Protein AF-0000000084461422 (afdb_homodimer)

Radius of gyration: 30.05 Å; Cα contacts (8 Å, |Δi|>4): 2549; chains: 2; bounding box: 64×90×63 Å

Organism: NCBI:txid458

pLDDT: mean 96.36, std 4.24, range [60.84, 98.94]

InterPro domains:
  IPR015590 Aldehyde dehydrogenase domain [PF00171] (24-486)
  IPR016161 Aldehyde/histidinol dehydrogenase [SSF53720] (17-494)
  IPR016162 Aldehyde dehydrogenase, N-terminal [G3DSA:3.40.605.10] (31-482)
  IPR016163 Aldehyde dehydrogenase, C-terminal [G3DSA:3.40.309.10] (264-456)
  IPR029510 Aldehyde dehydrogenase, glutamic acid active site [PS00687] (260-267)
  IPR044638 Aldehyde dehydrogenase family 7 member A1-like [PTHR43521] (3-503)

Sequence (1012 aa):
MDLLNKLGIASINPGAFSGQGWRSEIQAGRLASYCPATGEKLAEVATCSLADYETVLERAEKAALAWRQVPAPKRGEIIRQMGEALREHKDWLGSLVSLEMGKSKQEGDGEVQEMIDIADFAVGQSRMLYGNTMHSERPNHRMYEQWHPYGIVGVISAFNFPVAVWSWNAFIAAICGNVTLWKPSAKTPLCAIAVQNICNKVLQVNHCPEIFSLVIPDSHEVTERLVDDARIPLISFTGSTAVGKQVAAKVAGRLGKTILELGGNNAIILDESADLNLAIPGIVFGAVGTAGQRCTTTRRLFVHQNLYKDVVKRLQHAYEQITIGDPLDSKNLMGPLIDEQAVNQFKSAISRIKQAGGQIVFGGEALNKTGYFVQPTLVTDIKNNWDIVQEETFAPILYVMPFSTLEEAIALQNGVPQGLSSAIFTQNLKNAERFLSTRGSDCGIANVNIGTSGAEIGGAFGGEKETGGGRESGSDSWKAYMRRQTNTINWGDDLPLAQGIRFNLSMDLLNKLGIASINPGAFSGQGWRSEIQAGRLASYCPATGEKLAEVATCSLADYETVLERAEKAALAWRQVPAPKRGEIIRQMGEALREHKDWLGSLVSLEMGKSKQEGDGEVQEMIDIADFAVGQSRMLYGNTMHSERPNHRMYEQWHPYGIVGVISAFNFPVAVWSWNAFIAAICGNVTLWKPSAKTPLCAIAVQNICNKVLQVNHCPEIFSLVIPDSHEVTERLVDDARIPLISFTGSTAVGKQVAAKVAGRLGKTILELGGNNAIILDESADLNLAIPGIVFGAVGTAGQRCTTTRRLFVHQNLYKDVVKRLQHAYEQITIGDPLDSKNLMGPLIDEQAVNQFKSAISRIKQAGGQIVFGGEALNKTGYFVQPTLVTDIKNNWDIVQEETFAPILYVMPFSTLEEAIALQNGVPQGLSSAIFTQNLKNAERFLSTRGSDCGIANVNIGTSGAEIGGAFGGEKETGGGRESGSDSWKAYMRRQTNTINWGDDLPLAQGIRFNLS

Foldseek 3Di:
DVLLVVLVHDQEAFQKDQQLPDTDDQDDAWQWFAFQQFRHTDHIYSADDLVRLVVNLVLLQVQLVVQLPDQLLVLLVLLLVLLVLLVVSLQSLLVLLCRQQWFASVVSSVLSVLLSQLSVVLNVCLVVQDWDWDDDPDPQKTKIKHWAFPAEEEEEEESLSQANSCSLPQSLLSSRRYAYEYEYDSSRVSSVVSSSSSSSVSCVVVVHRSRYMYGYHPDCPSVVCVLQPVSHQEYEHEEALVVLVVSVVNSVVSPGYYFFFYAALEEEEEDPAFDCVLVLVQLQCLQQGQQLQDSLRHAEYEYAPVCQVVSLVSNQVVLVCAAEHRSHPNSHNHTAHSHDVLLVLLLVLLVLCVVVPKDWPDFSAFDDDRGHRGRQTEIEPDDLPDPSSLDDRSGRHHYYHYDHDLLVVQCSRQVHQWAFFYEYGHPDPVSLDCQVDPSHGQWPYYYYSHHSDDDDQQDWGFTDGSSNPGTTRHDVSSSSRIDMDMDMDRPDDDDQDPPRDDDDDD/DVLCVVLVHDQEAFQKDQQLPDTDDQDDAWQWFAFQQFRHTDHIYSADDLVRLVVNLVLLQVQLVVQLPDQLLVLLVLLLVLLVLLVVSLQSLLVLLCRQQWFASVVSSVLSVLLSQLSVVLNVCLVVQDWDWDDDPDPQKTKIKHWAFPAEEEEEEESLSQANSCSLPQSLLSSRRYAYEYEYDSSRVSSVVSSSSSSSVSCVVVVHRSRYMYGYHPDCPSVVCVLQPVSHQEYEHEEALVVLVVSVVNSVVSPGYYFFFYAALEEEEEDPAFDCVLVLVQLQCLQQGQQLQDSLRHAEYEYAPVCQVVSLVSNQVVLVCAAEHRSHPNSHNHTAHSHDVLLVLLLVLLVLCVVVPKDWPDFSAFDPDRGHRGRQTEIEPDDLPDPSSLDDRSGRYHYYHYDHDLLVVQCSRQVHQWAFFYEYGHPDPVSLDCQVDPSHGQWPYYYYSHHSDDDDQQDWGFTDGSSNPGTTRHDVSSSSRIDMDMDMDRPDDDDQDPPRDDDDDD

Structure (mmCIF, N/CA/C/O backbone):
data_AF-0000000084461422-model_v1
#
loop_
_entity.id
_entity.type
_entity.pdbx_description
1 polymer 'aldehyde dehydrogenase (NAD(+))'
#
loop_
_atom_site.group_PDB
_atom_site.id
_atom_site.type_symbol
_atom_site.label_atom_id
_atom_site.label_alt_id
_atom_site.label_comp_id
_atom_site.label_asym_id
_atom_site.label_entity_id
_atom_site.label_seq_id
_atom_site.pdbx_PDB_ins_code
_atom_site.Cartn_x
_atom_site.Cartn_y
_atom_site.Cartn_z
_atom_site.occupancy
_atom_site.B_iso_or_equiv
_atom_site.auth_seq_id
_atom_site.auth_comp_id
_atom_site.auth_asym_id
_atom_site.auth_atom_id
_atom_site.pdbx_PDB_model_num
ATOM 1 N N . MET A 1 1 ? 19.328 -35.969 -17.297 1 60.84 1 MET A N 1
ATOM 2 C CA . MET A 1 1 ? 20.734 -35.656 -17.156 1 60.84 1 MET A CA 1
ATOM 3 C C . MET A 1 1 ? 21.156 -34.594 -18.156 1 60.84 1 MET A C 1
ATOM 5 O O . MET A 1 1 ? 21.781 -33.594 -17.797 1 60.84 1 MET A O 1
ATOM 9 N N . ASP A 1 2 ? 20.641 -34.719 -19.391 1 85.69 2 ASP A N 1
ATOM 10 C CA . ASP A 1 2 ? 21.016 -33.719 -20.406 1 85.69 2 ASP A CA 1
ATOM 11 C C . ASP A 1 2 ? 20.297 -32.375 -20.156 1 85.69 2 ASP A C 1
ATOM 13 O O . ASP A 1 2 ? 20.906 -31.328 -20.281 1 85.69 2 ASP A O 1
ATOM 17 N N . LEU A 1 3 ? 19.203 -32.469 -19.5 1 93.19 3 LEU A N 1
ATOM 18 C CA . LEU A 1 3 ? 18.391 -31.297 -19.234 1 93.19 3 LEU A CA 1
ATOM 19 C C . LEU A 1 3 ? 19.062 -30.391 -18.219 1 93.19 3 LEU A C 1
ATOM 21 O O . LEU A 1 3 ? 19.156 -29.172 -18.438 1 93.19 3 LEU A O 1
ATOM 25 N N . LEU A 1 4 ? 19.594 -30.875 -17.125 1 96.75 4 LEU A N 1
ATOM 26 C CA . LEU A 1 4 ? 20.234 -30.094 -16.078 1 96.75 4 LEU A CA 1
ATOM 27 C C . LEU A 1 4 ? 21.484 -29.406 -16.594 1 96.75 4 LEU A C 1
ATOM 29 O O . LEU A 1 4 ? 21.734 -28.234 -16.281 1 96.75 4 LEU A O 1
ATOM 33 N N . ASN A 1 5 ? 22.203 -30.141 -17.438 1 96.06 5 ASN A N 1
ATOM 34 C CA . ASN A 1 5 ? 23.422 -29.578 -18.016 1 96.06 5 ASN A CA 1
ATOM 35 C C . ASN A 1 5 ? 23.109 -28.391 -18.938 1 96.06 5 ASN A C 1
ATOM 37 O O . ASN A 1 5 ? 23.844 -27.406 -18.969 1 96.06 5 ASN A O 1
ATOM 41 N N . LYS A 1 6 ? 22.078 -28.531 -19.688 1 96.62 6 LYS A N 1
ATOM 42 C CA . LYS A 1 6 ? 21.672 -27.469 -20.609 1 96.62 6 LYS A CA 1
ATOM 43 C C . LYS A 1 6 ? 21.281 -26.203 -19.859 1 96.62 6 LYS A C 1
ATOM 45 O O . LYS A 1 6 ? 21.375 -25.109 -20.406 1 96.62 6 LYS A O 1
ATOM 50 N N . LEU A 1 7 ? 20.938 -26.359 -18.609 1 98.12 7 LEU A N 1
ATOM 51 C CA . LEU A 1 7 ? 20.5 -25.219 -17.797 1 98.12 7 LEU A CA 1
ATOM 52 C C . LEU A 1 7 ? 21.609 -24.781 -16.844 1 98.12 7 LEU A C 1
ATOM 54 O O . LEU A 1 7 ? 21.391 -23.953 -15.969 1 98.12 7 LEU A O 1
ATOM 58 N N . GLY A 1 8 ? 22.812 -25.391 -17 1 96.81 8 GLY A N 1
ATOM 59 C CA . GLY A 1 8 ? 23.969 -25.016 -16.203 1 96.81 8 GLY A CA 1
ATOM 60 C C . GLY A 1 8 ? 23.859 -25.484 -14.758 1 96.81 8 GLY A C 1
ATOM 61 O O . GLY A 1 8 ? 24.375 -24.828 -13.852 1 96.81 8 GLY A O 1
ATOM 62 N N . ILE A 1 9 ? 23.141 -26.547 -14.508 1 97.88 9 ILE A N 1
ATOM 63 C CA . ILE A 1 9 ? 22.969 -27.109 -13.164 1 97.88 9 ILE A CA 1
ATOM 64 C C . ILE A 1 9 ? 23.969 -28.25 -12.953 1 97.88 9 ILE A C 1
ATOM 66 O O . ILE A 1 9 ? 23.969 -29.219 -13.703 1 97.88 9 ILE A O 1
ATOM 70 N N . ALA A 1 10 ? 24.75 -28.125 -11.93 1 96.94 10 ALA A N 1
ATOM 71 C CA . ALA A 1 10 ? 25.719 -29.141 -11.555 1 96.94 10 ALA A CA 1
ATOM 72 C C . ALA A 1 10 ? 25.141 -30.094 -10.516 1 96.94 10 ALA A C 1
ATOM 74 O O . ALA A 1 10 ? 24 -29.938 -10.078 1 96.94 10 ALA A O 1
ATOM 75 N N . SER A 1 11 ? 25.922 -31.172 -10.234 1 96.75 11 SER A N 1
ATOM 76 C CA . SER A 1 11 ? 25.5 -32.094 -9.18 1 96.75 11 SER A CA 1
ATOM 77 C C . SER A 1 11 ? 25.375 -31.375 -7.84 1 96.75 11 SER A C 1
ATOM 79 O O . SER A 1 11 ? 24.469 -31.656 -7.062 1 96.75 11 SER A O 1
ATOM 81 N N . ILE A 1 12 ? 26.328 -30.453 -7.605 1 97.75 12 ILE A N 1
ATOM 82 C CA . ILE A 1 12 ? 26.281 -29.547 -6.457 1 97.75 12 ILE A CA 1
ATOM 83 C C . ILE A 1 12 ? 26.406 -28.109 -6.93 1 97.75 12 ILE A C 1
ATOM 85 O O . ILE A 1 12 ? 27.328 -27.766 -7.668 1 97.75 12 ILE A O 1
ATOM 89 N N . ASN A 1 13 ? 25.5 -27.234 -6.559 1 97.88 13 ASN A N 1
ATOM 90 C CA . ASN A 1 13 ? 25.438 -25.844 -7.016 1 97.88 13 ASN A CA 1
ATOM 91 C C . ASN A 1 13 ? 25.625 -24.875 -5.859 1 97.88 13 ASN A C 1
ATOM 93 O O . ASN A 1 13 ? 25.266 -25.188 -4.719 1 97.88 13 ASN A O 1
ATOM 97 N N . PRO A 1 14 ? 26.188 -23.672 -6.094 1 97.12 14 PRO A N 1
ATOM 98 C CA . PRO A 1 14 ? 26.281 -22.656 -5.039 1 97.12 14 PRO A CA 1
ATOM 99 C C . PRO A 1 14 ? 24.906 -22.203 -4.539 1 97.12 14 PRO A C 1
ATOM 101 O O . PRO A 1 14 ? 23.938 -22.203 -5.305 1 97.12 14 PRO A O 1
ATOM 104 N N . GLY A 1 15 ? 24.906 -21.734 -3.285 1 97.25 15 GLY A N 1
ATOM 105 C CA . GLY A 1 15 ? 23.641 -21.328 -2.668 1 97.25 15 GLY A CA 1
ATOM 106 C C . GLY A 1 15 ? 23.391 -19.828 -2.77 1 97.25 15 GLY A C 1
ATOM 107 O O . GLY A 1 15 ? 22.328 -19.344 -2.402 1 97.25 15 GLY A O 1
ATOM 108 N N . ALA A 1 16 ? 24.359 -19.047 -3.258 1 97.88 16 ALA A N 1
ATOM 109 C CA . ALA A 1 16 ? 24.156 -17.609 -3.42 1 97.88 16 ALA A CA 1
ATOM 110 C C . ALA A 1 16 ? 24.891 -17.094 -4.652 1 97.88 16 ALA A C 1
ATOM 112 O O . ALA A 1 16 ? 25.984 -17.578 -4.977 1 97.88 16 ALA A O 1
ATOM 113 N N . PHE A 1 17 ? 24.266 -16.172 -5.289 1 97.69 17 PHE A N 1
ATOM 114 C CA . PHE A 1 17 ? 24.812 -15.5 -6.461 1 97.69 17 PHE A CA 1
ATOM 115 C C . PHE A 1 17 ? 24.594 -13.992 -6.371 1 97.69 17 PHE A C 1
ATOM 117 O O . PHE A 1 17 ? 23.578 -13.539 -5.844 1 97.69 17 PHE A O 1
ATOM 124 N N . SER A 1 18 ? 25.516 -13.141 -6.805 1 96.44 18 SER A N 1
ATOM 125 C CA . SER A 1 18 ? 25.344 -11.734 -7.148 1 96.44 18 SER A CA 1
ATOM 126 C C . SER A 1 18 ? 25.625 -11.492 -8.633 1 96.44 18 SER A C 1
ATOM 128 O O . SER A 1 18 ? 26.766 -11.242 -9.016 1 96.44 18 SER A O 1
ATOM 130 N N . GLY A 1 19 ? 24.516 -11.516 -9.359 1 90.56 19 GLY A N 1
ATOM 131 C CA . GLY A 1 19 ? 24.688 -11.469 -10.805 1 90.56 19 GLY A CA 1
ATOM 132 C C . GLY A 1 19 ? 25.734 -12.453 -11.305 1 90.56 19 GLY A C 1
ATOM 133 O O . GLY A 1 19 ? 25.672 -13.641 -10.977 1 90.56 19 GLY A O 1
ATOM 134 N N . GLN A 1 20 ? 26.562 -11.961 -12.203 1 85.38 20 GLN A N 1
ATOM 135 C CA . GLN A 1 20 ? 27.656 -12.781 -12.711 1 85.38 20 GLN A CA 1
ATOM 136 C C . GLN A 1 20 ? 28.969 -12.453 -12.008 1 85.38 20 GLN A C 1
ATOM 138 O O . GLN A 1 20 ? 30 -13.078 -12.266 1 85.38 20 GLN A O 1
ATOM 143 N N . GLY A 1 21 ? 28.828 -11.617 -11.047 1 86.19 21 GLY A N 1
ATOM 144 C CA . GLY A 1 21 ? 30.047 -11.07 -10.461 1 86.19 21 GLY A CA 1
ATOM 145 C C . GLY A 1 21 ? 30.562 -11.898 -9.297 1 86.19 21 GLY A C 1
ATOM 146 O O . GLY A 1 21 ? 31.75 -11.812 -8.945 1 86.19 21 GLY A O 1
ATOM 147 N N . TRP A 1 22 ? 29.625 -12.672 -8.656 1 95.5 22 TRP A N 1
ATOM 148 C CA . TRP A 1 22 ? 30.031 -13.383 -7.449 1 95.5 22 TRP A CA 1
ATOM 149 C C . TRP A 1 22 ? 29.125 -14.578 -7.188 1 95.5 22 TRP A C 1
ATOM 151 O O . TRP A 1 22 ? 27.922 -14.531 -7.484 1 95.5 22 TRP A O 1
ATOM 161 N N . ARG A 1 23 ? 29.641 -15.68 -6.668 1 96.69 23 ARG A N 1
ATOM 162 C CA . ARG A 1 23 ? 28.891 -16.812 -6.152 1 96.69 23 ARG A CA 1
ATOM 163 C C . ARG A 1 23 ? 29.5 -17.328 -4.855 1 96.69 23 ARG A C 1
ATOM 165 O O . ARG A 1 23 ? 30.719 -17.25 -4.656 1 96.69 23 ARG A O 1
ATOM 172 N N . SER A 1 24 ? 28.656 -17.875 -4.039 1 96.88 24 SER A N 1
ATOM 173 C CA . SER A 1 24 ? 29.125 -18.422 -2.773 1 96.88 24 SER A CA 1
ATOM 174 C C . SER A 1 24 ? 29.953 -19.703 -2.998 1 96.88 24 SER A C 1
ATOM 176 O O . SER A 1 24 ? 29.781 -20.375 -4.012 1 96.88 24 SER A O 1
ATOM 178 N N . GLU A 1 25 ? 30.812 -20.031 -2.051 1 94.94 25 GLU A N 1
ATOM 179 C CA . GLU A 1 25 ? 31.578 -21.281 -2.092 1 94.94 25 GLU A CA 1
ATOM 180 C C . GLU A 1 25 ? 30.688 -22.484 -1.824 1 94.94 25 GLU A C 1
ATOM 182 O O . GLU A 1 25 ? 29.625 -22.359 -1.202 1 94.94 25 GLU A O 1
ATOM 187 N N . ILE A 1 26 ? 31.094 -23.578 -2.445 1 93.62 26 ILE A N 1
ATOM 188 C CA . ILE A 1 26 ? 30.406 -24.828 -2.174 1 93.62 26 ILE A CA 1
ATOM 189 C C . ILE A 1 26 ? 30.797 -25.344 -0.798 1 93.62 26 ILE A C 1
ATOM 191 O O . ILE A 1 26 ? 31.828 -26.016 -0.658 1 93.62 26 ILE A O 1
ATOM 195 N N . GLN A 1 27 ? 30.047 -25 0.207 1 83.12 27 GLN A N 1
ATOM 196 C CA . GLN A 1 27 ? 30.344 -25.391 1.584 1 83.12 27 GLN A CA 1
ATOM 197 C C . GLN A 1 27 ? 29.531 -26.609 2.004 1 83.12 27 GLN A C 1
ATOM 199 O O . GLN A 1 27 ? 29 -27.328 1.156 1 83.12 27 GLN A O 1
ATOM 204 N N . ALA A 1 28 ? 29.5 -26.828 3.316 1 81.69 28 ALA A N 1
ATOM 205 C CA . ALA A 1 28 ? 28.984 -28.078 3.869 1 81.69 28 ALA A CA 1
ATOM 206 C C . ALA A 1 28 ? 27.453 -28.141 3.773 1 81.69 28 ALA A C 1
ATOM 208 O O . ALA A 1 28 ? 26.891 -29.203 3.521 1 81.69 28 ALA A O 1
ATOM 209 N N . GLY A 1 29 ? 26.781 -26.953 3.969 1 89.81 29 GLY A N 1
ATOM 210 C CA . GLY A 1 29 ? 25.328 -27 3.891 1 89.81 29 GLY A CA 1
ATOM 211 C C . GLY A 1 29 ? 24.828 -27.562 2.574 1 89.81 29 GLY A C 1
ATOM 212 O O . GLY A 1 29 ? 25.359 -27.25 1.512 1 89.81 29 GLY A O 1
ATOM 213 N N . ARG A 1 30 ? 23.891 -28.609 2.676 1 94.94 30 ARG A N 1
ATOM 214 C CA . ARG A 1 30 ? 23.359 -29.234 1.474 1 94.94 30 ARG A CA 1
ATOM 215 C C . ARG A 1 30 ? 21.828 -29.281 1.501 1 94.94 30 ARG A C 1
ATOM 217 O O . ARG A 1 30 ? 21.234 -29.656 2.51 1 94.94 30 ARG A O 1
ATOM 224 N N . LEU A 1 31 ? 21.25 -28.828 0.468 1 96.75 31 LEU A N 1
ATOM 225 C CA . LEU A 1 31 ? 19.828 -28.969 0.179 1 96.75 31 LEU A CA 1
ATOM 226 C C . LEU A 1 31 ? 19.609 -29.812 -1.075 1 96.75 31 LEU A C 1
ATOM 228 O O . LEU A 1 31 ? 19.969 -29.391 -2.178 1 96.75 31 LEU A O 1
ATOM 232 N N . ALA A 1 32 ? 19.094 -30.984 -0.874 1 97.25 32 ALA A N 1
ATOM 233 C CA . ALA A 1 32 ? 18.828 -31.875 -2.008 1 97.25 32 ALA A CA 1
ATOM 234 C C . ALA A 1 32 ? 17.469 -31.578 -2.631 1 97.25 32 ALA A C 1
ATOM 236 O O . ALA A 1 32 ? 16.484 -31.328 -1.92 1 97.25 32 ALA A O 1
ATOM 237 N N . SER A 1 33 ? 17.438 -31.578 -3.924 1 97.38 33 SER A N 1
ATOM 238 C CA . SER A 1 33 ? 16.188 -31.469 -4.672 1 97.38 33 SER A CA 1
ATOM 239 C C . SER A 1 33 ? 15.773 -32.812 -5.258 1 97.38 33 SER A C 1
ATOM 241 O O . SER A 1 33 ? 16.594 -33.531 -5.82 1 97.38 33 SER A O 1
ATOM 243 N N . TYR A 1 34 ? 14.516 -33.156 -5.062 1 97.44 34 TYR A N 1
ATOM 244 C CA . TYR A 1 34 ? 14 -34.438 -5.516 1 97.44 34 TYR A CA 1
ATOM 245 C C . TYR A 1 34 ? 12.844 -34.25 -6.488 1 97.44 34 TYR A C 1
ATOM 247 O O . TYR A 1 34 ? 12.109 -33.25 -6.402 1 97.44 34 TYR A O 1
ATOM 255 N N . CYS A 1 35 ? 12.711 -35.156 -7.398 1 98.06 35 CYS A N 1
ATOM 256 C CA . CYS A 1 35 ? 11.539 -35.219 -8.273 1 98.06 35 CYS A CA 1
ATOM 257 C C . CYS A 1 35 ? 10.344 -35.812 -7.535 1 98.06 35 CYS A C 1
ATOM 259 O O . CYS A 1 35 ? 10.383 -36.969 -7.121 1 98.06 35 CYS A O 1
ATOM 261 N N . PRO A 1 36 ? 9.25 -35.094 -7.414 1 98.38 36 PRO A N 1
ATOM 262 C CA . PRO A 1 36 ? 8.109 -35.594 -6.645 1 98.38 36 PRO A CA 1
ATOM 263 C C . PRO A 1 36 ? 7.41 -36.781 -7.32 1 98.38 36 PRO A C 1
ATOM 265 O O . PRO A 1 36 ? 6.688 -37.531 -6.664 1 98.38 36 PRO A O 1
ATOM 268 N N . ALA A 1 37 ? 7.562 -36.938 -8.617 1 97.88 37 ALA A N 1
ATOM 269 C CA . ALA A 1 37 ? 6.898 -38 -9.367 1 97.88 37 ALA A CA 1
ATOM 270 C C . ALA A 1 37 ? 7.617 -39.344 -9.18 1 97.88 37 ALA A C 1
ATOM 272 O O . ALA A 1 37 ? 6.992 -40.406 -9.234 1 97.88 37 ALA A O 1
ATOM 273 N N . THR A 1 38 ? 8.977 -39.281 -8.883 1 97.19 38 THR A N 1
ATOM 274 C CA . THR A 1 38 ? 9.75 -40.531 -8.875 1 97.19 38 THR A CA 1
ATOM 275 C C . THR A 1 38 ? 10.5 -40.688 -7.559 1 97.19 38 THR A C 1
ATOM 277 O O . THR A 1 38 ? 10.977 -41.781 -7.25 1 97.19 38 THR A O 1
ATOM 280 N N . GLY A 1 39 ? 10.695 -39.625 -6.855 1 96.12 39 GLY A N 1
ATOM 281 C CA . GLY A 1 39 ? 11.492 -39.656 -5.637 1 96.12 39 GLY A CA 1
ATOM 282 C C . GLY A 1 39 ? 12.984 -39.625 -5.902 1 96.12 39 GLY A C 1
ATOM 283 O O . GLY A 1 39 ? 13.789 -39.656 -4.969 1 96.12 39 GLY A O 1
ATOM 284 N N . GLU A 1 40 ? 13.375 -39.438 -7.07 1 96.31 40 GLU A N 1
ATOM 285 C CA . GLU A 1 40 ? 14.789 -39.438 -7.438 1 96.31 40 GLU A CA 1
ATOM 286 C C . GLU A 1 40 ? 15.43 -38.094 -7.141 1 96.31 40 GLU A C 1
ATOM 288 O O . GLU A 1 40 ? 14.812 -37.031 -7.359 1 96.31 40 GLU A O 1
ATOM 293 N N . LYS A 1 41 ? 16.672 -38.156 -6.672 1 97.25 41 LYS A N 1
ATOM 294 C CA . LYS A 1 41 ? 17.438 -36.938 -6.453 1 97.25 41 LYS A CA 1
ATOM 295 C C . LYS A 1 41 ? 17.875 -36.312 -7.773 1 97.25 41 LYS A C 1
ATOM 297 O O . LYS A 1 41 ? 18.406 -37 -8.641 1 97.25 41 LYS A O 1
ATOM 302 N N . LEU A 1 42 ? 17.625 -35.062 -7.926 1 97.5 42 LEU A N 1
ATOM 303 C CA . LEU A 1 42 ? 18 -34.344 -9.148 1 97.5 42 LEU A CA 1
ATOM 304 C C . LEU A 1 42 ? 19.406 -33.75 -9.031 1 97.5 42 LEU A C 1
ATOM 306 O O . LEU A 1 42 ? 20.266 -34 -9.867 1 97.5 42 LEU A O 1
ATOM 310 N N . ALA A 1 43 ? 19.625 -32.938 -8.031 1 97.94 43 ALA A N 1
ATOM 311 C CA . ALA A 1 43 ? 20.875 -32.25 -7.715 1 97.94 43 ALA A CA 1
ATOM 312 C C . ALA A 1 43 ? 20.844 -31.672 -6.309 1 97.94 43 ALA A C 1
ATOM 314 O O . ALA A 1 43 ? 19.891 -31.891 -5.559 1 97.94 43 ALA A O 1
ATOM 315 N N . GLU A 1 44 ? 21.984 -31.047 -5.914 1 97.81 44 GLU A N 1
ATOM 316 C CA . GLU A 1 44 ? 22.062 -30.453 -4.586 1 97.81 44 GLU A CA 1
ATOM 317 C C . GLU A 1 44 ? 22.5 -28.984 -4.664 1 97.81 44 GLU A C 1
ATOM 319 O O . GLU A 1 44 ? 23.109 -28.562 -5.645 1 97.81 44 GLU A O 1
ATOM 324 N N . VAL A 1 45 ? 22.125 -28.219 -3.662 1 98.06 45 VAL A N 1
ATOM 325 C CA . VAL A 1 45 ? 22.562 -26.844 -3.484 1 98.06 45 VAL A CA 1
ATOM 326 C C . VAL A 1 45 ? 23.375 -26.719 -2.197 1 98.06 45 VAL A C 1
ATOM 328 O O . VAL A 1 45 ? 22.938 -27.156 -1.132 1 98.06 45 VAL A O 1
ATOM 331 N N . ALA A 1 46 ? 24.625 -26.234 -2.328 1 97.88 46 ALA A N 1
ATOM 332 C CA . ALA A 1 46 ? 25.375 -25.828 -1.144 1 97.88 46 ALA A CA 1
ATOM 333 C C . ALA A 1 46 ? 24.828 -24.516 -0.585 1 97.88 46 ALA A C 1
ATOM 335 O O . ALA A 1 46 ? 25.203 -23.438 -1.05 1 97.88 46 ALA A O 1
ATOM 336 N N . THR A 1 47 ? 24.016 -24.562 0.407 1 97.25 47 THR A N 1
ATOM 337 C CA . THR A 1 47 ? 23.203 -23.453 0.885 1 97.25 47 THR A CA 1
ATOM 338 C C . THR A 1 47 ? 24.078 -22.297 1.363 1 97.25 47 THR A C 1
ATOM 340 O O . THR A 1 47 ? 25.234 -22.516 1.756 1 97.25 47 THR A O 1
ATOM 343 N N . CYS A 1 48 ? 23.578 -21.094 1.332 1 96.5 48 CYS A N 1
ATOM 344 C CA . CYS A 1 48 ? 24.375 -19.922 1.662 1 96.5 48 CYS A CA 1
ATOM 345 C C . CYS A 1 48 ? 24.328 -19.641 3.158 1 96.5 48 CYS A C 1
ATOM 347 O O . CYS A 1 48 ? 23.406 -20.078 3.854 1 96.5 48 CYS A O 1
ATOM 349 N N . SER A 1 49 ? 25.328 -18.875 3.65 1 95.19 49 SER A N 1
ATOM 350 C CA . SER A 1 49 ? 25.453 -18.438 5.039 1 95.19 49 SER A CA 1
ATOM 351 C C . SER A 1 49 ? 25.031 -16.984 5.199 1 95.19 49 SER A C 1
ATOM 353 O O . SER A 1 49 ? 24.719 -16.312 4.215 1 95.19 49 SER A O 1
ATOM 355 N N . LEU A 1 50 ? 24.984 -16.578 6.492 1 96.19 50 LEU A N 1
ATOM 356 C CA . LEU A 1 50 ? 24.719 -15.164 6.773 1 96.19 50 LEU A CA 1
ATOM 357 C C . LEU A 1 50 ? 25.812 -14.281 6.18 1 96.19 50 LEU A C 1
ATOM 359 O O . LEU A 1 50 ? 25.547 -13.164 5.738 1 96.19 50 LEU A O 1
ATOM 363 N N . ALA A 1 51 ? 27.047 -14.758 6.211 1 96.38 51 ALA A N 1
ATOM 364 C CA . ALA A 1 51 ? 28.156 -14.023 5.617 1 96.38 51 ALA A CA 1
ATOM 365 C C . ALA A 1 51 ? 27.969 -13.859 4.109 1 96.38 51 ALA A C 1
ATOM 367 O O . ALA A 1 51 ? 28.266 -12.797 3.551 1 96.38 51 ALA A O 1
ATOM 368 N N . ASP A 1 52 ? 27.5 -14.922 3.43 1 96.94 52 ASP A N 1
ATOM 369 C CA . ASP A 1 52 ? 27.188 -14.836 2.008 1 96.94 52 ASP A CA 1
ATOM 370 C C . ASP A 1 52 ? 26.094 -13.797 1.751 1 96.94 52 ASP A C 1
ATOM 372 O O . ASP A 1 52 ? 26.203 -13 0.81 1 96.94 52 ASP A O 1
ATOM 376 N N . TYR A 1 53 ? 25.094 -13.812 2.609 1 97.62 53 TYR A N 1
ATOM 377 C CA . TYR A 1 53 ? 24.016 -12.844 2.51 1 97.62 53 TYR A CA 1
ATOM 378 C C . TYR A 1 53 ? 24.547 -11.414 2.559 1 97.62 53 TYR A C 1
ATOM 380 O O . TYR A 1 53 ? 24.172 -10.578 1.735 1 97.62 53 TYR A O 1
ATOM 388 N N . GLU A 1 54 ? 25.391 -11.117 3.516 1 98.06 54 GLU A N 1
ATOM 389 C CA . GLU A 1 54 ? 25.938 -9.781 3.674 1 98.06 54 GLU A CA 1
ATOM 390 C C . GLU A 1 54 ? 26.75 -9.375 2.449 1 98.06 54 GLU A C 1
ATOM 392 O O . GLU A 1 54 ? 26.703 -8.219 2.02 1 98.06 54 GLU A O 1
ATOM 397 N N . THR A 1 55 ? 27.469 -10.312 1.908 1 98.06 55 THR A N 1
ATOM 398 C CA . THR A 1 55 ? 28.25 -10.055 0.699 1 98.06 55 THR A CA 1
ATOM 399 C C . THR A 1 55 ? 27.328 -9.695 -0.465 1 98.06 55 THR A C 1
ATOM 401 O O . THR A 1 55 ? 27.578 -8.734 -1.188 1 98.06 55 THR A O 1
ATOM 404 N N . VAL A 1 56 ? 26.266 -10.484 -0.598 1 98.19 56 VAL A N 1
ATOM 405 C CA . VAL A 1 56 ? 25.297 -10.258 -1.666 1 98.19 56 VAL A CA 1
ATOM 406 C C . VAL A 1 56 ? 24.656 -8.891 -1.493 1 98.19 56 VAL A C 1
ATOM 408 O O . VAL A 1 56 ? 24.484 -8.141 -2.463 1 98.19 56 VAL A O 1
ATOM 411 N N . LEU A 1 57 ? 24.297 -8.508 -0.248 1 98.31 57 LEU A N 1
ATOM 412 C CA . LEU A 1 57 ? 23.578 -7.258 0.008 1 98.31 57 LEU A CA 1
ATOM 413 C C . LEU A 1 57 ? 24.484 -6.059 -0.247 1 98.31 57 LEU A C 1
ATOM 415 O O . LEU A 1 57 ? 24.031 -5.039 -0.784 1 98.31 57 LEU A O 1
ATOM 419 N N . GLU A 1 58 ? 25.75 -6.109 0.128 1 98.12 58 GLU A N 1
ATOM 420 C CA . GLU A 1 58 ? 26.703 -5.035 -0.149 1 98.12 58 GLU A CA 1
ATOM 421 C C . GLU A 1 58 ? 26.844 -4.801 -1.649 1 98.12 58 GLU A C 1
ATOM 423 O O . GLU A 1 58 ? 26.906 -3.656 -2.102 1 98.12 58 GLU A O 1
ATOM 428 N N . ARG A 1 59 ? 26.922 -5.848 -2.367 1 98.12 59 ARG A N 1
ATOM 429 C CA . ARG A 1 59 ? 27.031 -5.77 -3.82 1 98.12 59 ARG A CA 1
ATOM 430 C C . ARG A 1 59 ? 25.734 -5.227 -4.434 1 98.12 59 ARG A C 1
ATOM 432 O O . ARG A 1 59 ? 25.781 -4.461 -5.395 1 98.12 59 ARG A O 1
ATOM 439 N N . ALA A 1 60 ? 24.609 -5.629 -3.867 1 98.44 60 ALA A N 1
ATOM 440 C CA . ALA A 1 60 ? 23.312 -5.137 -4.328 1 98.44 60 ALA A CA 1
ATOM 441 C C . ALA A 1 60 ? 23.188 -3.629 -4.117 1 98.44 60 ALA A C 1
ATOM 443 O O . ALA A 1 60 ? 22.625 -2.922 -4.949 1 98.44 60 ALA A O 1
ATOM 444 N N . GLU A 1 61 ? 23.688 -3.072 -2.998 1 98.06 61 GLU A N 1
ATOM 445 C CA . GLU A 1 61 ? 23.672 -1.637 -2.736 1 98.06 61 GLU A CA 1
ATOM 446 C C . GLU A 1 61 ? 24.422 -0.865 -3.818 1 98.06 61 GLU A C 1
ATOM 448 O O . GLU A 1 61 ? 23.938 0.158 -4.309 1 98.06 61 GLU A O 1
ATOM 453 N N . LYS A 1 62 ? 25.594 -1.391 -4.18 1 97.75 62 LYS A N 1
ATOM 454 C CA . LYS A 1 62 ? 26.391 -0.76 -5.23 1 97.75 62 LYS A CA 1
ATOM 455 C C . LYS A 1 62 ? 25.672 -0.833 -6.578 1 97.75 62 LYS A C 1
ATOM 457 O O . LYS A 1 62 ? 25.656 0.144 -7.328 1 97.75 62 LYS A O 1
ATOM 462 N N . ALA A 1 63 ? 25.109 -1.968 -6.836 1 98.44 63 ALA A N 1
ATOM 463 C CA . ALA A 1 63 ? 24.391 -2.17 -8.094 1 98.44 63 ALA A CA 1
ATOM 464 C C . ALA A 1 63 ? 23.172 -1.249 -8.188 1 98.44 63 ALA A C 1
ATOM 466 O O . ALA A 1 63 ? 22.859 -0.722 -9.258 1 98.44 63 ALA A O 1
ATOM 467 N N . ALA A 1 64 ? 22.469 -1.056 -7.09 1 98.38 64 ALA A N 1
ATOM 468 C CA . ALA A 1 64 ? 21.281 -0.212 -7.07 1 98.38 64 ALA A CA 1
ATOM 469 C C . ALA A 1 64 ? 21.62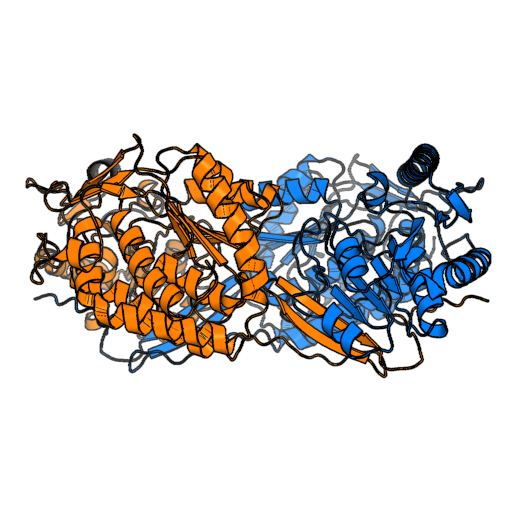5 1.23 -7.43 1 98.38 64 ALA A C 1
ATOM 471 O O . ALA A 1 64 ? 20.906 1.879 -8.188 1 98.38 64 ALA A O 1
ATOM 472 N N . LEU A 1 65 ? 22.719 1.736 -6.895 1 97.38 65 LEU A N 1
ATOM 473 C CA . LEU A 1 65 ? 23.156 3.1 -7.172 1 97.38 65 LEU A CA 1
ATOM 474 C C . LEU A 1 65 ? 23.5 3.268 -8.648 1 97.38 65 LEU A C 1
ATOM 476 O O . LEU A 1 65 ? 23.188 4.301 -9.25 1 97.38 65 LEU A O 1
ATOM 480 N N . ALA A 1 66 ? 24.062 2.246 -9.203 1 97.62 66 ALA A N 1
ATOM 481 C CA . ALA A 1 66 ? 24.453 2.301 -10.617 1 97.62 66 ALA A CA 1
ATOM 482 C C . ALA A 1 66 ? 23.234 2.137 -11.516 1 97.62 66 ALA A C 1
ATOM 484 O O . ALA A 1 66 ? 23.094 2.857 -12.508 1 97.62 66 ALA A O 1
ATOM 485 N N . TRP A 1 67 ? 22.359 1.227 -11.211 1 98.19 67 TRP A N 1
ATOM 486 C CA . TRP A 1 67 ? 21.25 0.827 -12.055 1 98.19 67 TRP A CA 1
ATOM 487 C C . TRP A 1 67 ? 20.219 1.944 -12.156 1 98.19 67 TRP A C 1
ATOM 489 O O . TRP A 1 67 ? 19.609 2.148 -13.211 1 98.19 67 TRP A O 1
ATOM 499 N N . ARG A 1 68 ? 19.969 2.664 -11.07 1 97.44 68 ARG A N 1
ATOM 500 C CA . ARG A 1 68 ? 18.953 3.713 -11.062 1 97.44 68 ARG A CA 1
ATOM 501 C C . ARG A 1 68 ? 19.328 4.84 -12.023 1 97.44 68 ARG A C 1
ATOM 503 O O . ARG A 1 68 ? 18.484 5.656 -12.391 1 97.44 68 ARG A O 1
ATOM 510 N N . GLN A 1 69 ? 20.609 4.875 -12.438 1 96.38 69 GLN A N 1
ATOM 511 C CA . GLN A 1 69 ? 21.078 5.93 -13.328 1 96.38 69 GLN A CA 1
ATOM 512 C C . GLN A 1 69 ? 20.859 5.555 -14.797 1 96.38 69 GLN A C 1
ATOM 514 O O . GLN A 1 69 ? 20.938 6.406 -15.68 1 96.38 69 GLN A O 1
ATOM 519 N N . VAL A 1 70 ? 20.625 4.238 -15.062 1 97.06 70 VAL A N 1
ATOM 520 C CA . VAL A 1 70 ? 20.375 3.781 -16.422 1 97.06 70 VAL A CA 1
ATOM 521 C C . VAL A 1 70 ? 18.969 4.223 -16.859 1 97.06 70 VAL A C 1
ATOM 523 O O . VAL A 1 70 ? 17.984 3.988 -16.141 1 97.06 70 VAL A O 1
ATOM 526 N N . PRO A 1 71 ? 18.812 4.902 -18.047 1 97.31 71 PRO A N 1
ATOM 527 C CA . PRO A 1 71 ? 17.484 5.305 -18.5 1 97.31 71 PRO A CA 1
ATOM 528 C C . PRO A 1 71 ? 16.531 4.121 -18.656 1 97.31 71 PRO A C 1
ATOM 530 O O . PRO A 1 71 ? 16.938 3.047 -19.109 1 97.31 71 PRO A O 1
ATOM 533 N N . ALA A 1 72 ? 15.305 4.258 -18.406 1 97.69 72 ALA A N 1
ATOM 534 C CA . ALA A 1 72 ? 14.305 3.199 -18.281 1 97.69 72 ALA A CA 1
ATOM 535 C C . ALA A 1 72 ? 14.219 2.385 -19.578 1 97.69 72 ALA A C 1
ATOM 537 O O . ALA A 1 72 ? 14.188 1.152 -19.531 1 97.69 72 ALA A O 1
ATOM 538 N N . PRO A 1 73 ? 14.18 3.049 -20.812 1 97.44 73 PRO A N 1
ATOM 539 C CA . PRO A 1 73 ? 14.102 2.232 -22.031 1 97.44 73 PRO A CA 1
ATOM 540 C C . PRO A 1 73 ? 15.312 1.311 -22.203 1 97.44 73 PRO A C 1
ATOM 542 O O . PRO A 1 73 ? 15.188 0.221 -22.766 1 97.44 73 PRO A O 1
ATOM 545 N N . LYS A 1 74 ? 16.5 1.717 -21.672 1 97.88 74 LYS A N 1
ATOM 546 C CA . LYS A 1 74 ? 17.688 0.868 -21.719 1 97.88 74 LYS A CA 1
ATOM 547 C C . LYS A 1 74 ? 17.562 -0.297 -20.75 1 97.88 74 LYS A C 1
ATOM 549 O O . LYS A 1 74 ? 18.031 -1.403 -21.031 1 97.88 74 LYS A O 1
ATOM 554 N N . ARG A 1 75 ? 16.953 -0.047 -19.578 1 98.62 75 ARG A N 1
ATOM 555 C CA . ARG A 1 75 ? 16.656 -1.149 -18.672 1 98.62 75 ARG A CA 1
ATOM 556 C C . ARG A 1 75 ? 15.703 -2.15 -19.328 1 98.62 75 ARG A C 1
ATOM 558 O O . ARG A 1 75 ? 15.906 -3.361 -19.234 1 98.62 75 ARG A O 1
ATOM 565 N N . GLY A 1 76 ? 14.695 -1.581 -20.078 1 98.62 76 GLY A N 1
ATOM 566 C CA . GLY A 1 76 ? 13.781 -2.42 -20.828 1 98.62 76 GLY A CA 1
ATOM 567 C C . GLY A 1 76 ? 14.469 -3.291 -21.859 1 98.62 76 GLY A C 1
ATOM 568 O O . GLY A 1 76 ? 14.094 -4.445 -22.062 1 98.62 76 GLY A O 1
ATOM 569 N N . GLU A 1 77 ? 15.484 -2.719 -22.5 1 98.31 77 GLU A N 1
ATOM 570 C CA . GLU A 1 77 ? 16.234 -3.463 -23.516 1 98.31 77 GLU A CA 1
ATOM 571 C C . GLU A 1 77 ? 16.938 -4.668 -22.906 1 98.31 77 GLU A C 1
ATOM 573 O O . GLU A 1 77 ? 17 -5.734 -23.516 1 98.31 77 GLU A O 1
ATOM 578 N N . ILE A 1 78 ? 17.469 -4.535 -21.703 1 98.5 78 ILE A N 1
ATOM 579 C CA . ILE A 1 78 ? 18.094 -5.656 -21.016 1 98.5 78 ILE A CA 1
ATOM 580 C C . ILE A 1 78 ? 17.047 -6.734 -20.734 1 98.5 78 ILE A C 1
ATOM 582 O O . ILE A 1 78 ? 17.297 -7.922 -20.969 1 98.5 78 ILE A O 1
ATOM 586 N N . ILE A 1 79 ? 15.828 -6.336 -20.312 1 98.75 79 ILE A N 1
ATOM 587 C CA . ILE A 1 79 ? 14.758 -7.27 -20 1 98.75 79 ILE A CA 1
ATOM 588 C C . ILE A 1 79 ? 14.273 -7.941 -21.297 1 98.75 79 ILE A C 1
ATOM 590 O O . ILE A 1 79 ? 13.922 -9.125 -21.281 1 98.75 79 ILE A O 1
ATOM 594 N N . ARG A 1 80 ? 14.219 -7.191 -22.375 1 98.62 80 ARG A N 1
ATOM 595 C CA . ARG A 1 80 ? 13.891 -7.785 -23.672 1 98.62 80 ARG A CA 1
ATOM 596 C C . ARG A 1 80 ? 14.82 -8.945 -24 1 98.62 80 ARG A C 1
ATOM 598 O O . ARG A 1 80 ? 14.375 -10.008 -24.422 1 98.62 80 ARG A O 1
ATOM 605 N N . GLN A 1 81 ? 16.109 -8.75 -23.781 1 98.75 81 GLN A N 1
ATOM 606 C CA . GLN A 1 81 ? 17.094 -9.781 -24.062 1 98.75 81 GLN A CA 1
ATOM 607 C C . GLN A 1 81 ? 16.922 -10.969 -23.109 1 98.75 81 GLN A C 1
ATOM 609 O O . GLN A 1 81 ? 17.156 -12.117 -23.5 1 98.75 81 GLN A O 1
ATOM 614 N N . MET A 1 82 ? 16.516 -10.695 -21.875 1 98.38 82 MET A N 1
ATOM 615 C CA . MET A 1 82 ? 16.141 -11.781 -20.969 1 98.38 82 MET A CA 1
ATOM 616 C C . MET A 1 82 ? 15.008 -12.609 -21.547 1 98.38 82 MET A C 1
ATOM 618 O O . MET A 1 82 ? 15.031 -13.844 -21.484 1 98.38 82 MET A O 1
ATOM 622 N N . GLY A 1 83 ? 13.977 -11.906 -22.078 1 98.62 83 GLY A N 1
ATOM 623 C CA . GLY A 1 83 ? 12.883 -12.602 -22.75 1 98.62 83 GLY A CA 1
ATOM 624 C C . GLY A 1 83 ? 13.344 -13.508 -23.875 1 98.62 83 GLY A C 1
ATOM 625 O O . GLY A 1 83 ? 12.859 -14.633 -24 1 98.62 83 GLY A O 1
ATOM 626 N N . GLU A 1 84 ? 14.281 -13.055 -24.656 1 98.69 84 GLU A N 1
ATOM 627 C CA . GLU A 1 84 ? 14.828 -13.859 -25.75 1 98.69 84 GLU A CA 1
ATOM 628 C C . GLU A 1 84 ? 15.562 -15.086 -25.219 1 98.69 84 GLU A C 1
ATOM 630 O O . GLU A 1 84 ? 15.422 -16.188 -25.75 1 98.69 84 GLU A O 1
ATOM 635 N N . ALA A 1 85 ? 16.344 -14.859 -24.188 1 98.69 85 ALA A N 1
ATOM 636 C CA . ALA A 1 85 ? 17.062 -15.977 -23.578 1 98.69 85 ALA A CA 1
ATOM 637 C C . ALA A 1 85 ? 16.094 -17.016 -23.031 1 98.69 85 ALA A C 1
ATOM 639 O O . ALA A 1 85 ? 16.328 -18.219 -23.156 1 98.69 85 ALA A O 1
ATOM 640 N N . LEU A 1 86 ? 15.047 -16.547 -22.453 1 98.69 86 LEU A N 1
ATOM 641 C CA . LEU A 1 86 ? 14.031 -17.453 -21.922 1 98.69 86 LEU A CA 1
ATOM 642 C C . LEU A 1 86 ? 13.336 -18.219 -23.047 1 98.69 86 LEU A C 1
ATOM 644 O O . LEU A 1 86 ? 13.023 -19.406 -22.891 1 98.69 86 LEU A O 1
ATOM 648 N N . ARG A 1 87 ? 13.039 -17.516 -24.188 1 98.56 87 ARG A N 1
ATOM 649 C CA . ARG A 1 87 ? 12.469 -18.188 -25.344 1 98.56 87 ARG A CA 1
ATOM 650 C C . ARG A 1 87 ? 13.352 -19.344 -25.797 1 98.56 87 ARG A C 1
ATOM 652 O O . ARG A 1 87 ? 12.859 -20.422 -26.125 1 98.56 87 ARG A O 1
ATOM 659 N N . GLU A 1 88 ? 14.641 -19.141 -25.766 1 98.31 88 GLU A N 1
ATOM 660 C CA . GLU A 1 88 ? 15.609 -20.141 -26.203 1 98.31 88 GLU A CA 1
ATOM 661 C C . GLU A 1 88 ? 15.648 -21.328 -25.234 1 98.31 88 GLU A C 1
ATOM 663 O O . GLU A 1 88 ? 15.961 -22.453 -25.641 1 98.31 88 GLU A O 1
ATOM 668 N N . HIS A 1 89 ? 15.305 -21.109 -24.016 1 98.25 89 HIS A N 1
ATOM 669 C CA . HIS A 1 89 ? 15.445 -22.141 -23 1 98.25 89 HIS A CA 1
ATOM 670 C C . HIS A 1 89 ? 14.078 -22.656 -22.547 1 98.25 89 HIS A C 1
ATOM 672 O O . HIS A 1 89 ? 13.984 -23.391 -21.562 1 98.25 89 HIS A O 1
ATOM 678 N N . LYS A 1 90 ? 13.016 -22.266 -23.141 1 98.06 90 LYS A N 1
ATOM 679 C CA . LYS A 1 90 ? 11.656 -22.516 -22.672 1 98.06 90 LYS A CA 1
ATOM 680 C C . LYS A 1 90 ? 11.406 -24 -22.453 1 98.06 90 LYS A C 1
ATOM 682 O O . LYS A 1 90 ? 10.898 -24.406 -21.406 1 98.06 90 LYS A O 1
ATOM 687 N N . ASP A 1 91 ? 11.82 -24.797 -23.438 1 97.75 91 ASP A N 1
ATOM 688 C CA . ASP A 1 91 ? 11.57 -26.234 -23.375 1 97.75 91 ASP A CA 1
ATOM 689 C C . ASP A 1 91 ? 12.305 -26.859 -22.188 1 97.75 91 ASP A C 1
ATOM 691 O O . ASP A 1 91 ? 11.711 -27.609 -21.406 1 97.75 91 ASP A O 1
ATOM 695 N N . TRP A 1 92 ? 13.57 -26.547 -22 1 98.25 92 TRP A N 1
ATOM 696 C CA . TRP A 1 92 ? 14.391 -27.109 -20.938 1 98.25 92 TRP A CA 1
ATOM 697 C C . TRP A 1 92 ? 13.922 -26.609 -19.578 1 98.25 92 TRP A C 1
ATOM 699 O O . TRP A 1 92 ? 13.781 -27.391 -18.625 1 98.25 92 TRP A O 1
ATOM 709 N N . LEU A 1 93 ? 13.695 -25.312 -19.469 1 98.62 93 LEU A N 1
ATOM 710 C CA . LEU A 1 93 ? 13.273 -24.734 -18.188 1 98.62 93 LEU A CA 1
ATOM 711 C C . LEU A 1 93 ? 11.891 -25.25 -17.797 1 98.62 93 LEU A C 1
ATOM 713 O O . LEU A 1 93 ? 11.656 -25.578 -16.641 1 98.62 93 LEU A O 1
ATOM 717 N N . GLY A 1 94 ? 10.961 -25.312 -18.75 1 98.06 94 GLY A N 1
ATOM 718 C CA . GLY A 1 94 ? 9.656 -25.891 -18.484 1 98.06 94 GLY A CA 1
ATOM 719 C C . GLY A 1 94 ? 9.719 -27.328 -18.016 1 98.06 94 GLY A C 1
ATOM 720 O O . GLY A 1 94 ? 8.953 -27.734 -17.125 1 98.06 94 GLY A O 1
ATOM 721 N N . SER A 1 95 ? 10.617 -28.094 -18.625 1 98.25 95 SER A N 1
ATOM 722 C CA . SER A 1 95 ? 10.82 -29.484 -18.219 1 98.25 95 SER A CA 1
ATOM 723 C C . SER A 1 95 ? 11.344 -29.562 -16.781 1 98.25 95 SER A C 1
ATOM 725 O O . SER A 1 95 ? 10.93 -30.422 -16.016 1 98.25 95 SER A O 1
ATOM 727 N N . LEU A 1 96 ? 12.25 -28.672 -16.469 1 98.56 96 LEU A N 1
ATOM 728 C CA . LEU A 1 96 ? 12.766 -28.656 -15.109 1 98.56 96 LEU A CA 1
ATOM 729 C C . LEU A 1 96 ? 11.664 -28.312 -14.109 1 98.56 96 LEU A C 1
ATOM 731 O O . LEU A 1 96 ? 11.594 -28.906 -13.031 1 98.56 96 LEU A O 1
ATOM 735 N N . VAL A 1 97 ? 10.812 -27.344 -14.445 1 98.38 97 VAL A N 1
ATOM 736 C CA . VAL A 1 97 ? 9.68 -27 -13.594 1 98.38 97 VAL A CA 1
ATOM 737 C C . VAL A 1 97 ? 8.82 -28.25 -13.352 1 98.38 97 VAL A C 1
ATOM 739 O O . VAL A 1 97 ? 8.453 -28.531 -12.211 1 98.38 97 VAL A O 1
ATOM 742 N N . SER A 1 98 ? 8.57 -28.953 -14.406 1 97.62 98 SER A N 1
ATOM 743 C CA . SER A 1 98 ? 7.773 -30.172 -14.305 1 97.62 98 SER A CA 1
ATOM 744 C C . SER A 1 98 ? 8.461 -31.219 -13.43 1 97.62 98 SER A C 1
ATOM 746 O O . SER A 1 98 ? 7.816 -31.859 -12.594 1 97.62 98 SER A O 1
ATOM 748 N N . LEU A 1 99 ? 9.734 -31.344 -13.609 1 97.44 99 LEU A N 1
ATOM 749 C CA . LEU A 1 99 ? 10.508 -32.375 -12.898 1 97.44 99 LEU A CA 1
ATOM 750 C C . LEU A 1 99 ? 10.609 -32.031 -11.414 1 97.44 99 LEU A C 1
ATOM 752 O O . LEU A 1 99 ? 10.523 -32.938 -10.57 1 97.44 99 LEU A O 1
ATOM 756 N N . GLU A 1 100 ? 10.836 -30.766 -11.141 1 98.25 100 GLU A N 1
ATOM 757 C CA . GLU A 1 100 ? 11.156 -30.391 -9.773 1 98.25 100 GLU A CA 1
ATOM 758 C C . GLU A 1 100 ? 9.891 -30.031 -8.992 1 98.25 100 GLU A C 1
ATOM 760 O O . GLU A 1 100 ? 9.82 -30.25 -7.781 1 98.25 100 GLU A O 1
ATOM 765 N N . MET A 1 101 ? 8.891 -29.484 -9.562 1 98.25 101 MET A N 1
ATOM 766 C CA . MET A 1 101 ? 7.672 -29.047 -8.891 1 98.25 101 MET A CA 1
ATOM 767 C C . MET A 1 101 ? 6.566 -30.094 -9.039 1 98.25 101 MET A C 1
ATOM 769 O O . MET A 1 101 ? 5.727 -30.234 -8.148 1 98.25 101 MET A O 1
ATOM 773 N N . GLY A 1 102 ? 6.504 -30.734 -10.234 1 98 102 GLY A N 1
ATOM 774 C CA . GLY A 1 102 ? 5.57 -31.828 -10.383 1 98 102 GLY A CA 1
ATOM 775 C C . GLY A 1 102 ? 4.406 -31.516 -11.305 1 98 102 GLY A C 1
ATOM 776 O O . GLY A 1 102 ? 3.615 -32.406 -11.648 1 98 102 GLY A O 1
ATOM 777 N N . LYS A 1 103 ? 4.258 -30.25 -11.812 1 97.44 103 LYS A N 1
ATOM 778 C CA . LYS A 1 103 ? 3.16 -29.953 -12.727 1 97.44 103 LYS A CA 1
ATOM 779 C C . LYS A 1 103 ? 3.432 -30.516 -14.117 1 97.44 103 LYS A C 1
ATOM 781 O O . LYS A 1 103 ? 4.574 -30.844 -14.453 1 97.44 103 LYS A O 1
ATOM 786 N N . SER A 1 104 ? 2.393 -30.609 -14.945 1 96.12 104 SER A N 1
ATOM 787 C CA . SER A 1 104 ? 2.535 -31.172 -16.281 1 96.12 104 SER A CA 1
ATOM 788 C C . SER A 1 104 ? 3.512 -30.359 -17.125 1 96.12 104 SER A C 1
ATOM 790 O O . SER A 1 104 ? 3.686 -29.156 -16.891 1 96.12 104 SER A O 1
ATOM 792 N N . LYS A 1 105 ? 4.164 -30.984 -18.062 1 95.94 105 LYS A N 1
ATOM 793 C CA . LYS A 1 105 ? 5.082 -30.297 -18.953 1 95.94 105 LYS A CA 1
ATOM 794 C C . LYS A 1 105 ? 4.398 -29.109 -19.641 1 95.94 105 LYS A C 1
ATOM 796 O O . LYS A 1 105 ? 5.004 -28.047 -19.797 1 95.94 105 LYS A O 1
ATOM 801 N N . GLN A 1 106 ? 3.164 -29.297 -19.984 1 94.5 106 GLN A N 1
ATOM 802 C CA . GLN A 1 106 ? 2.402 -28.203 -20.578 1 94.5 106 GLN A CA 1
ATOM 803 C C . GLN A 1 106 ? 2.299 -27.016 -19.641 1 94.5 106 GLN A C 1
ATOM 805 O O . GLN A 1 106 ? 2.48 -25.859 -20.047 1 94.5 106 GLN A O 1
ATOM 810 N N . GLU A 1 107 ? 2.01 -27.266 -18.438 1 95.81 107 GLU A N 1
ATOM 811 C CA . GLU A 1 107 ? 1.915 -26.203 -17.438 1 95.81 107 GLU A CA 1
ATOM 812 C C . GLU A 1 107 ? 3.289 -25.609 -17.125 1 95.81 107 GLU A C 1
ATOM 814 O O . GLU A 1 107 ? 3.41 -24.422 -16.844 1 95.81 107 GLU A O 1
ATOM 819 N N . GLY A 1 108 ? 4.34 -26.469 -17.109 1 96.94 108 GLY A N 1
ATOM 820 C CA . GLY A 1 108 ? 5.695 -25.969 -16.953 1 96.94 108 GLY A CA 1
ATOM 821 C C . GLY A 1 108 ? 6.109 -25 -18.062 1 96.94 108 GLY A C 1
ATOM 822 O O . GLY A 1 108 ? 6.625 -23.922 -17.781 1 96.94 108 GLY A O 1
ATOM 823 N N . ASP A 1 109 ? 5.844 -25.422 -19.328 1 96.88 109 ASP A N 1
ATOM 824 C CA . ASP A 1 109 ? 6.109 -24.547 -20.469 1 96.88 109 ASP A CA 1
ATOM 825 C C . ASP A 1 109 ? 5.289 -23.266 -20.375 1 96.88 109 ASP A C 1
ATOM 827 O O . ASP A 1 109 ? 5.777 -22.188 -20.703 1 96.88 109 ASP A O 1
ATOM 831 N N . GLY A 1 110 ? 4.031 -23.469 -19.938 1 95.69 110 GLY A N 1
ATOM 832 C CA . GLY A 1 110 ? 3.17 -22.312 -19.75 1 95.69 110 GLY A CA 1
ATOM 833 C C . GLY A 1 110 ? 3.717 -21.312 -18.734 1 95.69 110 GLY A C 1
ATOM 834 O O . GLY A 1 110 ? 3.586 -20.109 -18.906 1 95.69 110 GLY A O 1
ATOM 835 N N . GLU A 1 111 ? 4.305 -21.812 -17.703 1 96.69 111 GLU A N 1
ATOM 836 C CA . GLU A 1 111 ? 4.875 -20.938 -16.688 1 96.69 111 GLU A CA 1
ATOM 837 C C . GLU A 1 111 ? 6.051 -20.141 -17.25 1 96.69 111 GLU A C 1
ATOM 839 O O . GLU A 1 111 ? 6.188 -18.953 -16.953 1 96.69 111 GLU A O 1
ATOM 844 N N . VAL A 1 112 ? 6.926 -20.781 -18.016 1 98.19 112 VAL A N 1
ATOM 845 C CA . VAL A 1 112 ? 8.031 -20.078 -18.641 1 98.19 112 VAL A CA 1
ATOM 846 C C . VAL A 1 112 ? 7.488 -19.062 -19.641 1 98.19 112 VAL A C 1
ATOM 848 O O . VAL A 1 112 ? 8.031 -17.953 -19.766 1 98.19 112 VAL A O 1
ATOM 851 N N . GLN A 1 113 ? 6.434 -19.422 -20.328 1 96.56 113 GLN A N 1
ATOM 852 C CA . GLN A 1 113 ? 5.785 -18.484 -21.234 1 96.56 113 GLN A CA 1
ATOM 853 C C . GLN A 1 113 ? 5.316 -17.234 -20.469 1 96.56 113 GLN A C 1
ATOM 855 O O . GLN A 1 113 ? 5.398 -16.125 -20.984 1 96.56 113 GLN A O 1
ATOM 860 N N . GLU A 1 114 ? 4.824 -17.469 -19.281 1 95.56 114 GLU A N 1
ATOM 861 C CA . GLU A 1 114 ? 4.43 -16.328 -18.453 1 95.56 114 GLU A CA 1
ATOM 862 C C . GLU A 1 114 ? 5.609 -15.406 -18.203 1 95.56 114 GLU A C 1
ATOM 864 O O . GLU A 1 114 ? 5.449 -14.18 -18.188 1 95.56 114 GLU A O 1
ATOM 869 N N . MET A 1 115 ? 6.789 -15.953 -17.984 1 97.62 115 MET A N 1
ATOM 870 C CA . MET A 1 115 ? 7.996 -15.148 -17.812 1 97.62 115 MET A CA 1
ATOM 871 C C . MET A 1 115 ? 8.281 -14.32 -19.062 1 97.62 115 MET A C 1
ATOM 873 O O . MET A 1 115 ? 8.609 -13.141 -18.969 1 97.62 115 MET A O 1
ATOM 877 N N . ILE A 1 116 ? 8.156 -14.977 -20.188 1 97.94 116 ILE A N 1
ATOM 878 C CA . ILE A 1 116 ? 8.406 -14.32 -21.469 1 97.94 116 ILE A CA 1
ATOM 879 C C . ILE A 1 116 ? 7.406 -13.18 -21.672 1 97.94 116 ILE A C 1
ATOM 881 O O . ILE A 1 116 ? 7.789 -12.078 -22.062 1 97.94 116 ILE A O 1
ATOM 885 N N . ASP A 1 117 ? 6.148 -13.5 -21.375 1 96.5 117 ASP A N 1
ATOM 886 C CA . ASP A 1 117 ? 5.105 -12.492 -21.547 1 96.5 117 ASP A CA 1
ATOM 887 C C . ASP A 1 117 ? 5.34 -11.297 -20.625 1 96.5 117 ASP A C 1
ATOM 889 O O . ASP A 1 117 ? 5.113 -10.148 -21.016 1 96.5 117 ASP A O 1
ATOM 893 N N . ILE A 1 118 ? 5.781 -11.539 -19.438 1 96.81 118 ILE A N 1
ATOM 894 C CA . ILE A 1 118 ? 6.055 -10.445 -18.516 1 96.81 118 ILE A CA 1
ATOM 895 C C . ILE A 1 118 ? 7.262 -9.648 -19 1 96.81 118 ILE A C 1
ATOM 897 O O . ILE A 1 118 ? 7.316 -8.422 -18.844 1 96.81 118 ILE A O 1
ATOM 901 N N . ALA A 1 119 ? 8.242 -10.312 -19.547 1 98.31 119 ALA A N 1
ATOM 902 C CA . ALA A 1 119 ? 9.367 -9.586 -20.141 1 98.31 119 ALA A CA 1
ATOM 903 C C . ALA A 1 119 ? 8.891 -8.641 -21.25 1 98.31 119 ALA A C 1
ATOM 905 O O . ALA A 1 119 ? 9.289 -7.477 -21.281 1 98.31 119 ALA A O 1
ATOM 906 N N . ASP A 1 120 ? 8.031 -9.172 -22.109 1 97.44 120 ASP A N 1
ATOM 907 C CA . ASP A 1 120 ? 7.48 -8.344 -23.172 1 97.44 120 ASP A CA 1
ATOM 908 C C . ASP A 1 120 ? 6.711 -7.152 -22.594 1 97.44 120 ASP A C 1
ATOM 910 O O . ASP A 1 120 ? 6.867 -6.023 -23.062 1 97.44 120 ASP A O 1
ATOM 914 N N . PHE A 1 121 ? 5.926 -7.434 -21.625 1 97.06 121 PHE A N 1
ATOM 915 C CA . PHE A 1 121 ? 5.156 -6.379 -20.969 1 97.06 121 PHE A CA 1
ATOM 916 C C . PHE A 1 121 ? 6.082 -5.332 -20.375 1 97.06 121 PHE A C 1
ATOM 918 O O . PHE A 1 121 ? 5.867 -4.129 -20.547 1 97.06 121 PHE A O 1
ATOM 925 N N . ALA A 1 122 ? 7.102 -5.754 -19.672 1 97.88 122 ALA A N 1
ATOM 926 C CA . ALA A 1 122 ? 8.039 -4.875 -18.984 1 97.88 122 ALA A CA 1
ATOM 927 C C . ALA A 1 122 ? 8.797 -3.988 -19.969 1 97.88 122 ALA A C 1
ATOM 929 O O . ALA A 1 122 ? 9.062 -2.818 -19.688 1 97.88 122 ALA A O 1
ATOM 930 N N . VAL A 1 123 ? 9.109 -4.535 -21.109 1 97.81 123 VAL A N 1
ATOM 931 C CA . VAL A 1 123 ? 9.766 -3.748 -22.141 1 97.81 123 VAL A CA 1
ATOM 932 C C . VAL A 1 123 ? 8.891 -2.559 -22.531 1 97.81 123 VAL A C 1
ATOM 934 O O . VAL A 1 123 ? 9.359 -1.419 -22.578 1 97.81 123 VAL A O 1
ATOM 937 N N . GLY A 1 124 ? 7.637 -2.883 -22.812 1 97.31 124 GLY A N 1
ATOM 938 C CA . GLY A 1 124 ? 6.723 -1.797 -23.125 1 97.31 124 GLY A CA 1
ATOM 939 C C . GLY A 1 124 ? 6.551 -0.815 -21.984 1 97.31 124 GLY A C 1
ATOM 940 O O . GLY A 1 124 ? 6.609 0.4 -22.188 1 97.31 124 GLY A O 1
ATOM 941 N N . GLN A 1 125 ? 6.395 -1.334 -20.797 1 96.88 125 GLN A N 1
ATOM 942 C CA . GLN A 1 125 ? 6.16 -0.532 -19.594 1 96.88 125 GLN A CA 1
ATOM 943 C C . GLN A 1 125 ? 7.352 0.374 -19.297 1 96.88 125 GLN A C 1
ATOM 945 O O . GLN A 1 125 ? 7.188 1.473 -18.766 1 96.88 125 GLN A O 1
ATOM 950 N N . SER A 1 126 ? 8.523 0.003 -19.672 1 97.56 126 SER A N 1
ATOM 951 C CA . SER A 1 126 ? 9.719 0.792 -19.406 1 97.56 126 SER A CA 1
ATOM 952 C C . SER A 1 126 ? 9.633 2.162 -20.078 1 97.56 126 SER A C 1
ATOM 954 O O . SER A 1 126 ? 10.359 3.088 -19.703 1 97.56 126 SER A O 1
ATOM 956 N N . ARG A 1 127 ? 8.789 2.305 -21.078 1 96.31 127 ARG A N 1
ATOM 957 C CA . ARG A 1 127 ? 8.617 3.574 -21.781 1 96.31 127 ARG A CA 1
ATOM 958 C C . ARG A 1 127 ? 7.395 4.324 -21.25 1 96.31 127 ARG A C 1
ATOM 960 O O . ARG A 1 127 ? 7.035 5.375 -21.781 1 96.31 127 ARG A O 1
ATOM 967 N N . MET A 1 128 ? 6.738 3.766 -20.203 1 96.12 128 MET A N 1
ATOM 968 C CA . MET A 1 128 ? 5.461 4.309 -19.75 1 96.12 128 MET A CA 1
ATOM 969 C C . MET A 1 128 ? 5.43 4.453 -18.234 1 96.12 128 MET A C 1
ATOM 971 O O . MET A 1 128 ? 4.422 4.141 -17.594 1 96.12 128 MET A O 1
ATOM 975 N N . LEU A 1 129 ? 6.523 4.777 -17.578 1 96.31 129 LEU A N 1
ATOM 976 C CA . LEU A 1 129 ? 6.566 5.047 -16.141 1 96.31 129 LEU A CA 1
ATOM 977 C C . LEU A 1 129 ? 6.172 6.492 -15.844 1 96.31 129 LEU A C 1
ATOM 979 O O . LEU A 1 129 ? 7 7.281 -15.383 1 96.31 129 LEU A O 1
ATOM 983 N N . TYR A 1 130 ? 4.859 6.785 -16.016 1 93.75 130 TYR A N 1
ATOM 984 C CA . TYR A 1 130 ? 4.375 8.164 -16.031 1 93.75 130 TYR A CA 1
ATOM 985 C C . TYR A 1 130 ? 3.869 8.578 -14.656 1 93.75 130 TYR A C 1
ATOM 987 O O . TYR A 1 130 ? 3.301 7.77 -13.922 1 93.75 130 TYR A O 1
ATOM 995 N N . GLY A 1 131 ? 4.129 9.867 -14.266 1 93.88 131 GLY A N 1
ATOM 996 C CA . GLY A 1 131 ? 3.4 10.57 -13.219 1 93.88 131 GLY A CA 1
ATOM 997 C C . GLY A 1 131 ? 2.449 11.617 -13.758 1 93.88 131 GLY A C 1
ATOM 998 O O . GLY A 1 131 ? 2.49 11.953 -14.945 1 93.88 131 GLY A O 1
ATOM 999 N N . ASN A 1 132 ? 1.536 12.133 -12.93 1 93.5 132 ASN A N 1
ATOM 1000 C CA . ASN A 1 132 ? 0.573 13.156 -13.32 1 93.5 132 ASN A CA 1
ATOM 1001 C C . ASN A 1 132 ? 1.185 14.555 -13.266 1 93.5 132 ASN A C 1
ATOM 1003 O O . ASN A 1 132 ? 1.99 14.844 -12.375 1 93.5 132 ASN A O 1
ATOM 1007 N N . THR A 1 133 ? 0.839 15.359 -14.219 1 94.19 133 THR A N 1
ATOM 1008 C CA . THR A 1 133 ? 1.029 16.797 -14.102 1 94.19 133 THR A CA 1
ATOM 1009 C C . THR A 1 133 ? -0.277 17.484 -13.719 1 94.19 133 THR A C 1
ATOM 1011 O O . THR A 1 133 ? -1.328 17.203 -14.297 1 94.19 133 THR A O 1
ATOM 1014 N N . MET A 1 134 ? -0.238 18.375 -12.672 1 91.69 134 MET A N 1
ATOM 1015 C CA . MET A 1 134 ? -1.412 19.094 -12.18 1 91.69 134 MET A CA 1
ATOM 1016 C C . MET A 1 134 ? -1.205 20.609 -12.266 1 91.69 134 MET A C 1
ATOM 1018 O O . MET A 1 134 ? -0.077 21.078 -12.156 1 91.69 134 MET A O 1
ATOM 1022 N N . HIS A 1 135 ? -2.266 21.266 -12.438 1 89.12 135 HIS A N 1
ATOM 1023 C CA . HIS A 1 135 ? -2.191 22.719 -12.383 1 89.12 135 HIS A CA 1
ATOM 1024 C C . HIS A 1 135 ? -2.17 23.219 -10.938 1 89.12 135 HIS A C 1
ATOM 1026 O O . HIS A 1 135 ? -2.996 22.812 -10.125 1 89.12 135 HIS A O 1
ATOM 1032 N N . SER A 1 136 ? -1.206 24 -10.648 1 90.12 136 SER A N 1
ATOM 1033 C CA . SER A 1 136 ? -1.116 24.625 -9.336 1 90.12 136 SER A CA 1
ATOM 1034 C C . SER A 1 136 ? -2.209 25.672 -9.141 1 90.12 136 SER A C 1
ATOM 1036 O O . SER A 1 136 ? -2.625 26.328 -10.102 1 90.12 136 SER A O 1
ATOM 1038 N N . GLU A 1 137 ? -2.639 25.844 -7.902 1 88.5 137 GLU A N 1
ATOM 1039 C CA . GLU A 1 137 ? -3.568 26.922 -7.57 1 88.5 137 GLU A CA 1
ATOM 1040 C C . GLU A 1 137 ? -2.842 28.25 -7.43 1 88.5 137 GLU A C 1
ATOM 1042 O O . GLU A 1 137 ? -3.479 29.297 -7.34 1 88.5 137 GLU A O 1
ATOM 1047 N N . ARG A 1 138 ? -1.53 28.219 -7.445 1 91.19 138 ARG A N 1
ATOM 1048 C CA . ARG A 1 138 ? -0.712 29.406 -7.293 1 91.19 138 ARG A CA 1
ATOM 1049 C C . ARG A 1 138 ? -0.143 29.859 -8.633 1 91.19 138 ARG A C 1
ATOM 1051 O O . ARG A 1 138 ? 0.282 29.031 -9.445 1 91.19 138 ARG A O 1
ATOM 1058 N N . PRO A 1 139 ? -0.13 31.219 -8.828 1 92.56 139 PRO A N 1
ATOM 1059 C CA . PRO A 1 139 ? 0.423 31.719 -10.094 1 92.56 139 PRO A CA 1
ATOM 1060 C C . PRO A 1 139 ? 1.912 31.422 -10.242 1 92.56 139 PRO A C 1
ATOM 1062 O O . PRO A 1 139 ? 2.66 31.469 -9.266 1 92.56 139 PRO A O 1
ATOM 1065 N N . ASN A 1 140 ? 2.34 31.125 -11.422 1 95 140 ASN A N 1
ATOM 1066 C CA . ASN A 1 140 ? 3.738 30.906 -11.781 1 95 140 ASN A CA 1
ATOM 1067 C C . ASN A 1 140 ? 4.328 29.703 -11.039 1 95 140 ASN A C 1
ATOM 1069 O O . ASN A 1 140 ? 5.484 29.734 -10.617 1 95 140 ASN A O 1
ATOM 1073 N N . HIS A 1 141 ? 3.48 28.703 -10.781 1 94.75 141 HIS A N 1
ATOM 1074 C CA . HIS A 1 141 ? 3.902 27.453 -10.172 1 94.75 141 HIS A CA 1
ATOM 1075 C C . HIS A 1 141 ? 3.566 26.266 -11.07 1 94.75 141 HIS A C 1
ATOM 1077 O O . HIS A 1 141 ? 2.594 26.297 -11.828 1 94.75 141 HIS A O 1
ATOM 1083 N N . ARG A 1 142 ? 4.402 25.312 -11.078 1 95.19 142 ARG A N 1
ATOM 1084 C CA . ARG A 1 142 ? 4.137 24.016 -11.688 1 95.19 142 ARG A CA 1
ATOM 1085 C C . ARG A 1 142 ? 4.109 22.906 -10.641 1 95.19 142 ARG A C 1
ATOM 1087 O O . ARG A 1 142 ? 4.926 22.906 -9.719 1 95.19 142 ARG A O 1
ATOM 1094 N N . MET A 1 143 ? 3.117 22.016 -10.719 1 95.44 143 MET A N 1
ATOM 1095 C CA . MET A 1 143 ? 3.012 20.859 -9.828 1 95.44 143 MET A CA 1
ATOM 1096 C C . MET A 1 143 ? 2.945 19.562 -10.625 1 95.44 143 MET A C 1
ATOM 1098 O O . MET A 1 143 ? 2.258 19.484 -11.641 1 95.44 143 MET A O 1
ATOM 1102 N N . TYR A 1 144 ? 3.709 18.547 -10.227 1 95.5 144 TYR A N 1
ATOM 1103 C CA . TYR A 1 144 ? 3.605 17.234 -10.844 1 95.5 144 TYR A CA 1
ATOM 1104 C C . TYR A 1 144 ? 4.016 16.141 -9.875 1 95.5 144 TYR A C 1
ATOM 1106 O O . TYR A 1 144 ? 4.504 16.422 -8.773 1 95.5 144 TYR A O 1
ATOM 1114 N N . GLU A 1 145 ? 3.711 14.945 -10.117 1 95.44 145 GLU A N 1
ATOM 1115 C CA . GLU A 1 145 ? 4.188 13.773 -9.383 1 95.44 145 GLU A CA 1
ATOM 1116 C C . GLU A 1 145 ? 5.109 12.922 -10.25 1 95.44 145 GLU A C 1
ATOM 1118 O O . GLU A 1 145 ? 4.969 12.891 -11.477 1 95.44 145 GLU A O 1
ATOM 1123 N N . GLN A 1 146 ? 6.074 12.359 -9.656 1 97 146 GLN A N 1
ATOM 1124 C CA . GLN A 1 146 ? 6.977 11.438 -10.328 1 97 146 GLN A CA 1
ATOM 1125 C C . GLN A 1 146 ? 7.285 10.227 -9.453 1 97 146 GLN A C 1
ATOM 1127 O O . GLN A 1 146 ? 6.863 10.172 -8.297 1 97 146 GLN A O 1
ATOM 1132 N N . TRP A 1 147 ? 7.934 9.242 -10.055 1 97.31 147 TRP A N 1
ATOM 1133 C CA . TRP A 1 147 ? 8.195 7.965 -9.406 1 97.31 147 TRP A CA 1
ATOM 1134 C C . TRP A 1 147 ? 9.68 7.613 -9.477 1 97.31 147 TRP A C 1
ATOM 1136 O O . TRP A 1 147 ? 10.305 7.742 -10.531 1 97.31 147 TRP A O 1
ATOM 1146 N N . HIS A 1 148 ? 10.25 7.297 -8.32 1 98 148 HIS A N 1
ATOM 1147 C CA . HIS A 1 148 ? 11.648 6.918 -8.203 1 98 148 HIS A CA 1
ATOM 1148 C C . HIS A 1 148 ? 11.797 5.512 -7.629 1 98 148 HIS A C 1
ATOM 1150 O O . HIS A 1 148 ? 10.93 5.047 -6.887 1 98 148 HIS A O 1
ATOM 1156 N N . PRO A 1 149 ? 12.875 4.754 -7.98 1 98.31 149 PRO A N 1
ATOM 1157 C CA . PRO A 1 149 ? 13.07 3.41 -7.434 1 98.31 149 PRO A CA 1
ATOM 1158 C C . PRO A 1 149 ? 13.312 3.418 -5.926 1 98.31 149 PRO A C 1
ATOM 1160 O O . PRO A 1 149 ? 13.797 4.414 -5.379 1 98.31 149 PRO A O 1
ATOM 1163 N N . TYR A 1 150 ? 13.055 2.297 -5.297 1 97.94 150 TYR A N 1
ATOM 1164 C CA . TYR A 1 150 ? 13.359 2.094 -3.885 1 97.94 150 TYR A CA 1
ATOM 1165 C C . TYR A 1 150 ? 14.836 1.765 -3.688 1 97.94 150 TYR A C 1
ATOM 1167 O O . TYR A 1 150 ? 15.406 2.064 -2.639 1 97.94 150 TYR A O 1
ATOM 1175 N N . GLY A 1 151 ? 15.453 1.106 -4.594 1 98.25 151 GLY A N 1
ATOM 1176 C CA . GLY A 1 151 ? 16.828 0.632 -4.488 1 98.25 151 GLY A CA 1
ATOM 1177 C C . GLY A 1 151 ? 16.938 -0.88 -4.539 1 98.25 151 GLY A C 1
ATOM 1178 O O . GLY A 1 151 ? 17.172 -1.454 -5.605 1 98.25 151 GLY A O 1
ATOM 1179 N N . ILE A 1 152 ? 16.641 -1.616 -3.434 1 98.75 152 ILE A N 1
ATOM 1180 C CA . ILE A 1 152 ? 16.703 -3.072 -3.357 1 98.75 152 ILE A CA 1
ATOM 1181 C C . ILE A 1 152 ? 15.312 -3.617 -2.998 1 98.75 152 ILE A C 1
ATOM 1183 O O . ILE A 1 152 ? 14.688 -3.16 -2.039 1 98.75 152 ILE A O 1
ATOM 1187 N N . VAL A 1 153 ? 14.836 -4.559 -3.803 1 98.75 153 VAL A N 1
ATOM 1188 C CA . VAL A 1 153 ? 13.578 -5.25 -3.564 1 98.75 153 VAL A CA 1
ATOM 1189 C C . VAL A 1 153 ? 13.844 -6.711 -3.209 1 98.75 153 VAL A C 1
ATOM 1191 O O . VAL A 1 153 ? 14.594 -7.395 -3.906 1 98.75 153 VAL A O 1
ATOM 1194 N N . GLY A 1 154 ? 13.305 -7.141 -2.055 1 98.81 154 GLY A N 1
ATOM 1195 C CA . GLY A 1 154 ? 13.352 -8.555 -1.714 1 98.81 154 GLY A CA 1
ATOM 1196 C C . GLY A 1 154 ? 12.188 -9.344 -2.266 1 98.81 154 GLY A C 1
ATOM 1197 O O . GLY A 1 154 ? 11.031 -8.914 -2.17 1 98.81 154 GLY A O 1
ATOM 1198 N N . VAL A 1 155 ? 12.469 -10.484 -2.869 1 98.69 155 VAL A N 1
ATOM 1199 C CA . VAL A 1 155 ? 11.422 -11.352 -3.402 1 98.69 155 VAL A CA 1
ATOM 1200 C C . VAL A 1 155 ? 11.531 -12.734 -2.762 1 98.69 155 VAL A C 1
ATOM 1202 O O . VAL A 1 155 ? 12.547 -13.422 -2.91 1 98.69 155 VAL A O 1
ATOM 1205 N N . ILE A 1 156 ? 10.562 -13.102 -2.02 1 98.5 156 ILE A N 1
ATOM 1206 C CA . ILE A 1 156 ? 10.422 -14.445 -1.465 1 98.5 156 ILE A CA 1
ATOM 1207 C C . ILE A 1 156 ? 9.281 -15.172 -2.168 1 98.5 156 ILE A C 1
ATOM 1209 O O . ILE A 1 156 ? 8.117 -14.773 -2.059 1 98.5 156 ILE A O 1
ATOM 1213 N N . SER A 1 157 ? 9.625 -16.234 -2.916 1 98 157 SER A N 1
ATOM 1214 C CA . SER A 1 157 ? 8.625 -16.844 -3.791 1 98 157 SER A CA 1
ATOM 1215 C C . SER A 1 157 ? 8.266 -18.25 -3.32 1 98 157 SER A C 1
ATOM 1217 O O . SER A 1 157 ? 8.961 -18.828 -2.48 1 98 157 SER A O 1
ATOM 1219 N N . ALA A 1 158 ? 7.211 -18.797 -3.824 1 97.19 158 ALA A N 1
ATOM 1220 C CA . ALA A 1 158 ? 6.648 -20.094 -3.449 1 97.19 158 ALA A CA 1
ATOM 1221 C C . ALA A 1 158 ? 7.082 -21.188 -4.426 1 97.19 158 ALA A C 1
ATOM 1223 O O . ALA A 1 158 ? 7.625 -20.891 -5.496 1 97.19 158 ALA A O 1
ATOM 1224 N N . PHE A 1 159 ? 6.719 -22.422 -4.121 1 98.19 159 PHE A N 1
ATOM 1225 C CA . PHE A 1 159 ? 7.242 -23.562 -4.871 1 98.19 159 PHE A CA 1
ATOM 1226 C C . PHE A 1 159 ? 6.398 -23.828 -6.109 1 98.19 159 PHE A C 1
ATOM 1228 O O . PHE A 1 159 ? 6.875 -24.438 -7.07 1 98.19 159 PHE A O 1
ATOM 1235 N N . ASN A 1 160 ? 5.164 -23.375 -6.066 1 97.75 160 ASN A N 1
ATOM 1236 C CA . ASN A 1 160 ? 4.223 -23.906 -7.047 1 97.75 160 ASN A CA 1
ATOM 1237 C C . ASN A 1 160 ? 4.348 -23.188 -8.383 1 97.75 160 ASN A C 1
ATOM 1239 O O . ASN A 1 160 ? 3.908 -23.703 -9.414 1 97.75 160 ASN A O 1
ATOM 1243 N N . PHE A 1 161 ? 4.801 -21.969 -8.375 1 97.25 161 PHE A N 1
ATOM 1244 C CA . PHE A 1 161 ? 5.262 -21.25 -9.555 1 97.25 161 PHE A CA 1
ATOM 1245 C C . PHE A 1 161 ? 6.695 -20.766 -9.367 1 97.25 161 PHE A C 1
ATOM 1247 O O . PHE A 1 161 ? 6.938 -19.578 -9.203 1 97.25 161 PHE A O 1
ATOM 1254 N N . PRO A 1 162 ? 7.586 -21.672 -9.477 1 98.31 162 PRO A N 1
ATOM 1255 C CA . PRO A 1 162 ? 8.953 -21.453 -8.992 1 98.31 162 PRO A CA 1
ATOM 1256 C C . PRO A 1 162 ? 9.727 -20.453 -9.852 1 98.31 162 PRO A C 1
ATOM 1258 O O . PRO A 1 162 ? 10.773 -19.969 -9.438 1 98.31 162 PRO A O 1
ATOM 1261 N N . VAL A 1 163 ? 9.266 -20.156 -11.078 1 98.44 163 VAL A N 1
ATOM 1262 C CA . VAL A 1 163 ? 10.062 -19.266 -11.93 1 98.44 163 VAL A CA 1
ATOM 1263 C C . VAL A 1 163 ? 9.25 -18.031 -12.297 1 98.44 163 VAL A C 1
ATOM 1265 O O . VAL A 1 163 ? 9.758 -16.906 -12.25 1 98.44 163 VAL A O 1
ATOM 1268 N N . ALA A 1 164 ? 7.949 -18.141 -12.461 1 96.94 164 ALA A N 1
ATOM 1269 C CA . ALA A 1 164 ? 7.125 -17.047 -12.961 1 96.94 164 ALA A CA 1
ATOM 1270 C C . ALA A 1 164 ? 6.949 -15.969 -11.891 1 96.94 164 ALA A C 1
ATOM 1272 O O . ALA A 1 164 ? 7 -14.773 -12.195 1 96.94 164 ALA A O 1
ATOM 1273 N N . VAL A 1 165 ? 6.707 -16.359 -10.664 1 96.31 165 VAL A N 1
ATOM 1274 C CA . VAL A 1 165 ? 6.449 -15.398 -9.602 1 96.31 165 VAL A CA 1
ATOM 1275 C C . VAL A 1 165 ? 7.648 -14.461 -9.445 1 96.31 165 VAL A C 1
ATOM 1277 O O . VAL A 1 165 ? 7.48 -13.25 -9.258 1 96.31 165 VAL A O 1
ATOM 1280 N N . TRP A 1 166 ? 8.805 -15.023 -9.539 1 97.94 166 TRP A N 1
ATOM 1281 C CA . TRP A 1 166 ? 10 -14.188 -9.469 1 97.94 166 TRP A CA 1
ATOM 1282 C C . TRP A 1 166 ? 10.016 -13.172 -10.609 1 97.94 166 TRP A C 1
ATOM 1284 O O . TRP A 1 166 ? 10.273 -11.984 -10.391 1 97.94 166 TRP A O 1
ATOM 1294 N N . SER A 1 167 ? 9.766 -13.586 -11.828 1 97.62 167 SER A N 1
ATOM 1295 C CA . SER A 1 167 ? 9.867 -12.703 -12.984 1 97.62 167 SER A CA 1
ATOM 1296 C C . SER A 1 167 ? 8.812 -11.594 -12.93 1 97.62 167 SER A C 1
ATOM 1298 O O . SER A 1 167 ? 9.062 -10.477 -13.383 1 97.62 167 SER A O 1
ATOM 1300 N N . TRP A 1 168 ? 7.598 -11.938 -12.375 1 96.06 168 TRP A N 1
ATOM 1301 C CA . TRP A 1 168 ? 6.57 -10.922 -12.195 1 96.06 168 TRP A CA 1
ATOM 1302 C C . TRP A 1 168 ? 7.113 -9.734 -11.414 1 96.06 168 TRP A C 1
ATOM 1304 O O . TRP A 1 168 ? 6.801 -8.578 -11.727 1 96.06 168 TRP A O 1
ATOM 1314 N N . ASN A 1 169 ? 7.934 -10.039 -10.445 1 97.81 169 ASN A N 1
ATOM 1315 C CA . ASN A 1 169 ? 8.5 -9.016 -9.57 1 97.81 169 ASN A CA 1
ATOM 1316 C C . ASN A 1 169 ? 9.781 -8.43 -10.141 1 97.81 169 ASN A C 1
ATOM 1318 O O . ASN A 1 169 ? 9.906 -7.215 -10.289 1 97.81 169 ASN A O 1
ATOM 1322 N N . ALA A 1 170 ? 10.688 -9.281 -10.539 1 98.5 170 ALA A N 1
ATOM 1323 C CA . ALA A 1 170 ? 12.055 -8.891 -10.852 1 98.5 170 ALA A CA 1
ATOM 1324 C C . ALA A 1 170 ? 12.109 -8.039 -12.117 1 98.5 170 ALA A C 1
ATOM 1326 O O . ALA A 1 170 ? 12.828 -7.035 -12.172 1 98.5 170 ALA A O 1
ATOM 1327 N N . PHE A 1 171 ? 11.391 -8.438 -13.148 1 98.69 171 PHE A N 1
ATOM 1328 C CA . PHE A 1 171 ? 11.461 -7.711 -14.414 1 98.69 171 PHE A CA 1
ATOM 1329 C C . PHE A 1 171 ? 10.844 -6.328 -14.281 1 98.69 171 PHE A C 1
ATOM 1331 O O . PHE A 1 171 ? 11.391 -5.344 -14.781 1 98.69 171 PHE A O 1
ATOM 1338 N N . ILE A 1 172 ? 9.703 -6.262 -13.531 1 98.44 172 ILE A N 1
ATOM 1339 C CA . ILE A 1 172 ? 9.07 -4.965 -13.32 1 98.44 172 ILE A CA 1
ATOM 1340 C C . ILE A 1 172 ? 9.953 -4.105 -12.414 1 98.44 172 ILE A C 1
ATOM 1342 O O . ILE A 1 172 ? 10.156 -2.92 -12.688 1 98.44 172 ILE A O 1
ATOM 1346 N N . ALA A 1 173 ? 10.477 -4.699 -11.359 1 98.69 173 ALA A N 1
ATOM 1347 C CA . ALA A 1 173 ? 11.375 -3.967 -10.469 1 98.69 173 ALA A CA 1
ATOM 1348 C C . ALA A 1 173 ? 12.578 -3.426 -11.234 1 98.69 173 ALA A C 1
ATOM 1350 O O . ALA A 1 173 ? 13 -2.289 -11.016 1 98.69 173 ALA A O 1
ATOM 1351 N N . ALA A 1 174 ? 13.094 -4.215 -12.141 1 98.75 174 ALA A N 1
ATOM 1352 C CA . ALA A 1 174 ? 14.289 -3.834 -12.883 1 98.75 174 ALA A CA 1
ATOM 1353 C C . ALA A 1 174 ? 14.023 -2.627 -13.773 1 98.75 174 ALA A C 1
ATOM 1355 O O . ALA A 1 174 ? 14.805 -1.676 -13.797 1 98.75 174 ALA A O 1
ATOM 1356 N N . ILE A 1 175 ? 12.93 -2.645 -14.516 1 98.62 175 ILE A N 1
ATOM 1357 C CA . ILE A 1 175 ? 12.68 -1.531 -15.422 1 98.62 175 ILE A CA 1
ATOM 1358 C C . ILE A 1 175 ? 12.367 -0.27 -14.617 1 98.62 175 ILE A C 1
ATOM 1360 O O . ILE A 1 175 ? 12.523 0.846 -15.117 1 98.62 175 ILE A O 1
ATOM 1364 N N . CYS A 1 176 ? 11.914 -0.421 -13.359 1 98.62 176 CYS A N 1
ATOM 1365 C CA . CYS A 1 176 ? 11.633 0.704 -12.477 1 98.62 176 CYS A CA 1
ATOM 1366 C C . CYS A 1 176 ? 12.922 1.269 -11.891 1 98.62 176 CYS A C 1
ATOM 1368 O O . CYS A 1 176 ? 12.906 2.326 -11.258 1 98.62 176 CYS A O 1
ATOM 1370 N N . GLY A 1 177 ? 14.023 0.553 -12.031 1 98.62 177 GLY A N 1
ATOM 1371 C CA . GLY A 1 177 ? 15.32 1.048 -11.594 1 98.62 177 GLY A CA 1
ATOM 1372 C C . GLY A 1 177 ? 15.797 0.407 -10.305 1 98.62 177 GLY A C 1
ATOM 1373 O O . GLY A 1 177 ? 16.75 0.893 -9.672 1 98.62 177 GLY A O 1
ATOM 1374 N N . ASN A 1 178 ? 15.133 -0.7 -9.867 1 98.81 178 ASN A N 1
ATOM 1375 C CA . ASN A 1 178 ? 15.516 -1.44 -8.664 1 98.81 178 ASN A CA 1
ATOM 1376 C C . ASN A 1 178 ? 16.375 -2.654 -9.008 1 98.81 178 ASN A C 1
ATOM 1378 O O . ASN A 1 178 ? 16.391 -3.098 -10.156 1 98.81 178 ASN A O 1
ATOM 1382 N N . VAL A 1 179 ? 17.062 -3.127 -7.988 1 98.62 179 VAL A N 1
ATOM 1383 C CA . VAL A 1 179 ? 17.672 -4.449 -8.055 1 98.62 179 VAL A CA 1
ATOM 1384 C C . VAL A 1 179 ? 16.938 -5.41 -7.125 1 98.62 179 VAL A C 1
ATOM 1386 O O . VAL A 1 179 ? 16.219 -4.977 -6.219 1 98.62 179 VAL A O 1
ATOM 1389 N N . THR A 1 180 ? 17.062 -6.754 -7.426 1 98.69 180 THR A N 1
ATOM 1390 C CA . THR A 1 180 ? 16.25 -7.703 -6.672 1 98.69 180 THR A CA 1
ATOM 1391 C C . THR A 1 180 ? 17.125 -8.734 -5.973 1 98.69 180 THR A C 1
ATOM 1393 O O . THR A 1 180 ? 18.109 -9.211 -6.547 1 98.69 180 THR A O 1
ATOM 1396 N N . LEU A 1 181 ? 16.828 -9.039 -4.723 1 98.69 181 LEU A N 1
ATOM 1397 C CA . LEU A 1 181 ? 17.344 -10.18 -3.977 1 98.69 181 LEU A CA 1
ATOM 1398 C C . LEU A 1 181 ? 16.266 -11.258 -3.842 1 98.69 181 LEU A C 1
ATOM 1400 O O . LEU A 1 181 ? 15.227 -11.031 -3.23 1 98.69 181 LEU A O 1
ATOM 1404 N N . TRP A 1 182 ? 16.562 -12.445 -4.379 1 98.75 182 TRP A N 1
ATOM 1405 C CA . TRP A 1 182 ? 15.586 -13.516 -4.496 1 98.75 182 TRP A CA 1
ATOM 1406 C C . TRP A 1 182 ? 15.875 -14.633 -3.502 1 98.75 182 TRP A C 1
ATOM 1408 O O . TRP A 1 182 ? 16.984 -15.164 -3.463 1 98.75 182 TRP A O 1
ATOM 1418 N N . LYS A 1 183 ? 14.953 -14.906 -2.639 1 98.62 183 LYS A N 1
ATOM 1419 C CA . LYS A 1 183 ? 14.922 -16.125 -1.845 1 98.62 183 LYS A CA 1
ATOM 1420 C C . LYS A 1 183 ? 13.812 -17.062 -2.318 1 98.62 183 LYS A C 1
ATOM 1422 O O . LYS A 1 183 ? 12.664 -16.938 -1.899 1 98.62 183 LYS A O 1
ATOM 1427 N N . PRO A 1 184 ? 14.125 -18.141 -3.07 1 98.31 184 PRO A N 1
ATOM 1428 C CA . PRO A 1 184 ? 13.109 -19.078 -3.566 1 98.31 184 PRO A CA 1
ATOM 1429 C C . PRO A 1 184 ? 12.719 -20.125 -2.523 1 98.31 184 PRO A C 1
ATOM 1431 O O . PRO A 1 184 ? 13.297 -20.172 -1.435 1 98.31 184 PRO A O 1
ATOM 1434 N N . SER A 1 185 ? 11.68 -20.891 -2.846 1 97.5 185 SER A N 1
ATOM 1435 C CA . SER A 1 185 ? 11.312 -22.016 -1.997 1 97.5 185 SER A CA 1
ATOM 1436 C C . SER A 1 185 ? 12.406 -23.078 -1.98 1 97.5 185 SER A C 1
ATOM 1438 O O . SER A 1 185 ? 13.016 -23.359 -3.014 1 97.5 185 SER A O 1
ATOM 1440 N N . ALA A 1 186 ? 12.602 -23.656 -0.835 1 96.75 186 ALA A N 1
ATOM 1441 C CA . ALA A 1 186 ? 13.578 -24.734 -0.688 1 96.75 186 ALA A CA 1
ATOM 1442 C C . ALA A 1 186 ? 13.133 -25.984 -1.443 1 96.75 186 ALA A C 1
ATOM 1444 O O . ALA A 1 186 ? 13.93 -26.891 -1.676 1 96.75 186 ALA A O 1
ATOM 1445 N N . LYS A 1 187 ? 11.883 -26.016 -1.881 1 97.38 187 LYS A N 1
ATOM 1446 C CA . LYS A 1 187 ? 11.336 -27.203 -2.545 1 97.38 187 LYS A CA 1
ATOM 1447 C C . LYS A 1 187 ? 11.664 -27.188 -4.035 1 97.38 187 LYS A C 1
ATOM 1449 O O . LYS A 1 187 ? 11.555 -28.219 -4.703 1 97.38 187 LYS A O 1
ATOM 1454 N N . THR A 1 188 ? 12.023 -25.969 -4.551 1 98.31 188 THR A N 1
ATOM 1455 C CA . THR A 1 188 ? 12.328 -25.891 -5.973 1 98.31 188 THR A CA 1
ATOM 1456 C C . THR A 1 188 ? 13.555 -25.016 -6.207 1 98.31 188 THR A C 1
ATOM 1458 O O . THR A 1 188 ? 13.523 -24.094 -7.031 1 98.31 188 THR A O 1
ATOM 1461 N N . PRO A 1 189 ? 14.664 -25.281 -5.617 1 98.38 189 PRO A N 1
ATOM 1462 C CA . PRO A 1 189 ? 15.844 -24.422 -5.691 1 98.38 189 PRO A CA 1
ATOM 1463 C C . PRO A 1 189 ? 16.531 -24.484 -7.051 1 98.38 189 PRO A C 1
ATOM 1465 O O . PRO A 1 189 ? 17.188 -23.516 -7.457 1 98.38 189 PRO A O 1
ATOM 1468 N N . LEU A 1 190 ? 16.422 -25.625 -7.75 1 98.69 190 LEU A N 1
ATOM 1469 C CA . LEU A 1 190 ? 17.125 -25.781 -9.016 1 98.69 190 LEU A CA 1
ATOM 1470 C C . LEU A 1 190 ? 16.5 -24.906 -10.102 1 98.69 190 LEU A C 1
ATOM 1472 O O . LEU A 1 190 ? 17.203 -24.391 -10.977 1 98.69 190 LEU A O 1
ATOM 1476 N N . CYS A 1 191 ? 15.148 -24.75 -10.031 1 98.81 191 CYS A N 1
ATOM 1477 C CA . CYS A 1 191 ? 14.484 -23.812 -10.93 1 98.81 191 CYS A CA 1
ATOM 1478 C C . CYS A 1 191 ? 15.047 -22.406 -10.773 1 98.81 191 CYS A C 1
ATOM 1480 O O . CYS A 1 191 ? 15.305 -21.719 -11.758 1 98.81 191 CYS A O 1
ATOM 1482 N N . ALA A 1 192 ? 15.273 -22 -9.555 1 98.69 192 ALA A N 1
ATOM 1483 C CA . ALA A 1 192 ? 15.812 -20.672 -9.273 1 98.69 192 ALA A CA 1
ATOM 1484 C C . ALA A 1 192 ? 17.219 -20.531 -9.828 1 98.69 192 ALA A C 1
ATOM 1486 O O . ALA A 1 192 ? 17.562 -19.516 -10.43 1 98.69 192 ALA A O 1
ATOM 1487 N N . ILE A 1 193 ? 18.031 -21.547 -9.648 1 98.44 193 ILE A N 1
ATOM 1488 C CA . ILE A 1 193 ? 19.406 -21.531 -10.125 1 98.44 193 ILE A CA 1
ATOM 1489 C C . ILE A 1 193 ? 19.438 -21.453 -11.648 1 98.44 193 ILE A C 1
ATOM 1491 O O . ILE A 1 193 ? 20.219 -20.688 -12.227 1 98.44 193 ILE A O 1
ATOM 1495 N N . ALA A 1 194 ? 18.547 -22.234 -12.266 1 98.69 194 ALA A N 1
ATOM 1496 C CA . ALA A 1 194 ? 18.469 -22.203 -13.719 1 98.69 194 ALA A CA 1
ATOM 1497 C C . ALA A 1 194 ? 18.141 -20.812 -14.234 1 98.69 194 ALA A C 1
ATOM 1499 O O . ALA A 1 194 ? 18.781 -20.312 -15.164 1 98.69 194 ALA A O 1
ATOM 1500 N N . VAL A 1 195 ? 17.156 -20.156 -13.625 1 98.75 195 VAL A N 1
ATOM 1501 C CA . VAL A 1 195 ? 16.75 -18.797 -14.008 1 98.75 195 VAL A CA 1
ATOM 1502 C C . VAL A 1 195 ? 17.906 -17.828 -13.789 1 98.75 195 VAL A C 1
ATOM 1504 O O . VAL A 1 195 ? 18.203 -17 -14.648 1 98.75 195 VAL A O 1
ATOM 1507 N N . GLN A 1 196 ? 18.562 -17.938 -12.648 1 98.31 196 GLN A N 1
ATOM 1508 C CA . GLN A 1 196 ? 19.719 -17.109 -12.328 1 98.31 196 GLN A CA 1
ATOM 1509 C C . GLN A 1 196 ? 20.797 -17.234 -13.398 1 98.31 196 GLN A C 1
ATOM 1511 O O . GLN A 1 196 ? 21.344 -16.234 -13.852 1 98.31 196 GLN A O 1
ATOM 1516 N N . ASN A 1 197 ? 21.109 -18.484 -13.805 1 97.88 197 ASN A N 1
ATOM 1517 C CA . ASN A 1 197 ? 22.125 -18.75 -14.82 1 97.88 197 ASN A CA 1
ATOM 1518 C C . ASN A 1 197 ? 21.75 -18.109 -16.156 1 97.88 197 ASN A C 1
ATOM 1520 O O . ASN A 1 197 ? 22.594 -17.484 -16.797 1 97.88 197 ASN A O 1
ATOM 1524 N N . ILE A 1 198 ? 20.5 -18.281 -16.516 1 98.12 198 ILE A N 1
ATOM 1525 C CA . ILE A 1 198 ? 20.031 -17.734 -17.781 1 98.12 198 ILE A CA 1
ATOM 1526 C C . ILE A 1 198 ? 20.156 -16.219 -17.781 1 98.12 198 ILE A C 1
ATOM 1528 O O . ILE A 1 198 ? 20.703 -15.625 -18.703 1 98.12 198 ILE A O 1
ATOM 1532 N N . CYS A 1 199 ? 19.688 -15.578 -16.719 1 97.88 199 CYS A N 1
ATOM 1533 C CA . CYS A 1 199 ? 19.672 -14.125 -16.625 1 97.88 199 CYS A CA 1
ATOM 1534 C C . CYS A 1 199 ? 21.094 -13.578 -16.484 1 97.88 199 CYS A C 1
ATOM 1536 O O . CYS A 1 199 ? 21.406 -12.516 -17.031 1 97.88 199 CYS A O 1
ATOM 1538 N N . ASN A 1 200 ? 21.969 -14.273 -15.766 1 97.31 200 ASN A N 1
ATOM 1539 C CA . ASN A 1 200 ? 23.344 -13.836 -15.578 1 97.31 200 ASN A CA 1
ATOM 1540 C C . ASN A 1 200 ? 24.094 -13.734 -16.906 1 97.31 200 ASN A C 1
ATOM 1542 O O . ASN A 1 200 ? 24.938 -12.852 -17.094 1 97.31 200 ASN A O 1
ATOM 1546 N N . LYS A 1 201 ? 23.828 -14.609 -17.797 1 96.88 201 LYS A N 1
ATOM 1547 C CA . LYS A 1 201 ? 24.469 -14.57 -19.094 1 96.88 201 LYS A CA 1
ATOM 1548 C C . LYS A 1 201 ? 24.125 -13.289 -19.844 1 96.88 201 LYS A C 1
ATOM 1550 O O . LYS A 1 201 ? 25 -12.68 -20.469 1 96.88 201 LYS A O 1
ATOM 1555 N N . VAL A 1 202 ? 22.859 -12.906 -19.75 1 97.75 202 VAL A N 1
ATOM 1556 C CA . VAL A 1 202 ? 22.422 -11.672 -20.406 1 97.75 202 VAL A CA 1
ATOM 1557 C C . VAL A 1 202 ? 23.109 -10.469 -19.734 1 97.75 202 VAL A C 1
ATOM 1559 O O . VAL A 1 202 ? 23.578 -9.562 -20.422 1 97.75 202 VAL A O 1
ATOM 1562 N N . LEU A 1 203 ? 23.188 -10.477 -18.406 1 97.19 203 LEU A N 1
ATOM 1563 C CA . LEU A 1 203 ? 23.828 -9.375 -17.688 1 97.19 203 LEU A CA 1
ATOM 1564 C C . LEU A 1 203 ? 25.312 -9.273 -18.047 1 97.19 203 LEU A C 1
ATOM 1566 O O . LEU A 1 203 ? 25.828 -8.164 -18.234 1 97.19 203 LEU A O 1
ATOM 1570 N N . GLN A 1 204 ? 25.906 -10.367 -18.219 1 96 204 GLN A N 1
ATOM 1571 C CA . GLN A 1 204 ? 27.344 -10.422 -18.531 1 96 204 GLN A CA 1
ATOM 1572 C C . GLN A 1 204 ? 27.625 -9.836 -19.906 1 96 204 GLN A C 1
ATOM 1574 O O . GLN A 1 204 ? 28.531 -9 -20.062 1 96 204 GLN A O 1
ATOM 1579 N N . VAL A 1 205 ? 26.859 -10.242 -20.875 1 96.62 205 VAL A N 1
ATOM 1580 C CA . VAL A 1 205 ? 27.094 -9.82 -22.266 1 96.62 205 VAL A CA 1
ATOM 1581 C C . VAL A 1 205 ? 26.875 -8.312 -22.375 1 96.62 205 VAL A C 1
ATOM 1583 O O . VAL A 1 205 ? 27.547 -7.645 -23.172 1 96.62 205 VAL A O 1
ATOM 1586 N N . ASN A 1 206 ? 26.047 -7.762 -21.516 1 96.62 206 ASN A N 1
ATOM 1587 C CA . ASN A 1 206 ? 25.703 -6.348 -21.578 1 96.62 206 ASN A CA 1
ATOM 1588 C C . ASN A 1 206 ? 26.5 -5.52 -20.578 1 96.62 206 ASN A C 1
ATOM 1590 O O . ASN A 1 206 ? 26.297 -4.309 -20.469 1 96.62 206 ASN A O 1
ATOM 1594 N N . HIS A 1 207 ? 27.391 -6.121 -19.766 1 95.31 207 HIS A N 1
ATOM 1595 C CA . HIS A 1 207 ? 28.172 -5.465 -18.719 1 95.31 207 HIS A CA 1
ATOM 1596 C C . HIS A 1 207 ? 27.281 -4.703 -17.75 1 95.31 207 HIS A C 1
ATOM 1598 O O . HIS A 1 207 ? 27.562 -3.561 -17.406 1 95.31 207 HIS A O 1
ATOM 1604 N N . CYS A 1 208 ? 26.141 -5.285 -17.5 1 95.56 208 CYS A N 1
ATOM 1605 C CA . CYS A 1 208 ? 25.172 -4.688 -16.578 1 95.56 208 CYS A CA 1
ATOM 1606 C C . CYS A 1 208 ? 25.625 -4.844 -15.133 1 95.56 208 CYS A C 1
ATOM 1608 O O . CYS A 1 208 ? 26.344 -5.797 -14.805 1 95.56 208 CYS A O 1
ATOM 1610 N N . PRO A 1 209 ? 25.188 -3.873 -14.242 1 95.69 209 PRO A N 1
ATOM 1611 C CA . PRO A 1 209 ? 25.328 -4.137 -12.812 1 95.69 209 PRO A CA 1
ATOM 1612 C C . PRO A 1 209 ? 24.688 -5.453 -12.383 1 95.69 209 PRO A C 1
ATOM 1614 O O . PRO A 1 209 ? 23.922 -6.051 -13.148 1 95.69 209 PRO A O 1
ATOM 1617 N N . GLU A 1 210 ? 25.031 -5.895 -11.156 1 96.44 210 GLU A N 1
ATOM 1618 C CA . GLU A 1 210 ? 24.5 -7.145 -10.617 1 96.44 210 GLU A CA 1
ATOM 1619 C C . GLU A 1 210 ? 23.078 -6.969 -10.117 1 96.44 210 GLU A C 1
ATOM 1621 O O . GLU A 1 210 ? 22.812 -7.047 -8.914 1 96.44 210 GLU A O 1
ATOM 1626 N N . ILE A 1 211 ? 22.094 -6.855 -11.008 1 97.81 211 ILE A N 1
ATOM 1627 C CA . ILE A 1 211 ? 20.781 -6.348 -10.625 1 97.81 211 ILE A CA 1
ATOM 1628 C C . ILE A 1 211 ? 19.906 -7.496 -10.141 1 97.81 211 ILE A C 1
ATOM 1630 O O . ILE A 1 211 ? 18.828 -7.27 -9.578 1 97.81 211 ILE A O 1
ATOM 1634 N N . PHE A 1 212 ? 20.281 -8.758 -10.367 1 98.62 212 PHE A N 1
ATOM 1635 C CA . PHE A 1 212 ? 19.562 -9.914 -9.836 1 98.62 212 PHE A CA 1
ATOM 1636 C C . PHE A 1 212 ? 20.484 -10.766 -8.961 1 98.62 212 PHE A C 1
ATOM 1638 O O . PHE A 1 212 ? 21.531 -11.219 -9.422 1 98.62 212 PHE A O 1
ATOM 1645 N N . SER A 1 213 ? 20.078 -10.945 -7.719 1 98.62 213 SER A N 1
ATOM 1646 C CA . SER A 1 213 ? 20.828 -11.789 -6.797 1 98.62 213 SER A CA 1
ATOM 1647 C C . SER A 1 213 ? 19.953 -12.906 -6.23 1 98.62 213 SER A C 1
ATOM 1649 O O . SER A 1 213 ? 18.719 -12.789 -6.219 1 98.62 213 SER A O 1
ATOM 1651 N N . LEU A 1 214 ? 20.594 -13.977 -5.828 1 98.56 214 LEU A N 1
ATOM 1652 C CA . LEU A 1 214 ? 19.922 -15.172 -5.332 1 98.56 214 LEU A CA 1
ATOM 1653 C C . LEU A 1 214 ? 20.531 -15.648 -4.023 1 98.56 214 LEU A C 1
ATOM 1655 O O . LEU A 1 214 ? 21.766 -15.695 -3.896 1 98.56 214 LEU A O 1
ATOM 1659 N N . VAL A 1 215 ? 19.719 -15.898 -3.033 1 98.44 215 VAL A N 1
ATOM 1660 C CA . VAL A 1 215 ? 20.156 -16.531 -1.797 1 98.44 215 VAL A CA 1
ATOM 1661 C C . VAL A 1 215 ? 19.266 -17.734 -1.479 1 98.44 215 VAL A C 1
ATOM 1663 O O . VAL A 1 215 ? 18.047 -17.609 -1.39 1 98.44 215 VAL A O 1
ATOM 1666 N N . ILE A 1 216 ? 19.828 -18.906 -1.326 1 98.19 216 ILE A N 1
ATOM 1667 C CA . ILE A 1 216 ? 19.156 -20.141 -0.938 1 98.19 216 ILE A CA 1
ATOM 1668 C C . ILE A 1 216 ? 19.719 -20.641 0.395 1 98.19 216 ILE A C 1
ATOM 1670 O O . ILE A 1 216 ? 20.703 -21.375 0.426 1 98.19 216 ILE A O 1
ATOM 1674 N N . PRO A 1 217 ? 19.062 -20.234 1.418 1 95.69 217 PRO A N 1
ATOM 1675 C CA . PRO A 1 217 ? 19.562 -20.625 2.742 1 95.69 217 PRO A CA 1
ATOM 1676 C C . PRO A 1 217 ? 19 -21.953 3.221 1 95.69 217 PRO A C 1
ATOM 1678 O O . PRO A 1 217 ? 18.047 -22.469 2.645 1 95.69 217 PRO A O 1
ATOM 1681 N N . ASP A 1 218 ? 19.672 -22.547 4.098 1 85.31 218 ASP A N 1
ATOM 1682 C CA . ASP A 1 218 ? 19.156 -23.734 4.77 1 85.31 218 ASP A CA 1
ATOM 1683 C C . ASP A 1 218 ? 18.453 -23.359 6.074 1 85.31 218 ASP A C 1
ATOM 1685 O O . ASP A 1 218 ? 17.594 -24.094 6.559 1 85.31 218 ASP A O 1
ATOM 1689 N N . SER A 1 219 ? 18.984 -22.266 6.668 1 81.56 219 SER A N 1
ATOM 1690 C CA . SER A 1 219 ? 18.453 -21.875 7.973 1 81.56 219 SER A CA 1
ATOM 1691 C C . SER A 1 219 ? 17.5 -20.688 7.855 1 81.56 219 SER A C 1
ATOM 1693 O O . SER A 1 219 ? 17.562 -19.938 6.879 1 81.56 219 SER A O 1
ATOM 1695 N N . HIS A 1 220 ? 16.656 -20.594 8.859 1 88.94 220 HIS A N 1
ATOM 1696 C CA . HIS A 1 220 ? 15.688 -19.516 8.977 1 88.94 220 HIS A CA 1
ATOM 1697 C C . HIS A 1 220 ? 16.375 -18.188 9.273 1 88.94 220 HIS A C 1
ATOM 1699 O O . HIS A 1 220 ? 15.805 -17.125 9.039 1 88.94 220 HIS A O 1
ATOM 1705 N N . GLU A 1 221 ? 17.562 -18.25 9.656 1 92.75 221 GLU A N 1
ATOM 1706 C CA . GLU A 1 221 ? 18.281 -17.047 10.078 1 92.75 221 GLU A CA 1
ATOM 1707 C C . GLU A 1 221 ? 18.453 -16.062 8.922 1 92.75 221 GLU A C 1
ATOM 1709 O O . GLU A 1 221 ? 18.203 -14.867 9.078 1 92.75 221 GLU A O 1
ATOM 1714 N N . VAL A 1 222 ? 18.875 -16.578 7.781 1 95 222 VAL A N 1
ATOM 1715 C CA . VAL A 1 222 ? 19.094 -15.727 6.617 1 95 222 VAL A CA 1
ATOM 1716 C C . VAL A 1 222 ? 17.781 -15.117 6.152 1 95 222 VAL A C 1
ATOM 1718 O O . VAL A 1 222 ? 17.719 -13.938 5.805 1 95 222 VAL A O 1
ATOM 1721 N N . THR A 1 223 ? 16.781 -15.93 6.164 1 95.44 223 THR A N 1
ATOM 1722 C CA . THR A 1 223 ? 15.469 -15.445 5.742 1 95.44 223 THR A CA 1
ATOM 1723 C C . THR A 1 223 ? 14.961 -14.367 6.688 1 95.44 223 THR A C 1
ATOM 1725 O O . THR A 1 223 ? 14.398 -13.359 6.246 1 95.44 223 THR A O 1
ATOM 1728 N N . GLU A 1 224 ? 15.125 -14.602 7.941 1 96.75 224 GLU A N 1
ATOM 1729 C CA . GLU A 1 224 ? 14.727 -13.609 8.938 1 96.75 224 GLU A CA 1
ATOM 1730 C C . GLU A 1 224 ? 15.492 -12.305 8.75 1 96.75 224 GLU A C 1
ATOM 1732 O O . GLU A 1 224 ? 14.922 -11.219 8.859 1 96.75 224 GLU A O 1
ATOM 1737 N N . ARG A 1 225 ? 16.781 -12.43 8.516 1 97.38 225 ARG A N 1
ATOM 1738 C CA . ARG A 1 225 ? 17.609 -11.25 8.266 1 97.38 225 ARG A CA 1
ATOM 1739 C C . ARG A 1 225 ? 17.109 -10.469 7.055 1 97.38 225 ARG A C 1
ATOM 1741 O O . ARG A 1 225 ? 17.047 -9.242 7.086 1 97.38 225 ARG A O 1
ATOM 1748 N N . LEU A 1 226 ? 16.797 -11.195 6.023 1 97.94 226 LEU A N 1
ATOM 1749 C CA . LEU A 1 226 ? 16.281 -10.586 4.805 1 97.94 226 LEU A CA 1
ATOM 1750 C C . LEU A 1 226 ? 15.016 -9.781 5.098 1 97.94 226 LEU A C 1
ATOM 1752 O O . LEU A 1 226 ? 14.891 -8.633 4.668 1 97.94 226 LEU A O 1
ATOM 1756 N N . VAL A 1 227 ? 14.094 -10.305 5.891 1 98.19 227 VAL A N 1
ATOM 1757 C CA . VAL A 1 227 ? 12.812 -9.688 6.207 1 98.19 227 VAL A CA 1
ATOM 1758 C C . VAL A 1 227 ? 13.023 -8.469 7.102 1 98.19 227 VAL A C 1
ATOM 1760 O O . VAL A 1 227 ? 12.352 -7.449 6.941 1 98.19 227 VAL A O 1
ATOM 1763 N N . ASP A 1 228 ? 14.031 -8.523 7.941 1 97.69 228 ASP A N 1
ATOM 1764 C CA . ASP A 1 228 ? 14.25 -7.496 8.961 1 97.69 228 ASP A CA 1
ATOM 1765 C C . ASP A 1 228 ? 15.195 -6.41 8.453 1 97.69 228 ASP A C 1
ATOM 1767 O O . ASP A 1 228 ? 15.344 -5.363 9.086 1 97.69 228 ASP A O 1
ATOM 1771 N N . ASP A 1 229 ? 15.859 -6.613 7.324 1 98.38 229 ASP A N 1
ATOM 1772 C CA . ASP A 1 229 ? 16.922 -5.738 6.855 1 98.38 229 ASP A CA 1
ATOM 1773 C C . ASP A 1 229 ? 16.375 -4.426 6.316 1 98.38 229 ASP A C 1
ATOM 1775 O O . ASP A 1 229 ? 15.734 -4.402 5.258 1 98.38 229 ASP A O 1
ATOM 1779 N N . ALA A 1 230 ? 16.641 -3.291 6.973 1 96.25 230 ALA A N 1
ATOM 1780 C CA . ALA A 1 230 ? 16.125 -1.979 6.602 1 96.25 230 ALA A CA 1
ATOM 1781 C C . ALA A 1 230 ? 16.719 -1.504 5.277 1 96.25 230 ALA A C 1
ATOM 1783 O O . ALA A 1 230 ? 16.188 -0.573 4.656 1 96.25 230 ALA A O 1
ATOM 1784 N N . ARG A 1 231 ? 17.828 -2.082 4.801 1 97.5 231 ARG A N 1
ATOM 1785 C CA . ARG A 1 231 ? 18.406 -1.757 3.5 1 97.5 231 ARG A CA 1
ATOM 1786 C C . ARG A 1 231 ? 17.5 -2.223 2.365 1 97.5 231 ARG A C 1
ATOM 1788 O O . ARG A 1 231 ? 17.688 -1.82 1.214 1 97.5 231 ARG A O 1
ATOM 1795 N N . ILE A 1 232 ? 16.438 -3.092 2.652 1 98.56 232 ILE A N 1
ATOM 1796 C CA . ILE A 1 232 ? 15.453 -3.588 1.697 1 98.56 232 ILE A CA 1
ATOM 1797 C C . ILE A 1 232 ? 14.086 -2.982 2.006 1 98.56 232 ILE A C 1
ATOM 1799 O O . ILE A 1 232 ? 13.312 -3.547 2.781 1 98.56 232 ILE A O 1
ATOM 1803 N N . PRO A 1 233 ? 13.742 -1.928 1.307 1 98 233 PRO A N 1
ATOM 1804 C CA . PRO A 1 233 ? 12.523 -1.196 1.66 1 98 233 PRO A CA 1
ATOM 1805 C C . PRO A 1 233 ? 11.25 -1.957 1.294 1 98 233 PRO A C 1
ATOM 1807 O O . PRO A 1 233 ? 10.188 -1.706 1.869 1 98 233 PRO A O 1
ATOM 1810 N N . LEU A 1 234 ? 11.289 -2.846 0.356 1 98.56 234 LEU A N 1
ATOM 1811 C CA . LEU A 1 234 ? 10.125 -3.576 -0.131 1 98.56 234 LEU A CA 1
ATOM 1812 C C . LEU A 1 234 ? 10.391 -5.078 -0.153 1 98.56 234 LEU A C 1
ATOM 1814 O O . LEU A 1 234 ? 11.414 -5.52 -0.688 1 98.56 234 LEU A O 1
ATOM 1818 N N . ILE A 1 235 ? 9.492 -5.828 0.498 1 98.75 235 ILE A N 1
ATOM 1819 C CA . ILE A 1 235 ? 9.539 -7.285 0.449 1 98.75 235 ILE A CA 1
ATOM 1820 C C . ILE A 1 235 ? 8.281 -7.816 -0.239 1 98.75 235 ILE A C 1
ATOM 1822 O O . ILE A 1 235 ? 7.16 -7.562 0.21 1 98.75 235 ILE A O 1
ATOM 1826 N N . SER A 1 236 ? 8.445 -8.469 -1.351 1 98.62 236 SER A N 1
ATOM 1827 C CA . SER A 1 236 ? 7.383 -9.25 -1.969 1 98.62 236 SER A CA 1
ATOM 1828 C C . SER A 1 236 ? 7.395 -10.695 -1.473 1 98.62 236 SER A C 1
ATOM 1830 O O . SER A 1 236 ? 8.414 -11.383 -1.562 1 98.62 236 SER A O 1
ATOM 1832 N N . PHE A 1 237 ? 6.293 -11.109 -0.955 1 98.56 237 PHE A N 1
ATOM 1833 C CA . PHE A 1 237 ? 6.191 -12.461 -0.41 1 98.56 237 PHE A CA 1
ATOM 1834 C C . PHE A 1 237 ? 4.996 -13.195 -1.005 1 98.56 237 PHE A C 1
ATOM 1836 O O . PHE A 1 237 ? 3.865 -12.711 -0.933 1 98.56 237 PHE A O 1
ATOM 1843 N N . THR A 1 238 ? 5.227 -14.273 -1.615 1 97.94 238 THR A N 1
ATOM 1844 C CA . THR A 1 238 ? 4.203 -15.211 -2.061 1 97.94 238 THR A CA 1
ATOM 1845 C C . THR A 1 238 ? 4.301 -16.531 -1.288 1 97.94 238 THR A C 1
ATOM 1847 O O . THR A 1 238 ? 5.324 -17.203 -1.341 1 97.94 238 THR A O 1
ATOM 1850 N N . GLY A 1 239 ? 3.27 -16.859 -0.533 1 96.81 239 GLY A N 1
ATOM 1851 C CA . GLY A 1 239 ? 3.293 -18.062 0.279 1 96.81 239 GLY A CA 1
ATOM 1852 C C . GLY A 1 239 ? 2.064 -18.219 1.155 1 96.81 239 GLY A C 1
ATOM 1853 O O . GLY A 1 239 ? 0.986 -17.734 0.813 1 96.81 239 GLY A O 1
ATOM 1854 N N . SER A 1 240 ? 2.217 -18.938 2.244 1 95.81 240 SER A N 1
ATOM 1855 C CA . SER A 1 240 ? 1.082 -19.234 3.117 1 95.81 240 SER A CA 1
ATOM 1856 C C . SER A 1 240 ? 0.646 -17.984 3.885 1 95.81 240 SER A C 1
ATOM 1858 O O . SER A 1 240 ? 1.462 -17.109 4.16 1 95.81 240 SER A O 1
ATOM 1860 N N . THR A 1 241 ? -0.596 -17.984 4.23 1 96.38 241 THR A N 1
ATOM 1861 C CA . THR A 1 241 ? -1.159 -16.859 4.98 1 96.38 241 THR A CA 1
ATOM 1862 C C . THR A 1 241 ? -0.478 -16.719 6.34 1 96.38 241 THR A C 1
ATOM 1864 O O . THR A 1 241 ? -0.166 -15.609 6.77 1 96.38 241 THR A O 1
ATOM 1867 N N . ALA A 1 242 ? -0.218 -17.828 6.945 1 96.06 242 ALA A N 1
ATOM 1868 C CA . ALA A 1 242 ? 0.394 -17.797 8.273 1 96.06 242 ALA A CA 1
ATOM 1869 C C . ALA A 1 242 ? 1.75 -17.094 8.234 1 96.06 242 ALA A C 1
ATOM 1871 O O . ALA A 1 242 ? 2.02 -16.219 9.055 1 96.06 242 ALA A O 1
ATOM 1872 N N . VAL A 1 243 ? 2.592 -17.484 7.301 1 96.56 243 VAL A N 1
ATOM 1873 C CA . VAL A 1 243 ? 3.91 -16.859 7.176 1 96.56 243 VAL A CA 1
ATOM 1874 C C . VAL A 1 243 ? 3.764 -15.422 6.691 1 96.56 243 VAL A C 1
ATOM 1876 O O . VAL A 1 243 ? 4.488 -14.531 7.141 1 96.56 243 VAL A O 1
ATOM 1879 N N . GLY A 1 244 ? 2.816 -15.242 5.773 1 97.81 244 GLY A N 1
ATOM 1880 C CA . GLY A 1 244 ? 2.559 -13.898 5.266 1 97.81 244 GLY A CA 1
ATOM 1881 C C . GLY A 1 244 ? 2.225 -12.906 6.359 1 97.81 244 GLY A C 1
ATOM 1882 O O . GLY A 1 244 ? 2.68 -11.758 6.32 1 97.81 244 GLY A O 1
ATOM 1883 N N . LYS A 1 245 ? 1.436 -13.297 7.34 1 97.81 245 LYS A N 1
ATOM 1884 C CA . LYS A 1 245 ? 1.078 -12.438 8.461 1 97.81 245 LYS A CA 1
ATOM 1885 C C . LYS A 1 245 ? 2.311 -12.055 9.281 1 97.81 245 LYS A C 1
ATOM 1887 O O . LYS A 1 245 ? 2.445 -10.906 9.711 1 97.81 245 LYS A O 1
ATOM 1892 N N . GLN A 1 246 ? 3.227 -12.945 9.43 1 97.88 246 GLN A N 1
ATOM 1893 C CA . GLN A 1 246 ? 4.461 -12.672 10.156 1 97.88 246 GLN A CA 1
ATOM 1894 C C . GLN A 1 246 ? 5.344 -11.688 9.391 1 97.88 246 GLN A C 1
ATOM 1896 O O . GLN A 1 246 ? 5.855 -10.727 9.969 1 97.88 246 GLN A O 1
ATOM 1901 N N . VAL A 1 247 ? 5.508 -11.992 8.117 1 98.25 247 VAL A N 1
ATOM 1902 C CA . VAL A 1 247 ? 6.312 -11.117 7.266 1 98.25 247 VAL A CA 1
ATOM 1903 C C . VAL A 1 247 ? 5.719 -9.711 7.262 1 98.25 247 VAL A C 1
ATOM 1905 O O . VAL A 1 247 ? 6.441 -8.727 7.414 1 98.25 247 VAL A O 1
ATOM 1908 N N . ALA A 1 248 ? 4.406 -9.641 7.156 1 98.5 248 ALA A N 1
ATOM 1909 C CA . ALA A 1 248 ? 3.709 -8.359 7.117 1 98.5 248 ALA A CA 1
ATOM 1910 C C . ALA A 1 248 ? 3.986 -7.551 8.383 1 98.5 248 ALA A C 1
ATOM 1912 O O . ALA A 1 248 ? 4.371 -6.383 8.305 1 98.5 248 ALA A O 1
ATOM 1913 N N . ALA A 1 249 ? 3.803 -8.156 9.516 1 98.19 249 ALA A N 1
ATOM 1914 C CA . ALA A 1 249 ? 3.969 -7.473 10.797 1 98.19 249 ALA A CA 1
ATOM 1915 C C . ALA A 1 249 ? 5.41 -7.012 10.984 1 98.19 249 ALA A C 1
ATOM 1917 O O . ALA A 1 249 ? 5.656 -5.887 11.422 1 98.19 249 ALA A O 1
ATOM 1918 N N . LYS A 1 250 ? 6.375 -7.879 10.656 1 98.12 250 LYS A N 1
ATOM 1919 C CA . LYS A 1 250 ? 7.789 -7.559 10.828 1 98.12 250 LYS A CA 1
ATOM 1920 C C . LYS A 1 250 ? 8.195 -6.387 9.938 1 98.12 250 LYS A C 1
ATOM 1922 O O . LYS A 1 250 ? 8.852 -5.445 10.406 1 98.12 250 LYS A O 1
ATOM 1927 N N . VAL A 1 251 ? 7.832 -6.508 8.68 1 98.5 251 VAL A N 1
ATOM 1928 C CA . VAL A 1 251 ? 8.211 -5.469 7.723 1 98.5 251 VAL A CA 1
ATOM 1929 C C . VAL A 1 251 ? 7.547 -4.148 8.102 1 98.5 251 VAL A C 1
ATOM 1931 O O . VAL A 1 251 ? 8.18 -3.092 8.055 1 98.5 251 VAL A O 1
ATOM 1934 N N . ALA A 1 252 ? 6.246 -4.195 8.492 1 98.12 252 ALA A N 1
ATOM 1935 C CA . ALA A 1 252 ? 5.523 -2.992 8.898 1 98.12 252 ALA A CA 1
ATOM 1936 C C . ALA A 1 252 ? 6.16 -2.363 10.141 1 98.12 252 ALA A C 1
ATOM 1938 O O . ALA A 1 252 ? 6.172 -1.14 10.289 1 98.12 252 ALA A O 1
ATOM 1939 N N . GLY A 1 253 ? 6.695 -3.17 11.008 1 97.38 253 GLY A N 1
ATOM 1940 C CA . GLY A 1 253 ? 7.312 -2.689 12.234 1 97.38 253 GLY A CA 1
ATOM 1941 C C . GLY A 1 253 ? 8.477 -1.745 11.984 1 97.38 253 GLY A C 1
ATOM 1942 O O . GLY A 1 253 ? 8.797 -0.916 12.836 1 97.38 253 GLY A O 1
ATOM 1943 N N . ARG A 1 254 ? 9.109 -1.88 10.82 1 96.81 254 ARG A N 1
ATOM 1944 C CA . ARG A 1 254 ? 10.195 -0.979 10.453 1 96.81 254 ARG A CA 1
ATOM 1945 C C . ARG A 1 254 ? 9.758 -0.013 9.359 1 96.81 254 ARG A C 1
ATOM 1947 O O . ARG A 1 254 ? 10.594 0.563 8.656 1 96.81 254 ARG A O 1
ATOM 1954 N N . LEU A 1 255 ? 8.461 0.008 9.117 1 97.75 255 LEU A N 1
ATOM 1955 C CA . LEU A 1 255 ? 7.816 0.895 8.156 1 97.75 255 LEU A CA 1
ATOM 1956 C C . LEU A 1 255 ? 8.289 0.588 6.738 1 97.75 255 LEU A C 1
ATOM 1958 O O . LEU A 1 255 ? 8.43 1.496 5.918 1 97.75 255 LEU A O 1
ATOM 1962 N N . GLY A 1 256 ? 8.672 -0.71 6.516 1 97.62 256 GLY A N 1
ATOM 1963 C CA . GLY A 1 256 ? 8.867 -1.19 5.156 1 97.62 256 GLY A CA 1
ATOM 1964 C C . GLY A 1 256 ? 7.562 -1.456 4.426 1 97.62 256 GLY A C 1
ATOM 1965 O O . GLY A 1 256 ? 6.48 -1.291 4.992 1 97.62 256 GLY A O 1
ATOM 1966 N N . LYS A 1 257 ? 7.699 -1.79 3.152 1 97.62 257 LYS A N 1
ATOM 1967 C CA . LYS A 1 257 ? 6.547 -2.098 2.307 1 97.62 257 LYS A CA 1
ATOM 1968 C C . LYS A 1 257 ? 6.504 -3.582 1.954 1 97.62 257 LYS A C 1
ATOM 1970 O O . LYS A 1 257 ? 7.539 -4.25 1.938 1 97.62 257 LYS A O 1
ATOM 1975 N N . THR A 1 258 ? 5.289 -4.066 1.747 1 98.19 258 THR A N 1
ATOM 1976 C CA . THR A 1 258 ? 5.152 -5.457 1.334 1 98.19 258 THR A CA 1
ATOM 1977 C C . THR A 1 258 ? 4.242 -5.574 0.117 1 98.19 258 THR A C 1
ATOM 1979 O O . THR A 1 258 ? 3.393 -4.707 -0.114 1 98.19 258 THR A O 1
ATOM 1982 N N . ILE A 1 259 ? 4.469 -6.48 -0.74 1 98.31 259 ILE A N 1
ATOM 1983 C CA . ILE A 1 259 ? 3.545 -7.07 -1.702 1 98.31 259 ILE A CA 1
ATOM 1984 C C . ILE A 1 259 ? 3.25 -8.516 -1.312 1 98.31 259 ILE A C 1
ATOM 1986 O O . ILE A 1 259 ? 4.109 -9.391 -1.446 1 98.31 259 ILE A O 1
ATOM 1990 N N . LEU A 1 260 ? 2.049 -8.766 -0.824 1 98.38 260 LEU A N 1
ATOM 1991 C CA . LEU A 1 260 ? 1.719 -10.078 -0.276 1 98.38 260 LEU A CA 1
ATOM 1992 C C . LEU A 1 260 ? 0.723 -10.805 -1.173 1 98.38 260 LEU A C 1
ATOM 1994 O O . LEU A 1 260 ? -0.365 -10.289 -1.445 1 98.38 260 LEU A O 1
ATOM 1998 N N . GLU A 1 261 ? 1.108 -11.867 -1.703 1 97.31 261 GLU A N 1
ATOM 1999 C CA . GLU A 1 261 ? 0.244 -12.82 -2.391 1 97.31 261 GLU A CA 1
ATOM 2000 C C . GLU A 1 261 ? 0.16 -14.141 -1.624 1 97.31 261 GLU A C 1
ATOM 2002 O O . GLU A 1 261 ? 1.073 -14.961 -1.694 1 97.31 261 GLU A O 1
ATOM 2007 N N . LEU A 1 262 ? -1.003 -14.336 -0.999 1 97.38 262 LEU A N 1
ATOM 2008 C CA . LEU A 1 262 ? -1.121 -15.438 -0.053 1 97.38 262 LEU A CA 1
ATOM 2009 C C . LEU A 1 262 ? -2.215 -16.406 -0.486 1 97.38 262 LEU A C 1
ATOM 2011 O O . LEU A 1 262 ? -2.395 -16.656 -1.681 1 97.38 262 LEU A O 1
ATOM 2015 N N . GLY A 1 263 ? -2.83 -17.031 0.432 1 95 263 GLY A N 1
ATOM 2016 C CA . GLY A 1 263 ? -3.727 -18.141 0.123 1 95 263 GLY A CA 1
ATOM 2017 C C . GLY A 1 263 ? -5.016 -17.688 -0.541 1 95 263 GLY A C 1
ATOM 2018 O O . GLY A 1 263 ? -5.359 -16.5 -0.508 1 95 263 GLY A O 1
ATOM 2019 N N . GLY A 1 264 ? -5.688 -18.625 -1.187 1 96.19 264 GLY A N 1
ATOM 2020 C CA . GLY A 1 264 ? -7.008 -18.453 -1.774 1 96.19 264 GLY A CA 1
ATOM 2021 C C . GLY A 1 264 ? -7.945 -19.609 -1.484 1 96.19 264 GLY A C 1
ATOM 2022 O O . GLY A 1 264 ? -7.508 -20.766 -1.365 1 96.19 264 GLY A O 1
ATOM 2023 N N . ASN A 1 265 ? -9.164 -19.328 -1.262 1 97.94 265 ASN A N 1
ATOM 2024 C CA . ASN A 1 265 ? -10.258 -20.281 -1.165 1 97.94 265 ASN A CA 1
ATOM 2025 C C . ASN A 1 265 ? -11.359 -20 -2.18 1 97.94 265 ASN A C 1
ATOM 2027 O O . ASN A 1 265 ? -12.484 -19.688 -1.803 1 97.94 265 ASN A O 1
ATOM 2031 N N . ASN A 1 266 ? -10.961 -20.188 -3.424 1 98.62 266 ASN A N 1
ATOM 2032 C CA . ASN A 1 266 ? -11.656 -19.641 -4.578 1 98.62 266 ASN A CA 1
ATOM 2033 C C . ASN A 1 266 ? -12.93 -20.422 -4.895 1 98.62 266 ASN A C 1
ATOM 2035 O O . ASN A 1 266 ? -12.969 -21.641 -4.703 1 98.62 266 ASN A O 1
ATOM 2039 N N . ALA A 1 267 ? -13.945 -19.703 -5.406 1 98.75 267 ALA A N 1
ATOM 2040 C CA . ALA A 1 267 ? -15.227 -20.344 -5.699 1 98.75 267 ALA A CA 1
ATOM 2041 C C . ALA A 1 267 ? -15.719 -19.969 -7.094 1 98.75 267 ALA A C 1
ATOM 2043 O O . ALA A 1 267 ? -15.375 -18.922 -7.621 1 98.75 267 ALA A O 1
ATOM 2044 N N . ILE A 1 268 ? -16.438 -20.844 -7.664 1 98.88 268 ILE A N 1
ATOM 2045 C CA . ILE A 1 268 ? -17.219 -20.625 -8.875 1 98.88 268 ILE A CA 1
ATOM 2046 C C . ILE A 1 268 ? -18.719 -20.719 -8.547 1 98.88 268 ILE A C 1
ATOM 2048 O O . ILE A 1 268 ? -19.141 -21.641 -7.844 1 98.88 268 ILE A O 1
ATOM 2052 N N . ILE A 1 269 ? -19.422 -19.734 -8.953 1 98.94 269 ILE A N 1
ATOM 2053 C CA . ILE A 1 269 ? -20.875 -19.781 -8.906 1 98.94 269 ILE A CA 1
ATOM 2054 C C . ILE A 1 269 ? -21.422 -20.188 -10.273 1 98.94 269 ILE A C 1
ATOM 2056 O O . ILE A 1 269 ? -21.172 -19.531 -11.281 1 98.94 269 ILE A O 1
ATOM 2060 N N . LEU A 1 270 ? -22.125 -21.312 -10.305 1 98.88 270 LEU A N 1
ATOM 2061 C CA . LEU A 1 270 ? -22.766 -21.781 -11.523 1 98.88 270 LEU A CA 1
ATOM 2062 C C . LEU A 1 270 ? -24.25 -21.438 -11.531 1 98.88 270 LEU A C 1
ATOM 2064 O O . LEU A 1 270 ? -25.078 -22.188 -10.984 1 98.88 270 LEU A O 1
ATOM 2068 N N . ASP A 1 271 ? -24.516 -20.391 -12.227 1 97.88 271 ASP A N 1
ATOM 2069 C CA . ASP A 1 271 ? -25.875 -19.828 -12.32 1 97.88 271 ASP A CA 1
ATOM 2070 C C . ASP A 1 271 ? -26.781 -20.75 -13.133 1 97.88 271 ASP A C 1
ATOM 2072 O O . ASP A 1 271 ? -26.297 -21.625 -13.867 1 97.88 271 ASP A O 1
ATOM 2076 N N . GLU A 1 272 ? -28.109 -20.516 -13.008 1 97.38 272 GLU A N 1
ATOM 2077 C CA . GLU A 1 272 ? -29.094 -21.328 -13.719 1 97.38 272 GLU A CA 1
ATOM 2078 C C . GLU A 1 272 ? -28.906 -21.203 -15.234 1 97.38 272 GLU A C 1
ATOM 2080 O O . GLU A 1 272 ? -29.125 -22.188 -15.961 1 97.38 272 GLU A O 1
ATOM 2085 N N . SER A 1 273 ? -28.438 -20.094 -15.688 1 97.94 273 SER A N 1
ATOM 2086 C CA . SER A 1 273 ? -28.328 -19.844 -17.125 1 97.94 273 SER A CA 1
ATOM 2087 C C . SER A 1 273 ? -26.953 -20.234 -17.656 1 97.94 273 SER A C 1
ATOM 2089 O O . SER A 1 273 ? -26.656 -20.016 -18.828 1 97.94 273 SER A O 1
ATOM 2091 N N . ALA A 1 274 ? -26.094 -20.859 -16.844 1 97.94 274 ALA A N 1
ATOM 2092 C CA . ALA A 1 274 ? -24.703 -21.156 -17.188 1 97.94 274 ALA A CA 1
ATOM 2093 C C . ALA A 1 274 ? -24.641 -22.062 -18.422 1 97.94 274 ALA A C 1
ATOM 2095 O O . ALA A 1 274 ? -25.438 -23 -18.547 1 97.94 274 ALA A O 1
ATOM 2096 N N . ASP A 1 275 ? -23.719 -21.766 -19.328 1 97.38 275 ASP A N 1
ATOM 2097 C CA . ASP A 1 275 ? -23.359 -22.703 -20.391 1 97.38 275 ASP A CA 1
ATOM 2098 C C . ASP A 1 275 ? -22.469 -23.828 -19.875 1 97.38 275 ASP A C 1
ATOM 2100 O O . ASP A 1 275 ? -21.266 -23.625 -19.656 1 97.38 275 ASP A O 1
ATOM 2104 N N . LEU A 1 276 ? -23 -24.984 -19.75 1 97.25 276 LEU A N 1
ATOM 2105 C CA . LEU A 1 276 ? -22.281 -26.109 -19.125 1 97.25 276 LEU A CA 1
ATOM 2106 C C . LEU A 1 276 ? -21.125 -26.562 -20 1 97.25 276 LEU A C 1
ATOM 2108 O O . LEU A 1 276 ? -20.156 -27.156 -19.516 1 97.25 276 LEU A O 1
ATOM 2112 N N . ASN A 1 277 ? -21.156 -26.297 -21.312 1 95.12 277 ASN A N 1
ATOM 2113 C CA . ASN A 1 277 ? -20.047 -26.641 -22.188 1 95.12 277 ASN A CA 1
ATOM 2114 C C . ASN A 1 277 ? -18.797 -25.828 -21.875 1 95.12 277 ASN A C 1
ATOM 2116 O O . ASN A 1 277 ? -17.688 -26.312 -22.078 1 95.12 277 ASN A O 1
ATOM 2120 N N . LEU A 1 278 ? -19 -24.656 -21.406 1 95.12 278 LEU A N 1
ATOM 2121 C CA . LEU A 1 278 ? -17.891 -23.812 -20.953 1 95.12 278 LEU A CA 1
ATOM 2122 C C . LEU A 1 278 ? -17.531 -24.125 -19.5 1 95.12 278 LEU A C 1
ATOM 2124 O O . LEU A 1 278 ? -16.359 -24.219 -19.156 1 95.12 278 LEU A O 1
ATOM 2128 N N . ALA A 1 279 ? -18.562 -24.312 -18.703 1 97.25 279 ALA A N 1
ATOM 2129 C CA . ALA A 1 279 ? -18.406 -24.344 -17.25 1 97.25 279 ALA A CA 1
ATOM 2130 C C . ALA A 1 279 ? -17.672 -25.609 -16.812 1 97.25 279 ALA A C 1
ATOM 2132 O O . ALA A 1 279 ? -16.781 -25.547 -15.961 1 97.25 279 ALA A O 1
ATOM 2133 N N . ILE A 1 280 ? -18.094 -26.766 -17.344 1 97 280 ILE A N 1
ATOM 2134 C CA . ILE A 1 280 ? -17.578 -28.031 -16.828 1 97 280 ILE A CA 1
ATOM 2135 C C . ILE A 1 280 ? -16.078 -28.109 -17.047 1 97 280 ILE A C 1
ATOM 2137 O O . ILE A 1 280 ? -15.32 -28.328 -16.094 1 97 280 ILE A O 1
ATOM 2141 N N . PRO A 1 281 ? -15.586 -27.828 -18.281 1 95.25 281 PRO A N 1
ATOM 2142 C CA . PRO A 1 281 ? -14.133 -27.844 -18.438 1 95.25 281 PRO A CA 1
ATOM 2143 C C . PRO A 1 281 ? -13.438 -26.797 -17.562 1 95.25 281 PRO A C 1
ATOM 2145 O O . PRO A 1 281 ? -12.359 -27.062 -17.016 1 95.25 281 PRO A O 1
ATOM 2148 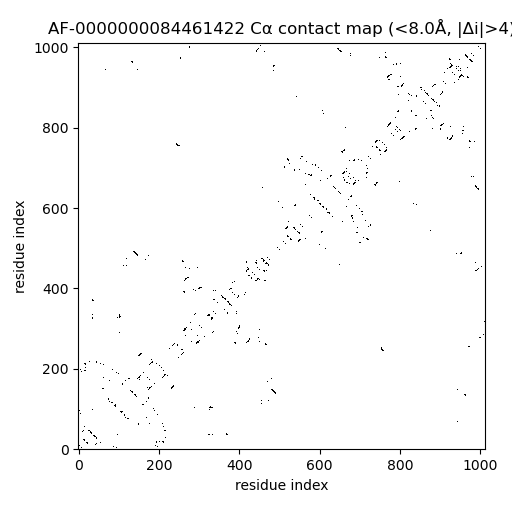N N . GLY A 1 282 ? -14.008 -25.594 -17.469 1 95.56 282 GLY A N 1
ATOM 2149 C CA . GLY A 1 282 ? -13.438 -24.547 -16.641 1 95.56 282 GLY A CA 1
ATOM 2150 C C . GLY A 1 282 ? -13.344 -24.938 -15.172 1 95.56 282 GLY A C 1
ATOM 2151 O O . GLY A 1 282 ? -12.328 -24.672 -14.523 1 95.56 282 GLY A O 1
ATOM 2152 N N . ILE A 1 283 ? -14.367 -25.578 -14.648 1 98 283 ILE A N 1
ATOM 2153 C CA . ILE A 1 283 ? -14.414 -26.031 -13.266 1 98 283 ILE A CA 1
ATOM 2154 C C . ILE A 1 283 ? -13.352 -27.109 -13.039 1 98 283 ILE A C 1
ATOM 2156 O O . ILE A 1 283 ? -12.586 -27.047 -12.078 1 98 283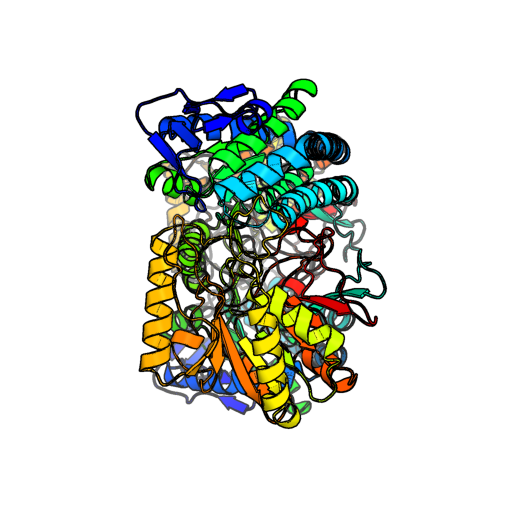 ILE A O 1
ATOM 2160 N N . VAL A 1 284 ? -13.297 -28.047 -13.984 1 97.44 284 VAL A N 1
ATOM 2161 C CA . VAL A 1 284 ? -12.391 -29.172 -13.828 1 97.44 284 VAL A CA 1
ATOM 2162 C C . VAL A 1 284 ? -10.945 -28.688 -13.867 1 97.44 284 VAL A C 1
ATOM 2164 O O . VAL A 1 284 ? -10.156 -29 -12.969 1 97.44 284 VAL A O 1
ATOM 2167 N N . PHE A 1 285 ? -10.586 -27.922 -14.789 1 95.31 285 PHE A N 1
ATOM 2168 C CA . PHE A 1 285 ? -9.219 -27.406 -14.867 1 95.31 285 PHE A CA 1
ATOM 2169 C C . PHE A 1 285 ? -8.883 -26.562 -13.633 1 95.31 285 PHE A C 1
ATOM 2171 O O . PHE A 1 285 ? -7.789 -26.672 -13.086 1 95.31 285 PHE A O 1
ATOM 2178 N N . GLY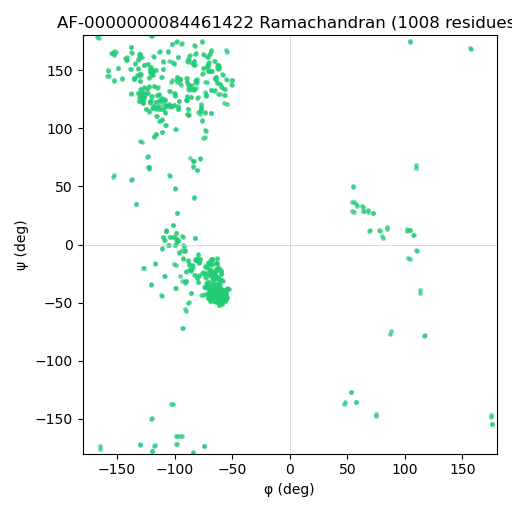 A 1 286 ? -9.828 -25.703 -13.258 1 97.19 286 GLY A N 1
ATOM 2179 C CA . GLY A 1 286 ? -9.609 -24.875 -12.086 1 97.19 286 GLY A CA 1
ATOM 2180 C C . GLY A 1 286 ? -9.359 -25.688 -10.82 1 97.19 286 GLY A C 1
ATOM 2181 O O . GLY A 1 286 ? -8.617 -25.25 -9.938 1 97.19 286 GLY A O 1
ATOM 2182 N N . ALA A 1 287 ? -9.906 -26.828 -10.719 1 98 287 ALA A N 1
ATOM 2183 C CA . ALA A 1 287 ? -9.867 -27.625 -9.492 1 98 287 ALA A CA 1
ATOM 2184 C C . ALA A 1 287 ? -8.648 -28.547 -9.484 1 98 287 ALA A C 1
ATOM 2186 O O . ALA A 1 287 ? -8.086 -28.828 -8.422 1 98 287 ALA A O 1
ATOM 2187 N N . VAL A 1 288 ? -8.219 -29 -10.68 1 97.25 288 VAL A N 1
ATOM 2188 C CA . VAL A 1 288 ? -7.289 -30.125 -10.648 1 97.25 288 VAL A CA 1
ATOM 2189 C C . VAL A 1 288 ? -5.949 -29.703 -11.25 1 97.25 288 VAL A C 1
ATOM 2191 O O . VAL A 1 288 ? -4.941 -30.406 -11.078 1 97.25 288 VAL A O 1
ATOM 2194 N N . GLY A 1 289 ? -5.973 -28.516 -12.008 1 95.69 289 GLY A N 1
ATOM 2195 C CA . GLY A 1 289 ? -4.707 -28.047 -12.547 1 95.69 289 GLY A CA 1
ATOM 2196 C C . GLY A 1 289 ? -3.605 -27.969 -11.508 1 95.69 289 GLY A C 1
ATOM 2197 O O . GLY A 1 289 ? -3.846 -27.547 -10.375 1 95.69 289 GLY A O 1
ATOM 2198 N N . THR A 1 290 ? -2.385 -28.391 -11.883 1 97.25 290 THR A N 1
ATOM 2199 C CA . THR A 1 290 ? -1.227 -28.422 -11 1 97.25 290 THR A CA 1
ATOM 2200 C C . THR A 1 290 ? -1.531 -29.203 -9.727 1 97.25 290 THR A C 1
ATOM 2202 O O . THR A 1 290 ? -1.1 -28.828 -8.641 1 97.25 290 THR A O 1
ATOM 2205 N N . ALA A 1 291 ? -2.457 -30.172 -9.883 1 98.19 291 ALA A N 1
ATOM 2206 C CA . ALA A 1 291 ? -2.9 -31.031 -8.781 1 98.19 291 ALA A CA 1
ATOM 2207 C C . ALA A 1 291 ? -3.473 -30.203 -7.637 1 98.19 291 ALA A C 1
ATOM 2209 O O . ALA A 1 291 ? -3.25 -30.516 -6.465 1 98.19 291 ALA A O 1
ATOM 2210 N N . GLY A 1 292 ? -4.094 -29.125 -7.941 1 98.06 292 GLY A N 1
ATOM 2211 C CA . GLY A 1 292 ? -4.738 -28.297 -6.945 1 98.06 292 GLY A CA 1
ATOM 2212 C C . GLY A 1 292 ? -3.766 -27.422 -6.172 1 98.06 292 GLY A C 1
ATOM 2213 O O . GLY A 1 292 ? -4.125 -26.828 -5.152 1 98.06 292 GLY A O 1
ATOM 2214 N N . GLN A 1 293 ? -2.527 -27.328 -6.629 1 98.06 293 GLN A N 1
ATOM 2215 C CA . GLN A 1 293 ? -1.5 -26.594 -5.898 1 98.06 293 GLN A CA 1
ATOM 2216 C C . GLN A 1 293 ? -1.291 -25.203 -6.488 1 98.06 293 GLN A C 1
ATOM 2218 O O . GLN A 1 293 ? -0.156 -24.797 -6.742 1 98.06 293 GLN A O 1
ATOM 2223 N N . ARG A 1 294 ? -2.365 -24.5 -6.703 1 97.19 294 ARG A N 1
ATOM 2224 C CA . ARG A 1 294 ? -2.367 -23.094 -7.09 1 97.19 294 ARG A CA 1
ATOM 2225 C C . ARG A 1 294 ? -3.092 -22.234 -6.055 1 97.19 294 ARG A C 1
ATOM 2227 O O . ARG A 1 294 ? -4.074 -22.688 -5.457 1 97.19 294 ARG A O 1
ATOM 2234 N N . CYS A 1 295 ? -2.654 -21.062 -5.922 1 96.62 295 CYS A N 1
ATOM 2235 C CA . CYS A 1 295 ? -3.387 -20.156 -5.047 1 96.62 295 CYS A CA 1
ATOM 2236 C C . CYS A 1 295 ? -4.777 -19.859 -5.602 1 96.62 295 CYS A C 1
ATOM 2238 O O . CYS A 1 295 ? -5.703 -19.578 -4.844 1 96.62 295 CYS A O 1
ATOM 2240 N N . THR A 1 296 ? -4.957 -20 -6.965 1 97.44 296 THR A N 1
ATOM 2241 C CA . THR A 1 296 ? -6.219 -19.688 -7.625 1 97.44 296 THR A CA 1
ATOM 2242 C C . THR A 1 296 ? -7.027 -20.969 -7.875 1 97.44 296 THR A C 1
ATOM 2244 O O . THR A 1 296 ? -8.023 -20.938 -8.594 1 97.44 296 THR A O 1
ATOM 2247 N N . THR A 1 297 ? -6.656 -22.062 -7.352 1 98.25 297 THR A N 1
ATOM 2248 C CA . THR A 1 297 ? -7.387 -23.312 -7.527 1 98.25 297 THR A CA 1
ATOM 2249 C C . THR A 1 297 ? -8.836 -23.156 -7.074 1 98.25 297 THR A C 1
ATOM 2251 O O . THR A 1 297 ? -9.109 -22.547 -6.035 1 98.25 297 THR A O 1
ATOM 2254 N N . THR A 1 298 ? -9.773 -23.672 -7.949 1 98.56 298 THR A N 1
ATOM 2255 C CA . THR A 1 298 ? -11.18 -23.719 -7.559 1 98.56 298 THR A CA 1
ATOM 2256 C C . THR A 1 298 ? -11.398 -24.734 -6.441 1 98.56 298 THR A C 1
ATOM 2258 O O . THR A 1 298 ? -11.258 -25.938 -6.656 1 98.56 298 THR A O 1
ATOM 2261 N N . ARG A 1 299 ? -11.742 -24.281 -5.305 1 98.69 299 ARG A N 1
ATOM 2262 C CA . ARG A 1 299 ? -11.883 -25.172 -4.156 1 98.69 299 ARG A CA 1
ATOM 2263 C C . ARG A 1 299 ? -13.352 -25.359 -3.779 1 98.69 299 ARG A C 1
ATOM 2265 O O . ARG A 1 299 ? -13.727 -26.375 -3.193 1 98.69 299 ARG A O 1
ATOM 2272 N N . ARG A 1 300 ? -14.18 -24.312 -4.125 1 98.88 300 ARG A N 1
ATOM 2273 C CA . ARG A 1 300 ? -15.609 -24.359 -3.84 1 98.88 300 ARG A CA 1
ATOM 2274 C C . ARG A 1 300 ? -16.422 -24.094 -5.102 1 98.88 300 ARG A C 1
ATOM 2276 O O . ARG A 1 300 ? -16.062 -23.234 -5.91 1 98.88 300 ARG A O 1
ATOM 2283 N N . LEU A 1 301 ? -17.453 -24.891 -5.289 1 98.94 301 LEU A N 1
ATOM 2284 C CA . LEU A 1 301 ? -18.391 -24.75 -6.398 1 98.94 301 LEU A CA 1
ATOM 2285 C C . LEU A 1 301 ? -19.828 -24.641 -5.895 1 98.94 301 LEU A C 1
ATOM 2287 O O . LEU A 1 301 ? -20.312 -25.562 -5.234 1 98.94 301 LEU A O 1
ATOM 2291 N N . PHE A 1 302 ? -20.422 -23.516 -6.152 1 98.94 302 PHE A N 1
ATOM 2292 C CA . PHE A 1 302 ? -21.828 -23.328 -5.836 1 98.94 302 PHE A CA 1
ATOM 2293 C C . PHE A 1 302 ? -22.688 -23.484 -7.086 1 98.94 302 PHE A C 1
ATOM 2295 O O . PHE A 1 302 ? -22.547 -22.719 -8.047 1 98.94 302 PHE A O 1
ATOM 2302 N N . VAL A 1 303 ? -23.594 -24.438 -7.051 1 98.88 303 VAL A N 1
ATOM 2303 C CA . VAL A 1 303 ? -24.406 -24.781 -8.219 1 98.88 303 VAL A CA 1
ATOM 2304 C C . VAL A 1 303 ? -25.875 -24.469 -7.949 1 98.88 303 VAL A C 1
ATOM 2306 O O . VAL A 1 303 ? -26.406 -24.859 -6.906 1 98.88 303 VAL A O 1
ATOM 2309 N N . HIS A 1 304 ? -26.484 -23.734 -8.883 1 98.69 304 HIS A N 1
ATOM 2310 C CA . HIS A 1 304 ? -27.922 -23.516 -8.734 1 98.69 304 HIS A CA 1
ATOM 2311 C C . HIS A 1 304 ? -28.656 -24.828 -8.5 1 98.69 304 HIS A C 1
ATOM 2313 O O . HIS A 1 304 ? -28.391 -25.828 -9.18 1 98.69 304 HIS A O 1
ATOM 2319 N N . GLN A 1 305 ? -29.641 -24.812 -7.648 1 98.38 305 GLN A N 1
ATOM 2320 C CA . GLN A 1 305 ? -30.297 -26.016 -7.188 1 98.38 305 GLN A CA 1
ATOM 2321 C C . GLN A 1 305 ? -30.906 -26.797 -8.352 1 98.38 305 GLN A C 1
ATOM 2323 O O . GLN A 1 305 ? -30.922 -28.031 -8.344 1 98.38 305 GLN A O 1
ATOM 2328 N N . ASN A 1 306 ? -31.312 -26.141 -9.375 1 98.06 306 ASN A N 1
ATOM 2329 C CA . ASN A 1 306 ? -31.953 -26.781 -10.523 1 98.06 306 ASN A CA 1
ATOM 2330 C C . ASN A 1 306 ? -30.953 -27.594 -11.344 1 98.06 306 ASN A C 1
ATOM 2332 O O . ASN A 1 306 ? -31.344 -28.453 -12.125 1 98.06 306 ASN A O 1
ATOM 2336 N N . LEU A 1 307 ? -29.656 -27.328 -11.211 1 98.25 307 LEU A N 1
ATOM 2337 C CA . LEU A 1 307 ? -28.625 -27.953 -12.023 1 98.25 307 LEU A CA 1
ATOM 2338 C C . LEU A 1 307 ? -27.781 -28.906 -11.18 1 98.25 307 LEU A C 1
ATOM 2340 O O . LEU A 1 307 ? -26.938 -29.625 -11.703 1 98.25 307 LEU A O 1
ATOM 2344 N N . TYR A 1 308 ? -28 -28.984 -9.938 1 98.44 308 TYR A N 1
ATOM 2345 C CA . TYR A 1 308 ? -27.062 -29.531 -8.969 1 98.44 308 TYR A CA 1
ATOM 2346 C C . TYR A 1 308 ? -26.766 -31 -9.273 1 98.44 308 TYR A C 1
ATOM 2348 O O . TYR A 1 308 ? -25.609 -31.375 -9.453 1 98.44 308 TYR A O 1
ATOM 2356 N N . LYS A 1 309 ? -27.766 -31.812 -9.422 1 98.25 309 LYS A N 1
ATOM 2357 C CA . LYS A 1 309 ? -27.578 -33.25 -9.633 1 98.25 309 LYS A CA 1
ATOM 2358 C C . LYS A 1 309 ? -26.891 -33.5 -10.969 1 98.25 309 LYS A C 1
ATOM 2360 O O . LYS A 1 309 ? -25.969 -34.344 -11.039 1 98.25 309 LYS A O 1
ATOM 2365 N N . ASP A 1 310 ? -27.359 -32.844 -11.953 1 98.31 310 ASP A N 1
ATOM 2366 C CA . ASP A 1 310 ? -26.781 -33 -13.289 1 98.31 310 ASP A CA 1
ATOM 2367 C C . ASP A 1 310 ? -25.312 -32.594 -13.305 1 98.31 310 ASP A C 1
ATOM 2369 O O . ASP A 1 310 ? -24.484 -33.312 -13.891 1 98.31 310 ASP A O 1
ATOM 2373 N N . VAL A 1 311 ? -24.984 -31.531 -12.703 1 98.62 311 VAL A N 1
ATOM 2374 C CA . VAL A 1 311 ? -23.609 -31.016 -12.688 1 98.62 311 VAL A CA 1
ATOM 2375 C C . VAL A 1 311 ? -22.703 -31.969 -11.922 1 98.62 311 VAL A C 1
ATOM 2377 O O . VAL A 1 311 ? -21.594 -32.25 -12.367 1 98.62 311 VAL A O 1
ATOM 2380 N N . VAL A 1 312 ? -23.141 -32.469 -10.789 1 98.56 312 VAL A N 1
ATOM 2381 C CA . VAL A 1 312 ? -22.328 -33.406 -10.008 1 98.56 312 VAL A CA 1
ATOM 2382 C C . VAL A 1 312 ? -22.016 -34.656 -10.852 1 98.56 312 VAL A C 1
ATOM 2384 O O . VAL A 1 312 ? -20.875 -35.125 -10.867 1 98.56 312 VAL A O 1
ATOM 2387 N N . LYS A 1 313 ? -23.016 -35.125 -11.547 1 98.38 313 LYS A N 1
ATOM 2388 C CA . LYS A 1 313 ? -22.828 -36.281 -12.406 1 98.38 313 LYS A CA 1
ATOM 2389 C C . LYS A 1 313 ? -21.812 -36 -13.508 1 98.38 313 LYS A C 1
ATOM 2391 O O . LYS A 1 313 ? -20.938 -36.812 -13.789 1 98.38 313 LYS A O 1
ATOM 2396 N N . ARG A 1 314 ? -21.969 -34.906 -14.117 1 97.88 314 ARG A N 1
ATOM 2397 C CA . ARG A 1 314 ? -21.047 -34.5 -15.188 1 97.88 314 ARG A CA 1
ATOM 2398 C C . ARG A 1 314 ? -19.625 -34.375 -14.672 1 97.88 314 ARG A C 1
ATOM 2400 O O . ARG A 1 314 ? -18.672 -34.75 -15.359 1 97.88 314 ARG A O 1
ATOM 2407 N N . LEU A 1 315 ? -19.484 -33.812 -13.523 1 98.38 315 LEU A N 1
ATOM 2408 C CA . LEU A 1 315 ? -18.172 -33.625 -12.93 1 98.38 315 LEU A CA 1
ATOM 2409 C C . LEU A 1 315 ? -17.547 -34.969 -12.594 1 98.38 315 LEU A C 1
ATOM 2411 O O . LEU A 1 315 ? -16.344 -35.188 -12.805 1 98.38 315 LEU A O 1
ATOM 2415 N N . GLN A 1 316 ? -18.344 -35.875 -12.047 1 97.81 316 GLN A N 1
ATOM 2416 C CA . GLN A 1 316 ? -17.844 -37.219 -11.773 1 97.81 316 GLN A CA 1
ATOM 2417 C C . GLN A 1 316 ? -17.297 -37.875 -13.039 1 97.81 316 GLN A C 1
ATOM 2419 O O . GLN A 1 316 ? -16.219 -38.469 -13.023 1 97.81 316 GLN A O 1
ATOM 2424 N N . HIS A 1 317 ? -18.078 -37.75 -14.055 1 97.44 317 HIS A N 1
ATOM 2425 C CA . HIS A 1 317 ? -17.656 -38.344 -15.336 1 97.44 317 HIS A CA 1
ATOM 2426 C C . HIS A 1 317 ? -16.375 -37.688 -15.828 1 97.44 317 HIS A C 1
ATOM 2428 O O . HIS A 1 317 ? -15.477 -38.406 -16.328 1 97.44 317 HIS A O 1
ATOM 2434 N N . ALA A 1 318 ? -16.297 -36.406 -15.734 1 97.06 318 ALA A N 1
ATOM 2435 C CA . ALA A 1 318 ? -15.094 -35.688 -16.141 1 97.06 318 ALA A CA 1
ATOM 2436 C C . ALA A 1 318 ? -13.891 -36.156 -15.32 1 97.06 318 ALA A C 1
ATOM 2438 O O . ALA A 1 318 ? -12.805 -36.344 -15.859 1 97.06 318 ALA A O 1
ATOM 2439 N N . TYR A 1 319 ? -14.039 -36.281 -14.008 1 97.75 319 TYR A N 1
ATOM 2440 C CA . TYR A 1 319 ? -12.953 -36.688 -13.109 1 97.75 319 TYR A CA 1
ATOM 2441 C C . TYR A 1 319 ? -12.43 -38.062 -13.453 1 97.75 319 TYR A C 1
ATOM 2443 O O . TYR A 1 319 ? -11.234 -38.344 -13.312 1 97.75 319 TYR A O 1
ATOM 2451 N N . GLU A 1 320 ? -13.336 -38.938 -13.922 1 96.62 320 GLU A N 1
ATOM 2452 C CA . GLU A 1 320 ? -12.961 -40.281 -14.32 1 96.62 320 GLU A CA 1
ATOM 2453 C C . GLU A 1 320 ? -11.977 -40.281 -15.484 1 96.62 320 GLU A C 1
ATOM 2455 O O . GLU A 1 320 ? -11.227 -41.219 -15.688 1 96.62 320 GLU A O 1
ATOM 2460 N N . GLN A 1 321 ? -11.969 -39.188 -16.172 1 95.56 321 GLN A N 1
ATOM 2461 C CA . GLN A 1 321 ? -11.172 -39.094 -17.375 1 95.56 321 GLN A CA 1
ATOM 2462 C C . GLN A 1 321 ? -9.781 -38.531 -17.078 1 95.56 321 GLN A C 1
ATOM 2464 O O . GLN A 1 321 ? -8.922 -38.5 -17.969 1 95.56 321 GLN A O 1
ATOM 2469 N N . ILE A 1 322 ? -9.531 -38.125 -15.906 1 96.44 322 ILE A N 1
ATOM 2470 C CA . ILE A 1 322 ? -8.266 -37.469 -15.57 1 96.44 322 ILE A CA 1
ATOM 2471 C C . ILE A 1 322 ? -7.172 -38.531 -15.422 1 96.44 322 ILE A C 1
ATOM 2473 O O . ILE A 1 322 ? -7.219 -39.344 -14.523 1 96.44 322 ILE A O 1
ATOM 2477 N N . THR A 1 323 ? -6.203 -38.469 -16.328 1 96.44 323 THR A N 1
ATOM 2478 C CA . THR A 1 323 ? -5.051 -39.344 -16.266 1 96.44 323 THR A CA 1
ATOM 2479 C C . THR A 1 323 ? -3.988 -38.812 -15.32 1 96.44 323 THR A C 1
ATOM 2481 O O . THR A 1 323 ? -3.674 -37.594 -15.359 1 96.44 323 THR A O 1
ATOM 2484 N N . ILE A 1 324 ? -3.424 -39.656 -14.438 1 97.31 324 ILE A N 1
ATOM 2485 C CA . ILE A 1 324 ? -2.488 -39.25 -13.391 1 97.31 324 ILE A CA 1
ATOM 2486 C C . ILE A 1 324 ? -1.165 -39.969 -13.57 1 97.31 324 ILE A C 1
ATOM 2488 O O . ILE A 1 324 ? -1.144 -41.219 -13.68 1 97.31 324 ILE A O 1
ATOM 2492 N N . GLY A 1 325 ? -0.085 -39.219 -13.664 1 97.19 325 GLY A N 1
ATOM 2493 C CA . GLY A 1 325 ? 1.195 -39.906 -13.773 1 97.19 325 GLY A CA 1
ATOM 2494 C C . GLY A 1 325 ? 2.357 -38.969 -14 1 97.19 325 GLY A C 1
ATOM 2495 O O . GLY A 1 325 ? 2.371 -37.844 -13.461 1 97.19 325 GLY A O 1
ATOM 2496 N N . ASP A 1 326 ? 3.33 -39.438 -14.742 1 96.56 326 ASP A N 1
ATOM 2497 C CA . ASP A 1 326 ? 4.555 -38.688 -15.023 1 96.56 326 ASP A CA 1
ATOM 2498 C C . ASP A 1 326 ? 4.242 -37.344 -15.68 1 96.56 326 ASP A C 1
ATOM 2500 O O . ASP A 1 326 ? 3.68 -37.312 -16.766 1 96.56 326 ASP A O 1
ATOM 2504 N N . PRO A 1 327 ? 4.695 -36.25 -15.023 1 96.38 327 PRO A N 1
ATOM 2505 C CA . PRO A 1 327 ? 4.367 -34.938 -15.555 1 96.38 327 PRO A CA 1
ATOM 2506 C C . PRO A 1 327 ? 5 -34.688 -16.922 1 96.38 327 PRO A C 1
ATOM 2508 O O . PRO A 1 327 ? 4.516 -33.812 -17.672 1 96.38 327 PRO A O 1
ATOM 2511 N N . LEU A 1 328 ? 6.027 -35.312 -17.266 1 96.12 328 LEU A N 1
ATOM 2512 C CA . LEU A 1 328 ? 6.711 -35.094 -18.531 1 96.12 328 LEU A CA 1
ATOM 2513 C C . LEU A 1 328 ? 6.02 -35.844 -19.656 1 96.12 328 LEU A C 1
ATOM 2515 O O . LEU A 1 328 ? 6.32 -35.625 -20.844 1 96.12 328 LEU A O 1
ATOM 2519 N N . ASP A 1 329 ? 5.121 -36.75 -19.266 1 95.31 329 ASP A N 1
ATOM 2520 C CA . ASP A 1 329 ? 4.293 -37.438 -20.25 1 95.31 329 ASP A CA 1
ATOM 2521 C C . ASP A 1 329 ? 3.012 -36.656 -20.531 1 95.31 329 ASP A C 1
ATOM 2523 O O . ASP A 1 329 ? 2.111 -36.594 -19.703 1 95.31 329 ASP A O 1
ATOM 2527 N N . SER A 1 330 ? 2.873 -36.125 -21.688 1 89.81 330 SER A N 1
ATOM 2528 C CA . SER A 1 330 ? 1.799 -35.219 -22.078 1 89.81 330 SER A CA 1
ATOM 2529 C C . SER A 1 330 ? 0.439 -35.906 -22 1 89.81 330 SER A C 1
ATOM 2531 O O . SER A 1 330 ? -0.6 -35.25 -22.031 1 89.81 330 SER A O 1
ATOM 2533 N N . LYS A 1 331 ? 0.428 -37.156 -21.844 1 92.06 331 LYS A N 1
ATOM 2534 C CA . LYS A 1 331 ? -0.832 -37.875 -21.734 1 92.06 331 LYS A CA 1
ATOM 2535 C C . LYS A 1 331 ? -1.454 -37.688 -20.344 1 92.06 331 LYS A C 1
ATOM 2537 O O . LYS A 1 331 ? -2.66 -37.875 -20.172 1 92.06 331 LYS A O 1
ATOM 2542 N N . ASN A 1 332 ? -0.598 -37.406 -19.422 1 94.94 332 ASN A N 1
ATOM 2543 C CA . ASN A 1 332 ? -1.102 -37.219 -18.062 1 94.94 332 ASN A CA 1
ATOM 2544 C C . ASN A 1 332 ? -1.573 -35.812 -17.812 1 94.94 332 ASN A C 1
ATOM 2546 O O . ASN A 1 332 ? -0.827 -34.844 -18.047 1 94.94 332 ASN A O 1
ATOM 2550 N N . LEU A 1 333 ? -2.754 -35.656 -17.344 1 94.81 333 LEU A N 1
ATOM 2551 C CA . LEU A 1 333 ? -3.371 -34.375 -17.094 1 94.81 333 LEU A CA 1
ATOM 2552 C C . LEU A 1 333 ? -3.033 -33.875 -15.703 1 94.81 333 LEU A C 1
ATOM 2554 O O . LEU A 1 333 ? -3.158 -32.656 -15.422 1 94.81 333 LEU A O 1
ATOM 2558 N N . MET A 1 334 ? -2.662 -34.75 -14.812 1 97 334 MET A N 1
ATOM 2559 C CA . MET A 1 334 ? -2.387 -34.344 -13.438 1 97 334 MET A CA 1
ATOM 2560 C C . MET A 1 334 ? -1.132 -35.031 -12.906 1 97 334 MET A C 1
ATOM 2562 O O . MET A 1 334 ? -0.943 -36.219 -13.109 1 97 334 MET A O 1
ATOM 2566 N N . GLY A 1 335 ? -0.246 -34.219 -12.352 1 98.06 335 GLY A N 1
ATOM 2567 C CA . GLY A 1 335 ? 0.966 -34.719 -11.727 1 98.06 335 GLY A CA 1
ATOM 2568 C C . GLY A 1 335 ? 0.824 -34.938 -10.234 1 98.06 335 GLY A C 1
ATOM 2569 O O . GLY A 1 335 ? -0.292 -35.031 -9.719 1 98.06 335 GLY A O 1
ATOM 2570 N N . PRO A 1 336 ? 1.956 -35.094 -9.57 1 98.69 336 PRO A N 1
ATOM 2571 C CA . PRO A 1 336 ? 1.96 -35.344 -8.125 1 98.69 336 PRO A CA 1
ATOM 2572 C C . PRO A 1 336 ? 1.802 -34.062 -7.305 1 98.69 336 PRO A C 1
ATOM 2574 O O . PRO A 1 336 ? 1.914 -32.969 -7.848 1 98.69 336 PRO A O 1
ATOM 2577 N N . LEU A 1 337 ? 1.473 -34.25 -6.004 1 98.69 337 LEU A N 1
ATOM 2578 C CA . LEU A 1 337 ? 1.728 -33.188 -5.039 1 98.69 337 LEU A CA 1
ATOM 2579 C C . LEU A 1 337 ? 3.225 -33 -4.828 1 98.69 337 LEU A C 1
ATOM 2581 O O . LEU A 1 337 ? 4.027 -33.844 -5.242 1 98.69 337 LEU A O 1
ATOM 2585 N N . ILE A 1 338 ? 3.645 -31.938 -4.195 1 98.56 338 ILE A N 1
ATOM 2586 C CA . ILE A 1 338 ? 5.023 -31.453 -4.176 1 98.56 338 ILE A CA 1
ATOM 2587 C C . ILE A 1 338 ? 5.875 -32.375 -3.309 1 98.56 338 ILE A C 1
ATOM 2589 O O . ILE A 1 338 ? 7.059 -32.594 -3.578 1 98.56 338 ILE A O 1
ATOM 2593 N N . ASP A 1 339 ? 5.281 -32.969 -2.217 1 98.12 339 ASP A N 1
ATOM 2594 C CA . ASP A 1 339 ? 6.07 -33.844 -1.327 1 98.12 339 ASP A CA 1
ATOM 2595 C C . ASP A 1 339 ? 5.168 -34.688 -0.43 1 98.12 339 ASP A C 1
ATOM 2597 O O . ASP A 1 339 ? 3.943 -34.656 -0.584 1 98.12 339 ASP A O 1
ATOM 2601 N N . GLU A 1 340 ? 5.836 -35.375 0.464 1 97.75 340 GLU A N 1
ATOM 2602 C CA . GLU A 1 340 ? 5.133 -36.312 1.356 1 97.75 340 GLU A CA 1
ATOM 2603 C C . GLU A 1 340 ? 4.242 -35.562 2.336 1 97.75 340 GLU A C 1
ATOM 2605 O O . GLU A 1 340 ? 3.145 -36 2.668 1 97.75 340 GLU A O 1
ATOM 2610 N N . GLN A 1 341 ? 4.715 -34.469 2.785 1 97.62 341 GLN A N 1
ATOM 2611 C CA . GLN A 1 341 ? 3.926 -33.656 3.715 1 97.62 341 GLN A CA 1
ATOM 2612 C C . GLN A 1 341 ? 2.607 -33.219 3.08 1 97.62 341 GLN A C 1
ATOM 2614 O O . GLN A 1 341 ? 1.566 -33.219 3.74 1 97.62 341 GLN A O 1
ATOM 2619 N N . ALA A 1 342 ? 2.635 -32.844 1.813 1 98.19 342 ALA A N 1
ATOM 2620 C CA . ALA A 1 342 ? 1.422 -32.469 1.097 1 98.19 342 ALA A CA 1
ATOM 2621 C C . ALA A 1 342 ? 0.449 -33.625 0.991 1 98.19 342 ALA A C 1
ATOM 2623 O O . ALA A 1 342 ? -0.764 -33.438 1.122 1 98.19 342 ALA A O 1
ATOM 2624 N N . VAL A 1 343 ? 0.966 -34.844 0.781 1 98.5 343 VAL A N 1
ATOM 2625 C CA . VAL A 1 343 ? 0.125 -36.031 0.722 1 98.5 343 VAL A CA 1
ATOM 2626 C C . VAL A 1 343 ? -0.529 -36.281 2.08 1 98.5 343 VAL A C 1
ATOM 2628 O O . VAL A 1 343 ? -1.723 -36.594 2.158 1 98.5 343 VAL A O 1
ATOM 2631 N N . ASN A 1 344 ? 0.249 -36.125 3.107 1 98.44 344 ASN A N 1
ATOM 2632 C CA . ASN A 1 344 ? -0.282 -36.312 4.457 1 98.44 344 ASN A CA 1
ATOM 2633 C C . ASN A 1 344 ? -1.374 -35.281 4.766 1 98.44 344 ASN A C 1
ATOM 2635 O O . ASN A 1 344 ? -2.369 -35.625 5.414 1 98.44 344 ASN A O 1
ATOM 2639 N N . GLN A 1 345 ? -1.153 -34.094 4.34 1 97.94 345 GLN A N 1
ATOM 2640 C CA . GLN A 1 345 ? -2.172 -33.062 4.516 1 97.94 345 GLN A CA 1
ATOM 2641 C C . GLN A 1 345 ? -3.443 -33.406 3.748 1 97.94 345 GLN A C 1
ATOM 2643 O O . GLN A 1 345 ? -4.551 -33.156 4.238 1 97.94 345 GLN A O 1
ATOM 2648 N N . PHE A 1 346 ? -3.303 -33.938 2.562 1 98.5 346 PHE A N 1
ATOM 2649 C CA . PHE A 1 346 ? -4.434 -34.375 1.77 1 98.5 346 PHE A CA 1
ATOM 2650 C C . PHE A 1 346 ? -5.207 -35.469 2.508 1 98.5 346 PHE A C 1
ATOM 2652 O O . PHE A 1 346 ? -6.426 -35.375 2.652 1 98.5 346 PHE A O 1
ATOM 2659 N N . LYS A 1 347 ? -4.48 -36.438 2.992 1 98.56 347 LYS A N 1
ATOM 2660 C CA . LYS A 1 347 ? -5.113 -37.531 3.723 1 98.56 347 LYS A CA 1
ATOM 2661 C C . LYS A 1 347 ? -5.848 -37.031 4.957 1 98.56 347 LYS A C 1
ATOM 2663 O O . LYS A 1 347 ? -6.957 -37.469 5.254 1 98.56 347 LYS A O 1
ATOM 2668 N N . SER A 1 348 ? -5.211 -36.156 5.613 1 98.5 348 SER A N 1
ATOM 2669 C CA . SER A 1 348 ? -5.824 -35.562 6.797 1 98.5 348 SER A CA 1
ATOM 2670 C C . SER A 1 348 ? -7.105 -34.812 6.438 1 98.5 348 SER A C 1
ATOM 2672 O O . SER A 1 348 ? -8.102 -34.906 7.156 1 98.5 348 SER A O 1
ATOM 2674 N N . ALA A 1 349 ? -7.074 -34.062 5.371 1 98.44 349 ALA A N 1
ATOM 2675 C CA . ALA A 1 349 ? -8.258 -33.344 4.922 1 98.44 349 ALA A CA 1
ATOM 2676 C C . ALA A 1 349 ? -9.398 -34.281 4.59 1 98.44 349 ALA A C 1
ATOM 2678 O O . ALA A 1 349 ? -10.547 -34.062 4.984 1 98.44 349 ALA A O 1
ATOM 2679 N N . ILE A 1 350 ? -9.109 -35.344 3.928 1 98.62 350 ILE A N 1
ATOM 2680 C CA . ILE A 1 350 ? -10.109 -36.344 3.561 1 98.62 350 ILE A CA 1
ATOM 2681 C C . ILE A 1 350 ? -10.75 -36.906 4.82 1 98.62 350 ILE A C 1
ATOM 2683 O O . ILE A 1 350 ? -11.969 -37.062 4.898 1 98.62 350 ILE A O 1
ATOM 2687 N N . SER A 1 351 ? -9.914 -37.25 5.754 1 98.56 351 SER A N 1
ATOM 2688 C CA . SER A 1 351 ? -10.414 -37.781 7.02 1 98.56 351 SER A CA 1
ATOM 2689 C C . SER A 1 351 ? -11.344 -36.781 7.707 1 98.56 351 SER A C 1
ATOM 2691 O O . SER A 1 351 ? -12.406 -37.156 8.203 1 98.56 351 SER A O 1
ATOM 2693 N N . ARG A 1 352 ? -10.961 -35.562 7.723 1 98.38 352 ARG A N 1
ATOM 2694 C CA . ARG A 1 352 ? -11.766 -34.5 8.352 1 98.38 352 ARG A CA 1
ATOM 2695 C C . ARG A 1 352 ? -13.086 -34.312 7.617 1 98.38 352 ARG A C 1
ATOM 2697 O O . ARG A 1 352 ? -14.125 -34.094 8.242 1 98.38 352 ARG A O 1
ATOM 2704 N N . ILE A 1 353 ? -13.086 -34.375 6.309 1 98.38 353 ILE A N 1
ATOM 2705 C CA . ILE A 1 353 ? -14.289 -34.25 5.492 1 98.38 353 ILE A CA 1
ATOM 2706 C C . ILE A 1 353 ? -15.273 -35.375 5.859 1 98.38 353 ILE A C 1
ATOM 2708 O O . ILE A 1 353 ? -16.453 -35.094 6.121 1 98.38 353 ILE A O 1
ATOM 2712 N N . LYS A 1 354 ? -14.773 -36.594 5.93 1 98.12 354 LYS A N 1
ATOM 2713 C CA . LYS A 1 354 ? -15.617 -37.75 6.258 1 98.12 354 LYS A CA 1
ATOM 2714 C C . LYS A 1 354 ? -16.156 -37.625 7.68 1 98.12 354 LYS A C 1
ATOM 2716 O O . LYS A 1 354 ? -17.344 -37.875 7.918 1 98.12 354 LYS A O 1
ATOM 2721 N N . GLN A 1 355 ? -15.328 -37.219 8.57 1 98.12 355 GLN A N 1
ATOM 2722 C CA . GLN A 1 355 ? -15.727 -37.062 9.969 1 98.12 355 GLN A CA 1
ATOM 2723 C C . GLN A 1 355 ? -16.812 -36.031 10.125 1 98.12 355 GLN A C 1
ATOM 2725 O O . GLN A 1 355 ? -17.703 -36.156 10.977 1 98.12 355 GLN A O 1
ATOM 2730 N N . ALA A 1 356 ? -16.75 -35.031 9.328 1 97.31 356 ALA A N 1
ATOM 2731 C CA . ALA A 1 356 ? -17.703 -33.938 9.422 1 97.31 356 ALA A CA 1
ATOM 2732 C C . ALA A 1 356 ? -19.016 -34.312 8.734 1 97.31 356 ALA A C 1
ATOM 2734 O O . ALA A 1 356 ? -20.031 -33.594 8.883 1 97.31 356 ALA A O 1
ATOM 2735 N N . GLY A 1 357 ? -19.016 -35.344 8 1 97.88 357 GLY A N 1
ATOM 2736 C CA . GLY A 1 357 ? -20.25 -35.844 7.387 1 97.88 357 GLY A CA 1
ATOM 2737 C C . GLY A 1 357 ? -20.297 -35.594 5.891 1 97.88 357 GLY A C 1
ATOM 2738 O O . GLY A 1 357 ? -21.328 -35.844 5.254 1 97.88 357 GLY A O 1
ATOM 2739 N N . GLY A 1 358 ? -19.188 -35.125 5.297 1 98.25 358 GLY A N 1
ATOM 2740 C CA . GLY A 1 358 ? -19.141 -34.969 3.854 1 98.25 358 GLY A CA 1
ATOM 2741 C C . GLY A 1 358 ? -19.094 -36.281 3.092 1 98.25 358 GLY A C 1
ATOM 2742 O O . GLY A 1 358 ? -18.609 -37.281 3.613 1 98.25 358 GLY A O 1
ATOM 2743 N N . GLN A 1 359 ? -19.578 -36.188 1.884 1 98.5 359 GLN A N 1
ATOM 2744 C CA . GLN A 1 359 ? -19.578 -37.406 1.051 1 98.5 359 GLN A CA 1
ATOM 2745 C C . GLN A 1 359 ? -18.562 -37.281 -0.08 1 98.5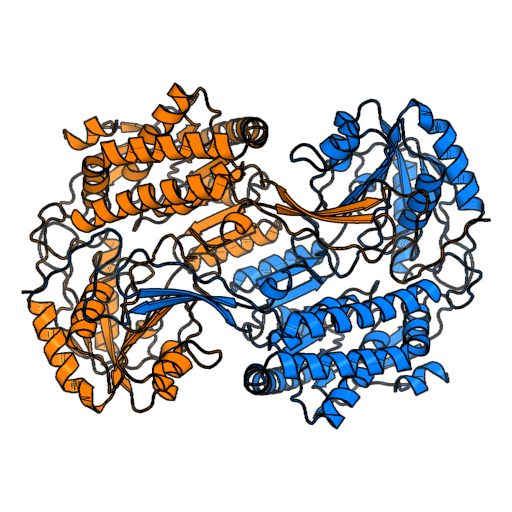 359 GLN A C 1
ATOM 2747 O O . GLN A 1 359 ? -18.641 -36.375 -0.912 1 98.5 359 GLN A O 1
ATOM 2752 N N . ILE A 1 360 ? -17.641 -38.219 -0.072 1 98.56 360 ILE A N 1
ATOM 2753 C CA . ILE A 1 360 ? -16.719 -38.312 -1.198 1 98.56 360 ILE A CA 1
ATOM 2754 C C . ILE A 1 360 ? -17.406 -39.031 -2.361 1 98.56 360 ILE A C 1
ATOM 2756 O O . ILE A 1 360 ? -17.672 -40.219 -2.295 1 98.56 360 ILE A O 1
ATOM 2760 N N . VAL A 1 361 ? -17.625 -38.344 -3.424 1 98 361 VAL A N 1
ATOM 2761 C CA . VAL A 1 361 ? -18.375 -38.938 -4.52 1 98 361 VAL A CA 1
ATOM 2762 C C . VAL A 1 361 ? -17.406 -39.406 -5.609 1 98 361 VAL A C 1
ATOM 2764 O O . VAL A 1 361 ? -17.781 -40.188 -6.488 1 98 361 VAL A O 1
ATOM 2767 N N . PHE A 1 362 ? -16.188 -38.938 -5.582 1 98.31 362 PHE A N 1
ATOM 2768 C CA . PHE A 1 362 ? -15.117 -39.406 -6.445 1 98.31 362 PHE A CA 1
ATOM 2769 C C . PHE A 1 362 ? -13.758 -39.219 -5.789 1 98.31 362 PHE A C 1
ATOM 2771 O O . PHE A 1 362 ? -13.516 -38.188 -5.156 1 98.31 362 PHE A O 1
ATOM 2778 N N . GLY A 1 363 ? -12.867 -40.156 -5.949 1 98.38 363 GLY A N 1
ATOM 2779 C CA . GLY A 1 363 ? -11.492 -40 -5.492 1 98.38 363 GLY A CA 1
ATOM 2780 C C . GLY A 1 363 ? -11.352 -40.125 -3.986 1 98.38 363 GLY A C 1
ATOM 2781 O O . GLY A 1 363 ? -11.977 -41 -3.367 1 98.38 363 GLY A O 1
ATOM 2782 N N . GLY A 1 364 ? -10.398 -39.406 -3.385 1 98.12 364 GLY A N 1
ATOM 2783 C CA . GLY A 1 364 ? -10.219 -39.344 -1.941 1 98.12 364 GLY A CA 1
ATOM 2784 C C . GLY A 1 364 ? -9.078 -40.219 -1.448 1 98.12 364 GLY A C 1
ATOM 2785 O O . GLY A 1 364 ? -8.906 -40.406 -0.241 1 98.12 364 GLY A O 1
ATOM 2786 N N . GLU A 1 365 ? -8.289 -40.656 -2.389 1 98.12 365 GLU A N 1
ATOM 2787 C CA . GLU A 1 365 ? -7.23 -41.562 -1.958 1 98.12 365 GLU A CA 1
ATOM 2788 C C . GLU A 1 365 ? -5.875 -41.125 -2.504 1 98.12 365 GLU A C 1
ATOM 2790 O O . GLU A 1 365 ? -5.793 -40.531 -3.588 1 98.12 365 GLU A O 1
ATOM 2795 N N . ALA A 1 366 ? -4.867 -41.344 -1.709 1 98.06 366 ALA A N 1
ATOM 2796 C CA . ALA A 1 366 ? -3.514 -41.344 -2.254 1 98.06 366 ALA A CA 1
ATOM 2797 C C . ALA A 1 366 ? -3.252 -42.562 -3.105 1 98.06 366 ALA A C 1
ATOM 2799 O O . ALA A 1 366 ? -3.725 -43.656 -2.785 1 98.06 366 ALA A O 1
ATOM 2800 N N . LEU A 1 367 ? -2.57 -42.375 -4.18 1 97.62 367 LEU A N 1
ATOM 2801 C CA . LEU A 1 367 ? -2.303 -43.531 -5.055 1 97.62 367 LEU A CA 1
ATOM 2802 C C . LEU A 1 367 ? -1.121 -44.344 -4.539 1 97.62 367 LEU A C 1
ATOM 2804 O O . LEU A 1 367 ? -0.144 -43.781 -4.039 1 97.62 367 LEU A O 1
ATOM 2808 N N . ASN A 1 368 ? -1.254 -45.594 -4.609 1 94.56 368 ASN A N 1
ATOM 2809 C CA . ASN A 1 368 ? -0.199 -46.5 -4.168 1 94.56 368 ASN A CA 1
ATOM 2810 C C . ASN A 1 368 ? 0.837 -46.719 -5.262 1 94.56 368 ASN A C 1
ATOM 2812 O O . ASN A 1 368 ? 0.929 -47.812 -5.812 1 94.56 368 ASN A O 1
ATOM 2816 N N . LYS A 1 369 ? 1.62 -45.875 -5.582 1 94.5 369 LYS A N 1
ATOM 2817 C CA . LYS A 1 369 ? 2.732 -45.938 -6.527 1 94.5 369 LYS A CA 1
ATOM 2818 C C . LYS A 1 369 ? 3.842 -44.969 -6.141 1 94.5 369 LYS A C 1
ATOM 2820 O O . LYS A 1 369 ? 3.676 -44.156 -5.23 1 94.5 369 LYS A O 1
ATOM 2825 N N . THR A 1 370 ? 4.961 -45.188 -6.75 1 96.25 370 THR A N 1
ATOM 2826 C CA . THR A 1 370 ? 6.074 -44.281 -6.488 1 96.25 370 THR A CA 1
ATOM 2827 C C . THR A 1 370 ? 5.699 -42.844 -6.84 1 96.25 370 THR A C 1
ATOM 2829 O O . THR A 1 370 ? 5.102 -42.594 -7.887 1 96.25 370 THR A O 1
ATOM 2832 N N . GLY A 1 371 ? 6.082 -41.938 -5.906 1 97.5 371 GLY A N 1
ATOM 2833 C CA . GLY A 1 371 ? 5.75 -40.531 -6.09 1 97.5 371 GLY A CA 1
ATOM 2834 C C . GLY A 1 371 ? 4.613 -40.062 -5.203 1 97.5 371 GLY A C 1
ATOM 2835 O O . GLY A 1 371 ? 4.02 -40.844 -4.473 1 97.5 371 GLY A O 1
ATOM 2836 N N . TYR A 1 372 ? 4.328 -38.844 -5.219 1 98.5 372 TYR A N 1
ATOM 2837 C CA . TYR A 1 372 ? 3.371 -38.219 -4.297 1 98.5 372 TYR A CA 1
ATOM 2838 C C . TYR A 1 372 ? 2.045 -37.938 -4.992 1 98.5 372 TYR A C 1
ATOM 2840 O O . TYR A 1 372 ? 1.586 -36.812 -5.027 1 98.5 372 TYR A O 1
ATOM 2848 N N . PHE A 1 373 ? 1.405 -39 -5.523 1 98.69 373 PHE A N 1
ATOM 2849 C CA . PHE A 1 373 ? 0.198 -38.906 -6.336 1 98.69 373 PHE A CA 1
ATOM 2850 C C . PHE A 1 373 ? -1.048 -39.094 -5.48 1 98.69 373 PHE A C 1
ATOM 2852 O O . PHE A 1 373 ? -1.067 -39.969 -4.598 1 98.69 373 PHE A O 1
ATOM 2859 N N . VAL A 1 374 ? -2.033 -38.281 -5.738 1 98.75 374 VAL A N 1
ATOM 2860 C CA . VAL A 1 374 ? -3.348 -38.438 -5.121 1 98.75 374 VAL A CA 1
ATOM 2861 C C . VAL A 1 374 ? -4.434 -38.375 -6.195 1 98.75 374 VAL A C 1
ATOM 2863 O O . VAL A 1 374 ? -4.172 -37.969 -7.328 1 98.75 374 VAL A O 1
ATOM 2866 N N . GLN A 1 375 ? -5.586 -38.812 -5.859 1 98.5 375 GLN A N 1
ATOM 2867 C CA . GLN A 1 375 ? -6.727 -38.719 -6.762 1 98.5 375 GLN A CA 1
ATOM 2868 C C . GLN A 1 375 ? -7.391 -37.344 -6.637 1 98.5 375 GLN A C 1
ATOM 2870 O O . GLN A 1 375 ? -7.516 -36.812 -5.535 1 98.5 375 GLN A O 1
ATOM 2875 N N . PRO A 1 376 ? -7.684 -36.719 -7.84 1 98.5 376 PRO A N 1
ATOM 2876 C CA . PRO A 1 376 ? -8.609 -35.594 -7.68 1 98.5 376 PRO A CA 1
ATOM 2877 C C . PRO A 1 376 ? -9.906 -35.969 -6.977 1 98.5 376 PRO A C 1
ATOM 2879 O O . PRO A 1 376 ? -10.414 -37.094 -7.191 1 98.5 376 PRO A O 1
ATOM 2882 N N . THR A 1 377 ? -10.438 -35.094 -6.129 1 98.88 377 THR A N 1
ATOM 2883 C CA . THR A 1 377 ? -11.5 -35.531 -5.227 1 98.88 377 THR A CA 1
ATOM 2884 C C . THR A 1 377 ? -12.695 -34.594 -5.332 1 98.88 377 THR A C 1
ATOM 2886 O O . THR A 1 377 ? -12.539 -33.375 -5.34 1 98.88 377 THR A O 1
ATOM 2889 N N . LEU A 1 378 ? -13.82 -35.156 -5.484 1 98.75 378 LEU A N 1
ATOM 2890 C CA . LEU A 1 378 ? -15.102 -34.469 -5.531 1 98.75 378 LEU A CA 1
ATOM 2891 C C . LEU A 1 378 ? -15.914 -34.719 -4.273 1 98.75 378 LEU A C 1
ATOM 2893 O O . LEU A 1 378 ? -16.141 -35.906 -3.922 1 98.75 378 LEU A O 1
ATOM 2897 N N . VAL A 1 379 ? -16.344 -33.688 -3.578 1 98.81 379 VAL A N 1
ATOM 2898 C CA . VAL A 1 379 ? -17.031 -33.844 -2.299 1 98.81 379 VAL A CA 1
ATOM 2899 C C . VAL A 1 379 ? -18.391 -33.156 -2.367 1 98.81 379 VAL A C 1
ATOM 2901 O O . VAL A 1 379 ? -18.516 -32.031 -2.84 1 98.81 379 VAL A O 1
ATOM 2904 N N . THR A 1 380 ? -19.453 -33.812 -1.979 1 98.62 380 THR A N 1
ATOM 2905 C CA . THR A 1 380 ? -20.797 -33.281 -1.835 1 98.62 380 THR A CA 1
ATOM 2906 C C . THR A 1 380 ? -21.297 -33.406 -0.398 1 98.62 380 THR A C 1
ATOM 2908 O O . THR A 1 380 ? -20.562 -33.906 0.463 1 98.62 380 THR A O 1
ATOM 2911 N N . ASP A 1 381 ? -22.547 -32.938 -0.099 1 98 381 ASP A N 1
ATOM 2912 C CA . ASP A 1 381 ? -23.156 -33 1.224 1 98 381 ASP A CA 1
ATOM 2913 C C . ASP A 1 381 ? -22.266 -32.344 2.275 1 98 381 ASP A C 1
ATOM 2915 O O . ASP A 1 381 ? -21.953 -32.969 3.301 1 98 381 ASP A O 1
ATOM 2919 N N . ILE A 1 382 ? -21.859 -31.203 1.993 1 97.25 382 ILE A N 1
ATOM 2920 C CA . ILE A 1 382 ? -20.953 -30.406 2.828 1 97.25 382 ILE A CA 1
ATOM 2921 C C . ILE A 1 382 ? -21.531 -29 3.012 1 97.25 382 ILE A C 1
ATOM 2923 O O . ILE A 1 382 ? -22.438 -28.594 2.287 1 97.25 382 ILE A O 1
ATOM 2927 N N . LYS A 1 383 ? -21.047 -28.281 4.059 1 97.81 383 LYS A N 1
ATOM 2928 C CA . LYS A 1 383 ? -21.5 -26.922 4.312 1 97.81 383 LYS A CA 1
ATOM 2929 C C . LYS A 1 383 ? -20.344 -25.938 4.234 1 97.81 383 LYS A C 1
ATOM 2931 O O . LYS A 1 383 ? -19.234 -26.25 4.664 1 97.81 383 LYS A O 1
ATOM 2936 N N . ASN A 1 384 ? -20.688 -24.75 3.75 1 98.25 384 ASN A N 1
ATOM 2937 C CA . ASN A 1 384 ? -19.688 -23.719 3.492 1 98.25 384 ASN A CA 1
ATOM 2938 C C . ASN A 1 384 ? -19 -23.266 4.781 1 98.25 384 ASN A C 1
ATOM 2940 O O . ASN A 1 384 ? -17.859 -22.828 4.762 1 98.25 384 ASN A O 1
ATOM 2944 N N . ASN A 1 385 ? -19.656 -23.359 5.965 1 97.5 385 ASN A N 1
ATOM 2945 C CA . ASN A 1 385 ? -19.141 -22.812 7.211 1 97.5 385 ASN A CA 1
ATOM 2946 C C . ASN A 1 385 ? -18.312 -23.844 7.984 1 97.5 385 ASN A C 1
ATOM 2948 O O . ASN A 1 385 ? -17.859 -23.578 9.094 1 97.5 385 ASN A O 1
ATOM 2952 N N . TRP A 1 386 ? -18.188 -25.141 7.43 1 98.06 386 TRP A N 1
ATOM 2953 C CA . TRP A 1 386 ? -17.344 -26.141 8.086 1 98.06 386 TRP A CA 1
ATOM 2954 C C . TRP A 1 386 ? -15.883 -25.703 8.07 1 98.06 386 TRP A C 1
ATOM 2956 O O . TRP A 1 386 ? -15.398 -25.156 7.082 1 98.06 386 TRP A O 1
ATOM 2966 N N . ASP A 1 387 ? -15.148 -26.016 9.125 1 97.44 387 ASP A N 1
ATOM 2967 C CA . ASP A 1 387 ? -13.75 -25.609 9.281 1 97.44 387 ASP A CA 1
ATOM 2968 C C . ASP A 1 387 ? -12.906 -26.094 8.094 1 97.44 387 ASP A C 1
ATOM 2970 O O . ASP A 1 387 ? -12.102 -25.328 7.559 1 97.44 387 ASP A O 1
ATOM 2974 N N . ILE A 1 388 ? -13.148 -27.297 7.676 1 97.62 388 ILE A N 1
ATOM 2975 C CA . ILE A 1 388 ? -12.352 -27.891 6.609 1 97.62 388 ILE A CA 1
ATOM 2976 C C . ILE A 1 388 ? -12.617 -27.156 5.297 1 97.62 388 ILE A C 1
ATOM 2978 O O . ILE A 1 388 ? -11.727 -27.047 4.449 1 97.62 388 ILE A O 1
ATOM 2982 N N . VAL A 1 389 ? -13.852 -26.578 5.125 1 98.12 389 VAL A N 1
ATOM 2983 C CA . VAL A 1 389 ? -14.211 -25.859 3.908 1 98.12 389 VAL A CA 1
ATOM 2984 C C . VAL A 1 389 ? -13.641 -24.438 3.965 1 98.12 389 VAL A C 1
ATOM 2986 O O . VAL A 1 389 ? -13.266 -23.875 2.936 1 98.12 389 VAL A O 1
ATOM 2989 N N . GLN A 1 390 ? -13.492 -23.891 5.168 1 97.38 390 GLN A N 1
ATOM 2990 C CA . GLN A 1 390 ? -13.016 -22.516 5.375 1 97.38 390 GLN A CA 1
ATOM 2991 C C . GLN A 1 390 ? -11.492 -22.438 5.227 1 97.38 390 GLN A C 1
ATOM 2993 O O . GLN A 1 390 ? -10.938 -21.359 5.051 1 97.38 390 GLN A O 1
ATOM 2998 N N . GLU A 1 391 ? -10.828 -23.562 5.273 1 95.75 391 GLU A N 1
ATOM 2999 C CA . GLU A 1 391 ? -9.375 -23.641 5.207 1 95.75 391 GLU A CA 1
ATOM 3000 C C . GLU A 1 391 ? -8.906 -23.969 3.791 1 95.75 391 GLU A C 1
ATOM 3002 O O . GLU A 1 391 ? -9.531 -24.766 3.094 1 95.75 391 GLU A O 1
ATOM 3007 N N . GLU A 1 392 ? -7.84 -23.328 3.398 1 96 392 GLU A N 1
ATOM 3008 C CA . GLU A 1 392 ? -7.23 -23.688 2.123 1 96 392 GLU A CA 1
ATOM 3009 C C . GLU A 1 392 ? -6.434 -24.984 2.244 1 96 392 GLU A C 1
ATOM 3011 O O . GLU A 1 392 ? -5.527 -25.094 3.07 1 96 392 GLU A O 1
ATOM 3016 N N . THR A 1 393 ? -6.824 -25.969 1.546 1 95.94 393 THR A N 1
ATOM 3017 C CA . THR A 1 393 ? -6.016 -27.172 1.36 1 95.94 393 THR A CA 1
ATOM 3018 C C . THR A 1 393 ? -5.355 -27.172 -0.016 1 95.94 393 THR A C 1
ATOM 3020 O O . THR A 1 393 ? -6.043 -27.172 -1.04 1 95.94 393 THR A O 1
ATOM 3023 N N . PHE A 1 394 ? -4.082 -27.188 -0.053 1 97.25 394 PHE A N 1
ATOM 3024 C CA . PHE A 1 394 ? -3.309 -27.109 -1.286 1 97.25 394 PHE A CA 1
ATOM 3025 C C . PHE A 1 394 ? -3.236 -28.453 -1.984 1 97.25 394 PHE A C 1
ATOM 3027 O O . PHE A 1 394 ? -2.156 -29.031 -2.119 1 97.25 394 PHE A O 1
ATOM 3034 N N . ALA A 1 395 ? -4.367 -28.938 -2.41 1 98.5 395 ALA A N 1
ATOM 3035 C CA . ALA A 1 395 ? -4.59 -30.234 -3.035 1 98.5 395 ALA A CA 1
ATOM 3036 C C . ALA A 1 395 ? -5.824 -30.219 -3.93 1 98.5 395 ALA A C 1
ATOM 3038 O O . ALA A 1 395 ? -6.586 -29.25 -3.918 1 98.5 395 ALA A O 1
ATOM 3039 N N . PRO A 1 396 ? -6.016 -31.203 -4.805 1 98.62 396 PRO A N 1
ATOM 3040 C CA . PRO A 1 396 ? -7.125 -31.172 -5.762 1 98.62 396 PRO A CA 1
ATOM 3041 C C . PRO A 1 396 ? -8.438 -31.688 -5.16 1 98.62 396 PRO A C 1
ATOM 3043 O O . PRO A 1 396 ? -8.945 -32.719 -5.586 1 98.62 396 PRO A O 1
ATOM 3046 N N . ILE A 1 397 ? -8.992 -30.953 -4.207 1 98.88 397 ILE A N 1
ATOM 3047 C CA . ILE A 1 397 ? -10.281 -31.25 -3.584 1 98.88 397 ILE A CA 1
ATOM 3048 C C . ILE A 1 397 ? -11.289 -30.172 -3.947 1 98.88 397 ILE A C 1
ATOM 3050 O O . ILE A 1 397 ? -11.055 -28.984 -3.705 1 98.88 397 ILE A O 1
ATOM 3054 N N . LEU A 1 398 ? -12.406 -30.547 -4.527 1 98.88 398 LEU A N 1
ATOM 3055 C CA . LEU A 1 398 ? -13.469 -29.625 -4.895 1 98.88 398 LEU A CA 1
ATOM 3056 C C . LEU A 1 398 ? -14.734 -29.891 -4.082 1 98.88 398 LEU A C 1
ATOM 3058 O O . LEU A 1 398 ? -15.258 -31 -4.098 1 98.88 398 LEU A O 1
ATOM 3062 N N . TYR A 1 399 ? -15.164 -28.922 -3.33 1 98.88 399 TYR A N 1
ATOM 3063 C CA . TYR A 1 399 ? -16.422 -28.969 -2.59 1 98.88 399 TYR A CA 1
ATOM 3064 C C . TYR A 1 399 ? -17.562 -28.438 -3.434 1 98.88 399 TYR A C 1
ATOM 3066 O O . TYR A 1 399 ? -17.531 -27.297 -3.904 1 98.88 399 TYR A O 1
ATOM 3074 N N . VAL A 1 400 ? -18.641 -29.234 -3.623 1 98.88 400 VAL A N 1
ATOM 3075 C CA . VAL A 1 400 ? -19.766 -28.812 -4.434 1 98.88 400 VAL A CA 1
ATOM 3076 C C . VAL A 1 400 ? -21 -28.641 -3.547 1 98.88 400 VAL A C 1
ATOM 3078 O O . VAL A 1 400 ? -21.375 -29.547 -2.801 1 98.88 400 VAL A O 1
ATOM 3081 N N . MET A 1 401 ? -21.578 -27.484 -3.592 1 98.81 401 MET A N 1
ATOM 3082 C CA . MET A 1 401 ? -22.734 -27.141 -2.771 1 98.81 401 MET A CA 1
ATOM 3083 C C . MET A 1 401 ? -23.828 -26.484 -3.617 1 98.81 401 MET A C 1
ATOM 3085 O O . MET A 1 401 ? -23.531 -25.766 -4.566 1 98.81 401 MET A O 1
ATOM 3089 N N . PRO A 1 402 ? -25.094 -26.75 -3.295 1 98.69 402 PRO A N 1
ATOM 3090 C CA . PRO A 1 402 ? -26.188 -26.078 -4.008 1 98.69 402 PRO A CA 1
ATOM 3091 C C . PRO A 1 402 ? -26.516 -24.703 -3.439 1 98.69 402 PRO A C 1
ATOM 3093 O O . PRO A 1 402 ? -26.156 -24.406 -2.299 1 98.69 402 PRO A O 1
ATOM 3096 N N . PHE A 1 403 ? -27.078 -23.844 -4.207 1 98.5 403 PHE A N 1
ATOM 3097 C CA . PHE A 1 403 ? -27.656 -22.578 -3.756 1 98.5 403 PHE A CA 1
ATOM 3098 C C . PHE A 1 403 ? -29 -22.328 -4.441 1 98.5 403 PHE A C 1
ATOM 3100 O O . PHE A 1 403 ? -29.328 -22.969 -5.434 1 98.5 403 PHE A O 1
ATOM 3107 N N . SER A 1 404 ? -29.797 -21.344 -3.873 1 98.25 404 SER A N 1
ATOM 3108 C CA . SER A 1 404 ? -31.125 -21.062 -4.41 1 98.25 404 SER A CA 1
ATOM 3109 C C . SER A 1 404 ? -31.172 -19.703 -5.09 1 98.25 404 SER A C 1
ATOM 3111 O O . SER A 1 404 ? -31.781 -19.547 -6.152 1 98.25 404 SER A O 1
ATOM 3113 N N . THR A 1 405 ? -30.578 -18.656 -4.449 1 98.06 405 THR A N 1
ATOM 3114 C CA . THR A 1 405 ? -30.578 -17.297 -5.012 1 98.06 405 THR A CA 1
ATOM 3115 C C . THR A 1 405 ? -29.156 -16.797 -5.223 1 98.06 405 THR A C 1
ATOM 3117 O O . THR A 1 405 ? -28.234 -17.219 -4.527 1 98.06 405 THR A O 1
ATOM 3120 N N . LEU A 1 406 ? -29 -15.914 -6.176 1 98.25 406 LEU A N 1
ATOM 3121 C CA . LEU A 1 406 ? -27.672 -15.359 -6.445 1 98.25 406 LEU A CA 1
ATOM 3122 C C . LEU A 1 406 ? -27.109 -14.664 -5.211 1 98.25 406 LEU A C 1
ATOM 3124 O O . LEU A 1 406 ? -25.922 -14.75 -4.934 1 98.25 406 LEU A O 1
ATOM 3128 N N . GLU A 1 407 ? -27.984 -13.93 -4.441 1 97.88 407 GLU A N 1
ATOM 3129 C CA . GLU A 1 407 ? -27.562 -13.25 -3.225 1 97.88 407 GLU A CA 1
ATOM 3130 C C . GLU A 1 407 ? -26.969 -14.227 -2.221 1 97.88 407 GLU A C 1
ATOM 3132 O O . GLU A 1 407 ? -25.938 -13.945 -1.606 1 97.88 407 GLU A O 1
ATOM 3137 N N . GLU A 1 408 ? -27.609 -15.328 -2.129 1 98.19 408 GLU A N 1
ATOM 3138 C CA . GLU A 1 408 ? -27.109 -16.375 -1.253 1 98.19 408 GLU A CA 1
ATOM 3139 C C . GLU A 1 408 ? -25.75 -16.891 -1.727 1 98.19 408 GLU A C 1
ATOM 3141 O O . GLU A 1 408 ? -24.828 -17.062 -0.922 1 98.19 408 GLU A O 1
ATOM 3146 N N . ALA A 1 409 ? -25.609 -17.172 -2.998 1 98.69 409 ALA A N 1
ATOM 3147 C CA . ALA A 1 409 ? -24.375 -17.703 -3.562 1 98.69 409 ALA A CA 1
ATOM 3148 C C . ALA A 1 409 ? -23.219 -16.719 -3.348 1 98.69 409 ALA A C 1
ATOM 3150 O O . ALA A 1 409 ? -22.109 -17.125 -3.002 1 98.69 409 ALA A O 1
ATOM 3151 N N . ILE A 1 410 ? -23.5 -15.43 -3.547 1 98.69 410 ILE A N 1
ATOM 3152 C CA . ILE A 1 410 ? -22.484 -14.398 -3.365 1 98.69 410 ILE A CA 1
ATOM 3153 C C . ILE A 1 410 ? -22.078 -14.336 -1.897 1 98.69 410 ILE A C 1
ATOM 3155 O O . ILE A 1 410 ? -20.891 -14.227 -1.587 1 98.69 410 ILE A O 1
ATOM 3159 N N . ALA A 1 411 ? -23.031 -14.438 -0.993 1 98.25 411 ALA A N 1
ATOM 3160 C CA . ALA A 1 411 ? -22.734 -14.445 0.436 1 98.25 411 ALA A CA 1
ATOM 3161 C C . ALA A 1 411 ? -21.859 -15.641 0.801 1 98.25 411 ALA A C 1
ATOM 3163 O O . ALA A 1 411 ? -20.922 -15.508 1.608 1 98.25 411 ALA A O 1
ATOM 3164 N N . LEU A 1 412 ? -22.156 -16.797 0.245 1 98.56 412 LEU A N 1
ATOM 3165 C CA . LEU A 1 412 ? -21.344 -18 0.475 1 98.56 412 LEU A CA 1
ATOM 3166 C C . LEU A 1 412 ? -19.938 -17.828 -0.082 1 98.56 412 LEU A C 1
ATOM 3168 O O . LEU A 1 412 ? -18.953 -18.125 0.597 1 98.56 412 LEU A O 1
ATOM 3172 N N . GLN A 1 413 ? -19.844 -17.344 -1.312 1 98.38 413 GLN A N 1
ATOM 3173 C CA . GLN A 1 413 ? -18.562 -17.078 -1.946 1 98.38 413 GLN A CA 1
ATOM 3174 C C . GLN A 1 413 ? -17.703 -16.141 -1.092 1 98.38 413 GLN A C 1
ATOM 3176 O O . GLN A 1 413 ? -16.516 -16.391 -0.888 1 98.38 413 GLN A O 1
ATOM 3181 N N . ASN A 1 414 ? -18.312 -15.07 -0.549 1 98.12 414 ASN A N 1
ATOM 3182 C CA . ASN A 1 414 ? -17.594 -14.062 0.228 1 98.12 414 ASN A CA 1
ATOM 3183 C C . ASN A 1 414 ? -17.328 -14.539 1.651 1 98.12 414 ASN A C 1
ATOM 3185 O O . ASN A 1 414 ? -16.5 -13.953 2.361 1 98.12 414 ASN A O 1
ATOM 3189 N N . GLY A 1 415 ? -18.016 -15.633 2.062 1 97.56 415 GLY A N 1
ATOM 3190 C CA . GLY A 1 415 ? -18.031 -16.062 3.451 1 97.56 415 GLY A CA 1
ATOM 3191 C C . GLY A 1 415 ? -16.828 -16.906 3.828 1 97.56 415 GLY A C 1
ATOM 3192 O O . GLY A 1 415 ? -16.969 -17.938 4.5 1 97.56 415 GLY A O 1
ATOM 3193 N N . VAL A 1 416 ? -15.625 -16.562 3.342 1 97.31 416 VAL A N 1
ATOM 3194 C CA . VAL A 1 416 ? -14.359 -17.172 3.711 1 97.31 416 VAL A CA 1
ATOM 3195 C C . VAL A 1 416 ? -13.328 -16.094 4.031 1 97.31 416 VAL A C 1
ATOM 3197 O O . VAL A 1 416 ? -13.492 -14.938 3.617 1 97.31 416 VAL A O 1
ATOM 3200 N N . PRO A 1 417 ? -12.25 -16.438 4.809 1 96.5 417 PRO A N 1
ATOM 3201 C CA . PRO A 1 417 ? -11.266 -15.414 5.176 1 96.5 417 PRO A CA 1
ATOM 3202 C C . PRO A 1 417 ? -10.477 -14.891 3.975 1 96.5 417 PRO A C 1
ATOM 3204 O O . PRO A 1 417 ? -10.008 -13.75 3.988 1 96.5 417 PRO A O 1
ATOM 3207 N N . GLN A 1 418 ? -10.312 -15.664 2.938 1 97.25 418 GLN A N 1
ATOM 3208 C CA . GLN A 1 418 ? -9.508 -15.297 1.778 1 97.25 418 GLN A CA 1
ATOM 3209 C C . GLN A 1 418 ? -10.336 -14.531 0.754 1 97.25 418 GLN A C 1
ATOM 3211 O O . GLN A 1 418 ? -11.562 -14.555 0.799 1 97.25 418 GLN A O 1
ATOM 3216 N N . GLY A 1 419 ? -9.742 -13.812 -0.19 1 97.94 419 GLY A N 1
ATOM 3217 C CA . GLY A 1 419 ? -10.398 -13.07 -1.252 1 97.94 419 GLY A CA 1
ATOM 3218 C C . GLY A 1 419 ? -9.539 -12.914 -2.492 1 97.94 419 GLY A C 1
ATOM 3219 O O . GLY A 1 419 ? -9.344 -11.797 -2.98 1 97.94 419 GLY A O 1
ATOM 3220 N N . LEU A 1 420 ? -9.125 -14.055 -3.107 1 97.81 420 LEU A N 1
ATOM 3221 C CA . LEU A 1 420 ? -8.203 -13.984 -4.238 1 97.81 420 LEU A CA 1
ATOM 3222 C C . LEU A 1 420 ? -8.961 -13.969 -5.559 1 97.81 420 LEU A C 1
ATOM 3224 O O . LEU A 1 420 ? -9.086 -12.922 -6.199 1 97.81 420 LEU A O 1
ATOM 3228 N N . SER A 1 421 ? -9.547 -15.117 -5.93 1 98.19 421 SER A N 1
ATOM 3229 C CA . SER A 1 421 ? -10.18 -15.258 -7.238 1 98.19 421 SER A CA 1
ATOM 3230 C C . SER A 1 421 ? -11.594 -15.828 -7.109 1 98.19 421 SER A C 1
ATOM 3232 O O . SER A 1 421 ? -11.852 -16.688 -6.262 1 98.19 421 SER A O 1
ATOM 3234 N N . SER A 1 422 ? -12.508 -15.328 -7.91 1 98.44 422 SER A N 1
ATOM 3235 C CA . SER A 1 422 ? -13.883 -15.805 -7.977 1 98.44 422 SER A CA 1
ATOM 3236 C C . SER A 1 422 ? -14.398 -15.805 -9.414 1 98.44 422 SER A C 1
ATOM 3238 O O . SER A 1 422 ? -13.836 -15.141 -10.281 1 98.44 422 SER A O 1
ATOM 3240 N N . ALA A 1 423 ? -15.406 -16.578 -9.633 1 98.75 423 ALA A N 1
ATOM 3241 C CA . ALA A 1 423 ? -15.984 -16.641 -10.977 1 98.75 423 ALA A CA 1
ATOM 3242 C C . ALA A 1 423 ? -17.484 -16.938 -10.914 1 98.75 423 ALA A C 1
ATOM 3244 O O . ALA A 1 423 ? -17.953 -17.594 -9.977 1 98.75 423 ALA A O 1
ATOM 3245 N N . ILE A 1 424 ? -18.172 -16.469 -11.914 1 98.81 424 ILE A N 1
ATOM 3246 C CA . ILE A 1 424 ? -19.562 -16.844 -12.156 1 98.81 424 ILE A CA 1
ATOM 3247 C C . ILE A 1 424 ? -19.734 -17.281 -13.609 1 98.81 424 ILE A C 1
ATOM 3249 O O . ILE A 1 424 ? -19.156 -16.688 -14.516 1 98.81 424 ILE A O 1
ATOM 3253 N N . PHE A 1 425 ? -20.328 -18.391 -13.82 1 98.81 425 PHE A N 1
ATOM 3254 C CA . PHE A 1 425 ? -20.797 -18.766 -15.141 1 98.81 425 PHE A CA 1
ATOM 3255 C C . PHE A 1 425 ? -22.281 -18.438 -15.297 1 98.81 425 PHE A C 1
ATOM 3257 O O . PHE A 1 425 ? -23.125 -18.938 -14.547 1 98.81 425 PHE A O 1
ATOM 3264 N N . THR A 1 426 ? -22.594 -17.562 -16.188 1 98.69 426 THR A N 1
ATOM 3265 C CA . THR A 1 426 ? -23.969 -17.094 -16.391 1 98.69 426 THR A CA 1
ATOM 3266 C C . THR A 1 426 ? -24.141 -16.516 -17.797 1 98.69 426 THR A C 1
ATOM 3268 O O . THR A 1 426 ? -23.172 -16.062 -18.406 1 98.69 426 THR A O 1
ATOM 3271 N N . GLN A 1 427 ? -25.359 -16.641 -18.312 1 98 427 GLN A N 1
ATOM 3272 C CA . GLN A 1 427 ? -25.75 -15.938 -19.531 1 98 427 GLN A CA 1
ATOM 3273 C C . GLN A 1 427 ? -26.672 -14.766 -19.234 1 98 427 GLN A C 1
ATOM 3275 O O . GLN A 1 427 ? -27.156 -14.102 -20.156 1 98 427 GLN A O 1
ATOM 3280 N N . ASN A 1 428 ? -26.984 -14.555 -17.938 1 97.94 428 ASN A N 1
ATOM 3281 C CA . ASN A 1 428 ? -27.844 -13.453 -17.5 1 97.94 428 ASN A CA 1
ATOM 3282 C C . ASN A 1 428 ? -27.031 -12.188 -17.234 1 97.94 428 ASN A C 1
ATOM 3284 O O . ASN A 1 428 ? -26.203 -12.156 -16.312 1 97.94 428 ASN A O 1
ATOM 3288 N N . LEU A 1 429 ? -27.344 -11.227 -18.016 1 97.38 429 LEU A N 1
ATOM 3289 C CA . LEU A 1 429 ? -26.609 -9.969 -17.938 1 97.38 429 LEU A CA 1
ATOM 3290 C C . LEU A 1 429 ? -26.703 -9.367 -16.531 1 97.38 429 LEU A C 1
ATOM 3292 O O . LEU A 1 429 ? -25.703 -8.891 -15.992 1 97.38 429 LEU A O 1
ATOM 3296 N N . LYS A 1 430 ? -27.891 -9.328 -15.914 1 97.56 430 LYS A N 1
ATOM 3297 C CA . LYS A 1 430 ? -28.078 -8.727 -14.602 1 97.56 430 LYS A CA 1
ATOM 3298 C C . LYS A 1 430 ? -27.281 -9.461 -13.531 1 97.56 430 LYS A C 1
ATOM 3300 O O . LYS A 1 430 ? -26.719 -8.836 -12.633 1 97.56 430 LYS A O 1
ATOM 3305 N N . ASN A 1 431 ? -27.203 -10.805 -13.664 1 98.38 431 ASN A N 1
ATOM 3306 C CA . ASN A 1 431 ? -26.453 -11.602 -12.695 1 98.38 431 ASN A CA 1
ATOM 3307 C C . ASN A 1 431 ? -24.953 -11.367 -12.828 1 98.38 431 ASN A C 1
ATOM 3309 O O . ASN A 1 431 ? -24.234 -11.266 -11.828 1 98.38 431 ASN A O 1
ATOM 3313 N N . ALA A 1 432 ? -24.453 -11.281 -14.117 1 98.44 432 ALA A N 1
ATOM 3314 C CA . ALA A 1 432 ? -23.047 -10.984 -14.352 1 98.44 432 ALA A CA 1
ATOM 3315 C C . ALA A 1 432 ? -22.656 -9.641 -13.75 1 98.44 432 ALA A C 1
ATOM 3317 O O . ALA A 1 432 ? -21.641 -9.531 -13.047 1 98.44 432 ALA A O 1
ATOM 3318 N N . GLU A 1 433 ? -23.484 -8.648 -13.969 1 97.5 433 GLU A N 1
ATOM 3319 C CA . GLU A 1 433 ? -23.188 -7.301 -13.492 1 97.5 433 GLU A CA 1
ATOM 3320 C C . GLU A 1 433 ? -23.281 -7.219 -11.969 1 97.5 433 GLU A C 1
ATOM 3322 O O . GLU A 1 433 ? -22.484 -6.539 -11.328 1 97.5 433 GLU A O 1
ATOM 3327 N N . ARG A 1 434 ? -24.312 -7.887 -11.398 1 97.5 434 ARG A N 1
ATOM 3328 C CA . ARG A 1 434 ? -24.438 -7.926 -9.945 1 97.5 434 ARG A CA 1
ATOM 3329 C C . ARG A 1 434 ? -23.203 -8.555 -9.312 1 97.5 434 ARG A C 1
ATOM 3331 O O . ARG A 1 434 ? -22.672 -8.039 -8.32 1 97.5 434 ARG A O 1
ATOM 3338 N N . PHE A 1 435 ? -22.703 -9.617 -9.906 1 98.56 435 PHE A N 1
ATOM 3339 C CA . PHE A 1 435 ? -21.547 -10.336 -9.406 1 98.56 435 PHE A CA 1
ATOM 3340 C C . PHE A 1 435 ? -20.297 -9.453 -9.414 1 98.56 435 PHE A C 1
ATOM 3342 O O . PHE A 1 435 ? -19.469 -9.531 -8.508 1 98.56 435 PHE A O 1
ATOM 3349 N N . LEU A 1 436 ? -20.156 -8.602 -10.398 1 98.06 436 LEU A N 1
ATOM 3350 C CA . LEU A 1 436 ? -18.969 -7.754 -10.57 1 98.06 436 LEU A CA 1
ATOM 3351 C C . LEU A 1 436 ? -19.156 -6.414 -9.859 1 98.06 436 LEU A C 1
ATOM 3353 O O . LEU A 1 436 ? -18.203 -5.641 -9.742 1 98.06 436 LEU A O 1
ATOM 3357 N N . SER A 1 437 ? -20.344 -6.094 -9.266 1 97.38 437 SER A N 1
ATOM 3358 C CA . SER A 1 437 ? -20.656 -4.805 -8.648 1 97.38 437 SER A CA 1
ATOM 3359 C C . SER A 1 437 ? -20.156 -4.746 -7.211 1 97.38 437 SER A C 1
ATOM 3361 O O . SER A 1 437 ? -19.562 -5.707 -6.711 1 97.38 437 SER A O 1
ATOM 3363 N N . THR A 1 438 ? -20.391 -3.631 -6.543 1 95.62 438 THR A N 1
ATOM 3364 C CA . THR A 1 438 ? -20.031 -3.424 -5.145 1 95.62 438 THR A CA 1
ATOM 3365 C C . THR A 1 438 ? -20.781 -4.398 -4.238 1 95.62 438 THR A C 1
ATOM 3367 O O . THR A 1 438 ? -20.375 -4.621 -3.094 1 95.62 438 THR A O 1
ATOM 3370 N N . ARG A 1 439 ? -21.859 -5.035 -4.73 1 96.12 439 ARG A N 1
ATOM 3371 C CA . ARG A 1 439 ? -22.656 -5.992 -3.965 1 96.12 439 ARG A CA 1
ATOM 3372 C C . ARG A 1 439 ? -22.25 -7.426 -4.293 1 96.12 439 ARG A C 1
ATOM 3374 O O . ARG A 1 439 ? -22.891 -8.375 -3.822 1 96.12 439 ARG A O 1
ATOM 3381 N N . GLY A 1 440 ? -21.266 -7.574 -5.129 1 98.06 440 GLY A N 1
ATOM 3382 C CA . GLY A 1 440 ? -20.875 -8.883 -5.625 1 98.06 440 GLY A CA 1
ATOM 3383 C C . GLY A 1 440 ? -19.641 -9.438 -4.93 1 98.06 440 GLY A C 1
ATOM 3384 O O . GLY A 1 440 ? -19.516 -9.336 -3.709 1 98.06 440 GLY A O 1
ATOM 3385 N N . SER A 1 441 ? -18.719 -10.023 -5.703 1 98.38 441 SER A N 1
ATOM 3386 C CA . SER A 1 441 ? -17.516 -10.688 -5.191 1 98.38 441 SER A CA 1
ATOM 3387 C C . SER A 1 441 ? -16.609 -9.703 -4.465 1 98.38 441 SER A C 1
ATOM 3389 O O . SER A 1 441 ? -16.406 -8.578 -4.93 1 98.38 441 SER A O 1
ATOM 3391 N N . ASP A 1 442 ? -16.047 -10.117 -3.363 1 97.75 442 ASP A N 1
ATOM 3392 C CA . ASP A 1 442 ? -15.078 -9.297 -2.639 1 97.75 442 ASP A CA 1
ATOM 3393 C C . ASP A 1 442 ? -13.648 -9.758 -2.926 1 97.75 442 ASP A C 1
ATOM 3395 O O . ASP A 1 442 ? -12.719 -9.414 -2.186 1 97.75 442 ASP A O 1
ATOM 3399 N N . CYS A 1 443 ? -13.477 -10.562 -4.012 1 98.12 443 CYS A N 1
ATOM 3400 C CA . CYS A 1 443 ? -12.156 -11.039 -4.406 1 98.12 443 CYS A CA 1
ATOM 3401 C C . CYS A 1 443 ? -11.422 -9.992 -5.238 1 98.12 443 CYS A C 1
ATOM 3403 O O . CYS A 1 443 ? -12.055 -9.117 -5.828 1 98.12 443 CYS A O 1
ATOM 3405 N N . GLY A 1 444 ? -10.086 -10.109 -5.258 1 97.44 444 GLY A N 1
ATOM 3406 C CA . GLY A 1 444 ? -9.273 -9.219 -6.074 1 97.44 444 GLY A CA 1
ATOM 3407 C C . GLY A 1 444 ? -9.359 -9.531 -7.559 1 97.44 444 GLY A C 1
ATOM 3408 O O . GLY A 1 444 ? -9.023 -8.688 -8.391 1 97.44 444 GLY A O 1
ATOM 3409 N N . ILE A 1 445 ? -9.789 -10.711 -7.902 1 97.5 445 ILE A N 1
ATOM 3410 C CA . ILE A 1 445 ? -10.023 -11.156 -9.266 1 97.5 445 ILE A CA 1
ATOM 3411 C C . ILE A 1 445 ? -11.43 -11.75 -9.383 1 97.5 445 ILE A C 1
ATOM 3413 O O . ILE A 1 445 ? -11.805 -12.617 -8.594 1 97.5 445 ILE A O 1
ATOM 3417 N N . ALA A 1 446 ? -12.211 -11.25 -10.234 1 98.12 446 ALA A N 1
ATOM 3418 C CA . ALA A 1 446 ? -13.555 -11.766 -10.469 1 98.12 446 ALA A CA 1
ATOM 3419 C C . ALA A 1 446 ? -13.805 -11.992 -11.961 1 98.12 446 ALA A C 1
ATOM 3421 O O . ALA A 1 446 ? -13.586 -11.086 -12.773 1 98.12 446 ALA A O 1
ATOM 3422 N N . ASN A 1 447 ? -14.25 -13.18 -12.312 1 97.94 447 ASN A N 1
ATOM 3423 C CA . ASN A 1 447 ? -14.367 -13.594 -13.703 1 97.94 447 ASN A CA 1
ATOM 3424 C C . ASN A 1 447 ? -15.797 -13.984 -14.055 1 97.94 447 ASN A C 1
ATOM 3426 O O . ASN A 1 447 ? -16.547 -14.469 -13.203 1 97.94 447 ASN A O 1
ATOM 3430 N N . VAL A 1 448 ? -16.156 -13.734 -15.32 1 98.25 448 VAL A N 1
ATOM 3431 C CA . VAL A 1 448 ? -17.438 -14.195 -15.852 1 98.25 448 VAL A CA 1
ATOM 3432 C C . VAL A 1 448 ? -17.188 -15.164 -17.016 1 98.25 448 VAL A C 1
ATOM 3434 O O . VAL A 1 448 ? -16.516 -14.812 -17.984 1 98.25 448 VAL A O 1
ATOM 3437 N N . ASN A 1 449 ? -17.641 -16.375 -16.875 1 97.62 449 ASN A N 1
ATOM 3438 C CA . ASN A 1 449 ? -17.609 -17.422 -17.891 1 97.62 449 ASN A CA 1
ATOM 3439 C C . ASN A 1 449 ? -16.188 -17.875 -18.188 1 97.62 449 ASN A C 1
ATOM 3441 O O . ASN A 1 449 ? -15.867 -18.219 -19.328 1 97.62 449 ASN A O 1
ATOM 3445 N N . ILE A 1 450 ? -15.383 -17.781 -17.25 1 95.56 450 ILE A N 1
ATOM 3446 C CA . ILE A 1 450 ? -14.07 -18.422 -17.188 1 95.56 450 ILE A CA 1
ATOM 3447 C C . ILE A 1 450 ? -13.781 -18.875 -15.766 1 95.56 450 ILE A C 1
ATOM 3449 O O . ILE A 1 450 ? -14.453 -18.438 -14.82 1 95.56 450 ILE A O 1
ATOM 3453 N N . GLY A 1 451 ? -12.875 -19.766 -15.609 1 95.94 451 GLY A N 1
ATOM 3454 C CA . GLY A 1 451 ? -12.562 -20.328 -14.305 1 95.94 451 GLY A CA 1
ATOM 3455 C C . GLY A 1 451 ? -11.789 -19.375 -13.414 1 95.94 451 GLY A C 1
ATOM 3456 O O . GLY A 1 451 ? -11.648 -18.188 -13.727 1 95.94 451 GLY A O 1
ATOM 3457 N N . THR A 1 452 ? -11.336 -19.844 -12.242 1 97.19 452 THR A N 1
ATOM 3458 C CA . THR A 1 452 ? -10.648 -19.031 -11.234 1 97.19 452 THR A CA 1
ATOM 3459 C C . THR A 1 452 ? -9.156 -18.938 -11.555 1 97.19 452 THR A C 1
ATOM 3461 O O . THR A 1 452 ? -8.453 -18.094 -10.992 1 97.19 452 THR A O 1
ATOM 3464 N N . SER A 1 453 ? -8.688 -19.828 -12.398 1 90.81 453 SER A N 1
ATOM 3465 C CA . SER A 1 453 ? -7.273 -19.828 -12.781 1 90.81 453 SER A CA 1
ATOM 3466 C C . SER A 1 453 ? -7.07 -19.172 -14.141 1 90.81 453 SER A C 1
ATOM 3468 O O . SER A 1 453 ? -7.992 -19.125 -14.953 1 90.81 453 SER A O 1
ATOM 3470 N N . GLY A 1 454 ? -5.922 -18.656 -14.445 1 78.5 454 GLY A N 1
ATOM 3471 C CA . GLY A 1 454 ? -5.602 -18.125 -15.758 1 78.5 454 GLY A CA 1
ATOM 3472 C C . GLY A 1 454 ? -5.473 -16.609 -15.773 1 78.5 454 GLY A C 1
ATOM 3473 O O . GLY A 1 454 ? -6.164 -15.922 -16.531 1 78.5 454 GLY A O 1
ATOM 3474 N N . ALA A 1 455 ? -4.547 -16.109 -15.133 1 77.62 455 ALA A N 1
ATOM 3475 C CA . ALA A 1 455 ? -4.336 -14.664 -15.102 1 77.62 455 ALA A CA 1
ATOM 3476 C C . ALA A 1 455 ? -3.582 -14.195 -16.344 1 77.62 455 ALA A C 1
ATOM 3478 O O . ALA A 1 455 ? -2.717 -14.906 -16.859 1 77.62 455 ALA A O 1
ATOM 3479 N N . GLU A 1 456 ? -4.102 -13.117 -16.891 1 86.62 456 GLU A N 1
ATOM 3480 C CA . GLU A 1 456 ? -3.402 -12.461 -17.984 1 86.62 456 GLU A CA 1
ATOM 3481 C C . GLU A 1 456 ? -2.439 -11.398 -17.469 1 86.62 456 GLU A C 1
ATOM 3483 O O . GLU A 1 456 ? -2.768 -10.656 -16.547 1 86.62 456 GLU A O 1
ATOM 3488 N N . ILE A 1 457 ? -1.363 -11.273 -18.078 1 87.81 457 ILE A N 1
ATOM 3489 C CA . ILE A 1 457 ? -0.265 -10.43 -17.609 1 87.81 457 ILE A CA 1
ATOM 3490 C C . ILE A 1 457 ? -0.702 -8.969 -17.594 1 87.81 457 ILE A C 1
ATOM 3492 O O . ILE A 1 457 ? -0.252 -8.18 -16.766 1 87.81 457 ILE A O 1
ATOM 3496 N N . GLY A 1 458 ? -1.577 -8.633 -18.422 1 88.62 458 GLY A N 1
ATOM 3497 C CA . GLY A 1 458 ? -1.994 -7.246 -18.516 1 88.62 458 GLY A CA 1
ATOM 3498 C C . GLY A 1 458 ? -2.771 -6.773 -17.312 1 88.62 458 GLY A C 1
ATOM 3499 O O . GLY A 1 458 ? -2.846 -5.574 -17.047 1 88.62 458 GLY A O 1
ATOM 3500 N N . GLY A 1 459 ? -3.422 -7.723 -16.625 1 91.5 459 GLY A N 1
ATOM 3501 C CA . GLY A 1 459 ? -4.176 -7.398 -15.43 1 91.5 459 GLY A CA 1
ATOM 3502 C C . GLY A 1 459 ? -3.4 -7.66 -14.156 1 91.5 459 GLY A C 1
ATOM 3503 O O . GLY A 1 459 ? -2.65 -8.633 -14.062 1 91.5 459 GLY A O 1
ATOM 3504 N N . ALA A 1 460 ? -3.645 -6.785 -13.195 1 90.94 460 ALA A N 1
ATOM 3505 C CA . ALA A 1 460 ? -2.967 -6.98 -11.914 1 90.94 460 ALA A CA 1
ATOM 3506 C C . ALA A 1 460 ? -3.49 -8.227 -11.203 1 90.94 460 ALA A C 1
ATOM 3508 O O . ALA A 1 460 ? -4.703 -8.438 -11.133 1 90.94 460 ALA A O 1
ATOM 3509 N N . PHE A 1 461 ? -2.533 -8.992 -10.734 1 93.94 461 PHE A N 1
ATOM 3510 C CA . PHE A 1 461 ? -2.828 -10.227 -10.016 1 93.94 461 PHE A CA 1
ATOM 3511 C C . PHE A 1 461 ? -2.73 -10.016 -8.516 1 93.94 461 PHE A C 1
ATOM 3513 O O . PHE A 1 461 ? -1.734 -9.484 -8.016 1 93.94 461 PHE A O 1
ATOM 3520 N N . GLY A 1 462 ? -3.752 -10.398 -7.754 1 94.38 462 GLY A N 1
ATOM 3521 C CA . GLY A 1 462 ? -3.713 -10.336 -6.301 1 94.38 462 GLY A CA 1
ATOM 3522 C C . GLY A 1 462 ? -5.09 -10.266 -5.672 1 94.38 462 GLY A C 1
ATOM 3523 O O . GLY A 1 462 ? -6.098 -10.148 -6.375 1 94.38 462 GLY A O 1
ATOM 3524 N N . GLY A 1 463 ? -5.121 -10.43 -4.406 1 95.38 463 GLY A N 1
ATOM 3525 C CA . GLY A 1 463 ? -6.402 -10.539 -3.729 1 95.38 463 GLY A CA 1
ATOM 3526 C C . GLY A 1 463 ? -6.52 -9.617 -2.527 1 95.38 463 GLY A C 1
ATOM 3527 O O . GLY A 1 463 ? -5.723 -8.688 -2.369 1 95.38 463 GLY A O 1
ATOM 3528 N N . GLU A 1 464 ? -7.605 -9.805 -1.787 1 95.62 464 GLU A N 1
ATOM 3529 C CA . GLU A 1 464 ? -7.98 -9.023 -0.615 1 95.62 464 GLU A CA 1
ATOM 3530 C C . GLU A 1 464 ? -8.078 -9.906 0.628 1 95.62 464 GLU A C 1
ATOM 3532 O O . GLU A 1 464 ? -7.914 -11.125 0.548 1 95.62 464 GLU A O 1
ATOM 3537 N N . LYS A 1 465 ? -8.453 -9.383 1.767 1 96.44 465 LYS A N 1
ATOM 3538 C CA . LYS A 1 465 ? -8.633 -10.117 3.016 1 96.44 465 LYS A CA 1
ATOM 3539 C C . LYS A 1 465 ? -7.391 -10.922 3.365 1 96.44 465 LYS A C 1
ATOM 3541 O O . LYS A 1 465 ? -6.281 -10.383 3.395 1 96.44 465 LYS A O 1
ATOM 3546 N N . GLU A 1 466 ? -7.469 -12.172 3.617 1 96.81 466 GLU A N 1
ATOM 3547 C CA . GLU A 1 466 ? -6.324 -12.953 4.074 1 96.81 466 GLU A CA 1
ATOM 3548 C C . GLU A 1 466 ? -5.449 -13.391 2.902 1 96.81 466 GLU A C 1
ATOM 3550 O O . GLU A 1 466 ? -4.484 -14.133 3.086 1 96.81 466 GLU A O 1
ATOM 3555 N N . THR A 1 467 ? -5.793 -12.906 1.738 1 97 467 THR A N 1
ATOM 3556 C CA . THR A 1 467 ? -4.93 -13.125 0.583 1 97 467 THR A CA 1
ATOM 3557 C C . THR A 1 467 ? -3.799 -12.102 0.553 1 97 467 THR A C 1
ATOM 3559 O O . THR A 1 467 ? -2.801 -12.289 -0.146 1 97 467 THR A O 1
ATOM 3562 N N . GLY A 1 468 ? -3.834 -11 1.369 1 94.44 468 GLY A N 1
ATOM 3563 C CA . GLY A 1 468 ? -2.684 -10.148 1.623 1 94.44 468 GLY A CA 1
ATOM 3564 C C . GLY A 1 468 ? -2.836 -8.758 1.053 1 94.44 468 GLY A C 1
ATOM 3565 O O . GLY A 1 468 ? -2.309 -7.789 1.61 1 94.44 468 GLY A O 1
ATOM 3566 N N . GLY A 1 469 ? -3.408 -8.578 -0.244 1 93.25 469 GLY A N 1
ATOM 3567 C CA . GLY A 1 469 ? -3.674 -7.262 -0.806 1 93.25 469 GLY A CA 1
ATOM 3568 C C . GLY A 1 469 ? -2.676 -6.855 -1.874 1 93.25 469 GLY A C 1
ATOM 3569 O O . GLY A 1 469 ? -2.842 -5.824 -2.527 1 93.25 469 GLY A O 1
ATOM 3570 N N . GLY A 1 470 ? -1.606 -7.547 -2.01 1 94.38 470 GLY A N 1
ATOM 3571 C CA . GLY A 1 470 ? -0.622 -7.242 -3.037 1 94.38 470 GLY A CA 1
ATOM 3572 C C . GLY A 1 470 ? -1.167 -7.375 -4.445 1 94.38 470 GLY A C 1
ATOM 3573 O O . GLY A 1 470 ? -2.111 -8.133 -4.684 1 94.38 470 GLY A O 1
ATOM 3574 N N . ARG A 1 471 ? -0.64 -6.625 -5.32 1 94.25 471 ARG A N 1
ATOM 3575 C CA . ARG A 1 471 ? -0.927 -6.723 -6.75 1 94.25 471 ARG A CA 1
ATOM 3576 C C . ARG A 1 471 ? 0.36 -6.793 -7.562 1 94.25 471 ARG A C 1
ATOM 3578 O O . ARG A 1 471 ? 1.255 -5.961 -7.395 1 94.25 471 ARG A O 1
ATOM 3585 N N . GLU A 1 472 ? 0.411 -7.691 -8.484 1 92.44 472 GLU A N 1
ATOM 3586 C CA . GLU A 1 472 ? 1.611 -7.918 -9.281 1 92.44 472 GLU A CA 1
ATOM 3587 C C . GLU A 1 472 ? 1.286 -7.938 -10.773 1 92.44 472 GLU A C 1
ATOM 3589 O O . GLU A 1 472 ? 0.117 -8.008 -11.156 1 92.44 472 GLU A O 1
ATOM 3594 N N . SER A 1 473 ? 2.312 -7.801 -11.656 1 88.5 473 SER A N 1
ATOM 3595 C CA . SER A 1 473 ? 2.328 -8.102 -13.078 1 88.5 473 SER A CA 1
ATOM 3596 C C . SER A 1 473 ? 1.856 -6.902 -13.898 1 88.5 473 SER A C 1
ATOM 3598 O O . SER A 1 473 ? 2.668 -6.203 -14.516 1 88.5 473 SER A O 1
ATOM 3600 N N . GLY A 1 474 ? 0.554 -6.613 -13.906 1 90.44 474 GLY A N 1
ATOM 3601 C CA . GLY A 1 474 ? 0.052 -5.695 -14.914 1 90.44 474 GLY A CA 1
ATOM 3602 C C . GLY A 1 474 ? -0.561 -4.438 -14.328 1 90.44 474 GLY A C 1
ATOM 3603 O O . GLY A 1 474 ? -0.399 -4.156 -13.141 1 90.44 474 GLY A O 1
ATOM 3604 N N . SER A 1 475 ? -1.134 -3.701 -15.258 1 92.19 475 SER A N 1
ATOM 3605 C CA . SER A 1 475 ? -1.745 -2.42 -14.914 1 92.19 475 SER A CA 1
ATOM 3606 C C . SER A 1 475 ? -0.738 -1.486 -14.258 1 92.19 475 SER A C 1
ATOM 3608 O O . SER A 1 475 ? 0.365 -1.29 -14.766 1 92.19 475 SER A O 1
ATOM 3610 N N . ASP A 1 476 ? -1.125 -0.843 -13.203 1 92.12 476 ASP A N 1
ATOM 3611 C CA . ASP A 1 476 ? -0.221 0.113 -12.578 1 92.12 476 ASP A CA 1
ATOM 3612 C C . ASP A 1 476 ? 0.503 -0.516 -11.391 1 92.12 476 ASP A C 1
ATOM 3614 O O . ASP A 1 476 ? 0.924 0.188 -10.469 1 92.12 476 ASP A O 1
ATOM 3618 N N . SER A 1 477 ? 0.648 -1.856 -11.5 1 93.75 477 SER A N 1
ATOM 3619 C CA . SER A 1 477 ? 1.318 -2.559 -10.414 1 93.75 477 SER A CA 1
ATOM 3620 C C . SER A 1 477 ? 2.773 -2.117 -10.281 1 93.75 477 SER A C 1
ATOM 3622 O O . SER A 1 477 ? 3.389 -2.297 -9.227 1 93.75 477 SER A O 1
ATOM 3624 N N . TRP A 1 478 ? 3.35 -1.527 -11.414 1 96.94 478 TRP A N 1
ATOM 3625 C CA . TRP A 1 478 ? 4.73 -1.053 -11.383 1 96.94 478 TRP A CA 1
ATOM 3626 C C . TRP A 1 478 ? 4.91 0.023 -10.312 1 96.94 478 TRP A C 1
ATOM 3628 O O . TRP A 1 478 ? 5.996 0.173 -9.75 1 96.94 478 TRP A O 1
ATOM 3638 N N . LYS A 1 479 ? 3.861 0.69 -9.945 1 96.88 479 LYS A N 1
ATOM 3639 C CA . LYS A 1 479 ? 3.936 1.754 -8.945 1 96.88 479 LYS A CA 1
ATOM 3640 C C . LYS A 1 479 ? 4.297 1.194 -7.574 1 96.88 479 LYS A C 1
ATOM 3642 O O . LYS A 1 479 ? 4.906 1.889 -6.758 1 96.88 479 LYS A O 1
ATOM 3647 N N . ALA A 1 480 ? 3.971 -0.056 -7.328 1 96.94 480 ALA A N 1
ATOM 3648 C CA . ALA A 1 480 ? 4.27 -0.67 -6.039 1 96.94 480 ALA A CA 1
ATOM 3649 C C . ALA A 1 480 ? 5.773 -0.864 -5.859 1 96.94 480 ALA A C 1
ATOM 3651 O O . ALA A 1 480 ? 6.254 -1.062 -4.742 1 96.94 480 ALA A O 1
ATOM 3652 N N . TYR A 1 481 ? 6.539 -0.751 -6.945 1 98.12 481 TYR A N 1
ATOM 3653 C CA . TYR A 1 481 ? 7.98 -0.965 -6.887 1 98.12 481 TYR A CA 1
ATOM 3654 C C . TYR A 1 481 ? 8.727 0.363 -6.859 1 98.12 481 TYR A C 1
ATOM 3656 O O . TYR A 1 481 ? 9.953 0.396 -7.004 1 98.12 481 TYR A O 1
ATOM 3664 N N . MET A 1 482 ? 7.98 1.446 -6.762 1 97.94 482 MET A N 1
ATOM 3665 C CA . MET A 1 482 ? 8.586 2.777 -6.781 1 97.94 482 MET A CA 1
ATOM 3666 C C . MET A 1 482 ? 7.992 3.654 -5.684 1 97.94 482 MET A C 1
ATOM 3668 O O . MET A 1 482 ? 6.914 3.367 -5.164 1 97.94 482 MET A O 1
ATOM 3672 N N . ARG A 1 483 ? 8.766 4.633 -5.293 1 96.94 483 ARG A N 1
ATOM 3673 C CA . ARG A 1 483 ? 8.25 5.652 -4.383 1 96.94 483 ARG A CA 1
ATOM 3674 C C . ARG A 1 483 ? 7.758 6.875 -5.156 1 96.94 483 ARG A C 1
ATOM 3676 O O . ARG A 1 483 ? 8.359 7.266 -6.16 1 96.94 483 ARG A O 1
ATOM 3683 N N . ARG A 1 484 ? 6.68 7.426 -4.66 1 95.81 484 ARG A N 1
ATOM 3684 C CA . ARG A 1 484 ? 6.059 8.602 -5.254 1 95.81 484 ARG A CA 1
ATOM 3685 C C . ARG A 1 484 ? 6.645 9.883 -4.672 1 95.81 484 ARG A C 1
ATOM 3687 O O . ARG A 1 484 ? 6.906 9.969 -3.471 1 95.81 484 ARG A O 1
ATOM 3694 N N . GLN A 1 485 ? 6.852 10.859 -5.516 1 96.81 485 GLN A N 1
ATOM 3695 C CA . GLN A 1 485 ? 7.285 12.18 -5.078 1 96.81 485 GLN A CA 1
ATOM 3696 C C . GLN A 1 485 ? 6.422 13.273 -5.703 1 96.81 485 GLN A C 1
ATOM 3698 O O . GLN A 1 485 ? 6.242 13.312 -6.922 1 96.81 485 GLN A O 1
ATOM 3703 N N . THR A 1 486 ? 5.801 14.125 -4.891 1 96.88 486 THR A N 1
ATOM 3704 C CA . THR A 1 486 ? 5.09 15.312 -5.344 1 96.88 486 THR A CA 1
ATOM 3705 C C . THR A 1 486 ? 6.027 16.516 -5.41 1 96.88 486 THR A C 1
ATOM 3707 O O . THR A 1 486 ? 6.707 16.828 -4.43 1 96.88 486 THR A O 1
ATOM 3710 N N . ASN A 1 487 ? 6.039 17.141 -6.516 1 96.19 487 ASN A N 1
ATOM 3711 C CA . ASN A 1 487 ? 6.938 18.266 -6.742 1 96.19 487 ASN A CA 1
ATOM 3712 C C . ASN A 1 487 ? 6.168 19.547 -7.016 1 96.19 487 ASN A C 1
ATOM 3714 O O . ASN A 1 487 ? 5.148 19.531 -7.707 1 96.19 487 ASN A O 1
ATOM 3718 N N . THR A 1 488 ? 6.59 20.547 -6.426 1 96.38 488 THR A N 1
ATOM 3719 C CA . THR A 1 488 ? 6.113 21.891 -6.746 1 96.38 488 THR A CA 1
ATOM 3720 C C . THR A 1 488 ? 7.281 22.828 -7.07 1 96.38 488 THR A C 1
ATOM 3722 O O . THR A 1 488 ? 8.281 22.844 -6.352 1 96.38 488 THR A O 1
ATOM 3725 N N . ILE A 1 489 ? 7.234 23.531 -8.188 1 95.94 489 ILE A N 1
ATOM 3726 C CA . ILE A 1 489 ? 8.266 24.453 -8.648 1 95.94 489 ILE A CA 1
ATOM 3727 C C . ILE A 1 489 ? 7.691 25.875 -8.758 1 95.94 489 ILE A C 1
ATOM 3729 O O . ILE A 1 489 ? 6.73 26.094 -9.5 1 95.94 489 ILE A O 1
ATOM 3733 N N . ASN A 1 490 ? 8.203 26.781 -8.008 1 96.81 490 ASN A N 1
ATOM 3734 C CA . ASN A 1 490 ? 7.922 28.203 -8.164 1 96.81 490 ASN A CA 1
ATOM 3735 C C . ASN A 1 490 ? 8.898 28.859 -9.133 1 96.81 490 ASN A C 1
ATOM 3737 O O . ASN A 1 490 ? 10.086 29 -8.836 1 96.81 490 ASN A O 1
ATOM 3741 N N . TRP A 1 491 ? 8.43 29.297 -10.281 1 94.31 491 TRP A N 1
ATOM 3742 C CA . TRP A 1 491 ? 9.289 29.938 -11.273 1 94.31 491 TRP A CA 1
ATOM 3743 C C . TRP A 1 491 ? 9.023 31.438 -11.344 1 94.31 491 TRP A C 1
ATOM 3745 O O . TRP A 1 491 ? 9.414 32.094 -12.312 1 94.31 491 TRP A O 1
ATOM 3755 N N . GLY A 1 492 ? 8.227 31.969 -10.32 1 94 492 GLY A N 1
ATOM 3756 C CA . GLY A 1 492 ? 7.934 33.406 -10.211 1 94 492 GLY A CA 1
ATOM 3757 C C . GLY A 1 492 ? 8.82 34.094 -9.203 1 94 492 GLY A C 1
ATOM 3758 O O . GLY A 1 492 ? 9.75 33.5 -8.656 1 94 492 GLY A O 1
ATOM 3759 N N . ASP A 1 493 ? 8.445 35.344 -8.961 1 93.75 493 ASP A N 1
ATOM 3760 C CA . ASP A 1 493 ? 9.266 36.188 -8.102 1 93.75 493 ASP A CA 1
ATOM 3761 C C . ASP A 1 493 ? 8.586 36.438 -6.758 1 93.75 493 ASP A C 1
ATOM 3763 O O . ASP A 1 493 ? 9.109 37.156 -5.91 1 93.75 493 ASP A O 1
ATOM 3767 N N . ASP A 1 494 ? 7.43 35.781 -6.617 1 91.31 494 ASP A N 1
ATOM 3768 C CA . ASP A 1 494 ? 6.676 35.906 -5.375 1 91.31 494 ASP A CA 1
ATOM 3769 C C . ASP A 1 494 ? 6.531 34.562 -4.668 1 91.31 494 ASP A C 1
ATOM 3771 O O . ASP A 1 494 ? 6.707 33.5 -5.285 1 91.31 494 ASP A O 1
ATOM 3775 N N . LEU A 1 495 ? 6.195 34.688 -3.32 1 91.19 495 LEU A N 1
ATOM 3776 C CA . LEU A 1 495 ? 6.023 33.469 -2.527 1 91.19 495 LEU A CA 1
ATOM 3777 C C . LEU A 1 495 ? 4.633 33.406 -1.906 1 91.19 495 LEU A C 1
ATOM 3779 O O . LEU A 1 495 ? 4.492 33.5 -0.684 1 91.19 495 LEU A O 1
ATOM 3783 N N . PRO A 1 496 ? 3.666 33.312 -2.76 1 85.19 496 PRO A N 1
ATOM 3784 C CA . PRO A 1 496 ? 2.34 33.125 -2.162 1 85.19 496 PRO A CA 1
ATOM 3785 C C . PRO A 1 496 ? 2.23 31.859 -1.334 1 85.19 496 PRO A C 1
ATOM 3787 O O . PRO A 1 496 ? 2.641 30.781 -1.787 1 85.19 496 PRO A O 1
ATOM 3790 N N . LEU A 1 497 ? 1.735 31.938 -0.101 1 83.19 497 LEU A N 1
ATOM 3791 C CA . LEU A 1 497 ? 1.504 30.766 0.751 1 83.19 497 LEU A CA 1
ATOM 3792 C C . LEU A 1 497 ? 0.171 30.109 0.417 1 83.19 497 LEU A C 1
ATOM 3794 O O . LEU A 1 497 ? -0.733 30.75 -0.114 1 83.19 497 LEU A O 1
ATOM 3798 N N . ALA A 1 498 ? 0.087 28.812 0.699 1 76.44 498 ALA A N 1
ATOM 3799 C CA . ALA A 1 498 ? -1.128 28.062 0.405 1 76.44 498 ALA A CA 1
ATOM 3800 C C . ALA A 1 498 ? -2.283 28.516 1.294 1 76.44 498 ALA A C 1
ATOM 3802 O O . ALA A 1 498 ? -2.064 29.016 2.398 1 76.44 498 ALA A O 1
ATOM 3803 N N . GLN A 1 499 ? -3.6 28.422 0.725 1 75.25 499 GLN A N 1
ATOM 3804 C CA . GLN A 1 499 ? -4.848 28.656 1.445 1 75.25 499 GLN A CA 1
ATOM 3805 C C . GLN A 1 499 ? -5.008 30.125 1.808 1 75.25 499 GLN A C 1
ATOM 3807 O O . GLN A 1 499 ? -5.715 30.469 2.758 1 75.25 499 GLN A O 1
ATOM 3812 N N . GLY A 1 500 ? -4.137 31.016 1.211 1 73 500 GLY A N 1
ATOM 3813 C CA . GLY A 1 500 ? -4.277 32.438 1.391 1 73 500 GLY A CA 1
ATOM 3814 C C . GLY A 1 500 ? -3.617 32.969 2.658 1 73 500 GLY A C 1
ATOM 3815 O O . GLY A 1 500 ? -3.891 34.062 3.1 1 73 500 GLY A O 1
ATOM 3816 N N . ILE A 1 501 ? -2.795 32.125 3.238 1 79.56 501 ILE A N 1
ATOM 3817 C CA . ILE A 1 501 ? -2.115 32.531 4.465 1 79.56 501 ILE A CA 1
ATOM 3818 C C . ILE A 1 501 ? -1.164 33.688 4.168 1 79.56 501 ILE A C 1
ATOM 3820 O O . ILE A 1 501 ? -0.483 33.688 3.139 1 79.56 501 ILE A O 1
ATOM 3824 N N . ARG A 1 502 ? -1.206 34.719 4.977 1 79.69 502 ARG A N 1
ATOM 3825 C CA . ARG A 1 502 ? -0.273 35.844 4.906 1 79.69 502 ARG A CA 1
ATOM 3826 C C . ARG A 1 502 ? 0.688 35.812 6.09 1 79.69 502 ARG A C 1
ATOM 3828 O O . ARG A 1 502 ? 0.277 35.594 7.23 1 79.69 502 ARG A O 1
ATOM 3835 N N . PHE A 1 503 ? 1.945 35.812 5.844 1 81.56 503 PHE A N 1
ATOM 3836 C CA . PHE A 1 503 ? 3.016 35.844 6.832 1 81.56 503 PHE A CA 1
ATOM 3837 C C . PHE A 1 503 ? 4.02 36.938 6.473 1 81.56 503 PHE A C 1
ATOM 3839 O O . PHE A 1 503 ? 4.957 36.719 5.711 1 81.56 503 PHE A O 1
ATOM 3846 N N . ASN A 1 504 ? 3.781 38.156 6.961 1 81.12 504 ASN A N 1
ATOM 3847 C CA . ASN A 1 504 ? 4.582 39.312 6.57 1 81.12 504 ASN A CA 1
ATOM 3848 C C . ASN A 1 504 ? 5.547 39.719 7.676 1 81.12 504 ASN A C 1
ATOM 3850 O O . ASN A 1 504 ? 5.137 39.906 8.828 1 81.12 504 ASN A O 1
ATOM 3854 N N . LEU A 1 505 ? 6.82 39.688 7.309 1 77.5 505 LEU A N 1
ATOM 3855 C CA . LEU A 1 505 ? 7.844 40.219 8.203 1 77.5 505 LEU A CA 1
ATOM 3856 C C . LEU A 1 505 ? 8.062 41.688 7.973 1 77.5 505 LEU A C 1
ATOM 3858 O O . LEU A 1 505 ? 7.891 42.188 6.855 1 77.5 505 LEU A O 1
ATOM 3862 N N . SER A 1 506 ? 8.195 42.5 8.945 1 68 506 SER A N 1
ATOM 3863 C CA . SER A 1 506 ? 8.406 43.938 8.805 1 68 506 SER A CA 1
ATOM 3864 C C . SER A 1 506 ? 9.75 44.25 8.156 1 68 506 SER A C 1
ATOM 3866 O O . SER A 1 506 ? 10.703 43.469 8.305 1 68 506 SER A O 1
ATOM 3868 N N . MET B 1 1 ? -17.141 32.562 24.312 1 61 1 MET B N 1
ATOM 3869 C CA . MET B 1 1 ? -18.406 31.984 24.75 1 61 1 MET B CA 1
ATOM 3870 C C . MET B 1 1 ? -19.406 31.938 23.609 1 61 1 MET B C 1
ATOM 3872 O O . MET B 1 1 ? -20.016 30.891 23.344 1 61 1 MET B O 1
ATOM 3876 N N . ASP B 1 2 ? -19.438 33 22.797 1 85.75 2 ASP B N 1
ATOM 3877 C CA . ASP B 1 2 ? -20.391 33 21.688 1 85.75 2 ASP B CA 1
ATOM 3878 C C . ASP B 1 2 ? -19.922 32.094 20.562 1 85.75 2 ASP B C 1
ATOM 3880 O O . ASP B 1 2 ? -20.719 31.359 19.984 1 85.75 2 ASP B O 1
ATOM 3884 N N . LEU B 1 3 ? -18.641 31.891 20.547 1 93.19 3 LEU B N 1
ATOM 3885 C CA . LEU B 1 3 ? -18.031 31.062 19.5 1 93.19 3 LEU B CA 1
ATOM 3886 C C . LEU B 1 3 ? -18.391 29.594 19.688 1 93.19 3 LEU B C 1
ATOM 3888 O O . LEU B 1 3 ? -18.812 28.938 18.734 1 93.19 3 LEU B O 1
ATOM 3892 N N . LEU B 1 4 ? -18.328 29.047 20.859 1 96.69 4 LEU B N 1
ATOM 3893 C CA . LEU B 1 4 ? -18.609 27.641 21.156 1 96.69 4 LEU B CA 1
ATOM 3894 C C . LEU B 1 4 ? -20.078 27.312 20.875 1 96.69 4 LEU B C 1
ATOM 3896 O O . LEU B 1 4 ? -20.375 26.266 20.312 1 96.69 4 LEU B O 1
ATOM 3900 N N . ASN B 1 5 ? -20.906 28.266 21.234 1 96.06 5 ASN B N 1
ATOM 3901 C CA . ASN B 1 5 ? -22.344 28.078 21.016 1 96.06 5 ASN B CA 1
ATOM 3902 C C . ASN B 1 5 ? -22.672 28.016 19.516 1 96.06 5 ASN B C 1
ATOM 3904 O O . ASN B 1 5 ? -23.516 27.25 19.094 1 96.06 5 ASN B O 1
ATOM 3908 N N . LYS B 1 6 ? -22.031 28.844 18.766 1 96.62 6 LYS B N 1
ATOM 3909 C CA . LYS B 1 6 ? -22.25 28.891 17.328 1 96.62 6 LYS B CA 1
ATOM 3910 C C . LYS B 1 6 ? -21.844 27.578 16.672 1 96.62 6 LYS B C 1
ATOM 3912 O O . LYS B 1 6 ? -22.344 27.234 15.609 1 96.62 6 LYS B O 1
ATOM 3917 N N . LEU B 1 7 ? -21 26.844 17.328 1 98.12 7 LEU B N 1
ATOM 3918 C CA . LEU B 1 7 ? -20.484 25.594 16.781 1 98.12 7 LEU B CA 1
ATOM 3919 C C . LEU B 1 7 ? -21.156 24.391 17.453 1 98.12 7 LEU B C 1
ATOM 3921 O O . LEU B 1 7 ? -20.75 23.25 17.25 1 98.12 7 LEU B O 1
ATOM 3925 N N . GLY B 1 8 ? -22.172 24.672 18.297 1 96.75 8 GLY B N 1
ATOM 3926 C CA . GLY B 1 8 ? -22.922 23.625 18.953 1 96.75 8 GLY B CA 1
ATOM 3927 C C . GLY B 1 8 ? -22.141 22.922 20.047 1 96.75 8 GLY B C 1
ATOM 3928 O O . GLY B 1 8 ? -22.359 21.734 20.297 1 96.75 8 GLY B O 1
ATOM 3929 N N . ILE B 1 9 ? -21.188 23.578 20.656 1 97.88 9 ILE B N 1
ATOM 3930 C CA . ILE B 1 9 ? -20.391 23.016 21.734 1 97.88 9 ILE B CA 1
ATOM 3931 C C . ILE B 1 9 ? -20.969 23.422 23.094 1 97.88 9 ILE B C 1
ATOM 3933 O O . ILE B 1 9 ? -21.094 24.609 23.375 1 97.88 9 ILE B O 1
ATOM 3937 N N . ALA B 1 10 ? -21.266 22.453 23.891 1 96.94 10 ALA B N 1
ATOM 3938 C CA . ALA B 1 10 ? -21.781 22.672 25.234 1 96.94 10 ALA B CA 1
ATOM 3939 C C . ALA B 1 10 ? -20.641 22.672 26.266 1 96.94 10 ALA B C 1
ATOM 3941 O O . ALA B 1 10 ? -19.484 22.469 25.906 1 96.94 10 ALA B O 1
ATOM 3942 N N . SER B 1 11 ? -21.031 23.016 27.516 1 96.75 11 SER B N 1
ATOM 3943 C CA . SER B 1 11 ? -20.047 22.938 28.594 1 96.75 11 SER B CA 1
ATOM 3944 C C . SER B 1 11 ? -19.516 21.531 28.766 1 96.75 11 SER B C 1
ATOM 3946 O O . SER B 1 11 ? -18.328 21.328 29.031 1 96.75 11 SER B O 1
ATOM 3948 N N . ILE B 1 12 ? -20.438 20.562 28.625 1 97.75 12 ILE B N 1
ATOM 3949 C CA . ILE B 1 12 ? -20.094 19.141 28.594 1 97.75 12 ILE B CA 1
ATOM 3950 C C . ILE B 1 12 ? -20.688 18.5 27.344 1 97.75 12 ILE B C 1
ATOM 3952 O O . ILE B 1 12 ? -21.875 18.641 27.062 1 97.75 12 ILE B O 1
ATOM 3956 N N . ASN B 1 13 ? -19.875 17.828 26.531 1 97.88 13 ASN B N 1
ATOM 3957 C CA . ASN B 1 13 ? -20.281 17.25 25.25 1 97.88 13 ASN B CA 1
ATOM 3958 C C . ASN B 1 13 ? -20.156 15.734 25.266 1 97.88 13 ASN B C 1
ATOM 3960 O O . ASN B 1 13 ? -19.312 15.18 25.969 1 97.88 13 ASN B O 1
ATOM 3964 N N . PRO B 1 14 ? -20.984 15 24.5 1 97.19 14 PRO B N 1
ATOM 3965 C CA . PRO B 1 14 ? -20.828 13.547 24.375 1 97.19 14 PRO B CA 1
ATOM 3966 C C . PRO B 1 14 ? -19.484 13.156 23.766 1 97.19 14 PRO B C 1
ATOM 3968 O O . PRO B 1 14 ? -18.938 13.891 22.938 1 97.19 14 PRO B O 1
ATOM 3971 N N . GLY B 1 15 ? -19.047 11.938 24.109 1 97.31 15 GLY B N 1
ATOM 3972 C CA . GLY B 1 15 ? -17.766 11.461 23.641 1 97.31 15 GLY B CA 1
ATOM 3973 C C . GLY B 1 15 ? -17.859 10.594 22.391 1 97.31 15 GLY B C 1
ATOM 3974 O O . GLY B 1 15 ? -16.844 10.219 21.812 1 97.31 15 GLY B O 1
ATOM 3975 N N . ALA B 1 16 ? -19.078 10.25 21.953 1 97.94 16 ALA B N 1
ATOM 3976 C CA . ALA B 1 16 ? -19.25 9.453 20.75 1 97.94 16 ALA B CA 1
ATOM 3977 C C . ALA B 1 16 ? -20.5 9.867 20 1 97.94 16 ALA B C 1
ATOM 3979 O O . ALA B 1 16 ? -21.516 10.211 20.609 1 97.94 16 ALA B O 1
ATOM 3980 N N . PHE B 1 17 ? -20.375 9.836 18.703 1 97.75 17 PHE B N 1
ATOM 3981 C CA . PHE B 1 17 ? -21.484 10.125 17.797 1 97.75 17 PHE B CA 1
ATOM 3982 C C . PHE B 1 17 ? -21.531 9.102 16.672 1 97.75 17 PHE B C 1
ATOM 3984 O O . PHE B 1 17 ? -20.5 8.625 16.203 1 97.75 17 PHE B O 1
ATOM 3991 N N . SER B 1 18 ? -22.688 8.672 16.203 1 96.44 18 SER B N 1
ATOM 3992 C CA . SER B 1 18 ? -22.953 8.008 14.93 1 96.44 18 SER B CA 1
ATOM 3993 C C . SER B 1 18 ? -23.875 8.859 14.047 1 96.44 18 SER B C 1
ATOM 3995 O O . SER B 1 18 ? -25.094 8.75 14.125 1 96.44 18 SER B O 1
ATOM 3997 N N . GLY B 1 19 ? -23.203 9.617 13.195 1 91 19 GLY B N 1
ATOM 3998 C CA . GLY B 1 19 ? -23.969 10.594 12.43 1 91 19 GLY B CA 1
ATOM 3999 C C . GLY B 1 19 ? -24.922 11.406 13.289 1 91 19 GLY B C 1
ATOM 4000 O O . GLY B 1 19 ? -24.516 11.961 14.312 1 91 19 GLY B O 1
ATOM 4001 N N . GLN B 1 20 ? -26.109 11.578 12.773 1 86.12 20 GLN B N 1
ATOM 4002 C CA . GLN B 1 20 ? -27.156 12.281 13.516 1 86.12 20 GLN B CA 1
ATOM 4003 C C . GLN B 1 20 ? -28.078 11.305 14.227 1 86.12 20 GLN B C 1
ATOM 4005 O O . GLN B 1 20 ? -28.953 11.719 14.984 1 86.12 20 GLN B O 1
ATOM 4010 N N . GLY B 1 21 ? -27.719 10.078 14.102 1 86.5 21 GLY B N 1
ATOM 4011 C CA . GLY B 1 21 ? -28.656 9.062 14.539 1 86.5 21 GLY B CA 1
ATOM 4012 C C . GLY B 1 21 ? -28.484 8.664 15.992 1 86.5 21 GLY B C 1
ATOM 4013 O O . GLY B 1 21 ? -29.391 8.102 16.609 1 86.5 21 GLY B O 1
ATOM 4014 N N . TRP B 1 22 ? -27.234 8.922 16.516 1 95.56 22 TRP B N 1
ATOM 4015 C CA . TRP B 1 22 ? -26.953 8.445 17.875 1 95.56 22 TRP B CA 1
ATOM 4016 C C . TRP B 1 22 ? -25.797 9.219 18.5 1 95.56 22 TRP B C 1
ATOM 4018 O O . TRP B 1 22 ? -24.875 9.625 17.812 1 95.56 22 TRP B O 1
ATOM 4028 N N . ARG B 1 23 ? -25.812 9.469 19.797 1 96.75 23 ARG B N 1
ATOM 4029 C CA . ARG B 1 23 ? -24.703 9.992 20.594 1 96.75 23 ARG B CA 1
ATOM 4030 C C . ARG B 1 23 ? -24.625 9.273 21.953 1 96.75 23 ARG B C 1
ATOM 4032 O O . ARG B 1 23 ? -25.641 8.844 22.484 1 96.75 23 ARG B O 1
ATOM 4039 N N . SER B 1 24 ? -23.438 9.203 22.453 1 96.94 24 SER B N 1
ATOM 4040 C CA . SER B 1 24 ? -23.234 8.562 23.75 1 96.94 24 SER B CA 1
ATOM 4041 C C . SER B 1 24 ? -23.812 9.406 24.875 1 96.94 24 SER B C 1
ATOM 4043 O O . SER B 1 24 ? -23.969 10.625 24.734 1 96.94 24 SER B O 1
ATOM 4045 N N . GLU B 1 25 ? -24.125 8.789 26 1 95.06 25 GLU B N 1
ATOM 4046 C CA . GLU B 1 25 ? -24.578 9.492 27.188 1 95.06 25 GLU B CA 1
ATOM 4047 C C . GLU B 1 25 ? -23.453 10.273 27.844 1 95.06 25 GLU B C 1
ATOM 4049 O O . GLU B 1 25 ? -22.281 9.945 27.656 1 95.06 25 GLU B O 1
ATOM 4054 N N . ILE B 1 26 ? -23.875 11.352 28.453 1 93.62 26 ILE B N 1
ATOM 4055 C CA . ILE B 1 26 ? -22.906 12.117 29.219 1 93.62 26 ILE B CA 1
ATOM 4056 C C . ILE B 1 26 ? -22.594 11.398 30.531 1 93.62 26 ILE B C 1
ATOM 4058 O O . ILE B 1 26 ? -23.328 11.539 31.516 1 93.62 26 ILE B O 1
ATOM 4062 N N . GLN B 1 27 ? -21.578 10.578 30.516 1 82.94 27 GLN B N 1
ATOM 4063 C CA . GLN B 1 27 ? -21.203 9.773 31.672 1 82.94 27 GLN B CA 1
ATOM 4064 C C . GLN B 1 27 ? -20.062 10.43 32.438 1 82.94 27 GLN B C 1
ATOM 4066 O O . GLN B 1 27 ? -19.781 11.617 32.281 1 82.94 27 GLN B O 1
ATOM 4071 N N . ALA B 1 28 ? -19.438 9.648 33.312 1 81.38 28 ALA B N 1
ATOM 4072 C CA . ALA B 1 28 ? -18.5 10.172 34.312 1 81.38 28 ALA B CA 1
ATOM 4073 C C . ALA B 1 28 ? -17.188 10.562 33.688 1 81.38 28 ALA B C 1
ATOM 4075 O O . ALA B 1 28 ? -16.562 11.555 34.062 1 81.38 28 ALA B O 1
ATOM 4076 N N . GLY B 1 29 ? -16.734 9.773 32.656 1 89.62 29 GLY B N 1
ATOM 4077 C CA . GLY B 1 29 ? -15.461 10.141 32.062 1 89.62 29 GLY B CA 1
ATOM 4078 C C . GLY B 1 29 ? -15.445 11.57 31.531 1 89.62 29 GLY B C 1
ATOM 4079 O O . GLY B 1 29 ? -16.422 12.031 30.938 1 89.62 29 GLY B O 1
ATOM 4080 N N . ARG B 1 30 ? -14.359 12.375 31.969 1 94.88 30 ARG B N 1
ATOM 4081 C CA . ARG B 1 30 ? -14.266 13.766 31.547 1 94.88 30 ARG B CA 1
ATOM 4082 C C . ARG B 1 30 ? -12.891 14.078 30.969 1 94.88 30 ARG B C 1
ATOM 4084 O O . ARG B 1 30 ? -11.867 13.711 31.547 1 94.88 30 ARG B O 1
ATOM 4091 N N . LEU B 1 31 ? -12.891 14.633 29.828 1 96.69 31 LEU B N 1
ATOM 4092 C CA . LEU B 1 31 ? -11.719 15.211 29.172 1 96.69 31 LEU B CA 1
ATOM 4093 C C . LEU B 1 31 ? -11.883 16.719 29 1 96.69 31 LEU B C 1
ATOM 4095 O O . LEU B 1 31 ? -12.742 17.156 28.234 1 96.69 31 LEU B O 1
ATOM 4099 N N . ALA B 1 32 ? -11.102 17.453 29.75 1 97.25 32 ALA B N 1
ATOM 4100 C CA . ALA B 1 32 ? -11.18 18.906 29.656 1 97.25 32 ALA B CA 1
ATOM 4101 C C . ALA B 1 32 ? -10.281 19.438 28.547 1 97.25 32 ALA B C 1
ATOM 4103 O O . ALA B 1 32 ? -9.164 18.938 28.344 1 97.25 32 ALA B O 1
ATOM 4104 N N . SER B 1 33 ? -10.789 20.375 27.797 1 97.38 33 SER B N 1
ATOM 4105 C CA . SER B 1 33 ? -10.008 21.078 26.797 1 97.38 33 SER B CA 1
ATOM 4106 C C . SER B 1 33 ? -9.625 22.484 27.266 1 97.38 33 SER B C 1
ATOM 4108 O O . SER B 1 33 ? -10.461 23.203 27.812 1 97.38 33 SER B O 1
ATOM 4110 N N . TYR B 1 34 ? -8.352 22.797 27.094 1 97.44 34 TYR B N 1
ATOM 4111 C CA . TYR B 1 34 ? -7.836 24.078 27.562 1 97.44 34 TYR B CA 1
ATOM 4112 C C . TYR B 1 34 ? -7.242 24.891 26.422 1 97.44 34 TYR B C 1
ATOM 4114 O O . TYR B 1 34 ? -6.742 24.312 25.438 1 97.44 34 TYR B O 1
ATOM 4122 N N . CYS B 1 35 ? -7.332 26.172 26.531 1 98.06 35 CYS B N 1
ATOM 4123 C CA . CYS B 1 35 ? -6.641 27.078 25.609 1 98.06 35 CYS B CA 1
ATOM 4124 C C . CYS B 1 35 ? -5.156 27.172 25.938 1 98.06 35 CYS B C 1
ATOM 4126 O O . CYS B 1 35 ? -4.793 27.625 27.031 1 98.06 35 CYS B O 1
ATOM 4128 N N . PRO B 1 36 ? -4.27 26.797 25.031 1 98.38 36 PRO B N 1
ATOM 4129 C CA . PRO B 1 36 ? -2.84 26.797 25.344 1 98.38 36 PRO B CA 1
ATOM 4130 C C . PRO B 1 36 ? -2.271 28.203 25.531 1 98.38 36 PRO B C 1
ATOM 4132 O O . PRO B 1 36 ? -1.21 28.359 26.141 1 98.38 36 PRO B O 1
ATOM 4135 N N . ALA B 1 37 ? -2.914 29.219 25 1 97.88 37 ALA B N 1
ATOM 4136 C CA . ALA B 1 37 ? -2.428 30.594 25.078 1 97.88 37 ALA B CA 1
ATOM 4137 C C . ALA B 1 37 ? -2.729 31.203 26.438 1 97.88 37 ALA B C 1
ATOM 4139 O O . ALA B 1 37 ? -1.995 32.094 26.922 1 97.88 37 ALA B O 1
ATOM 4140 N N . THR B 1 38 ? -3.822 30.688 27.141 1 97.12 38 THR B N 1
ATOM 4141 C CA . THR B 1 38 ? -4.262 31.359 28.359 1 97.12 38 THR B CA 1
ATOM 4142 C C . THR B 1 38 ? -4.355 30.375 29.516 1 97.12 38 THR B C 1
ATOM 4144 O O . THR B 1 38 ? -4.441 30.781 30.688 1 97.12 38 THR B O 1
ATOM 4147 N N . GLY B 1 39 ? -4.453 29.109 29.203 1 96.12 39 GLY B N 1
ATOM 4148 C CA . GLY B 1 39 ? -4.656 28.109 30.234 1 96.12 39 GLY B CA 1
ATOM 4149 C C . GLY B 1 39 ? -6.102 27.984 30.688 1 96.12 39 GLY B C 1
ATOM 4150 O O . GLY B 1 39 ? -6.426 27.172 31.547 1 96.12 39 GLY B O 1
ATOM 4151 N N . GLU B 1 40 ? -6.957 28.641 30.094 1 96.31 40 GLU B N 1
ATOM 4152 C CA . GLU B 1 40 ? -8.367 28.625 30.469 1 96.31 40 GLU B CA 1
ATOM 4153 C C . GLU B 1 40 ? -9.078 27.391 29.906 1 96.31 40 GLU B C 1
ATOM 4155 O O . GLU B 1 40 ? -8.812 26.984 28.781 1 96.31 40 GLU B O 1
ATOM 4160 N N . LYS B 1 41 ? -9.984 26.859 30.719 1 97.25 41 LYS B N 1
ATOM 4161 C CA . LYS B 1 41 ? -10.805 25.734 30.266 1 97.25 41 LYS B CA 1
ATOM 4162 C C . LYS B 1 41 ? -11.859 26.203 29.281 1 97.25 41 LYS B C 1
ATOM 4164 O O . LYS B 1 41 ? -12.57 27.188 29.516 1 97.25 41 LYS B O 1
ATOM 4169 N N . LEU B 1 42 ? -11.953 25.531 28.188 1 97.44 42 LEU B N 1
ATOM 4170 C CA . LEU B 1 42 ? -12.922 25.875 27.156 1 97.44 42 LEU B CA 1
ATOM 4171 C C . LEU B 1 42 ? -14.227 25.125 27.359 1 97.44 42 LEU B C 1
ATOM 4173 O O . LEU B 1 42 ? -15.297 25.734 27.438 1 97.44 42 LEU B O 1
ATOM 4177 N N . ALA B 1 43 ? -14.164 23.812 27.422 1 97.94 43 ALA B N 1
ATOM 4178 C CA . ALA B 1 43 ? -15.281 22.891 27.625 1 97.94 43 ALA B CA 1
ATOM 4179 C C . ALA B 1 43 ? -14.781 21.5 27.953 1 97.94 43 ALA B C 1
ATOM 4181 O O . ALA B 1 43 ? -13.578 21.281 28.141 1 97.94 43 ALA B O 1
ATOM 4182 N N . GLU B 1 44 ? -15.758 20.578 28.188 1 97.81 44 GLU B N 1
ATOM 4183 C CA . GLU B 1 44 ? -15.406 19.203 28.531 1 97.81 44 GLU B CA 1
ATOM 4184 C C . GLU B 1 44 ? -16.094 18.219 27.609 1 97.81 44 GLU B C 1
ATOM 4186 O O . GLU B 1 44 ? -17.125 18.531 27.016 1 97.81 44 GLU B O 1
ATOM 4191 N N . VAL B 1 45 ? -15.484 17.062 27.469 1 98.06 45 VAL B N 1
ATOM 4192 C CA . VAL B 1 45 ? -16.062 15.93 26.75 1 98.06 45 VAL B CA 1
ATOM 4193 C C . VAL B 1 45 ? -16.281 14.758 27.703 1 98.06 45 VAL B C 1
ATOM 4195 O O . VAL B 1 45 ? -15.359 14.359 28.422 1 98.06 45 VAL B O 1
ATOM 4198 N N . ALA B 1 46 ? -17.547 14.289 27.797 1 97.88 46 ALA B N 1
ATOM 4199 C CA . ALA B 1 46 ? -17.797 13.016 28.453 1 97.88 46 ALA B CA 1
ATOM 4200 C C . ALA B 1 46 ? -17.328 11.844 27.594 1 97.88 46 ALA B C 1
ATOM 4202 O O . ALA B 1 46 ? -18.078 11.383 26.719 1 97.88 46 ALA B O 1
ATOM 4203 N N . THR B 1 47 ? -16.188 11.312 27.828 1 97.19 47 THR B N 1
ATOM 4204 C CA . THR B 1 47 ? -15.484 10.391 26.938 1 97.19 47 THR B CA 1
ATOM 4205 C C . THR B 1 47 ? -16.297 9.109 26.75 1 97.19 47 THR B C 1
ATOM 4207 O O . THR B 1 47 ? -17.109 8.742 27.594 1 97.19 47 THR B O 1
ATOM 4210 N N . CYS B 1 48 ? -16.094 8.438 25.656 1 96.38 48 CYS B N 1
ATOM 4211 C CA . CYS B 1 48 ? -16.891 7.266 25.312 1 96.38 48 CYS B CA 1
ATOM 4212 C C . CYS B 1 48 ? -16.281 6.004 25.922 1 96.38 48 CYS B C 1
ATOM 4214 O O . CYS B 1 48 ? -15.094 5.965 26.234 1 96.38 48 CYS B O 1
ATOM 4216 N N . SER B 1 49 ? -17.109 4.945 26.062 1 95.19 49 SER B N 1
ATOM 4217 C CA . SER B 1 49 ? -16.734 3.631 26.562 1 95.19 49 SER B CA 1
ATOM 4218 C C . SER B 1 49 ? -16.578 2.629 25.422 1 95.19 49 SER B C 1
ATOM 4220 O O . SER B 1 49 ? -16.844 2.955 24.266 1 95.19 49 SER B O 1
ATOM 4222 N N . LEU B 1 50 ? -16.078 1.426 25.812 1 96.12 50 LEU B N 1
ATOM 4223 C CA . LEU B 1 50 ? -16 0.338 24.844 1 96.12 50 LEU B CA 1
ATOM 4224 C C . LEU B 1 50 ? -17.391 -0.025 24.328 1 96.12 50 LEU B C 1
ATOM 4226 O O . LEU B 1 50 ? -17.547 -0.396 23.172 1 96.12 50 LEU B O 1
ATOM 4230 N N . ALA B 1 51 ? -18.391 0.036 25.203 1 96.38 51 ALA B N 1
ATOM 4231 C CA . ALA B 1 51 ? -19.766 -0.238 24.797 1 96.38 51 ALA B CA 1
ATOM 4232 C C . ALA B 1 51 ? -20.25 0.78 23.766 1 96.38 51 ALA B C 1
ATOM 4234 O O . ALA B 1 51 ? -20.953 0.427 22.828 1 96.38 51 ALA B O 1
ATOM 4235 N N . ASP B 1 52 ? -19.906 2.061 23.969 1 96.94 52 ASP B N 1
ATOM 4236 C CA . ASP B 1 52 ? -20.219 3.098 23 1 96.94 52 ASP B CA 1
ATOM 4237 C C . ASP B 1 52 ? -19.562 2.803 21.656 1 96.94 52 ASP B C 1
ATOM 4239 O O . ASP B 1 52 ? -20.203 2.939 20.609 1 96.94 52 ASP B O 1
ATOM 4243 N N . TYR B 1 53 ? -18.312 2.387 21.719 1 97.62 53 TYR B N 1
ATOM 4244 C CA . TYR B 1 53 ? -17.578 2.029 20.516 1 97.62 53 TYR B CA 1
ATOM 4245 C C . TYR B 1 53 ? -18.312 0.942 19.734 1 97.62 53 TYR B C 1
ATOM 4247 O O . TYR B 1 53 ? -18.469 1.052 18.516 1 97.62 53 TYR B O 1
ATOM 4255 N N . GLU B 1 54 ? -18.719 -0.103 20.406 1 98.06 54 GLU B N 1
ATOM 4256 C CA . GLU B 1 54 ? -19.406 -1.213 19.75 1 98.06 54 GLU B CA 1
ATOM 4257 C C . GLU B 1 54 ? -20.703 -0.753 19.109 1 98.06 54 GLU B C 1
ATOM 4259 O O . GLU B 1 54 ? -21.062 -1.198 18.016 1 98.06 54 GLU B O 1
ATOM 4264 N N . THR B 1 55 ? -21.391 0.122 19.797 1 98.12 55 THR B N 1
ATOM 4265 C CA . THR B 1 55 ? -22.625 0.673 19.25 1 98.12 55 THR B CA 1
ATOM 4266 C C . THR B 1 55 ? -22.359 1.457 17.969 1 98.12 55 THR B C 1
ATOM 4268 O O . THR B 1 55 ? -23.062 1.294 16.969 1 98.12 55 THR B O 1
ATOM 4271 N N . VAL B 1 56 ? -21.312 2.275 18.031 1 98.25 56 VAL B N 1
ATOM 4272 C CA . VAL B 1 56 ? -20.938 3.082 16.875 1 98.25 56 VAL B CA 1
ATOM 4273 C C . VAL B 1 56 ? -20.562 2.17 15.703 1 98.25 56 VAL B C 1
ATOM 4275 O O . VAL B 1 56 ? -20.969 2.408 14.562 1 98.25 56 VAL B O 1
ATOM 4278 N N . LEU B 1 57 ? -19.797 1.09 15.969 1 98.31 57 LEU B N 1
ATOM 4279 C CA . LEU B 1 57 ? -19.297 0.213 14.914 1 98.31 57 LEU B CA 1
ATOM 4280 C C . LEU B 1 57 ? -20.453 -0.576 14.281 1 98.31 57 LEU B C 1
ATOM 4282 O O . LEU B 1 57 ? -20.469 -0.782 13.062 1 98.31 57 LEU B O 1
ATOM 4286 N N . GLU B 1 58 ? -21.406 -1.062 15.047 1 98.12 58 GLU B N 1
ATOM 4287 C CA . GLU B 1 58 ? -22.562 -1.759 14.516 1 98.12 58 GLU B CA 1
ATOM 4288 C C . GLU B 1 58 ? -23.359 -0.859 13.578 1 98.12 58 GLU B C 1
ATOM 4290 O O . GLU B 1 58 ? -23.828 -1.306 12.531 1 98.12 58 GLU B O 1
ATOM 4295 N N . ARG B 1 59 ? -23.531 0.341 13.977 1 98.19 59 ARG B N 1
ATOM 4296 C CA . ARG B 1 59 ? -24.234 1.316 13.156 1 98.19 59 ARG B CA 1
ATOM 4297 C C . ARG B 1 59 ? -23.453 1.652 11.891 1 98.19 59 ARG B C 1
ATOM 4299 O O . ARG B 1 59 ? -24.031 1.833 10.82 1 98.19 59 ARG B O 1
ATOM 4306 N N . ALA B 1 60 ? -22.141 1.731 12.023 1 98.44 60 ALA B N 1
ATOM 4307 C CA . ALA B 1 60 ? -21.281 1.99 10.875 1 98.44 60 ALA B CA 1
ATOM 4308 C C . ALA B 1 60 ? -21.375 0.864 9.852 1 98.44 60 ALA B C 1
ATOM 4310 O O . ALA B 1 60 ? -21.344 1.111 8.641 1 98.44 60 ALA B O 1
ATOM 4311 N N . GLU B 1 61 ? -21.453 -0.414 10.273 1 98.06 61 GLU B N 1
ATOM 4312 C CA . GLU B 1 61 ? -21.609 -1.549 9.367 1 98.06 61 GLU B CA 1
ATOM 4313 C C . GLU B 1 61 ? -22.859 -1.422 8.516 1 98.06 61 GLU B C 1
ATOM 4315 O O . GLU B 1 61 ? -22.828 -1.65 7.309 1 98.06 61 GLU B O 1
ATOM 4320 N N . LYS B 1 62 ? -23.953 -1.039 9.188 1 97.75 62 LYS B N 1
ATOM 4321 C CA . LYS B 1 62 ? -25.219 -0.849 8.477 1 97.75 62 LYS B CA 1
ATOM 4322 C C . LYS B 1 62 ? -25.125 0.314 7.492 1 97.75 62 LYS B C 1
ATOM 4324 O O . LYS B 1 62 ? -25.609 0.215 6.363 1 97.75 62 LYS B O 1
ATOM 4329 N N . ALA B 1 63 ? -24.516 1.362 7.934 1 98.44 63 ALA B N 1
ATOM 4330 C CA . ALA B 1 63 ? -24.359 2.545 7.094 1 98.44 63 ALA B CA 1
ATOM 4331 C C . ALA B 1 63 ? -23.5 2.242 5.871 1 98.44 63 ALA B C 1
ATOM 4333 O O . ALA B 1 63 ? -23.766 2.732 4.773 1 98.44 63 ALA B O 1
ATOM 4334 N N . ALA B 1 64 ? -22.453 1.455 6.059 1 98.38 64 ALA B N 1
ATOM 4335 C CA . ALA B 1 64 ? -21.547 1.114 4.965 1 98.38 64 ALA B CA 1
ATOM 4336 C C . ALA B 1 64 ? -22.281 0.35 3.865 1 98.38 64 ALA B C 1
ATOM 4338 O O . ALA B 1 64 ? -22.078 0.608 2.678 1 98.38 64 ALA B O 1
ATOM 4339 N N . LEU B 1 65 ? -23.125 -0.584 4.242 1 97.38 65 LEU B N 1
ATOM 4340 C CA . LEU B 1 65 ? -23.891 -1.372 3.283 1 97.38 65 LEU B CA 1
ATOM 4341 C C . LEU B 1 65 ? -24.844 -0.484 2.49 1 97.38 65 LEU B C 1
ATOM 4343 O O . LEU B 1 65 ? -25.016 -0.671 1.282 1 97.38 65 LEU B O 1
ATOM 4347 N N . ALA B 1 66 ? -25.391 0.483 3.158 1 97.56 66 ALA B N 1
ATOM 4348 C CA . ALA B 1 66 ? -26.312 1.391 2.5 1 97.56 66 ALA B CA 1
ATOM 4349 C C . ALA B 1 66 ? -25.578 2.391 1.614 1 97.56 66 ALA B C 1
ATOM 4351 O O . ALA B 1 66 ? -26 2.662 0.488 1 97.56 66 ALA B O 1
ATOM 4352 N N . TRP B 1 67 ? -24.5 2.938 2.08 1 98.19 67 TRP B N 1
ATOM 4353 C CA . TRP B 1 67 ? -23.781 4.031 1.437 1 98.19 67 TRP B CA 1
ATOM 4354 C C . TRP B 1 67 ? -23.125 3.564 0.143 1 98.19 67 TRP B C 1
ATOM 4356 O O . TRP B 1 67 ? -23.062 4.309 -0.838 1 98.19 67 TRP B O 1
ATOM 4366 N N . ARG B 1 68 ? -22.609 2.34 0.123 1 97.44 68 ARG B N 1
ATOM 4367 C CA . ARG B 1 68 ? -21.906 1.837 -1.057 1 97.44 68 ARG B CA 1
ATOM 4368 C C . ARG B 1 68 ? -22.859 1.709 -2.242 1 97.44 68 ARG B C 1
ATOM 4370 O O . ARG B 1 68 ? -22.422 1.596 -3.389 1 97.44 68 ARG B O 1
ATOM 4377 N N . GLN B 1 69 ? -24.172 1.743 -1.964 1 96.31 69 GLN B N 1
ATOM 4378 C CA . GLN B 1 69 ? -25.156 1.598 -3.023 1 96.31 69 GLN B CA 1
ATOM 4379 C C . GLN B 1 69 ? -25.484 2.947 -3.654 1 96.31 69 GLN B C 1
ATOM 4381 O O . GLN B 1 69 ? -26.109 3.006 -4.719 1 96.31 69 GLN B O 1
ATOM 4386 N N . VAL B 1 70 ? -25.141 4.062 -2.941 1 97 70 VAL B N 1
ATOM 4387 C CA . VAL B 1 70 ? -25.391 5.402 -3.471 1 97 70 VAL B CA 1
ATOM 4388 C C . VAL B 1 70 ? -24.406 5.688 -4.609 1 97 70 VAL B C 1
ATOM 4390 O O . VAL B 1 70 ? -23.203 5.52 -4.453 1 97 70 VAL B O 1
ATOM 4393 N N . PRO B 1 71 ? -24.906 6.133 -5.824 1 97.31 71 PRO B N 1
ATOM 4394 C CA . PRO B 1 71 ? -23.969 6.449 -6.918 1 97.31 71 PRO B CA 1
ATOM 4395 C C . PRO B 1 71 ? -22.969 7.531 -6.543 1 97.31 71 PRO B C 1
ATOM 4397 O O . PRO B 1 71 ? -23.312 8.484 -5.844 1 97.31 71 PRO B O 1
ATOM 4400 N N . ALA B 1 72 ? -21.797 7.496 -7.02 1 97.62 72 ALA B N 1
ATOM 4401 C CA . ALA B 1 72 ? -20.656 8.305 -6.598 1 97.62 72 ALA B CA 1
ATOM 4402 C C . ALA B 1 72 ? -20.969 9.797 -6.754 1 97.62 72 ALA B C 1
ATOM 4404 O O . ALA B 1 72 ? -20.688 10.594 -5.855 1 97.62 72 ALA B O 1
ATOM 4405 N N . PRO B 1 73 ? -21.578 10.258 -7.93 1 97.44 73 PRO B N 1
ATOM 4406 C CA . PRO B 1 73 ? -21.844 11.695 -8.039 1 97.44 73 PRO B CA 1
ATOM 4407 C C . PRO B 1 73 ? -22.812 12.195 -6.965 1 97.44 73 PRO B C 1
ATOM 4409 O O . PRO B 1 73 ? -22.719 13.352 -6.543 1 97.44 73 PRO B O 1
ATOM 4412 N N . LYS B 1 74 ? -23.719 11.32 -6.48 1 97.81 74 LYS B N 1
ATOM 4413 C CA . LYS B 1 74 ? -24.641 11.688 -5.402 1 97.81 74 LYS B CA 1
ATOM 4414 C C . LYS B 1 74 ? -23.906 11.773 -4.066 1 97.81 74 LYS B C 1
ATOM 4416 O O . LYS B 1 74 ? -24.219 12.625 -3.232 1 97.81 74 LYS B O 1
ATOM 4421 N N . ARG B 1 75 ? -22.922 10.875 -3.859 1 98.62 75 ARG B N 1
ATOM 4422 C CA . ARG B 1 75 ? -22.062 11.008 -2.689 1 98.62 75 ARG B CA 1
ATOM 4423 C C . ARG B 1 75 ? -21.297 12.336 -2.719 1 98.62 75 ARG B C 1
ATOM 4425 O O . ARG B 1 75 ? -21.203 13.023 -1.7 1 98.62 75 ARG B O 1
ATOM 4432 N N . GLY B 1 76 ? -20.828 12.695 -3.965 1 98.62 76 GLY B N 1
ATOM 4433 C CA . GLY B 1 76 ? -20.156 13.977 -4.152 1 98.62 76 GLY B CA 1
ATOM 4434 C C . GLY B 1 76 ? -21.031 15.164 -3.807 1 98.62 76 GLY B C 1
ATOM 4435 O O . GLY B 1 76 ? -20.562 16.141 -3.236 1 98.62 76 GLY B O 1
ATOM 4436 N N . GLU B 1 77 ? -22.312 15.055 -4.152 1 98.25 77 GLU B N 1
ATOM 4437 C CA . GLU B 1 77 ? -23.25 16.141 -3.865 1 98.25 77 GLU B CA 1
ATOM 4438 C C . GLU B 1 77 ? -23.391 16.359 -2.361 1 98.25 77 GLU B C 1
ATOM 4440 O O . GLU B 1 77 ? -23.5 17.5 -1.904 1 98.25 77 GLU B O 1
ATOM 4445 N N . ILE B 1 78 ? -23.391 15.297 -1.587 1 98.5 78 ILE B N 1
ATOM 4446 C CA . ILE B 1 78 ? -23.438 15.422 -0.134 1 98.5 78 ILE B CA 1
ATOM 4447 C C . ILE B 1 78 ? -22.188 16.141 0.371 1 98.5 78 ILE B C 1
ATOM 4449 O O . ILE B 1 78 ? -22.266 17.031 1.207 1 98.5 78 ILE B O 1
ATOM 4453 N N . ILE B 1 79 ? -21.016 15.797 -0.185 1 98.75 79 ILE B N 1
ATOM 4454 C CA . ILE B 1 79 ? -19.75 16.406 0.216 1 98.75 79 ILE B CA 1
ATOM 4455 C C . ILE B 1 79 ? -19.719 17.859 -0.206 1 98.75 79 ILE B C 1
ATOM 4457 O O . ILE B 1 79 ? -19.172 18.719 0.507 1 98.75 79 ILE B O 1
ATOM 4461 N N . ARG B 1 80 ? -20.266 18.172 -1.374 1 98.62 80 ARG B N 1
ATOM 4462 C CA . ARG B 1 80 ? -20.391 19.562 -1.797 1 98.62 80 ARG B CA 1
ATOM 4463 C C . ARG B 1 80 ? -21.141 20.391 -0.751 1 98.62 80 ARG B C 1
ATOM 4465 O O . ARG B 1 80 ? -20.719 21.484 -0.409 1 98.62 80 ARG B O 1
ATOM 4472 N N . GLN B 1 81 ? -22.234 19.859 -0.243 1 98.75 81 GLN B N 1
ATOM 4473 C CA . GLN B 1 81 ? -23.016 20.547 0.769 1 98.75 81 GLN B CA 1
ATOM 4474 C C . GLN B 1 81 ? -22.25 20.688 2.076 1 98.75 81 GLN B C 1
ATOM 4476 O O . GLN B 1 81 ? -22.391 21.688 2.789 1 98.75 81 GLN B O 1
ATOM 4481 N N . MET B 1 82 ? -21.422 19.688 2.383 1 98.38 82 MET B N 1
ATOM 4482 C CA . MET B 1 82 ? -20.5 19.812 3.518 1 98.38 82 MET B CA 1
ATOM 4483 C C . MET B 1 82 ? -19.562 21 3.326 1 98.38 82 MET B C 1
ATOM 4485 O O . MET B 1 82 ? -19.328 21.766 4.266 1 98.38 82 MET B O 1
ATOM 4489 N N . GLY B 1 83 ? -19.016 21.125 2.094 1 98.62 83 GLY B N 1
ATOM 4490 C CA . GLY B 1 83 ? -18.188 22.281 1.776 1 98.62 83 GLY B CA 1
ATOM 4491 C C . GLY B 1 83 ? -18.891 23.609 2.004 1 98.62 83 GLY B C 1
ATOM 4492 O O . GLY B 1 83 ? -18.297 24.531 2.549 1 98.62 83 GLY B O 1
ATOM 4493 N N . GLU B 1 84 ? -20.141 23.688 1.628 1 98.69 84 GLU B N 1
ATOM 4494 C CA . GLU B 1 84 ? -20.922 24.906 1.836 1 98.69 84 GLU B CA 1
ATOM 4495 C C . GLU B 1 84 ? -21.109 25.188 3.322 1 98.69 84 GLU B C 1
ATOM 4497 O O . GLU B 1 84 ? -21 26.344 3.764 1 98.69 84 GLU B O 1
ATOM 4502 N N . ALA B 1 85 ? -21.438 24.141 4.047 1 98.69 85 ALA B N 1
ATOM 4503 C CA . ALA B 1 85 ? -21.594 24.312 5.492 1 98.69 85 ALA B CA 1
ATOM 4504 C C . ALA B 1 85 ? -20.312 24.797 6.137 1 98.69 85 ALA B C 1
ATOM 4506 O O . ALA B 1 85 ? -20.344 25.625 7.047 1 98.69 85 ALA B O 1
ATOM 4507 N N . LEU B 1 86 ? -19.234 24.266 5.684 1 98.69 86 LEU B N 1
ATOM 4508 C CA . LEU B 1 86 ? -17.938 24.672 6.211 1 98.69 86 LEU B CA 1
ATOM 4509 C C . LEU B 1 86 ? -17.641 26.125 5.855 1 98.69 86 LEU B C 1
ATOM 4511 O O . LEU B 1 86 ? -17.062 26.859 6.664 1 98.69 86 LEU B O 1
ATOM 4515 N N . ARG B 1 87 ? -17.969 26.547 4.598 1 98.56 87 ARG B N 1
ATOM 4516 C CA . ARG B 1 87 ? -17.812 27.938 4.207 1 98.56 87 ARG B CA 1
ATOM 4517 C C . ARG B 1 87 ? -18.578 28.859 5.148 1 98.56 87 ARG B C 1
ATOM 4519 O O . ARG B 1 87 ? -18.062 29.922 5.547 1 98.56 87 ARG B O 1
ATOM 4526 N N . GLU B 1 88 ? -19.734 28.453 5.562 1 98.31 88 GLU B N 1
ATOM 4527 C CA . GLU B 1 88 ? -20.578 29.25 6.445 1 98.31 88 GLU B CA 1
ATOM 4528 C C . GLU B 1 88 ? -19.984 29.328 7.852 1 98.31 88 GLU B C 1
ATOM 4530 O O . GLU B 1 88 ? -20.219 30.297 8.57 1 98.31 88 GLU B O 1
ATOM 4535 N N . HIS B 1 89 ? -19.219 28.359 8.227 1 98.25 89 HIS B N 1
ATOM 4536 C CA . HIS B 1 89 ? -18.719 28.297 9.602 1 98.25 89 HIS B CA 1
ATOM 4537 C C . HIS B 1 89 ? -17.219 28.578 9.656 1 98.25 89 HIS B C 1
ATOM 4539 O O . HIS B 1 89 ? -16.594 28.375 10.695 1 98.25 89 HIS B O 1
ATOM 4545 N N . LYS B 1 90 ? -16.594 28.953 8.594 1 98 90 LYS B N 1
ATOM 4546 C CA . LYS B 1 90 ? -15.148 29.031 8.461 1 98 90 LYS B CA 1
ATOM 4547 C C . LYS B 1 90 ? -14.547 29.906 9.555 1 98 90 LYS B C 1
ATOM 4549 O O . LYS B 1 90 ? -13.586 29.516 10.219 1 98 90 LYS B O 1
ATOM 4554 N N . ASP B 1 91 ? -15.164 31.078 9.766 1 97.75 91 ASP B N 1
ATOM 4555 C CA . ASP B 1 91 ? -14.641 32.031 10.742 1 97.75 91 ASP B CA 1
ATOM 4556 C C . ASP B 1 91 ? -14.68 31.438 12.156 1 97.75 91 ASP B C 1
ATOM 4558 O O . ASP B 1 91 ? -13.695 31.5 12.891 1 97.75 91 ASP B O 1
ATOM 4562 N N . TRP B 1 92 ? -15.789 30.844 12.547 1 98.31 92 TRP B N 1
ATOM 4563 C CA . TRP B 1 92 ? -15.969 30.297 13.883 1 98.31 92 TRP B CA 1
ATOM 4564 C C . TRP B 1 92 ? -15.086 29.062 14.086 1 98.31 92 TRP B C 1
ATOM 4566 O O . TRP B 1 92 ? -14.422 28.938 15.117 1 98.31 92 TRP B O 1
ATOM 4576 N N . LEU B 1 93 ? -15.102 28.172 13.109 1 98.62 93 LEU B N 1
ATOM 4577 C CA . LEU B 1 93 ? -14.305 26.953 13.227 1 98.62 93 LEU B CA 1
ATOM 4578 C C . LEU B 1 93 ? -12.812 27.266 13.242 1 98.62 93 LEU B C 1
ATOM 4580 O O . LEU B 1 93 ? -12.062 26.688 14.031 1 98.62 93 LEU B O 1
ATOM 4584 N N . GLY B 1 94 ? -12.367 28.188 12.375 1 98.06 94 GLY B N 1
ATOM 4585 C CA . GLY B 1 94 ? -10.984 28.625 12.398 1 98.06 94 GLY B CA 1
ATOM 4586 C C . GLY B 1 94 ? -10.57 29.234 13.727 1 98.06 94 GLY B C 1
ATOM 4587 O O . GLY B 1 94 ? -9.453 29.016 14.195 1 98.06 94 GLY B O 1
ATOM 4588 N N . SER B 1 95 ? -11.477 30.016 14.312 1 98.25 95 SER B N 1
ATOM 4589 C CA . SER B 1 95 ? -11.227 30.594 15.625 1 98.25 95 SER B CA 1
ATOM 4590 C C . SER B 1 95 ? -11.078 29.516 16.688 1 98.25 95 SER B C 1
ATOM 4592 O O . SER B 1 95 ? -10.227 29.609 17.578 1 98.25 95 SER B O 1
ATOM 4594 N N . LEU B 1 96 ? -11.93 28.516 16.594 1 98.56 96 LEU B N 1
ATOM 4595 C CA . LEU B 1 96 ? -11.828 27.422 17.562 1 98.56 96 LEU B CA 1
ATOM 4596 C C . LEU B 1 96 ? -10.5 26.688 17.406 1 98.56 96 LEU B C 1
ATOM 4598 O O . LEU B 1 96 ? -9.883 26.312 18.406 1 98.56 96 LEU B O 1
ATOM 4602 N N . VAL B 1 97 ? -10.062 26.453 16.172 1 98.38 97 VAL B N 1
ATOM 4603 C CA . VAL B 1 97 ? -8.766 25.828 15.922 1 98.38 97 VAL B CA 1
ATOM 4604 C C . VAL B 1 97 ? -7.664 26.641 16.594 1 98.38 97 VAL B C 1
ATOM 4606 O O . VAL B 1 97 ? -6.809 26.078 17.297 1 98.38 97 VAL B O 1
ATOM 4609 N N . SER B 1 98 ? -7.738 27.922 16.422 1 97.62 98 SER B N 1
ATOM 4610 C CA . SER B 1 98 ? -6.75 28.812 17.031 1 97.62 98 SER B CA 1
ATOM 4611 C C . SER B 1 98 ? -6.801 28.734 18.547 1 97.62 98 SER B C 1
ATOM 4613 O O . SER B 1 98 ? -5.758 28.688 19.219 1 97.62 98 SER B O 1
ATOM 4615 N N . LEU B 1 99 ? -7.977 28.703 19.078 1 97.44 99 LEU B N 1
ATOM 4616 C CA . LEU B 1 99 ? -8.18 28.719 20.516 1 97.44 99 LEU B CA 1
ATOM 4617 C C . LEU B 1 99 ? -7.719 27.406 21.156 1 97.44 99 LEU B C 1
ATOM 4619 O O . LEU B 1 99 ? -7.117 27.406 22.234 1 97.44 99 LEU B O 1
ATOM 4623 N N . GLU B 1 100 ? -8.062 26.328 20.469 1 98.25 100 GLU B N 1
ATOM 4624 C CA . GLU B 1 100 ? -7.844 25.016 21.094 1 98.25 100 GLU B CA 1
ATOM 4625 C C . GLU B 1 100 ? -6.469 24.469 20.734 1 98.25 100 GLU B C 1
ATOM 4627 O O . GLU B 1 100 ? -5.863 23.75 21.547 1 98.25 100 GLU B O 1
ATOM 4632 N N . MET B 1 101 ? -5.91 24.719 19.625 1 98.25 101 MET B N 1
ATOM 4633 C CA . MET B 1 101 ? -4.633 24.172 19.172 1 98.25 101 MET B CA 1
ATOM 4634 C C . MET B 1 101 ? -3.508 25.188 19.391 1 98.25 101 MET B C 1
ATOM 4636 O O . MET B 1 101 ? -2.363 24.797 19.641 1 98.25 101 MET B O 1
ATOM 4640 N N . GLY B 1 102 ? -3.828 26.484 19.172 1 98 102 GLY B N 1
ATOM 4641 C CA . GLY B 1 102 ? -2.846 27.516 19.5 1 98 102 GLY B CA 1
ATOM 4642 C C . GLY B 1 102 ? -2.256 28.188 18.281 1 98 102 GLY B C 1
ATOM 4643 O O . GLY B 1 102 ? -1.516 29.156 18.391 1 98 102 GLY B O 1
ATOM 4644 N N . LYS B 1 103 ? -2.58 27.734 17.016 1 97.44 103 LYS B N 1
ATOM 4645 C CA . LYS B 1 103 ? -2.043 28.406 15.836 1 97.44 103 LYS B CA 1
ATOM 4646 C C . LYS B 1 103 ? -2.746 29.734 15.594 1 97.44 103 LYS B C 1
ATOM 4648 O O . LYS B 1 103 ? -3.836 29.984 16.109 1 97.44 103 LYS B O 1
ATOM 4653 N N . SER B 1 104 ? -2.148 30.609 14.773 1 96.19 104 SER B N 1
ATOM 4654 C CA . SER B 1 104 ? -2.719 31.922 14.5 1 96.19 104 SER B CA 1
ATOM 4655 C C . SER B 1 104 ? -4.094 31.797 13.844 1 96.19 104 SER B C 1
ATOM 4657 O O . SER B 1 104 ? -4.383 30.812 13.18 1 96.19 104 SER B O 1
ATOM 4659 N N . LYS B 1 105 ? -4.938 32.781 14.055 1 95.94 105 LYS B N 1
ATOM 4660 C CA . LYS B 1 105 ? -6.262 32.781 13.438 1 95.94 105 LYS B CA 1
ATOM 4661 C C . LYS B 1 105 ? -6.164 32.625 11.93 1 95.94 105 LYS B C 1
ATOM 4663 O O . LYS B 1 105 ? -6.973 31.922 11.32 1 95.94 105 LYS B O 1
ATOM 4668 N N . GLN B 1 106 ? -5.176 33.219 11.352 1 94.56 106 GLN B N 1
ATOM 4669 C CA . GLN B 1 106 ? -4.961 33.094 9.914 1 94.56 106 GLN B CA 1
ATOM 4670 C C . GLN B 1 106 ? -4.703 31.625 9.539 1 94.56 106 GLN B C 1
ATOM 4672 O O . GLN B 1 106 ? -5.25 31.141 8.555 1 94.56 106 GLN B O 1
ATOM 4677 N N . GLU B 1 107 ? -3.898 30.984 10.266 1 95.81 107 GLU B N 1
ATOM 4678 C CA . GLU B 1 107 ? -3.609 29.578 10 1 95.81 107 GLU B CA 1
ATOM 4679 C C . GLU B 1 107 ? -4.812 28.703 10.328 1 95.81 107 GLU B C 1
ATOM 4681 O O . GLU B 1 107 ? -5.031 27.672 9.672 1 95.81 107 GLU B O 1
ATOM 4686 N N . GLY B 1 108 ? -5.574 29.047 11.383 1 96.94 108 GLY B N 1
ATOM 4687 C CA . GLY B 1 108 ? -6.812 28.344 11.672 1 96.94 108 GLY B CA 1
ATOM 4688 C C . GLY B 1 108 ? -7.816 28.422 10.539 1 96.94 108 GLY B C 1
ATOM 4689 O O . GLY B 1 108 ? -8.367 27.406 10.117 1 96.94 108 GLY B O 1
ATOM 4690 N N . ASP B 1 109 ? -8.031 29.672 10.023 1 96.88 109 ASP B N 1
ATOM 4691 C CA . ASP B 1 109 ? -8.906 29.859 8.867 1 96.88 109 ASP B CA 1
ATOM 4692 C C . ASP B 1 109 ? -8.391 29.094 7.652 1 96.88 109 ASP B C 1
ATOM 4694 O O . ASP B 1 109 ? -9.172 28.531 6.883 1 96.88 109 ASP B O 1
ATOM 4698 N N . GLY B 1 110 ? -7.055 29.156 7.516 1 95.69 110 GLY B N 1
ATOM 4699 C CA . GLY B 1 110 ? -6.434 28.406 6.43 1 95.69 110 GLY B CA 1
ATOM 4700 C C . GLY B 1 110 ? -6.691 26.922 6.496 1 95.69 110 GLY B C 1
ATOM 4701 O O . GLY B 1 110 ? -6.883 26.266 5.469 1 95.69 110 GLY B O 1
ATOM 4702 N N . GLU B 1 111 ? -6.684 26.391 7.668 1 96.69 111 GLU B N 1
ATOM 4703 C CA . GLU B 1 111 ? -6.938 24.969 7.832 1 96.69 111 GLU B CA 1
ATOM 4704 C C . GLU B 1 111 ? -8.367 24.609 7.434 1 96.69 111 GLU B C 1
ATOM 4706 O O . GLU B 1 111 ? -8.602 23.594 6.789 1 96.69 111 GLU B O 1
ATOM 4711 N N . VAL B 1 112 ? -9.344 25.422 7.848 1 98.12 112 VAL B N 1
ATOM 4712 C CA . VAL B 1 112 ? -10.727 25.203 7.441 1 98.12 112 VAL B CA 1
ATOM 4713 C C . VAL B 1 112 ? -10.852 25.359 5.926 1 98.12 112 VAL B C 1
ATOM 4715 O O . VAL B 1 112 ? -11.602 24.609 5.285 1 98.12 112 VAL B O 1
ATOM 4718 N N . GLN B 1 113 ? -10.133 26.312 5.379 1 96.56 113 GLN B N 1
ATOM 4719 C CA . GLN B 1 113 ? -10.117 26.453 3.926 1 96.56 113 GLN B CA 1
ATOM 4720 C C . GLN B 1 113 ? -9.625 25.172 3.254 1 96.56 113 GLN B C 1
ATOM 4722 O O . GLN B 1 113 ? -10.125 24.797 2.193 1 96.56 113 GLN B O 1
ATOM 4727 N N . GLU B 1 114 ? -8.641 24.562 3.869 1 95.56 114 GLU B N 1
ATOM 4728 C CA . GLU B 1 114 ? -8.172 23.281 3.348 1 95.56 114 GLU B CA 1
ATOM 4729 C C . GLU B 1 114 ? -9.289 22.25 3.301 1 95.56 114 GLU B C 1
ATOM 4731 O O . GLU B 1 114 ? -9.383 21.469 2.357 1 95.56 114 GLU B O 1
ATOM 4736 N N . MET B 1 115 ? -10.148 22.234 4.305 1 97.69 115 MET B N 1
ATOM 4737 C CA . MET B 1 115 ? -11.305 21.344 4.316 1 97.69 115 MET B CA 1
ATOM 4738 C C . MET B 1 115 ? -12.234 21.656 3.146 1 97.69 115 MET B C 1
ATOM 4740 O O . MET B 1 115 ? -12.719 20.734 2.479 1 97.69 115 MET B O 1
ATOM 4744 N N . ILE B 1 116 ? -12.469 22.922 2.945 1 97.94 116 ILE B N 1
ATOM 4745 C CA . ILE B 1 116 ? -13.344 23.375 1.867 1 97.94 116 ILE B CA 1
ATOM 4746 C C . ILE B 1 116 ? -12.758 22.953 0.521 1 97.94 116 ILE B C 1
ATOM 4748 O O . ILE B 1 116 ? -13.469 22.422 -0.335 1 97.94 116 ILE B O 1
ATOM 4752 N N . ASP B 1 117 ? -11.453 23.188 0.392 1 96.5 117 ASP B N 1
ATOM 4753 C CA . ASP B 1 117 ? -10.789 22.844 -0.861 1 96.5 117 ASP B CA 1
ATOM 4754 C C . ASP B 1 117 ? -10.852 21.344 -1.119 1 96.5 117 ASP B C 1
ATOM 4756 O O . ASP B 1 117 ? -11.039 20.906 -2.258 1 96.5 117 ASP B O 1
ATOM 4760 N N . ILE B 1 118 ? -10.703 20.562 -0.109 1 96.75 118 ILE B N 1
ATOM 4761 C CA . ILE B 1 118 ? -10.781 19.109 -0.28 1 96.75 118 ILE B CA 1
ATOM 4762 C C . ILE B 1 118 ? -12.211 18.703 -0.629 1 96.75 118 ILE B C 1
ATOM 4764 O O . ILE B 1 118 ? -12.422 17.766 -1.396 1 96.75 118 ILE B O 1
ATOM 4768 N N . ALA B 1 119 ? -13.18 19.344 -0.034 1 98.25 119 ALA B N 1
ATOM 4769 C CA . ALA B 1 119 ? -14.562 19.078 -0.417 1 98.25 119 ALA B CA 1
ATOM 4770 C C . ALA B 1 119 ? -14.781 19.344 -1.905 1 98.25 119 ALA B C 1
ATOM 4772 O O . ALA B 1 119 ? -15.375 18.516 -2.604 1 98.25 119 ALA B O 1
ATOM 4773 N N . ASP B 1 120 ? -14.281 20.484 -2.35 1 97.44 120 ASP B N 1
ATOM 4774 C CA . ASP B 1 120 ? -14.391 20.812 -3.768 1 97.44 120 ASP B CA 1
ATOM 4775 C C . ASP B 1 120 ? -13.695 19.766 -4.629 1 97.44 120 ASP B C 1
ATOM 4777 O O . ASP B 1 120 ? -14.242 19.328 -5.645 1 97.44 120 ASP B O 1
ATOM 4781 N N . PHE B 1 121 ? -12.539 19.391 -4.23 1 97.06 121 PHE B N 1
ATOM 4782 C CA . PHE B 1 121 ? -11.789 18.375 -4.945 1 97.06 121 PHE B CA 1
ATOM 4783 C C . PHE B 1 121 ? -12.562 17.062 -4.988 1 97.06 121 PHE B C 1
ATOM 4785 O O . PHE B 1 121 ? -12.672 16.438 -6.043 1 97.06 121 PHE B O 1
ATOM 4792 N N . ALA B 1 122 ? -13.094 16.641 -3.871 1 97.88 122 ALA B N 1
ATOM 4793 C CA . ALA B 1 122 ? -13.82 15.375 -3.736 1 97.88 122 ALA B CA 1
ATOM 4794 C C . ALA B 1 122 ? -15.07 15.359 -4.609 1 97.88 122 ALA B C 1
ATOM 4796 O O . ALA B 1 122 ? -15.414 14.328 -5.188 1 97.88 122 ALA B O 1
ATOM 4797 N N . VAL B 1 123 ? -15.711 16.484 -4.707 1 97.81 123 VAL B N 1
ATOM 4798 C CA . VAL B 1 123 ? -16.875 16.594 -5.574 1 97.81 123 VAL B CA 1
ATOM 4799 C C . VAL B 1 123 ? -16.484 16.25 -7.012 1 97.81 123 VAL B C 1
ATOM 4801 O O . VAL B 1 123 ? -17.141 15.43 -7.664 1 97.81 123 VAL B O 1
ATOM 4804 N N . GLY B 1 124 ? -15.43 16.906 -7.465 1 97.25 124 GLY B N 1
ATOM 4805 C CA . GLY B 1 124 ? -14.961 16.578 -8.797 1 97.25 124 GLY B CA 1
ATOM 4806 C C . GLY B 1 124 ? -14.523 15.141 -8.945 1 97.25 124 GLY B C 1
ATOM 4807 O O . GLY B 1 124 ? -14.891 14.469 -9.914 1 97.25 124 GLY B O 1
ATOM 4808 N N . GLN B 1 125 ? -13.781 14.656 -7.98 1 96.81 125 GLN B N 1
ATOM 4809 C CA . GLN B 1 125 ? -13.234 13.305 -8 1 96.81 125 GLN B CA 1
ATOM 4810 C C . GLN B 1 125 ? -14.344 12.258 -7.996 1 96.81 125 GLN B C 1
ATOM 4812 O O . GLN B 1 125 ? -14.188 11.18 -8.562 1 96.81 125 GLN B O 1
ATOM 4817 N N . SER B 1 126 ? -15.461 12.539 -7.441 1 97.56 126 SER B N 1
ATOM 4818 C CA . SER B 1 126 ? -16.578 11.602 -7.371 1 97.56 126 SER B CA 1
ATOM 4819 C C . SER B 1 126 ? -17.031 11.188 -8.766 1 97.56 126 SER B C 1
ATOM 4821 O O . SER B 1 126 ? -17.688 10.156 -8.93 1 97.56 126 SER B O 1
ATOM 4823 N N . ARG B 1 127 ? -16.734 11.977 -9.773 1 96.25 127 ARG B N 1
ATOM 4824 C CA . ARG B 1 127 ? -17.109 11.68 -11.148 1 96.25 127 ARG B CA 1
ATOM 4825 C C . ARG B 1 127 ? -15.961 11.031 -11.906 1 96.25 127 ARG B C 1
ATOM 4827 O O . ARG B 1 127 ? -16.062 10.781 -13.109 1 96.25 127 ARG B O 1
ATOM 4834 N N . MET B 1 128 ? -14.836 10.773 -11.203 1 96.12 128 MET B N 1
ATOM 4835 C CA . MET B 1 128 ? -13.625 10.336 -11.883 1 96.12 128 MET B CA 1
ATOM 4836 C C . MET B 1 128 ? -12.992 9.148 -11.164 1 96.12 128 MET B C 1
ATOM 4838 O O . MET B 1 128 ? -11.773 9.086 -11.008 1 96.12 128 MET B O 1
ATOM 4842 N N . LEU B 1 129 ? -13.75 8.25 -10.578 1 96.31 129 LEU B N 1
ATOM 4843 C CA . LEU B 1 129 ? -13.242 7.027 -9.961 1 96.31 129 LEU B CA 1
ATOM 4844 C C . LEU B 1 129 ? -13.047 5.93 -11 1 96.31 129 LEU B C 1
ATOM 4846 O O . LEU B 1 129 ? -13.742 4.91 -10.969 1 96.31 129 LEU B O 1
ATOM 4850 N N . TYR B 1 130 ? -12 6.105 -11.852 1 93.75 130 TYR B N 1
ATOM 4851 C CA . TYR B 1 130 ? -11.836 5.301 -13.062 1 93.75 130 TYR B CA 1
ATOM 4852 C C . TYR B 1 130 ? -10.906 4.121 -12.805 1 93.75 130 TYR B C 1
ATOM 4854 O O . TYR B 1 130 ? -9.945 4.23 -12.031 1 93.75 130 TYR B O 1
ATOM 4862 N N . GLY B 1 131 ? -11.219 2.939 -13.414 1 93.88 131 GLY B N 1
ATOM 4863 C CA . GLY B 1 131 ? -10.273 1.859 -13.648 1 93.88 131 GLY B CA 1
ATOM 4864 C C . GLY B 1 131 ? -9.852 1.736 -15.102 1 93.88 131 GLY B C 1
ATOM 4865 O O . GLY B 1 131 ? -10.438 2.371 -15.977 1 93.88 131 GLY B O 1
ATOM 4866 N N . ASN B 1 132 ? -8.789 0.98 -15.391 1 93.5 132 ASN B N 1
ATOM 4867 C CA . ASN B 1 132 ? -8.297 0.769 -16.75 1 93.5 132 ASN B CA 1
ATOM 4868 C C . ASN B 1 132 ? -9.086 -0.315 -17.469 1 93.5 132 ASN B C 1
ATOM 4870 O O . ASN B 1 132 ? -9.5 -1.302 -16.859 1 93.5 132 ASN B O 1
ATOM 4874 N N . THR B 1 133 ? -9.328 -0.102 -18.719 1 94.12 133 THR B N 1
ATOM 4875 C CA . THR B 1 133 ? -9.734 -1.177 -19.625 1 94.12 133 THR B CA 1
ATOM 4876 C C . THR B 1 133 ? -8.547 -1.662 -20.453 1 94.12 133 THR B C 1
ATOM 4878 O O . THR B 1 133 ? -7.801 -0.854 -21.016 1 94.12 133 THR B O 1
ATOM 4881 N N . MET B 1 134 ? -8.336 -3.016 -20.5 1 91.69 134 MET B N 1
ATOM 4882 C CA . MET B 1 134 ? -7.227 -3.621 -21.234 1 91.69 134 MET B CA 1
ATOM 4883 C C . MET B 1 134 ? -7.742 -4.598 -22.297 1 91.69 134 MET B C 1
ATOM 4885 O O . MET B 1 134 ? -8.797 -5.207 -22.109 1 91.69 134 MET B O 1
ATOM 4889 N N . HIS B 1 135 ? -6.984 -4.707 -23.297 1 88.88 135 HIS B N 1
ATOM 4890 C CA . HIS B 1 135 ? -7.312 -5.73 -24.297 1 88.88 135 HIS B CA 1
ATOM 4891 C C . HIS B 1 135 ? -6.828 -7.105 -23.844 1 88.88 135 HIS B C 1
ATOM 4893 O O . HIS B 1 135 ? -5.672 -7.262 -23.453 1 88.88 135 HIS B O 1
ATOM 4899 N N . SER B 1 136 ? -7.723 -8.023 -23.828 1 90.06 136 SER B N 1
ATOM 4900 C CA . SER B 1 136 ? -7.375 -9.398 -23.516 1 90.06 136 SER B CA 1
ATOM 4901 C C . SER B 1 136 ? -6.523 -10.023 -24.625 1 90.06 136 SER B C 1
ATOM 4903 O O . SER B 1 136 ? -6.68 -9.68 -25.797 1 90.06 136 SER B O 1
ATOM 4905 N N . GLU B 1 137 ? -5.656 -10.938 -24.234 1 88.19 137 GLU B N 1
ATOM 4906 C CA . GLU B 1 137 ? -4.898 -11.711 -25.219 1 88.19 137 GLU B CA 1
ATOM 4907 C C . GLU B 1 137 ? -5.742 -12.836 -25.797 1 88.19 137 GLU B C 1
ATOM 4909 O O . GLU B 1 137 ? -5.344 -13.469 -26.781 1 88.19 137 GLU B O 1
ATOM 4914 N N . ARG B 1 138 ? -6.91 -13.055 -25.234 1 91.31 138 ARG B N 1
ATOM 4915 C CA . ARG B 1 138 ? -7.805 -14.117 -25.688 1 91.31 138 ARG B CA 1
ATOM 4916 C C . ARG B 1 138 ? -8.945 -13.562 -26.531 1 91.31 138 ARG B C 1
ATOM 4918 O O . ARG B 1 138 ? -9.5 -12.508 -26.203 1 91.31 138 ARG B O 1
ATOM 4925 N N . PRO B 1 139 ? -9.305 -14.336 -27.609 1 92.44 139 PRO B N 1
ATOM 4926 C CA . PRO B 1 139 ? -10.414 -13.859 -28.438 1 92.44 139 PRO B CA 1
ATOM 4927 C C . PRO B 1 139 ? -11.75 -13.836 -27.688 1 92.44 139 PRO B C 1
ATOM 4929 O O . PRO B 1 139 ? -12.016 -14.727 -26.875 1 92.44 139 PRO B O 1
ATOM 4932 N N . ASN B 1 140 ? -12.555 -12.867 -27.953 1 94.88 140 ASN B N 1
ATOM 4933 C CA . ASN B 1 140 ? -13.906 -12.742 -27.422 1 94.88 140 ASN B CA 1
ATOM 4934 C C . ASN B 1 140 ? -13.898 -12.594 -25.891 1 94.88 140 ASN B C 1
ATOM 4936 O O . ASN B 1 140 ? -14.758 -13.141 -25.203 1 94.88 140 ASN B O 1
ATOM 4940 N N . HIS B 1 141 ? -12.844 -11.945 -25.375 1 94.62 141 HIS B N 1
ATOM 4941 C CA . HIS B 1 141 ? -12.734 -11.633 -23.969 1 94.62 141 HIS B CA 1
ATOM 4942 C C . HIS B 1 141 ? -12.578 -10.133 -23.734 1 94.62 141 HIS B C 1
ATOM 4944 O O . HIS B 1 141 ? -12.031 -9.43 -24.578 1 94.62 141 HIS B O 1
ATOM 4950 N N . ARG B 1 142 ? -13.164 -9.664 -22.703 1 95.12 142 ARG B N 1
ATOM 4951 C CA . ARG B 1 142 ? -12.93 -8.305 -22.219 1 95.12 142 ARG B CA 1
ATOM 4952 C C . ARG B 1 142 ? -12.25 -8.328 -20.844 1 95.12 142 ARG B C 1
ATOM 4954 O O . ARG B 1 142 ? -12.586 -9.148 -20 1 95.12 142 ARG B O 1
ATOM 4961 N N . MET B 1 143 ? -11.227 -7.484 -20.656 1 95.38 143 MET B N 1
ATOM 4962 C CA . MET B 1 143 ? -10.531 -7.344 -19.375 1 95.38 143 MET B CA 1
ATOM 4963 C C . MET B 1 143 ? -10.547 -5.895 -18.906 1 95.38 143 MET B C 1
ATOM 4965 O O . MET B 1 143 ? -10.336 -4.977 -19.688 1 95.38 143 MET B O 1
ATOM 4969 N N . TYR B 1 144 ? -10.867 -5.656 -17.641 1 95.56 144 TYR B N 1
ATOM 4970 C CA . TYR B 1 144 ? -10.773 -4.312 -17.062 1 95.56 144 TYR B CA 1
ATOM 4971 C C . TYR B 1 144 ? -10.523 -4.371 -15.57 1 95.56 144 TYR B C 1
ATOM 4973 O O . TYR B 1 144 ? -10.57 -5.445 -14.961 1 95.56 144 TYR B O 1
ATOM 4981 N N . GLU B 1 145 ? -10.109 -3.346 -14.969 1 95.5 145 GLU B N 1
ATOM 4982 C CA . GLU B 1 145 ? -10 -3.186 -13.523 1 95.5 145 GLU B CA 1
ATOM 4983 C C . GLU B 1 145 ? -11.023 -2.174 -13 1 95.5 145 GLU B C 1
ATOM 4985 O O . GLU B 1 145 ? -11.398 -1.242 -13.719 1 95.5 145 GLU B O 1
ATOM 4990 N N . GLN B 1 146 ? -11.523 -2.424 -11.867 1 97 146 GLN B N 1
ATOM 4991 C CA . GLN B 1 146 ? -12.43 -1.5 -11.188 1 97 146 GLN B CA 1
ATOM 4992 C C . GLN B 1 146 ? -12.102 -1.395 -9.703 1 97 146 GLN B C 1
ATOM 4994 O O . GLN B 1 146 ? -11.242 -2.115 -9.203 1 97 146 GLN B O 1
ATOM 4999 N N . TRP B 1 147 ? -12.742 -0.423 -9.062 1 97.31 147 TRP B N 1
ATOM 5000 C CA . TRP B 1 147 ? -12.453 -0.099 -7.672 1 97.31 147 TRP B CA 1
ATOM 5001 C C . TRP B 1 147 ? -13.734 -0.1 -6.84 1 97.31 147 TRP B C 1
ATOM 5003 O O . TRP B 1 147 ? -14.75 0.463 -7.25 1 97.31 147 TRP B O 1
ATOM 5013 N N . HIS B 1 148 ? -13.703 -0.835 -5.738 1 98 148 HIS B N 1
ATOM 5014 C CA . HIS B 1 148 ? -14.828 -0.937 -4.816 1 98 148 HIS B CA 1
ATOM 5015 C C . HIS B 1 148 ? -14.445 -0.447 -3.422 1 98 148 HIS B C 1
ATOM 5017 O O . HIS B 1 148 ? -13.273 -0.508 -3.037 1 98 148 HIS B O 1
ATOM 5023 N N . PRO B 1 149 ? -15.406 0.106 -2.619 1 98.31 149 PRO B N 1
ATOM 5024 C CA . PRO B 1 149 ? -15.086 0.562 -1.264 1 98.31 149 PRO B CA 1
ATOM 5025 C C . PRO B 1 149 ? -14.688 -0.581 -0.336 1 98.31 149 PRO B C 1
ATOM 5027 O O . PRO B 1 149 ? -15.078 -1.729 -0.555 1 98.31 149 PRO B O 1
ATOM 5030 N N . TYR B 1 150 ? -13.977 -0.243 0.716 1 97.88 150 TYR B N 1
ATOM 5031 C CA . TYR B 1 150 ? -13.625 -1.188 1.77 1 97.88 150 TYR B CA 1
ATOM 5032 C C . TYR B 1 150 ? -14.789 -1.397 2.729 1 97.88 150 TYR B C 1
ATOM 5034 O O . TYR B 1 150 ? -14.922 -2.465 3.332 1 97.88 150 TYR B O 1
ATOM 5042 N N . GLY B 1 151 ? -15.594 -0.424 2.957 1 98.25 151 GLY B N 1
ATOM 5043 C CA . GLY B 1 151 ? -16.672 -0.452 3.928 1 98.25 151 GLY B CA 1
ATOM 5044 C C . GLY B 1 151 ? -16.5 0.562 5.043 1 98.25 151 GLY B C 1
ATOM 5045 O O . GLY B 1 151 ? -17.047 1.669 4.969 1 98.25 151 GLY B O 1
ATOM 5046 N N . ILE B 1 152 ? -15.641 0.306 6.066 1 98.75 152 ILE B N 1
ATOM 5047 C CA . ILE B 1 152 ? -15.375 1.206 7.18 1 98.75 152 ILE B CA 1
ATOM 5048 C C . ILE B 1 152 ? -13.891 1.576 7.203 1 98.75 152 ILE B C 1
ATOM 5050 O O . ILE B 1 152 ? -13.023 0.701 7.141 1 98.75 152 ILE B O 1
ATOM 5054 N N . VAL B 1 153 ? -13.625 2.871 7.238 1 98.75 153 VAL B N 1
ATOM 5055 C CA . VAL B 1 153 ? -12.273 3.402 7.348 1 98.75 153 VAL B CA 1
ATOM 5056 C C . VAL B 1 153 ? -12.086 4.059 8.711 1 98.75 153 VAL B C 1
ATOM 5058 O O . VAL B 1 153 ? -12.914 4.871 9.133 1 98.75 153 VAL B O 1
ATOM 5061 N N . GLY B 1 154 ? -11.039 3.623 9.438 1 98.81 154 GLY B N 1
ATOM 5062 C CA . GLY B 1 154 ? -10.672 4.301 10.672 1 98.81 154 GLY B CA 1
ATOM 5063 C C . GLY B 1 154 ? -9.703 5.449 10.453 1 98.81 154 GLY B C 1
ATOM 5064 O O . GLY B 1 154 ? -8.719 5.312 9.719 1 98.81 154 GLY B O 1
ATOM 5065 N N . VAL B 1 155 ? -9.977 6.582 11.062 1 98.69 155 VAL B N 1
ATOM 5066 C CA . VAL B 1 155 ? -9.102 7.746 10.969 1 98.69 155 VAL B CA 1
ATOM 5067 C C . VAL B 1 155 ? -8.664 8.18 12.367 1 98.69 155 VAL B C 1
ATOM 5069 O O . VAL B 1 155 ? -9.5 8.539 13.203 1 98.69 155 VAL B O 1
ATOM 5072 N N . ILE B 1 156 ? -7.426 8.062 12.648 1 98.5 156 ILE B N 1
ATOM 5073 C CA . ILE B 1 156 ? -6.816 8.578 13.867 1 98.5 156 ILE B CA 1
ATOM 5074 C C . ILE B 1 156 ? -5.945 9.789 13.539 1 98.5 156 ILE B C 1
ATOM 5076 O O . ILE B 1 156 ? -4.945 9.672 12.828 1 98.5 156 ILE B O 1
ATOM 5080 N N . SER B 1 157 ? -6.359 10.969 14.016 1 98 157 SER B N 1
ATOM 5081 C CA . SER B 1 157 ? -5.715 12.195 13.562 1 98 157 SER B CA 1
ATOM 5082 C C . SER B 1 157 ? -4.938 12.859 14.695 1 98 157 SER B C 1
ATOM 5084 O O . SER B 1 157 ? -5.098 12.5 15.859 1 98 157 SER B O 1
ATOM 5086 N N . ALA B 1 158 ? -4.102 13.805 14.383 1 97.19 158 ALA B N 1
ATOM 5087 C CA . ALA B 1 158 ? -3.201 14.5 15.289 1 97.19 158 ALA B CA 1
ATOM 5088 C C . ALA B 1 158 ? -3.781 15.844 15.719 1 97.19 158 ALA B C 1
ATOM 5090 O O . ALA B 1 158 ? -4.77 16.312 15.141 1 97.19 158 ALA B O 1
ATOM 5091 N N . PHE B 1 159 ? -3.09 16.516 16.641 1 98.19 159 PHE B N 1
ATOM 5092 C CA . PHE B 1 159 ? -3.65 17.703 17.266 1 98.19 159 PHE B CA 1
ATOM 5093 C C . PHE B 1 159 ? -3.363 18.938 16.422 1 98.19 159 PHE B C 1
ATOM 5095 O O . PHE B 1 159 ? -4.066 19.953 16.516 1 98.19 159 PHE B O 1
ATOM 5102 N N . ASN B 1 160 ? -2.338 18.844 15.594 1 97.75 160 ASN B N 1
ATOM 5103 C CA . ASN B 1 160 ? -1.805 20.094 15.047 1 97.75 160 ASN B CA 1
ATOM 5104 C C . ASN B 1 160 ? -2.605 20.562 13.836 1 97.75 160 ASN B C 1
ATOM 5106 O O . ASN B 1 160 ? -2.543 21.734 13.469 1 97.75 160 ASN B O 1
ATOM 5110 N N . PHE B 1 161 ? -3.23 19.656 13.156 1 97.25 161 PHE B N 1
ATOM 5111 C CA . PHE B 1 161 ? -4.27 19.953 12.172 1 97.25 161 PHE B CA 1
ATOM 5112 C C . PHE B 1 161 ? -5.559 19.219 12.516 1 97.25 161 PHE B C 1
ATOM 5114 O O . PHE B 1 161 ? -5.934 18.25 11.844 1 97.25 161 PHE B O 1
ATOM 5121 N N . PRO B 1 162 ? -6.219 19.719 13.484 1 98.31 162 PRO B N 1
ATOM 5122 C CA . PRO B 1 162 ? -7.277 18.953 14.156 1 98.31 162 PRO B CA 1
ATOM 5123 C C . PRO B 1 162 ? -8.516 18.766 13.281 1 98.31 162 PRO B C 1
ATOM 5125 O O . PRO B 1 162 ? -9.375 17.938 13.586 1 98.31 162 PRO B O 1
ATOM 5128 N N . VAL B 1 163 ? -8.68 19.547 12.195 1 98.5 163 VAL B N 1
ATOM 5129 C CA . VAL B 1 163 ? -9.914 19.422 11.422 1 98.5 163 VAL B CA 1
ATOM 5130 C C . VAL B 1 163 ? -9.578 19.016 9.984 1 98.5 163 VAL B C 1
ATOM 5132 O O . VAL B 1 163 ? -10.227 18.141 9.414 1 98.5 163 VAL B O 1
ATOM 5135 N N . ALA B 1 164 ? -8.469 19.484 9.43 1 97 164 ALA B N 1
ATOM 5136 C CA . ALA B 1 164 ? -8.156 19.266 8.016 1 97 164 ALA B CA 1
ATOM 5137 C C . ALA B 1 164 ? -7.762 17.812 7.754 1 97 164 ALA B C 1
ATOM 5139 O O . ALA B 1 164 ? -8.156 17.234 6.742 1 97 164 ALA B O 1
ATOM 5140 N N . VAL B 1 165 ? -6.965 17.234 8.617 1 96.25 165 VAL B N 1
ATOM 5141 C CA . VAL B 1 165 ? -6.48 15.875 8.398 1 96.25 165 VAL B CA 1
ATOM 5142 C C . VAL B 1 165 ? -7.66 14.914 8.305 1 96.25 165 VAL B C 1
ATOM 5144 O O . VAL B 1 165 ? -7.668 14.008 7.465 1 96.25 165 VAL B O 1
ATOM 5147 N N . TRP B 1 166 ? -8.625 15.125 9.141 1 97.94 166 TRP B N 1
ATOM 5148 C CA . TRP B 1 166 ? -9.812 14.289 9.07 1 97.94 166 TRP B CA 1
ATOM 5149 C C . TRP B 1 166 ? -10.5 14.438 7.711 1 97.94 166 TRP B C 1
ATOM 5151 O O . TRP B 1 166 ? -10.859 13.445 7.078 1 97.94 166 TRP B O 1
ATOM 5161 N N . SER B 1 167 ? -10.695 15.641 7.234 1 97.56 167 SER B N 1
ATOM 5162 C CA . SER B 1 167 ? -11.43 15.875 5.996 1 97.56 167 SER B CA 1
ATOM 5163 C C . SER B 1 167 ? -10.688 15.297 4.797 1 97.56 167 SER B C 1
ATOM 5165 O O . SER B 1 167 ? -11.312 14.844 3.836 1 97.56 167 SER B O 1
ATOM 5167 N N . TRP B 1 168 ? -9.312 15.367 4.848 1 96 168 TRP B N 1
ATOM 5168 C CA . TRP B 1 168 ? -8.516 14.75 3.785 1 96 168 TRP B CA 1
ATOM 5169 C C . TRP B 1 168 ? -8.906 13.297 3.58 1 96 168 TRP B C 1
ATOM 5171 O O . TRP B 1 168 ? -8.984 12.82 2.445 1 96 168 TRP B O 1
ATOM 5181 N N . ASN B 1 169 ? -9.188 12.641 4.676 1 97.81 169 ASN B N 1
ATOM 5182 C CA . ASN B 1 169 ? -9.523 11.219 4.652 1 97.81 169 ASN B CA 1
ATOM 5183 C C . ASN B 1 169 ? -11.016 11 4.438 1 97.81 169 ASN B C 1
ATOM 5185 O O . ASN B 1 169 ? -11.422 10.281 3.523 1 97.81 169 ASN B O 1
ATOM 5189 N N . ALA B 1 170 ? -11.82 11.68 5.219 1 98.5 170 ALA B N 1
ATOM 5190 C CA . ALA B 1 170 ? -13.242 11.383 5.324 1 98.5 170 ALA B CA 1
ATOM 5191 C C . ALA B 1 170 ? -13.977 11.727 4.031 1 98.5 170 ALA B C 1
ATOM 5193 O O . ALA B 1 170 ? -14.828 10.961 3.572 1 98.5 170 ALA B O 1
ATOM 5194 N N . PHE B 1 171 ? -13.688 12.875 3.447 1 98.69 171 PHE B N 1
ATOM 5195 C CA . PHE B 1 171 ? -14.414 13.297 2.254 1 98.69 171 PHE B CA 1
ATOM 5196 C C . PHE B 1 171 ? -14.07 12.398 1.07 1 98.69 171 PHE B C 1
ATOM 5198 O O . PHE B 1 171 ? -14.953 12 0.308 1 98.69 171 PHE B O 1
ATOM 5205 N N . ILE B 1 172 ? -12.766 12.031 0.965 1 98.44 172 ILE B N 1
ATOM 5206 C CA . ILE B 1 172 ? -12.359 11.141 -0.117 1 98.44 172 ILE B CA 1
ATOM 5207 C C . ILE B 1 172 ? -12.938 9.742 0.126 1 98.44 172 ILE B C 1
ATOM 5209 O O . ILE B 1 172 ? -13.461 9.109 -0.794 1 98.44 172 ILE B O 1
ATOM 5213 N N . ALA B 1 173 ? -12.852 9.273 1.358 1 98.69 173 ALA B N 1
ATOM 5214 C CA . ALA B 1 173 ? -13.422 7.973 1.691 1 98.69 173 ALA B CA 1
ATOM 5215 C C . ALA B 1 173 ? -14.914 7.934 1.375 1 98.69 173 ALA B C 1
ATOM 5217 O O . ALA B 1 173 ? -15.422 6.938 0.848 1 98.69 173 ALA B O 1
ATOM 5218 N N . ALA B 1 174 ? -15.594 9.016 1.667 1 98.75 174 ALA B N 1
ATOM 5219 C CA . ALA B 1 174 ? -17.047 9.062 1.478 1 98.75 174 ALA B CA 1
ATOM 5220 C C . ALA B 1 174 ? -17.406 8.969 -0.002 1 98.75 174 ALA B C 1
ATOM 5222 O O . ALA B 1 174 ? -18.297 8.195 -0.378 1 98.75 174 ALA B O 1
ATOM 5223 N N . ILE B 1 175 ? -16.734 9.719 -0.854 1 98.62 175 ILE B N 1
ATOM 5224 C CA . ILE B 1 175 ? -17.109 9.688 -2.266 1 98.62 175 ILE B CA 1
ATOM 5225 C C . ILE B 1 175 ? -16.734 8.328 -2.865 1 98.62 175 ILE B C 1
ATOM 5227 O O . ILE B 1 175 ? -17.297 7.918 -3.883 1 98.62 175 ILE B O 1
ATOM 5231 N N . CYS B 1 176 ? -15.781 7.609 -2.25 1 98.56 176 CYS B N 1
ATOM 5232 C CA . CYS B 1 176 ? -15.383 6.277 -2.688 1 98.56 176 CYS B CA 1
ATOM 5233 C C . CYS B 1 176 ? -16.391 5.23 -2.24 1 98.56 176 CYS B C 1
ATOM 5235 O O . CYS B 1 176 ? -16.328 4.074 -2.662 1 98.56 176 CYS B O 1
ATOM 5237 N N . GLY B 1 177 ? -17.297 5.594 -1.341 1 98.62 177 GLY B N 1
ATOM 5238 C CA . GLY B 1 177 ? -18.359 4.699 -0.919 1 98.62 177 GLY B CA 1
ATOM 5239 C C . GLY B 1 177 ? -18.125 4.102 0.455 1 98.62 177 GLY B C 1
ATOM 5240 O O . GLY B 1 177 ? -18.797 3.143 0.841 1 98.62 177 GLY B O 1
ATOM 5241 N N . ASN B 1 178 ? -17.141 4.641 1.224 1 98.81 178 ASN B N 1
ATOM 5242 C CA . ASN B 1 178 ? -16.844 4.191 2.58 1 98.81 178 ASN B CA 1
ATOM 5243 C C . ASN B 1 178 ? -17.516 5.078 3.625 1 98.81 178 ASN B C 1
ATOM 5245 O O . ASN B 1 178 ? -17.922 6.199 3.32 1 98.81 178 ASN B O 1
ATOM 5249 N N . VAL B 1 179 ? -17.609 4.527 4.816 1 98.62 179 VAL B N 1
ATOM 5250 C CA . VAL B 1 179 ? -17.922 5.34 5.992 1 98.62 179 VAL B CA 1
ATOM 5251 C C . VAL B 1 179 ? -16.688 5.445 6.887 1 98.62 179 VAL B C 1
ATOM 5253 O O . VAL B 1 179 ? -15.766 4.641 6.781 1 98.62 179 VAL B O 1
ATOM 5256 N N . THR B 1 180 ? -16.672 6.52 7.738 1 98.69 180 THR B N 1
ATOM 5257 C CA . THR B 1 180 ? -15.453 6.77 8.5 1 98.69 180 THR B CA 1
ATOM 5258 C C . THR B 1 180 ? -15.742 6.777 10 1 98.69 180 THR B C 1
ATOM 5260 O O . THR B 1 180 ? -16.766 7.316 10.438 1 98.69 180 THR B O 1
ATOM 5263 N N . LEU B 1 181 ? -14.914 6.133 10.789 1 98.69 181 LEU B N 1
ATOM 5264 C CA . LEU B 1 181 ? -14.836 6.25 12.242 1 98.69 181 LEU B CA 1
ATOM 5265 C C . LEU B 1 181 ? -13.625 7.07 12.656 1 98.69 181 LEU B C 1
ATOM 5267 O O . LEU B 1 181 ? -12.484 6.68 12.391 1 98.69 181 LEU B O 1
ATOM 5271 N N . TRP B 1 182 ? -13.883 8.188 13.336 1 98.75 182 TRP B N 1
ATOM 5272 C CA . TRP B 1 182 ? -12.844 9.172 13.641 1 98.75 182 TRP B CA 1
ATOM 5273 C C . TRP B 1 182 ? -12.477 9.141 15.125 1 98.75 182 TRP B C 1
ATOM 5275 O O . TRP B 1 182 ? -13.352 9.25 15.992 1 98.75 182 TRP B O 1
ATOM 5285 N N . LYS B 1 183 ? -11.25 8.867 15.422 1 98.62 183 LYS B N 1
ATOM 5286 C CA . LYS B 1 183 ? -10.656 9.109 16.734 1 98.62 183 LYS B CA 1
ATOM 5287 C C . LYS B 1 183 ? -9.688 10.289 16.688 1 98.62 183 LYS B C 1
ATOM 5289 O O . LYS B 1 183 ? -8.516 10.117 16.344 1 98.62 183 LYS B O 1
ATOM 5294 N N . PRO B 1 184 ? -10.07 11.492 17.172 1 98.31 184 PRO B N 1
ATOM 5295 C CA . PRO B 1 184 ? -9.195 12.664 17.156 1 98.31 184 PRO B CA 1
ATOM 5296 C C . PRO B 1 184 ? -8.211 12.68 18.328 1 98.31 184 PRO B C 1
ATOM 5298 O O . PRO B 1 184 ? -8.266 11.805 19.203 1 98.31 184 PRO B O 1
ATOM 5301 N N . SER B 1 185 ? -7.27 13.617 18.266 1 97.5 185 SER B N 1
ATOM 5302 C CA . SER B 1 185 ? -6.375 13.82 19.406 1 97.5 185 SER B CA 1
ATOM 5303 C C . SER B 1 185 ? -7.145 14.297 20.641 1 97.5 185 SER B C 1
ATOM 5305 O O . SER B 1 185 ? -8.055 15.125 20.531 1 97.5 185 SER B O 1
ATOM 5307 N N . ALA B 1 186 ? -6.738 13.828 21.766 1 96.69 186 ALA B N 1
ATOM 5308 C CA . ALA B 1 186 ? -7.336 14.25 23.031 1 96.69 186 ALA B CA 1
ATOM 5309 C C . ALA B 1 186 ? -7.008 15.703 23.344 1 96.69 186 ALA B C 1
ATOM 5311 O O . ALA B 1 186 ? -7.637 16.328 24.203 1 96.69 186 ALA B O 1
ATOM 5312 N N . LYS B 1 187 ? -6.066 16.281 22.609 1 97.31 187 LYS B N 1
ATOM 5313 C CA . LYS B 1 187 ? -5.629 17.656 22.859 1 97.31 187 LYS B CA 1
ATOM 5314 C C . LYS B 1 187 ? -6.543 18.656 22.188 1 97.31 187 LYS B C 1
ATOM 5316 O O . LYS B 1 187 ? -6.527 19.844 22.516 1 97.31 187 LYS B O 1
ATOM 5321 N N . THR B 1 188 ? -7.309 18.156 21.156 1 98.31 188 THR B N 1
ATOM 5322 C CA . THR B 1 188 ? -8.188 19.078 20.438 1 98.31 188 THR B CA 1
ATOM 5323 C C . THR B 1 188 ? -9.547 18.422 20.188 1 98.31 188 THR B C 1
ATOM 5325 O O . THR B 1 188 ? -10.031 18.422 19.047 1 98.31 188 THR B O 1
ATOM 5328 N N . PRO B 1 189 ? -10.234 17.969 21.156 1 98.38 189 PRO B N 1
ATOM 5329 C CA . PRO B 1 189 ? -11.477 17.219 20.984 1 98.38 189 PRO B CA 1
ATOM 5330 C C . PRO B 1 189 ? -12.648 18.094 20.562 1 98.38 189 PRO B C 1
ATOM 5332 O O . PRO B 1 189 ? -13.578 17.625 19.906 1 98.38 189 PRO B O 1
ATOM 5335 N N . LEU B 1 190 ? -12.617 19.391 20.953 1 98.69 190 LEU B N 1
ATOM 5336 C CA . LEU B 1 190 ? -13.734 20.266 20.656 1 98.69 190 LEU B CA 1
ATOM 5337 C C . LEU B 1 190 ? -13.789 20.594 19.172 1 98.69 190 LEU B C 1
ATOM 5339 O O . LEU B 1 190 ? -14.875 20.75 18.609 1 98.69 190 LEU B O 1
ATOM 5343 N N . CYS B 1 191 ? -12.594 20.703 18.531 1 98.81 191 CYS B N 1
ATOM 5344 C CA . CYS B 1 191 ? -12.555 20.859 17.094 1 98.81 191 CYS B CA 1
ATOM 5345 C C . CYS B 1 191 ? -13.258 19.703 16.391 1 98.81 191 CYS B C 1
ATOM 5347 O O . CYS B 1 191 ? -14.031 19.906 15.453 1 98.81 191 CYS B O 1
ATOM 5349 N N . ALA B 1 192 ? -13.031 18.516 16.875 1 98.69 192 ALA B N 1
ATOM 5350 C CA . ALA B 1 192 ? -13.648 17.328 16.281 1 98.69 192 ALA B CA 1
ATOM 5351 C C . ALA B 1 192 ? -15.164 17.359 16.453 1 98.69 192 ALA B C 1
ATOM 5353 O O . ALA B 1 192 ? -15.906 17.047 15.523 1 98.69 192 ALA B O 1
ATOM 5354 N N . ILE B 1 193 ? -15.609 17.734 17.625 1 98.5 193 ILE B N 1
ATOM 5355 C CA . ILE B 1 193 ? -17.031 17.797 17.906 1 98.5 193 ILE B CA 1
ATOM 5356 C C . ILE B 1 193 ? -17.703 18.844 17.031 1 98.5 193 ILE B C 1
ATOM 5358 O O . ILE B 1 193 ? -18.797 18.609 16.484 1 98.5 193 ILE B O 1
ATOM 5362 N N . ALA B 1 194 ? -17.031 19.984 16.891 1 98.69 194 ALA B N 1
ATOM 5363 C CA . ALA B 1 194 ? -17.562 21.031 16.031 1 98.69 194 ALA B CA 1
ATOM 5364 C C . ALA B 1 194 ? -17.75 20.547 14.602 1 98.69 194 ALA B C 1
ATOM 5366 O O . ALA B 1 194 ? -18.797 20.766 13.992 1 98.69 194 ALA B O 1
ATOM 5367 N N . VAL B 1 195 ? -16.75 19.859 14.055 1 98.75 195 VAL B N 1
ATOM 5368 C CA . VAL B 1 195 ? -16.812 19.312 12.695 1 98.75 195 VAL B CA 1
ATOM 5369 C C . VAL B 1 195 ? -17.938 18.297 12.602 1 98.75 195 VAL B C 1
ATOM 5371 O O . VAL B 1 195 ? -18.703 18.297 11.633 1 98.75 195 VAL B O 1
ATOM 5374 N N . GLN B 1 196 ? -18.016 17.406 13.578 1 98.31 196 GLN B N 1
ATOM 5375 C CA . GLN B 1 196 ? -19.078 16.406 13.633 1 98.31 196 GLN B CA 1
ATOM 5376 C C . GLN B 1 196 ? -20.453 17.047 13.578 1 98.31 196 GLN B C 1
ATOM 5378 O O . GLN B 1 196 ? -21.328 16.609 12.836 1 98.31 196 GLN B O 1
ATOM 5383 N N . ASN B 1 197 ? -20.656 18.125 14.391 1 97.94 197 ASN B N 1
ATOM 5384 C CA . ASN B 1 197 ? -21.938 18.844 14.438 1 97.94 197 ASN B CA 1
ATOM 5385 C C . ASN B 1 197 ? -22.281 19.438 13.078 1 97.94 197 ASN B C 1
ATOM 5387 O O . ASN B 1 197 ? -23.422 19.328 12.617 1 97.94 197 ASN B O 1
ATOM 5391 N N . ILE B 1 198 ? -21.297 20.078 12.484 1 98.19 198 ILE B N 1
ATOM 5392 C CA . ILE B 1 198 ? -21.5 20.719 11.188 1 98.19 198 ILE B CA 1
ATOM 5393 C C . ILE B 1 198 ? -21.891 19.672 10.148 1 98.19 198 ILE B C 1
ATOM 5395 O O . ILE B 1 198 ? -22.875 19.859 9.43 1 98.19 198 ILE B O 1
ATOM 5399 N N . CYS B 1 199 ? -21.172 18.562 10.078 1 97.94 199 CYS B N 1
ATOM 5400 C CA . CYS B 1 199 ? -21.406 17.531 9.078 1 97.94 199 CYS B CA 1
ATOM 5401 C C . CYS B 1 199 ? -22.719 16.812 9.344 1 97.94 199 CYS B C 1
ATOM 5403 O O . CYS B 1 199 ? -23.422 16.438 8.406 1 97.94 199 CYS B O 1
ATOM 5405 N N . ASN B 1 200 ? -23.062 16.578 10.625 1 97.38 200 ASN B N 1
ATOM 5406 C CA . ASN B 1 200 ? -24.297 15.891 10.984 1 97.38 200 ASN B CA 1
ATOM 5407 C C . ASN B 1 200 ? -25.516 16.641 10.469 1 97.38 200 ASN B C 1
ATOM 5409 O O . ASN B 1 200 ? -26.516 16.031 10.078 1 97.38 200 ASN B O 1
ATOM 5413 N N . LYS B 1 201 ? -25.484 17.922 10.508 1 96.94 201 LYS B N 1
ATOM 5414 C CA . LYS B 1 201 ? -26.609 18.719 10.023 1 96.94 201 LYS B CA 1
ATOM 5415 C C . LYS B 1 201 ? -26.859 18.469 8.539 1 96.94 201 LYS B C 1
ATOM 5417 O O . LYS B 1 201 ? -28.016 18.359 8.109 1 96.94 201 LYS B O 1
ATOM 5422 N N . VAL B 1 202 ? -25.766 18.391 7.789 1 97.75 202 VAL B N 1
ATOM 5423 C CA . VAL B 1 202 ? -25.891 18.125 6.359 1 97.75 202 VAL B CA 1
ATOM 5424 C C . VAL B 1 202 ? -26.453 16.719 6.137 1 97.75 202 VAL B C 1
ATOM 5426 O O . VAL B 1 202 ? -27.328 16.531 5.289 1 97.75 202 VAL B O 1
ATOM 5429 N N . LEU B 1 203 ? -25.969 15.734 6.922 1 97.25 203 LEU B N 1
ATOM 5430 C CA . LEU B 1 203 ? -26.453 14.367 6.793 1 97.25 203 LEU B CA 1
ATOM 5431 C C . LEU B 1 203 ? -27.938 14.281 7.125 1 97.25 203 LEU B C 1
ATOM 5433 O O . LEU B 1 203 ? -28.688 13.586 6.438 1 97.25 203 LEU B O 1
ATOM 5437 N N . GLN B 1 204 ? -28.344 15.016 8.078 1 96.06 204 GLN B N 1
ATOM 5438 C CA . GLN B 1 204 ? -29.719 15 8.531 1 96.06 204 GLN B CA 1
ATOM 5439 C C . GLN B 1 204 ? -30.656 15.555 7.469 1 96.06 204 GLN B C 1
ATOM 5441 O O . GLN B 1 204 ? -31.688 14.938 7.148 1 96.06 204 GLN B O 1
ATOM 5446 N N . VAL B 1 205 ? -30.312 16.688 6.895 1 96.62 205 VAL B N 1
ATOM 5447 C CA . VAL B 1 205 ? -31.156 17.359 5.918 1 96.62 205 VAL B CA 1
ATOM 5448 C C . VAL B 1 205 ? -31.312 16.484 4.672 1 96.62 205 VAL B C 1
ATOM 5450 O O . VAL B 1 205 ? -32.375 16.484 4.035 1 96.62 205 VAL B O 1
ATOM 5453 N N . ASN B 1 206 ? -30.312 15.648 4.41 1 96.69 206 ASN B N 1
ATOM 5454 C CA . ASN B 1 206 ? -30.312 14.828 3.205 1 96.69 206 ASN B CA 1
ATOM 5455 C C . ASN B 1 206 ? -30.766 13.398 3.494 1 96.69 206 ASN B C 1
ATOM 5457 O O . ASN B 1 206 ? -30.781 12.555 2.598 1 96.69 206 ASN B O 1
ATOM 5461 N N . HIS B 1 207 ? -31.094 13.039 4.746 1 95.31 207 HIS B N 1
ATOM 5462 C CA . HIS B 1 207 ? -31.5 11.695 5.172 1 95.31 207 HIS B CA 1
ATOM 5463 C C . HIS B 1 207 ? -30.438 10.664 4.789 1 95.31 207 HIS B C 1
ATOM 5465 O O . HIS B 1 207 ? -30.781 9.594 4.277 1 95.31 207 HIS B O 1
ATOM 5471 N N . CYS B 1 208 ? -29.219 11.086 4.883 1 95.56 208 CYS B N 1
ATOM 5472 C CA . CYS B 1 208 ? -28.094 10.211 4.559 1 95.56 208 CYS B CA 1
ATOM 5473 C C . CYS B 1 208 ? -27.859 9.188 5.66 1 95.56 208 CYS B C 1
ATOM 5475 O O . CYS B 1 208 ? -28.156 9.445 6.828 1 95.56 208 CYS B O 1
ATOM 5477 N N . PRO B 1 209 ? -27.281 7.984 5.27 1 95.69 209 PRO B N 1
ATOM 5478 C CA . PRO B 1 209 ? -26.781 7.098 6.316 1 95.69 209 PRO B CA 1
ATOM 5479 C C . PRO B 1 209 ? -25.766 7.781 7.234 1 95.69 209 PRO B C 1
ATOM 5481 O O . PRO B 1 209 ? -25.297 8.875 6.93 1 95.69 209 PRO B O 1
ATOM 5484 N N . GLU B 1 210 ? -25.469 7.109 8.367 1 96.5 210 GLU B N 1
ATOM 5485 C CA . GLU B 1 210 ? -24.531 7.641 9.344 1 96.5 210 GLU B CA 1
ATOM 5486 C C . GLU B 1 210 ? -23.094 7.438 8.898 1 96.5 210 GLU B C 1
ATOM 5488 O O . GLU B 1 210 ? -22.344 6.672 9.508 1 96.5 210 GLU B O 1
ATOM 5493 N N . ILE B 1 211 ? -22.609 8.203 7.926 1 97.81 211 ILE B N 1
ATOM 5494 C CA . ILE B 1 211 ? -21.375 7.848 7.219 1 97.81 211 ILE B CA 1
ATOM 5495 C C . ILE B 1 211 ? -20.172 8.43 7.957 1 97.81 211 ILE B C 1
ATOM 5497 O O . ILE B 1 211 ? -19.031 8.078 7.664 1 97.81 211 ILE B O 1
ATOM 5501 N N . PHE B 1 212 ? -20.375 9.359 8.898 1 98.62 212 PHE B N 1
ATOM 5502 C CA . PHE B 1 212 ? -19.297 9.883 9.734 1 98.62 212 PHE B CA 1
ATOM 5503 C C . PHE B 1 212 ? -19.594 9.641 11.203 1 98.62 212 PHE B C 1
ATOM 5505 O O . PHE B 1 212 ? -20.625 10.062 11.719 1 98.62 212 PHE B O 1
ATOM 5512 N N . SER B 1 213 ? -18.672 8.938 11.867 1 98.62 213 SER B N 1
ATOM 5513 C CA . SER B 1 213 ? -18.797 8.688 13.297 1 98.62 213 SER B CA 1
ATOM 5514 C C . SER B 1 213 ? -17.562 9.18 14.055 1 98.62 213 SER B C 1
ATOM 5516 O O . SER B 1 213 ? -16.484 9.336 13.469 1 98.62 213 SER B O 1
ATOM 5518 N N . LEU B 1 214 ? -17.766 9.477 15.32 1 98.56 214 LEU B N 1
ATOM 5519 C CA . LEU B 1 214 ? -16.734 10.039 16.172 1 98.56 214 LEU B CA 1
ATOM 5520 C C . LEU B 1 214 ? -16.641 9.289 17.5 1 98.56 214 LEU B C 1
ATOM 5522 O O . LEU B 1 214 ? -17.672 8.992 18.109 1 98.56 214 LEU B O 1
ATOM 5526 N N . VAL B 1 215 ? -15.453 8.898 17.891 1 98.44 215 VAL B N 1
ATOM 5527 C CA . VAL B 1 215 ? -15.219 8.336 19.203 1 98.44 215 VAL B CA 1
ATOM 5528 C C . VAL B 1 215 ? -14.062 9.07 19.891 1 98.44 215 VAL B C 1
ATOM 5530 O O . VAL B 1 215 ? -12.969 9.156 19.344 1 98.44 215 VAL B O 1
ATOM 5533 N N . ILE B 1 216 ? -14.273 9.625 21.062 1 98.19 216 ILE B N 1
ATOM 5534 C CA . ILE B 1 216 ? -13.273 10.289 21.891 1 98.19 216 ILE B CA 1
ATOM 5535 C C . ILE B 1 216 ? -13.125 9.547 23.219 1 98.19 216 ILE B C 1
ATOM 5537 O O . ILE B 1 216 ? -13.852 9.82 24.172 1 98.19 216 ILE B O 1
ATOM 5541 N N . PRO B 1 217 ? -12.195 8.664 23.219 1 95.69 217 PRO B N 1
ATOM 5542 C CA . PRO B 1 217 ? -12.008 7.863 24.422 1 95.69 217 PRO B CA 1
ATOM 5543 C C . PRO B 1 217 ? -11.055 8.516 25.422 1 95.69 217 PRO B C 1
ATOM 5545 O O . PRO B 1 217 ? -10.336 9.453 25.062 1 95.69 217 PRO B O 1
ATOM 5548 N N . ASP B 1 218 ? -11.18 8.148 26.625 1 85.25 218 ASP B N 1
ATOM 5549 C CA . ASP B 1 218 ? -10.195 8.555 27.625 1 85.25 218 ASP B CA 1
ATOM 5550 C C . ASP B 1 218 ? -9.125 7.48 27.812 1 85.25 218 ASP B C 1
ATOM 5552 O O . ASP B 1 218 ? -8.031 7.766 28.297 1 85.25 218 ASP B O 1
ATOM 5556 N N . SER B 1 219 ? -9.547 6.246 27.531 1 81.75 219 SER B N 1
ATOM 5557 C CA . SER B 1 219 ? -8.625 5.141 27.766 1 81.75 219 SER B CA 1
ATOM 5558 C C . SER B 1 219 ? -8.062 4.617 26.438 1 81.75 219 SER B C 1
ATOM 5560 O O . SER B 1 219 ? -8.648 4.82 25.375 1 81.75 219 SER B O 1
ATOM 5562 N N . HIS B 1 220 ? -6.926 3.977 26.594 1 88.88 220 HIS B N 1
ATOM 5563 C CA . HIS B 1 220 ? -6.227 3.367 25.469 1 88.88 220 HIS B CA 1
ATOM 5564 C C . HIS B 1 220 ? -6.969 2.135 24.953 1 88.88 220 HIS B C 1
ATOM 5566 O O . HIS B 1 220 ? -6.762 1.706 23.828 1 88.88 220 HIS B O 1
ATOM 5572 N N . GLU B 1 221 ? -7.855 1.678 25.719 1 92.56 221 GLU B N 1
ATOM 5573 C CA . GLU B 1 221 ? -8.539 0.436 25.375 1 92.56 221 GLU B CA 1
ATOM 5574 C C . GLU B 1 221 ? -9.359 0.592 24.094 1 92.56 221 GLU B C 1
ATOM 5576 O O . GLU B 1 221 ? -9.312 -0.269 23.219 1 92.56 221 GLU B O 1
ATOM 5581 N N . VAL B 1 222 ? -10.102 1.674 24 1 94.88 222 VAL B N 1
ATOM 5582 C CA . VAL B 1 222 ? -10.945 1.911 22.844 1 94.88 222 VAL B CA 1
ATOM 5583 C C . VAL B 1 222 ? -10.078 2.102 21.594 1 94.88 222 VAL B C 1
ATOM 5585 O O . VAL B 1 222 ? -10.391 1.583 20.531 1 94.88 222 VAL B O 1
ATOM 5588 N N . THR B 1 223 ? -9.031 2.818 21.781 1 95.31 223 THR B N 1
ATOM 5589 C CA . THR B 1 223 ? -8.133 3.057 20.656 1 95.31 223 THR B CA 1
ATOM 5590 C C . THR B 1 223 ? -7.496 1.752 20.188 1 95.31 223 THR B C 1
ATOM 5592 O O . THR B 1 223 ? -7.371 1.513 18.984 1 95.31 223 THR B O 1
ATOM 5595 N N . GLU B 1 224 ? -7.074 0.978 21.125 1 96.69 224 GLU B N 1
ATOM 5596 C CA . GLU B 1 224 ? -6.504 -0.324 20.797 1 96.69 224 GLU B CA 1
ATOM 5597 C C . GLU B 1 224 ? -7.516 -1.202 20.062 1 96.69 224 GLU B C 1
ATOM 5599 O O . GLU B 1 224 ? -7.168 -1.893 19.094 1 96.69 224 GLU B O 1
ATOM 5604 N N . ARG B 1 225 ? -8.742 -1.192 20.547 1 97.38 225 ARG B N 1
ATOM 5605 C CA . ARG B 1 225 ? -9.805 -1.955 19.906 1 97.38 225 ARG B CA 1
ATOM 5606 C C . ARG B 1 225 ? -10.008 -1.5 18.453 1 97.38 225 ARG B C 1
ATOM 5608 O O . ARG B 1 225 ? -10.18 -2.326 17.562 1 97.38 225 ARG B O 1
ATOM 5615 N N . LEU B 1 226 ? -10.016 -0.209 18.281 1 97.88 226 LEU B N 1
ATOM 5616 C CA . LEU B 1 226 ? -10.172 0.365 16.953 1 97.88 226 LEU B CA 1
ATOM 5617 C C . LEU B 1 226 ? -9.086 -0.14 16.016 1 97.88 226 LEU B C 1
ATOM 5619 O O . LEU B 1 226 ? -9.375 -0.57 14.891 1 97.88 226 LEU B O 1
ATOM 5623 N N . VAL B 1 227 ? -7.84 -0.194 16.453 1 98.19 227 VAL B N 1
ATOM 5624 C CA . VAL B 1 227 ? -6.688 -0.583 15.648 1 98.19 227 VAL B CA 1
ATOM 5625 C C . VAL B 1 227 ? -6.742 -2.08 15.352 1 98.19 227 VAL B C 1
ATOM 5627 O O . VAL B 1 227 ? -6.406 -2.516 14.242 1 98.19 227 VAL B O 1
ATOM 5630 N N . ASP B 1 228 ? -7.285 -2.846 16.266 1 97.69 228 ASP B N 1
ATOM 5631 C CA . ASP B 1 228 ? -7.25 -4.301 16.188 1 97.69 228 ASP B CA 1
ATOM 5632 C C . ASP B 1 228 ? -8.508 -4.84 15.5 1 97.69 228 ASP B C 1
ATOM 5634 O O . ASP B 1 228 ? -8.578 -6.02 15.156 1 97.69 228 ASP B O 1
ATOM 5638 N N . ASP B 1 229 ? -9.531 -4.012 15.305 1 98.31 229 ASP B N 1
ATOM 5639 C CA . ASP B 1 229 ? -10.844 -4.461 14.852 1 98.31 229 ASP B CA 1
ATOM 5640 C C . ASP B 1 229 ? -10.82 -4.832 13.367 1 98.31 229 ASP B C 1
ATOM 5642 O O . ASP B 1 229 ? -10.695 -3.957 12.508 1 98.31 229 ASP B O 1
ATOM 5646 N N . ALA B 1 230 ? -11.016 -6.109 13.023 1 96.12 230 ALA B N 1
ATOM 5647 C CA . ALA B 1 230 ? -10.953 -6.613 11.648 1 96.12 230 ALA B CA 1
ATOM 5648 C C . ALA B 1 230 ? -12.117 -6.086 10.82 1 96.12 230 ALA B C 1
ATOM 5650 O O . ALA B 1 230 ? -12.094 -6.156 9.586 1 96.12 230 ALA B O 1
ATOM 5651 N N . ARG B 1 231 ? -13.195 -5.566 11.438 1 97.44 231 ARG B N 1
ATOM 5652 C CA . ARG B 1 231 ? -14.305 -4.953 10.727 1 97.44 231 ARG B CA 1
ATOM 5653 C C . ARG B 1 231 ? -13.883 -3.648 10.055 1 97.44 231 ARG B C 1
ATOM 5655 O O . ARG B 1 231 ? -14.594 -3.119 9.203 1 97.44 231 ARG B O 1
ATOM 5662 N N . ILE B 1 232 ? -12.656 -3.074 10.398 1 98.56 232 ILE B N 1
ATOM 5663 C CA . ILE B 1 232 ? -12.078 -1.863 9.82 1 98.56 232 ILE B CA 1
ATOM 5664 C C . ILE B 1 232 ? -10.852 -2.221 8.992 1 98.56 232 ILE B C 1
ATOM 5666 O O . ILE B 1 232 ? -9.734 -2.254 9.508 1 98.56 232 ILE B O 1
ATOM 5670 N N . PRO B 1 233 ? -11.031 -2.35 7.699 1 98 233 PRO B N 1
ATOM 5671 C CA . PRO B 1 233 ? -9.938 -2.855 6.859 1 98 233 PRO B CA 1
ATOM 5672 C C . PRO B 1 233 ? -8.812 -1.838 6.684 1 98 233 PRO B C 1
ATOM 5674 O O . PRO B 1 233 ? -7.68 -2.215 6.371 1 98 233 PRO B O 1
ATOM 5677 N N . LEU B 1 234 ? -9.07 -0.582 6.82 1 98.56 234 LEU B N 1
ATOM 5678 C CA . LEU B 1 234 ? -8.094 0.48 6.598 1 98.56 234 LEU B CA 1
ATOM 5679 C C . LEU B 1 234 ? -8.055 1.437 7.785 1 98.56 234 LEU B C 1
ATOM 5681 O O . LEU B 1 234 ? -9.094 1.921 8.234 1 98.56 234 LEU B O 1
ATOM 5685 N N . ILE B 1 235 ? -6.84 1.643 8.312 1 98.75 235 ILE B N 1
ATOM 5686 C CA . ILE B 1 235 ? -6.621 2.633 9.359 1 98.75 235 ILE B CA 1
ATOM 5687 C C . ILE B 1 235 ? -5.684 3.727 8.852 1 98.75 235 ILE B C 1
ATOM 5689 O O . ILE B 1 235 ? -4.551 3.443 8.445 1 98.75 235 ILE B O 1
ATOM 5693 N N . SER B 1 236 ? -6.172 4.93 8.781 1 98.62 236 SER B N 1
ATOM 5694 C CA . SER B 1 236 ? -5.328 6.098 8.57 1 98.62 236 SER B CA 1
ATOM 5695 C C . SER B 1 236 ? -4.855 6.691 9.891 1 98.62 236 SER B C 1
ATOM 5697 O O . SER B 1 236 ? -5.668 7.012 10.758 1 98.62 236 SER B O 1
ATOM 5699 N N . PHE B 1 237 ? -3.582 6.809 10.023 1 98.56 237 PHE B N 1
ATOM 5700 C CA . PHE B 1 237 ? -3.006 7.324 11.266 1 98.56 237 PHE B CA 1
ATOM 5701 C C . PHE B 1 237 ? -2.047 8.477 10.977 1 98.56 237 PHE B C 1
ATOM 5703 O O . PHE B 1 237 ? -1.104 8.32 10.195 1 98.56 237 PHE B O 1
ATOM 5710 N N . THR B 1 238 ? -2.299 9.586 11.516 1 97.94 238 THR B N 1
ATOM 5711 C CA . THR B 1 238 ? -1.391 10.727 11.523 1 97.94 238 THR B CA 1
ATOM 5712 C C . THR B 1 238 ? -0.905 11.023 12.945 1 97.94 238 THR B C 1
ATOM 5714 O O . THR B 1 238 ? -1.709 11.312 13.836 1 97.94 238 THR B O 1
ATOM 5717 N N . GLY B 1 239 ? 0.389 10.898 13.18 1 96.81 239 GLY B N 1
ATOM 5718 C CA . GLY B 1 239 ? 0.936 11.109 14.508 1 96.81 239 GLY B CA 1
ATOM 5719 C C . GLY B 1 239 ? 2.422 10.812 14.594 1 96.81 239 GLY B C 1
ATOM 5720 O O . GLY B 1 239 ? 3.145 10.945 13.609 1 96.81 239 GLY B O 1
ATOM 5721 N N . SER B 1 240 ? 2.881 10.477 15.781 1 95.81 240 SER B N 1
ATOM 5722 C CA . SER B 1 240 ? 4.309 10.258 16 1 95.81 240 SER B CA 1
ATOM 5723 C C . SER B 1 240 ? 4.773 8.961 15.352 1 95.81 240 SER B C 1
ATOM 5725 O O . SER B 1 240 ? 3.992 8.016 15.203 1 95.81 240 SER B O 1
ATOM 5727 N N . THR B 1 241 ? 6.02 8.945 15.023 1 96.38 241 THR B N 1
ATOM 5728 C CA . THR B 1 241 ? 6.617 7.77 14.391 1 96.38 241 THR B CA 1
ATOM 5729 C C . THR B 1 241 ? 6.547 6.562 15.32 1 96.38 241 THR B C 1
ATOM 5731 O O . THR B 1 241 ? 6.234 5.453 14.891 1 96.38 241 THR B O 1
ATOM 5734 N N . ALA B 1 242 ? 6.777 6.801 16.562 1 96.06 242 ALA B N 1
ATOM 5735 C CA . ALA B 1 242 ? 6.777 5.711 17.531 1 96.06 242 ALA B CA 1
ATOM 5736 C C . ALA B 1 242 ? 5.422 5.008 17.562 1 96.06 242 ALA B C 1
ATOM 5738 O O . ALA B 1 242 ? 5.348 3.779 17.5 1 96.06 242 ALA B O 1
ATOM 5739 N N . VAL B 1 243 ? 4.359 5.777 17.656 1 96.5 243 VAL B N 1
ATOM 5740 C CA . VAL B 1 243 ? 3.018 5.207 17.688 1 96.5 243 VAL B CA 1
ATOM 5741 C C . VAL B 1 243 ? 2.672 4.629 16.328 1 96.5 243 VAL B C 1
ATOM 5743 O O . VAL B 1 243 ? 2.043 3.57 16.234 1 96.5 243 VAL B O 1
ATOM 5746 N N . GLY B 1 244 ? 3.092 5.348 15.297 1 97.81 244 GLY B N 1
ATOM 5747 C CA . GLY B 1 244 ? 2.855 4.875 13.938 1 97.81 244 GLY B CA 1
ATOM 5748 C C . GLY B 1 244 ? 3.41 3.486 13.688 1 97.81 244 GLY B C 1
ATOM 5749 O O . GLY B 1 244 ? 2.77 2.668 13.023 1 97.81 244 GLY B O 1
ATOM 5750 N N . LYS B 1 245 ? 4.598 3.195 14.18 1 97.81 245 LYS B N 1
ATOM 5751 C CA . LYS B 1 245 ? 5.215 1.881 14.031 1 97.81 245 LYS B CA 1
ATOM 5752 C C . LYS B 1 245 ? 4.383 0.801 14.711 1 97.81 245 LYS B C 1
ATOM 5754 O O . LYS B 1 245 ? 4.223 -0.299 14.18 1 97.81 245 LYS B O 1
ATOM 5759 N N . GLN B 1 246 ? 3.801 1.103 15.828 1 97.81 246 GLN B N 1
ATOM 5760 C CA . GLN B 1 246 ? 2.951 0.159 16.547 1 97.81 246 GLN B CA 1
ATOM 5761 C C . GLN B 1 246 ? 1.663 -0.116 15.773 1 97.81 246 GLN B C 1
ATOM 5763 O O . GLN B 1 246 ? 1.264 -1.271 15.609 1 97.81 246 GLN B O 1
ATOM 5768 N N . VAL B 1 247 ? 1.045 0.977 15.352 1 98.25 247 VAL B N 1
ATOM 5769 C CA . VAL B 1 247 ? -0.19 0.854 14.586 1 98.25 247 VAL B CA 1
ATOM 5770 C C . VAL B 1 247 ? 0.067 0.038 13.32 1 98.25 247 VAL B C 1
ATOM 5772 O O . VAL B 1 247 ? -0.702 -0.868 12.992 1 98.25 247 VAL B O 1
ATOM 5775 N N . ALA B 1 248 ? 1.172 0.326 12.672 1 98.5 248 ALA B N 1
ATOM 5776 C CA . ALA B 1 248 ? 1.529 -0.364 11.43 1 98.5 248 ALA B CA 1
ATOM 5777 C C . ALA B 1 248 ? 1.653 -1.867 11.656 1 98.5 248 ALA B C 1
ATOM 5779 O O . ALA B 1 248 ? 1.056 -2.662 10.93 1 98.5 248 ALA B O 1
ATOM 5780 N N . ALA B 1 249 ? 2.404 -2.244 12.648 1 98.19 249 ALA B N 1
ATOM 5781 C CA . ALA B 1 249 ? 2.656 -3.656 12.93 1 98.19 249 ALA B CA 1
ATOM 5782 C C . ALA B 1 249 ? 1.366 -4.383 13.297 1 98.19 249 ALA B C 1
ATOM 5784 O O . ALA B 1 249 ? 1.112 -5.492 12.82 1 98.19 249 ALA B O 1
ATOM 5785 N N . LYS B 1 250 ? 0.54 -3.758 14.133 1 98.06 250 LYS B N 1
ATOM 5786 C CA . LYS B 1 250 ? -0.709 -4.371 14.578 1 98.06 250 LYS B CA 1
ATOM 5787 C C . LYS B 1 250 ? -1.665 -4.582 13.414 1 98.06 250 LYS B C 1
ATOM 5789 O O . LYS B 1 250 ? -2.232 -5.664 13.258 1 98.06 250 LYS B O 1
ATOM 5794 N N . VAL B 1 251 ? -1.845 -3.52 12.648 1 98.5 251 VAL B N 1
ATOM 5795 C CA . VAL B 1 251 ? -2.777 -3.592 11.531 1 98.5 251 VAL B CA 1
ATOM 5796 C C . VAL B 1 251 ? -2.279 -4.609 10.508 1 98.5 251 VAL B C 1
ATOM 5798 O O . VAL B 1 251 ? -3.062 -5.402 9.984 1 98.5 251 VAL B O 1
ATOM 5801 N N . ALA B 1 252 ? -0.953 -4.613 10.219 1 98.12 252 ALA B N 1
ATOM 5802 C CA . ALA B 1 252 ? -0.374 -5.57 9.273 1 98.12 252 ALA B CA 1
ATOM 5803 C C . ALA B 1 252 ? -0.554 -7 9.773 1 98.12 252 ALA B C 1
ATOM 5805 O O . ALA B 1 252 ? -0.737 -7.922 8.969 1 98.12 252 ALA B O 1
ATOM 5806 N N . GLY B 1 253 ? -0.51 -7.191 11.055 1 97.38 253 GLY B N 1
ATOM 5807 C CA . GLY B 1 253 ? -0.648 -8.516 11.641 1 97.38 253 GLY B CA 1
ATOM 5808 C C . GLY B 1 253 ? -1.968 -9.188 11.305 1 97.38 253 GLY B C 1
ATOM 5809 O O . GLY B 1 253 ? -2.066 -10.414 11.312 1 97.38 253 GLY B O 1
ATOM 5810 N N . ARG B 1 254 ? -2.986 -8.375 11.023 1 96.81 254 ARG B N 1
ATOM 5811 C CA . ARG B 1 254 ? -4.281 -8.914 10.617 1 96.81 254 ARG B CA 1
ATOM 5812 C C . ARG B 1 254 ? -4.527 -8.672 9.125 1 96.81 254 ARG B C 1
ATOM 5814 O O . ARG B 1 254 ? -5.672 -8.711 8.672 1 96.81 254 ARG B O 1
ATOM 5821 N N . LEU B 1 255 ? -3.471 -8.273 8.445 1 97.75 255 LEU B N 1
ATOM 5822 C CA . LEU B 1 255 ? -3.469 -8.039 7.004 1 97.75 255 LEU B CA 1
ATOM 5823 C C . LEU B 1 255 ? -4.414 -6.902 6.637 1 97.75 255 LEU B C 1
ATOM 5825 O O . LEU B 1 255 ? -5.059 -6.938 5.582 1 97.75 255 LEU B O 1
ATOM 5829 N N . GLY B 1 256 ? -4.598 -5.949 7.613 1 97.62 256 GLY B N 1
ATOM 5830 C CA . GLY B 1 256 ? -5.238 -4.688 7.289 1 97.62 256 GLY B CA 1
ATOM 5831 C C . GLY B 1 256 ? -4.332 -3.729 6.539 1 97.62 256 GLY B C 1
ATOM 5832 O O . GLY B 1 256 ? -3.166 -4.039 6.289 1 97.62 256 GLY B O 1
ATOM 5833 N N . LYS B 1 257 ? -4.922 -2.617 6.129 1 97.56 257 LYS B N 1
ATOM 5834 C CA . LYS B 1 257 ? -4.191 -1.582 5.41 1 97.56 257 LYS B CA 1
ATOM 5835 C C . LYS B 1 257 ? -4.016 -0.333 6.266 1 97.56 257 LYS B C 1
ATOM 5837 O O . LYS B 1 257 ? -4.82 -0.071 7.164 1 97.56 257 LYS B O 1
ATOM 5842 N N . THR B 1 258 ? -2.924 0.373 5.996 1 98.12 258 THR B N 1
ATOM 5843 C CA . THR B 1 258 ? -2.707 1.62 6.723 1 98.12 258 THR B CA 1
ATOM 5844 C C . THR B 1 258 ? -2.375 2.754 5.754 1 98.12 258 THR B C 1
ATOM 5846 O O . THR B 1 258 ? -1.882 2.514 4.652 1 98.12 258 THR B O 1
ATOM 5849 N N . ILE B 1 259 ? -2.76 3.932 6.035 1 98.31 259 ILE B N 1
ATOM 5850 C CA . ILE B 1 259 ? -2.223 5.199 5.551 1 98.31 259 ILE B CA 1
ATOM 5851 C C . ILE B 1 259 ? -1.52 5.93 6.691 1 98.31 259 ILE B C 1
ATOM 5853 O O . ILE B 1 259 ? -2.17 6.441 7.609 1 98.31 259 ILE B O 1
ATOM 5857 N N . LEU B 1 260 ? -0.2 5.969 6.645 1 98.38 260 LEU B N 1
ATOM 5858 C CA . LEU B 1 260 ? 0.574 6.508 7.758 1 98.38 260 LEU B CA 1
ATOM 5859 C C . LEU B 1 260 ? 1.227 7.832 7.375 1 98.38 260 LEU B C 1
ATOM 5861 O O . LEU B 1 260 ? 1.976 7.898 6.398 1 98.38 260 LEU B O 1
ATOM 5865 N N . GLU B 1 261 ? 0.866 8.844 8.023 1 97.31 261 GLU B N 1
ATOM 5866 C CA . GLU B 1 261 ? 1.533 10.148 7.977 1 97.31 261 GLU B CA 1
ATOM 5867 C C . GLU B 1 261 ? 2.182 10.484 9.312 1 97.31 261 GLU B C 1
ATOM 5869 O O . GLU B 1 261 ? 1.499 10.906 10.25 1 97.31 261 GLU B O 1
ATOM 5874 N N . LEU B 1 262 ? 3.51 10.383 9.312 1 97.38 262 LEU B N 1
ATOM 5875 C CA . LEU B 1 262 ? 4.223 10.453 10.586 1 97.38 262 LEU B CA 1
ATOM 5876 C C . LEU B 1 262 ? 5.203 11.625 10.594 1 97.38 262 LEU B C 1
ATOM 5878 O O . LEU B 1 262 ? 4.918 12.68 10.031 1 97.38 262 LEU B O 1
ATOM 5882 N N . GLY B 1 263 ? 6.25 11.5 11.289 1 95 263 GLY B N 1
ATOM 5883 C CA . GLY B 1 263 ? 7.129 12.625 11.539 1 95 263 GLY B CA 1
ATOM 5884 C C . GLY B 1 263 ? 7.918 13.055 10.32 1 95 263 GLY B C 1
ATOM 5885 O O . GLY B 1 263 ? 8.016 12.305 9.344 1 95 263 GLY B O 1
ATOM 5886 N N . GLY B 1 264 ? 8.43 14.273 10.367 1 96.25 264 GLY B N 1
ATOM 5887 C CA . GLY B 1 264 ? 9.328 14.836 9.375 1 96.25 264 GLY B CA 1
ATOM 5888 C C . GLY B 1 264 ? 10.508 15.57 9.984 1 96.25 264 GLY B C 1
ATOM 5889 O O . GLY B 1 264 ? 10.391 16.141 11.062 1 96.25 264 GLY B O 1
ATOM 5890 N N . ASN B 1 265 ? 11.625 15.469 9.391 1 97.94 265 ASN B N 1
ATOM 5891 C CA . ASN B 1 265 ? 12.82 16.25 9.688 1 97.94 265 ASN B CA 1
ATOM 5892 C C . ASN B 1 265 ? 13.32 17 8.461 1 97.94 265 ASN B C 1
ATOM 5894 O O . ASN B 1 265 ? 14.43 16.734 7.98 1 97.94 265 ASN B O 1
ATOM 5898 N N . ASN B 1 266 ? 12.492 17.938 8.07 1 98.62 266 ASN B N 1
ATOM 5899 C CA . ASN B 1 266 ? 12.531 18.547 6.746 1 98.62 266 ASN B CA 1
ATOM 5900 C C . ASN B 1 266 ? 13.68 19.531 6.617 1 98.62 266 ASN B C 1
ATOM 5902 O O . ASN B 1 266 ? 14.039 20.203 7.586 1 98.62 266 ASN B O 1
ATOM 5906 N N . ALA B 1 267 ? 14.234 19.625 5.387 1 98.81 267 ALA B N 1
ATOM 5907 C CA . ALA B 1 267 ? 15.367 20.516 5.16 1 98.81 267 ALA B CA 1
ATOM 5908 C C . ALA B 1 267 ? 15.156 21.375 3.918 1 98.81 267 ALA B C 1
ATOM 5910 O O . ALA B 1 267 ? 14.43 20.969 3.002 1 98.81 267 ALA B O 1
ATOM 5911 N N . ILE B 1 268 ? 15.734 22.5 3.934 1 98.88 268 ILE B N 1
ATOM 5912 C CA . ILE B 1 268 ? 15.883 23.375 2.775 1 98.88 268 ILE B CA 1
ATOM 5913 C C . ILE B 1 268 ? 17.359 23.484 2.41 1 98.88 268 ILE B C 1
ATOM 5915 O O . ILE B 1 268 ? 18.219 23.672 3.285 1 98.88 268 ILE B O 1
ATOM 5919 N N . ILE B 1 269 ? 17.641 23.266 1.178 1 98.94 269 ILE B N 1
ATOM 5920 C CA . ILE B 1 269 ? 18.969 23.547 0.63 1 98.94 269 ILE B CA 1
ATOM 5921 C C . ILE B 1 269 ? 18.969 24.906 -0.057 1 98.94 269 ILE B C 1
ATOM 5923 O O . ILE B 1 269 ? 18.188 25.141 -0.987 1 98.94 269 ILE B O 1
ATOM 5927 N N . LEU B 1 270 ? 19.781 25.812 0.447 1 98.88 270 LEU B N 1
ATOM 5928 C CA . LEU B 1 270 ? 19.938 27.125 -0.149 1 98.88 270 LEU B CA 1
ATOM 5929 C C . LEU B 1 270 ? 21.188 27.188 -1.018 1 98.88 270 LEU B C 1
ATOM 5931 O O . LEU B 1 270 ? 22.281 27.469 -0.521 1 98.88 270 LEU B O 1
ATOM 5935 N N . ASP B 1 271 ? 20.953 27.047 -2.275 1 97.88 271 ASP B N 1
ATOM 5936 C CA . ASP B 1 271 ? 22 27.016 -3.281 1 97.88 271 ASP B CA 1
ATOM 5937 C C . ASP B 1 271 ? 22.656 28.375 -3.445 1 97.88 271 ASP B C 1
ATOM 5939 O O . ASP B 1 271 ? 22.078 29.391 -3.025 1 97.88 271 ASP B O 1
ATOM 5943 N N . GLU B 1 272 ? 23.844 28.391 -4.098 1 97.44 272 GLU B N 1
ATOM 5944 C CA . GLU B 1 272 ? 24.578 29.625 -4.316 1 97.44 272 GLU B CA 1
ATOM 5945 C C . GLU B 1 272 ? 23.766 30.609 -5.152 1 97.44 272 GLU B C 1
ATOM 5947 O O . GLU B 1 272 ? 23.844 31.828 -4.941 1 97.44 272 GLU B O 1
ATOM 5952 N N . SER B 1 273 ? 22.938 30.109 -6.016 1 98 273 SER B N 1
ATOM 5953 C CA . SER B 1 273 ? 22.203 30.969 -6.945 1 98 273 SER B CA 1
ATOM 5954 C C . SER B 1 273 ? 20.844 31.344 -6.395 1 98 273 SER B C 1
ATOM 5956 O O . SER B 1 273 ? 20.047 31.984 -7.078 1 98 273 SER B O 1
ATOM 5958 N N . ALA B 1 274 ? 20.531 31 -5.129 1 97.94 274 ALA B N 1
ATOM 5959 C CA . ALA B 1 274 ? 19.203 31.188 -4.547 1 97.94 274 ALA B CA 1
ATOM 5960 C C . ALA B 1 274 ? 18.812 32.656 -4.531 1 97.94 274 ALA B C 1
ATOM 5962 O O . ALA B 1 274 ? 19.641 33.531 -4.262 1 97.94 274 ALA B O 1
ATOM 5963 N N . ASP B 1 275 ? 17.562 32.938 -4.871 1 97.38 275 ASP B N 1
ATOM 5964 C CA . ASP B 1 275 ? 16.969 34.25 -4.645 1 97.38 275 ASP B CA 1
ATOM 5965 C C . ASP B 1 275 ? 16.609 34.438 -3.174 1 97.38 275 ASP B C 1
ATOM 5967 O O . ASP B 1 275 ? 15.594 33.938 -2.707 1 97.38 275 ASP B O 1
ATOM 5971 N N . LEU B 1 276 ? 17.359 35.25 -2.484 1 97.25 276 LEU B N 1
ATOM 5972 C CA . LEU B 1 276 ? 17.188 35.406 -1.043 1 97.25 276 LEU B CA 1
ATOM 5973 C C . LEU B 1 276 ? 15.883 36.094 -0.718 1 97.25 276 LEU B C 1
ATOM 5975 O O . LEU B 1 276 ? 15.344 35.938 0.382 1 97.25 276 LEU B O 1
ATOM 5979 N N . ASN B 1 277 ? 15.32 36.875 -1.646 1 95.19 277 ASN B N 1
ATOM 5980 C CA . ASN B 1 277 ? 14.039 37.531 -1.43 1 95.19 277 ASN B CA 1
ATOM 5981 C C . ASN B 1 277 ? 12.906 36.531 -1.314 1 95.19 277 ASN B C 1
ATOM 5983 O O . ASN B 1 277 ? 11.914 36.781 -0.625 1 95.19 277 ASN B O 1
ATOM 5987 N N . LEU B 1 278 ? 13.047 35.438 -1.981 1 95.12 278 LEU B N 1
ATOM 5988 C CA . LEU B 1 278 ? 12.086 34.344 -1.879 1 95.12 278 LEU B CA 1
ATOM 5989 C C . LEU B 1 278 ? 12.422 33.438 -0.701 1 95.12 278 LEU B C 1
ATOM 5991 O O . LEU B 1 278 ? 11.531 33 0.043 1 95.12 278 LEU B O 1
ATOM 5995 N N . ALA B 1 279 ? 13.703 33.188 -0.558 1 97.31 279 ALA B N 1
ATOM 5996 C CA . ALA B 1 279 ? 14.172 32.125 0.33 1 97.31 279 ALA B CA 1
ATOM 5997 C C . ALA B 1 279 ? 13.961 32.5 1.793 1 97.31 279 ALA B C 1
ATOM 5999 O O . ALA B 1 279 ? 13.5 31.672 2.588 1 97.31 279 ALA B O 1
ATOM 6000 N N . ILE B 1 280 ? 14.32 33.719 2.166 1 97 280 ILE B N 1
ATOM 6001 C CA . ILE B 1 280 ? 14.328 34.125 3.576 1 97 280 ILE B CA 1
ATOM 6002 C C . ILE B 1 280 ? 12.914 34.031 4.141 1 97 280 ILE B C 1
ATOM 6004 O O . ILE B 1 280 ? 12.68 33.344 5.137 1 97 280 ILE B O 1
ATOM 6008 N N . PRO B 1 281 ? 11.906 34.625 3.459 1 95.31 281 PRO B N 1
ATOM 6009 C CA . PRO B 1 281 ? 10.547 34.469 3.992 1 95.31 281 PRO B CA 1
ATOM 6010 C C . PRO B 1 281 ? 10.094 33 4.008 1 95.31 281 PRO B C 1
ATOM 6012 O O . PRO B 1 281 ? 9.414 32.594 4.941 1 95.31 281 PRO B O 1
ATOM 6015 N N . GLY B 1 282 ? 10.414 32.25 2.953 1 95.62 282 GLY B N 1
ATOM 6016 C CA . GLY B 1 282 ? 10.055 30.859 2.896 1 95.62 282 GLY B CA 1
ATOM 6017 C C . GLY B 1 282 ? 10.648 30.047 4.031 1 95.62 282 GLY B C 1
ATOM 6018 O O . GLY B 1 282 ? 9.969 29.188 4.617 1 95.62 282 GLY B O 1
ATOM 6019 N N . ILE B 1 283 ? 11.914 30.266 4.352 1 98 283 ILE B N 1
ATOM 6020 C CA . ILE B 1 283 ? 12.609 29.594 5.43 1 98 283 ILE B CA 1
ATOM 6021 C C . ILE B 1 283 ? 11.961 29.938 6.77 1 98 283 ILE B C 1
ATOM 6023 O O . ILE B 1 283 ? 11.672 29.047 7.574 1 98 283 ILE B O 1
ATOM 6027 N N . VAL B 1 284 ? 11.703 31.234 6.949 1 97.44 284 VAL B N 1
ATOM 6028 C CA . VAL B 1 284 ? 11.18 31.688 8.227 1 97.44 284 VAL B CA 1
ATOM 6029 C C . VAL B 1 284 ? 9.781 31.109 8.461 1 97.44 284 VAL B C 1
ATOM 6031 O O . VAL B 1 284 ? 9.516 30.531 9.508 1 97.44 284 VAL B O 1
ATOM 6034 N N . PHE B 1 285 ? 8.93 31.203 7.531 1 95.38 285 PHE B N 1
ATOM 6035 C CA . PHE B 1 285 ? 7.586 30.656 7.684 1 95.38 285 PHE B CA 1
ATOM 6036 C C . PHE B 1 285 ? 7.637 29.141 7.898 1 95.38 285 PHE B C 1
ATOM 6038 O O . PHE B 1 285 ? 6.91 28.609 8.734 1 95.38 285 PHE B O 1
ATOM 6045 N N . GLY B 1 286 ? 8.461 28.484 7.102 1 97.19 286 GLY B N 1
ATOM 6046 C CA . GLY B 1 286 ? 8.602 27.047 7.242 1 97.19 286 GLY B CA 1
ATOM 6047 C C . GLY B 1 286 ? 9.055 26.625 8.625 1 97.19 286 GLY B C 1
ATOM 6048 O O . GLY B 1 286 ? 8.688 25.547 9.109 1 97.19 286 GLY B O 1
ATOM 6049 N N . ALA B 1 287 ? 9.812 27.406 9.281 1 98 287 ALA B N 1
ATOM 6050 C CA . ALA B 1 287 ? 10.438 27.047 10.555 1 98 287 ALA B CA 1
ATOM 6051 C C . ALA B 1 287 ? 9.539 27.422 11.734 1 98 287 ALA B C 1
ATOM 6053 O O . ALA B 1 287 ? 9.531 26.734 12.758 1 98 287 ALA B O 1
ATOM 6054 N N . VAL B 1 288 ? 8.742 28.5 11.57 1 97.25 288 VAL B N 1
ATOM 6055 C CA . VAL B 1 288 ? 8.141 29.047 12.781 1 97.25 288 VAL B CA 1
ATOM 6056 C C . VAL B 1 288 ? 6.621 28.938 12.711 1 97.25 288 VAL B C 1
ATOM 6058 O O . VAL B 1 288 ? 5.93 29.078 13.719 1 97.25 288 VAL B O 1
ATOM 6061 N N . GLY B 1 289 ? 6.098 28.703 11.414 1 95.75 289 GLY B N 1
ATOM 6062 C CA . GLY B 1 289 ? 4.656 28.531 11.297 1 95.75 289 GLY B CA 1
ATOM 6063 C C . GLY B 1 289 ? 4.094 27.516 12.273 1 95.75 289 GLY B C 1
ATOM 6064 O O . GLY B 1 289 ? 4.703 26.469 12.508 1 95.75 289 GLY B O 1
ATOM 6065 N N . THR B 1 290 ? 2.938 27.844 12.883 1 97.31 290 THR B N 1
ATOM 6066 C CA . THR B 1 290 ? 2.275 26.984 13.867 1 97.31 290 THR B CA 1
ATOM 6067 C C . THR B 1 290 ? 3.225 26.656 15.016 1 97.31 290 THR B C 1
ATOM 6069 O O . THR B 1 290 ? 3.219 25.531 15.523 1 97.31 290 THR B O 1
ATOM 6072 N N . ALA B 1 291 ? 4.172 27.578 15.258 1 98.19 291 ALA B N 1
ATOM 6073 C CA . ALA B 1 291 ? 5.188 27.453 16.297 1 98.19 291 ALA B CA 1
ATOM 6074 C C . ALA B 1 291 ? 6.012 26.172 16.094 1 98.19 291 ALA B C 1
ATOM 6076 O O . ALA B 1 291 ? 6.352 25.484 17.062 1 98.19 291 ALA B O 1
ATOM 6077 N N . GLY B 1 292 ? 6.23 25.812 14.898 1 98.06 292 GLY B N 1
ATOM 6078 C CA . GLY B 1 292 ? 7.059 24.656 14.57 1 98.06 292 GLY B CA 1
ATOM 6079 C C . GLY B 1 292 ? 6.344 23.328 14.773 1 98.06 292 GLY B C 1
ATOM 6080 O O . GLY B 1 292 ? 6.973 22.266 14.766 1 98.06 292 GLY B O 1
ATOM 6081 N N . GLN B 1 293 ? 5.035 23.359 14.961 1 98.06 293 GLN B N 1
ATOM 6082 C CA . GLN B 1 293 ? 4.285 22.156 15.258 1 98.06 293 GLN B CA 1
ATOM 6083 C C . GLN B 1 293 ? 3.582 21.609 14.016 1 98.06 293 GLN B C 1
ATOM 6085 O O . GLN B 1 293 ? 2.389 21.312 14.047 1 98.06 293 GLN B O 1
ATOM 6090 N N . ARG B 1 294 ? 4.312 21.516 12.945 1 97.19 294 ARG B N 1
ATOM 6091 C CA . ARG B 1 294 ? 3.885 20.859 11.711 1 97.19 294 ARG B CA 1
ATOM 6092 C C . ARG B 1 294 ? 4.797 19.688 11.367 1 97.19 294 ARG B C 1
ATOM 6094 O O . ARG B 1 294 ? 6.004 19.734 11.617 1 97.19 294 ARG B O 1
ATOM 6101 N N . CYS B 1 295 ? 4.234 18.719 10.766 1 96.56 295 CYS B N 1
ATOM 6102 C CA . CYS B 1 295 ? 5.074 17.625 10.289 1 96.56 295 CYS B CA 1
ATOM 6103 C C . CYS B 1 295 ? 6.027 18.109 9.203 1 96.56 295 CYS B C 1
ATOM 6105 O O . CYS B 1 295 ? 7.109 17.547 9.031 1 96.56 295 CYS B O 1
ATOM 6107 N N . THR B 1 296 ? 5.652 19.219 8.477 1 97.44 296 THR B N 1
ATOM 6108 C CA . THR B 1 296 ? 6.441 19.734 7.363 1 97.44 296 THR B CA 1
ATOM 6109 C C . THR B 1 296 ? 7.305 20.906 7.809 1 97.44 296 THR B C 1
ATOM 6111 O O . THR B 1 296 ? 7.898 21.594 6.98 1 97.44 296 THR B O 1
ATOM 6114 N N . THR B 1 297 ? 7.402 21.172 9.047 1 98.25 297 THR B N 1
ATOM 6115 C CA . THR B 1 297 ? 8.219 22.281 9.555 1 98.25 297 THR B CA 1
ATOM 6116 C C . THR B 1 297 ? 9.664 22.125 9.094 1 98.25 297 THR B C 1
ATOM 6118 O O . THR B 1 297 ? 10.219 21.031 9.109 1 98.25 297 THR B O 1
ATOM 6121 N N . THR B 1 298 ? 10.234 23.281 8.586 1 98.56 298 THR B N 1
ATOM 6122 C CA . THR B 1 298 ? 11.656 23.297 8.25 1 98.56 298 THR B CA 1
ATOM 6123 C C . THR B 1 298 ? 12.508 23.203 9.508 1 98.56 298 THR B C 1
ATOM 6125 O O . THR B 1 298 ? 12.531 24.141 10.32 1 98.56 298 THR B O 1
ATOM 6128 N N . ARG B 1 299 ? 13.195 22.172 9.672 1 98.69 299 ARG B N 1
ATOM 6129 C CA . ARG B 1 299 ? 13.977 21.953 10.891 1 98.69 299 ARG B CA 1
ATOM 6130 C C . ARG B 1 299 ? 15.469 22.078 10.617 1 98.69 299 ARG B C 1
ATOM 6132 O O . ARG B 1 299 ? 16.25 22.422 11.516 1 98.69 299 ARG B O 1
ATOM 6139 N N . ARG B 1 300 ? 15.852 21.797 9.344 1 98.88 300 ARG B N 1
ATOM 6140 C CA . ARG B 1 300 ? 17.25 21.891 8.93 1 98.88 300 ARG B CA 1
ATOM 6141 C C . ARG B 1 300 ? 17.406 22.781 7.703 1 98.88 300 ARG B C 1
ATOM 6143 O O . ARG B 1 300 ? 16.578 22.734 6.785 1 98.88 300 ARG B O 1
ATOM 6150 N N . LEU B 1 301 ? 18.391 23.656 7.758 1 98.94 301 LEU B N 1
ATOM 6151 C CA . LEU B 1 301 ? 18.734 24.531 6.645 1 98.94 301 LEU B CA 1
ATOM 6152 C C . LEU B 1 301 ? 20.203 24.391 6.258 1 98.94 301 LEU B C 1
ATOM 6154 O O . LEU B 1 301 ? 21.094 24.609 7.082 1 98.94 301 LEU B O 1
ATOM 6158 N N . PHE B 1 302 ? 20.406 23.938 5.043 1 98.94 302 PHE B N 1
ATOM 6159 C CA . PHE B 1 302 ? 21.766 23.859 4.5 1 98.94 302 PHE B CA 1
ATOM 6160 C C . PHE B 1 302 ? 22.047 25.031 3.566 1 98.94 302 PHE B C 1
ATOM 6162 O O . PHE B 1 302 ? 21.375 25.188 2.545 1 98.94 302 PHE B O 1
ATOM 6169 N N . VAL B 1 303 ? 23.047 25.812 3.9 1 98.88 303 VAL B N 1
ATOM 6170 C CA . VAL B 1 303 ? 23.344 27.047 3.166 1 98.88 303 VAL B CA 1
ATOM 6171 C C . VAL B 1 303 ? 24.703 26.922 2.486 1 98.88 303 VAL B C 1
ATOM 6173 O O . VAL B 1 303 ? 25.688 26.531 3.119 1 98.88 303 VAL B O 1
ATOM 6176 N N . HIS B 1 304 ? 24.734 27.219 1.178 1 98.69 304 HIS B N 1
ATOM 6177 C CA . HIS B 1 304 ? 26.031 27.25 0.509 1 98.69 304 HIS B CA 1
ATOM 6178 C C . HIS B 1 304 ? 27.031 28.109 1.284 1 98.69 304 HIS B C 1
ATOM 6180 O O . HIS B 1 304 ? 26.703 29.203 1.741 1 98.69 304 HIS B O 1
ATOM 6186 N N . GLN B 1 305 ? 28.25 27.672 1.328 1 98.38 305 GLN B N 1
ATOM 6187 C CA . GLN B 1 305 ? 29.266 28.266 2.184 1 98.38 305 GLN B CA 1
ATOM 6188 C C . GLN B 1 305 ? 29.469 29.734 1.846 1 98.38 305 GLN B C 1
ATOM 6190 O O . GLN B 1 305 ? 29.719 30.562 2.732 1 98.38 305 GLN B O 1
ATOM 6195 N N . ASN B 1 306 ? 29.281 30.125 0.646 1 98.12 306 ASN B N 1
ATOM 6196 C CA . ASN B 1 306 ? 29.5 31.5 0.198 1 98.12 306 ASN B CA 1
ATOM 6197 C C . ASN B 1 306 ? 28.422 32.438 0.743 1 98.12 306 ASN B C 1
ATOM 6199 O O . ASN B 1 306 ? 28.625 33.656 0.774 1 98.12 306 ASN B O 1
ATOM 6203 N N . LEU B 1 307 ? 27.281 31.906 1.157 1 98.31 307 LEU B N 1
ATOM 6204 C CA . LEU B 1 307 ? 26.141 32.719 1.597 1 98.31 307 LEU B CA 1
ATOM 6205 C C . LEU B 1 307 ? 25.922 32.562 3.098 1 98.31 307 LEU B C 1
ATOM 6207 O O . LEU B 1 307 ? 25.094 33.281 3.678 1 98.31 307 LEU B O 1
ATOM 6211 N N . TYR B 1 308 ? 26.641 31.766 3.756 1 98.44 308 TYR B N 1
ATOM 6212 C CA . TYR B 1 308 ? 26.312 31.266 5.082 1 98.44 308 TYR B CA 1
ATOM 6213 C C . TYR B 1 308 ? 26.203 32.406 6.094 1 98.44 308 TYR B C 1
ATOM 6215 O O . TYR B 1 308 ? 25.172 32.531 6.758 1 98.44 308 TYR B O 1
ATOM 6223 N N . LYS B 1 309 ? 27.203 33.25 6.18 1 98.25 309 LYS B N 1
ATOM 6224 C CA . LYS B 1 309 ? 27.219 34.312 7.18 1 98.25 309 LYS B CA 1
ATOM 6225 C C . LYS B 1 309 ? 26.109 35.312 6.922 1 98.25 309 LYS B C 1
ATOM 6227 O O . LYS B 1 309 ? 25.422 35.75 7.855 1 98.25 309 LYS B O 1
ATOM 6232 N N . ASP B 1 310 ? 25.984 35.656 5.695 1 98.31 310 ASP B N 1
ATOM 6233 C CA . ASP B 1 310 ? 24.953 36.625 5.316 1 98.31 310 ASP B CA 1
ATOM 6234 C C . ASP B 1 310 ? 23.562 36.094 5.633 1 98.31 310 ASP B C 1
ATOM 6236 O O . ASP B 1 310 ? 22.719 36.812 6.164 1 98.31 310 ASP B O 1
ATOM 6240 N N . VAL B 1 311 ? 23.297 34.875 5.32 1 98.62 311 VAL B N 1
ATOM 6241 C CA . VAL B 1 311 ? 22 34.25 5.52 1 98.62 311 VAL B CA 1
ATOM 6242 C C . VAL B 1 311 ? 21.688 34.156 7.012 1 98.62 311 VAL B C 1
ATOM 6244 O O . VAL B 1 311 ? 20.562 34.469 7.441 1 98.62 311 VAL B O 1
ATOM 6247 N N . VAL B 1 312 ? 22.641 33.781 7.828 1 98.56 312 VAL B N 1
ATOM 6248 C CA . VAL B 1 312 ? 22.422 33.656 9.273 1 98.56 312 VAL B CA 1
ATOM 6249 C C . VAL B 1 312 ? 22.031 35.031 9.828 1 98.56 312 VAL B C 1
ATOM 6251 O O . VAL B 1 312 ? 21.109 35.125 10.641 1 98.56 312 VAL B O 1
ATOM 6254 N N . LYS B 1 313 ? 22.719 36.062 9.367 1 98.38 313 LYS B N 1
ATOM 6255 C CA . LYS B 1 313 ? 22.422 37.406 9.82 1 98.38 313 LYS B CA 1
ATOM 6256 C C . LYS B 1 313 ? 21.016 37.812 9.422 1 98.38 313 LYS B C 1
ATOM 6258 O O . LYS B 1 313 ? 20.281 38.406 10.227 1 98.38 313 LYS B O 1
ATOM 6263 N N . ARG B 1 314 ? 20.688 37.562 8.227 1 97.88 314 ARG B N 1
ATOM 6264 C CA . ARG B 1 314 ? 19.359 37.906 7.734 1 97.88 314 ARG B CA 1
ATOM 6265 C C . ARG B 1 314 ? 18.266 37.156 8.508 1 97.88 314 ARG B C 1
ATOM 6267 O O . ARG B 1 314 ? 17.219 37.719 8.805 1 97.88 314 ARG B O 1
ATOM 6274 N N . LEU B 1 315 ? 18.516 35.906 8.789 1 98.38 315 LEU B N 1
ATOM 6275 C CA . LEU B 1 315 ? 17.547 35.125 9.539 1 98.38 315 LEU B CA 1
ATOM 6276 C C . LEU B 1 315 ? 17.406 35.656 10.961 1 98.38 315 LEU B C 1
ATOM 6278 O O . LEU B 1 315 ? 16.297 35.719 11.492 1 98.38 315 LEU B O 1
ATOM 6282 N N . GLN B 1 316 ? 18.516 36 11.578 1 97.81 316 GLN B N 1
ATOM 6283 C CA . GLN B 1 316 ? 18.453 36.594 12.906 1 97.81 316 GLN B CA 1
ATOM 6284 C C . GLN B 1 316 ? 17.562 37.844 12.914 1 97.81 316 GLN B C 1
ATOM 6286 O O . GLN B 1 316 ? 16.719 38 13.797 1 97.81 316 GLN B O 1
ATOM 6291 N N . HIS B 1 317 ? 17.797 38.656 11.945 1 97.5 317 HIS B N 1
ATOM 6292 C CA . HIS B 1 317 ? 17.016 39.875 11.82 1 97.5 317 HIS B CA 1
ATOM 6293 C C . HIS B 1 317 ? 15.539 39.562 11.625 1 97.5 317 HIS B C 1
ATOM 6295 O O . HIS B 1 317 ? 14.68 40.219 12.227 1 97.5 317 HIS B O 1
ATOM 6301 N N . ALA B 1 318 ? 15.266 38.625 10.773 1 97.12 318 ALA B N 1
ATOM 6302 C CA . ALA B 1 318 ? 13.883 38.219 10.539 1 97.12 318 ALA B CA 1
ATOM 6303 C C . ALA B 1 318 ? 13.242 37.688 11.812 1 97.12 318 ALA B C 1
ATOM 6305 O O . ALA B 1 318 ? 12.086 38 12.117 1 97.12 318 ALA B O 1
ATOM 6306 N N . TYR B 1 319 ? 13.953 36.875 12.594 1 97.75 319 TYR B N 1
ATOM 6307 C CA . TYR B 1 319 ? 13.438 36.25 13.82 1 97.75 319 TYR B CA 1
ATOM 6308 C C . TYR B 1 319 ? 13.094 37.344 14.852 1 97.75 319 TYR B C 1
ATOM 6310 O O . TYR B 1 319 ? 12.141 37.188 15.617 1 97.75 319 TYR B O 1
ATOM 6318 N N . GLU B 1 320 ? 13.875 38.406 14.836 1 96.62 320 GLU B N 1
ATOM 6319 C CA . GLU B 1 320 ? 13.641 39.531 15.75 1 96.62 320 GLU B CA 1
ATOM 6320 C C . GLU B 1 320 ? 12.281 40.188 15.5 1 96.62 320 GLU B C 1
ATOM 6322 O O . GLU B 1 320 ? 11.719 40.812 16.391 1 96.62 320 GLU B O 1
ATOM 6327 N N . GLN B 1 321 ? 11.773 39.969 14.359 1 95.62 321 GLN B N 1
ATOM 6328 C CA . GLN B 1 321 ? 10.539 40.625 13.953 1 95.62 321 GLN B CA 1
ATOM 6329 C C . GLN B 1 321 ? 9.32 39.75 14.273 1 95.62 321 GLN B C 1
ATOM 6331 O O . GLN B 1 321 ? 8.188 40.219 14.117 1 95.62 321 GLN B O 1
ATOM 6336 N N . ILE B 1 322 ? 9.5 38.594 14.727 1 96.44 322 ILE B N 1
ATOM 6337 C CA . ILE B 1 322 ? 8.398 37.656 14.961 1 96.44 322 ILE B CA 1
ATOM 6338 C C . ILE B 1 322 ? 7.676 38.062 16.25 1 96.44 322 ILE B C 1
ATOM 6340 O O . ILE B 1 322 ? 8.25 37.969 17.344 1 96.44 322 ILE B O 1
ATOM 6344 N N . THR B 1 323 ? 6.43 38.469 16.125 1 96.5 323 THR B N 1
ATOM 6345 C CA . THR B 1 323 ? 5.598 38.812 17.266 1 96.5 323 THR B CA 1
ATOM 6346 C C . THR B 1 323 ? 4.945 37.531 17.844 1 96.5 323 THR B C 1
ATOM 6348 O O . THR B 1 323 ? 4.43 36.719 17.094 1 96.5 323 THR B O 1
ATOM 6351 N N . ILE B 1 324 ? 4.961 37.344 19.188 1 97.38 324 ILE B N 1
ATOM 6352 C CA . ILE B 1 324 ? 4.488 36.156 19.859 1 97.38 324 ILE B CA 1
ATOM 6353 C C . ILE B 1 324 ? 3.385 36.5 20.844 1 97.38 324 ILE B C 1
ATOM 6355 O O . ILE B 1 324 ? 3.564 37.375 21.688 1 97.38 324 ILE B O 1
ATOM 6359 N N . GLY B 1 325 ? 2.242 35.875 20.688 1 97.19 325 GLY B N 1
ATOM 6360 C CA . GLY B 1 325 ? 1.189 36.156 21.656 1 97.19 325 GLY B CA 1
ATOM 6361 C C . GLY B 1 325 ? -0.12 35.469 21.312 1 97.19 325 GLY B C 1
ATOM 6362 O O . GLY B 1 325 ? -0.126 34.344 20.812 1 97.19 325 GLY B O 1
ATOM 6363 N N . ASP B 1 326 ? -1.202 36.125 21.672 1 96.62 326 ASP B N 1
ATOM 6364 C CA . ASP B 1 326 ? -2.551 35.625 21.484 1 96.62 326 ASP B CA 1
ATOM 6365 C C . ASP B 1 326 ? -2.801 35.25 20.016 1 96.62 326 ASP B C 1
ATOM 6367 O O . ASP B 1 326 ? -2.768 36.125 19.141 1 96.62 326 ASP B O 1
ATOM 6371 N N . PRO B 1 327 ? -3.148 33.969 19.781 1 96.38 327 PRO B N 1
ATOM 6372 C CA . PRO B 1 327 ? -3.326 33.531 18.391 1 96.38 327 PRO B CA 1
ATOM 6373 C C . PRO B 1 327 ? -4.508 34.219 17.703 1 96.38 327 PRO B C 1
ATOM 6375 O O . PRO B 1 327 ? -4.555 34.281 16.484 1 96.38 327 PRO B O 1
ATOM 6378 N N . LEU B 1 328 ? -5.441 34.688 18.406 1 96.19 328 LEU B N 1
ATOM 6379 C CA . LEU B 1 328 ? -6.621 35.312 17.828 1 96.19 328 LEU B CA 1
ATOM 6380 C C . LEU B 1 328 ? -6.332 36.781 17.438 1 96.19 328 LEU B C 1
ATOM 6382 O O . LEU B 1 328 ? -7.125 37.406 16.734 1 96.19 328 LEU B O 1
ATOM 6386 N N . ASP B 1 329 ? -5.191 37.281 17.953 1 95.38 329 ASP B N 1
ATOM 6387 C CA . ASP B 1 329 ? -4.73 38.594 17.562 1 95.38 329 ASP B CA 1
ATOM 6388 C C . ASP B 1 329 ? -3.859 38.531 16.312 1 95.38 329 ASP B C 1
ATOM 6390 O O . ASP B 1 329 ? -2.719 38.062 16.359 1 95.38 329 ASP B O 1
ATOM 6394 N N . SER B 1 330 ? -4.309 39.031 15.227 1 89.94 330 SER B N 1
ATOM 6395 C CA . SER B 1 330 ? -3.684 38.906 13.914 1 89.94 330 SER B CA 1
ATOM 6396 C C . SER B 1 330 ? -2.311 39.562 13.891 1 89.94 330 SER B C 1
ATOM 6398 O O . SER B 1 330 ? -1.521 39.344 12.969 1 89.94 330 SER B O 1
ATOM 6400 N N . LYS B 1 331 ? -2.002 40.312 14.867 1 92.12 331 LYS B N 1
ATOM 6401 C CA . LYS B 1 331 ? -0.691 40.938 14.93 1 92.12 331 LYS B CA 1
ATOM 6402 C C . LYS B 1 331 ? 0.396 39.938 15.297 1 92.12 331 LYS B C 1
ATOM 6404 O O . LYS B 1 331 ? 1.577 40.156 15.031 1 92.12 331 LYS B O 1
ATOM 6409 N N . ASN B 1 332 ? -0.038 38.906 15.969 1 95 332 ASN B N 1
ATOM 6410 C CA . ASN B 1 332 ? 0.942 37.906 16.391 1 95 332 ASN B CA 1
ATOM 6411 C C . ASN B 1 332 ? 1.186 36.875 15.305 1 95 332 ASN B C 1
ATOM 6413 O O . ASN B 1 332 ? 0.242 36.25 14.805 1 95 332 ASN B O 1
ATOM 6417 N N . LEU B 1 333 ? 2.412 36.688 14.969 1 94.88 333 LEU B N 1
ATOM 6418 C CA . LEU B 1 333 ? 2.809 35.75 13.906 1 94.88 333 LEU B CA 1
ATOM 6419 C C . LEU B 1 333 ? 2.988 34.344 14.453 1 94.88 333 LEU B C 1
ATOM 6421 O O . LEU B 1 333 ? 2.977 33.375 13.695 1 94.88 333 LEU B O 1
ATOM 6425 N N . MET B 1 334 ? 3.195 34.219 15.75 1 97.06 334 MET B N 1
ATOM 6426 C CA . MET B 1 334 ? 3.439 32.906 16.328 1 97.06 334 MET B CA 1
ATOM 6427 C C . MET B 1 334 ? 2.678 32.75 17.641 1 97.06 334 MET B C 1
ATOM 6429 O O . MET B 1 334 ? 2.654 33.656 18.469 1 97.06 334 MET B O 1
ATOM 6433 N N . GLY B 1 335 ? 1.973 31.641 17.734 1 98.12 335 GLY B N 1
ATOM 6434 C CA . GLY B 1 335 ? 1.251 31.297 18.953 1 98.12 335 GLY B CA 1
ATOM 6435 C C . GLY B 1 335 ? 2.035 30.375 19.875 1 98.12 335 GLY B C 1
ATOM 6436 O O . GLY B 1 335 ? 3.262 30.281 19.766 1 98.12 335 GLY B O 1
ATOM 6437 N N . PRO B 1 336 ? 1.336 29.781 20.812 1 98.75 336 PRO B N 1
ATOM 6438 C CA . PRO B 1 336 ? 1.978 28.906 21.797 1 98.75 336 PRO B CA 1
ATOM 6439 C C . PRO B 1 336 ? 2.211 27.484 21.266 1 98.75 336 PRO B C 1
ATOM 6441 O O . PRO B 1 336 ? 1.675 27.125 20.203 1 98.75 336 PRO B O 1
ATOM 6444 N N . LEU B 1 337 ? 3.07 26.734 21.969 1 98.75 337 LEU B N 1
ATOM 6445 C CA . LEU B 1 337 ? 3.037 25.281 21.844 1 98.75 337 LEU B CA 1
ATOM 6446 C C . LEU B 1 337 ? 1.756 24.703 22.438 1 98.75 337 LEU B C 1
ATOM 6448 O O . LEU B 1 337 ? 1.032 25.406 23.156 1 98.75 337 LEU B O 1
ATOM 6452 N N . ILE B 1 338 ? 1.441 23.469 22.188 1 98.62 338 ILE B N 1
ATOM 6453 C CA . ILE B 1 338 ? 0.133 22.875 22.438 1 98.62 338 ILE B CA 1
ATOM 6454 C C . ILE B 1 338 ? -0.084 22.703 23.938 1 98.62 338 ILE B C 1
ATOM 6456 O O . ILE B 1 338 ? -1.213 22.797 24.422 1 98.62 338 ILE B O 1
ATOM 6460 N N . ASP B 1 339 ? 1.01 22.422 24.719 1 98.12 339 ASP B N 1
ATOM 6461 C CA . ASP B 1 339 ? 0.841 22.188 26.141 1 98.12 339 ASP B CA 1
ATOM 6462 C C . ASP B 1 339 ? 2.18 22.266 26.875 1 98.12 339 ASP B C 1
ATOM 6464 O O . ASP B 1 339 ? 3.199 22.609 26.281 1 98.12 339 ASP B O 1
ATOM 6468 N N . GLU B 1 340 ? 2.096 21.969 28.172 1 97.75 340 GLU B N 1
ATOM 6469 C CA . GLU B 1 340 ? 3.268 22.062 29.031 1 97.75 340 GLU B CA 1
ATOM 6470 C C . GLU B 1 340 ? 4.32 21.031 28.656 1 97.75 340 GLU B C 1
ATOM 6472 O O . GLU B 1 340 ? 5.52 21.297 28.719 1 97.75 340 GLU B O 1
ATOM 6477 N N . GLN B 1 341 ? 3.873 19.891 28.312 1 97.56 341 GLN B N 1
ATOM 6478 C CA . GLN B 1 341 ? 4.805 18.828 27.922 1 97.56 341 GLN B CA 1
ATOM 6479 C C . GLN B 1 341 ? 5.629 19.266 26.719 1 97.56 341 GLN B C 1
ATOM 6481 O O . GLN B 1 341 ? 6.828 18.984 26.641 1 97.56 341 GLN B O 1
ATOM 6486 N N . ALA B 1 342 ? 5 19.922 25.734 1 98.25 342 ALA B N 1
ATOM 6487 C CA . ALA B 1 342 ? 5.707 20.406 24.562 1 98.25 342 ALA B CA 1
ATOM 6488 C C . ALA B 1 342 ? 6.754 21.453 24.953 1 98.25 342 ALA B C 1
ATOM 6490 O O . ALA B 1 342 ? 7.852 21.469 24.391 1 98.25 342 ALA B O 1
ATOM 6491 N N . VAL B 1 343 ? 6.445 22.312 25.938 1 98.5 343 VAL B N 1
ATOM 6492 C CA . VAL B 1 343 ? 7.398 23.312 26.422 1 98.5 343 VAL B CA 1
ATOM 6493 C C . VAL B 1 343 ? 8.594 22.609 27.062 1 98.5 3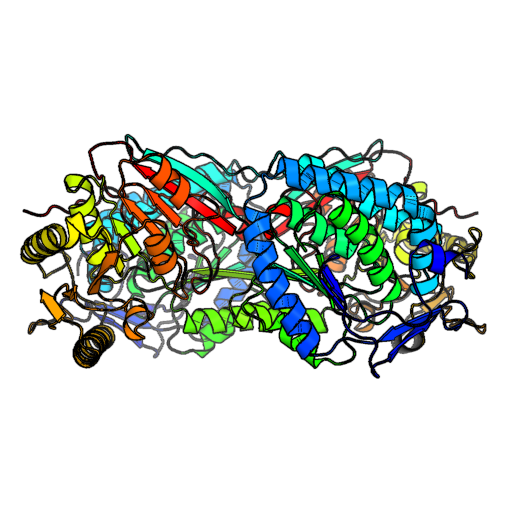43 VAL B C 1
ATOM 6495 O O . VAL B 1 343 ? 9.742 22.984 26.844 1 98.5 343 VAL B O 1
ATOM 6498 N N . ASN B 1 344 ? 8.297 21.625 27.844 1 98.44 344 ASN B N 1
ATOM 6499 C CA . ASN B 1 344 ? 9.359 20.859 28.5 1 98.44 344 ASN B CA 1
ATOM 6500 C C . ASN B 1 344 ? 10.266 20.172 27.484 1 98.44 344 ASN B C 1
ATOM 6502 O O . ASN B 1 344 ? 11.484 20.109 27.656 1 98.44 344 ASN B O 1
ATOM 6506 N N . GLN B 1 345 ? 9.656 19.641 26.469 1 97.94 345 GLN B N 1
ATOM 6507 C CA . GLN B 1 345 ? 10.438 19.016 25.391 1 97.94 345 GLN B CA 1
ATOM 6508 C C . GLN B 1 345 ? 11.32 20.047 24.688 1 97.94 345 GLN B C 1
ATOM 6510 O O . GLN B 1 345 ? 12.461 19.766 24.328 1 97.94 345 GLN B O 1
ATOM 6515 N N . PHE B 1 346 ? 10.812 21.234 24.484 1 98.5 346 PHE B N 1
ATOM 6516 C CA . PHE B 1 346 ? 11.578 22.344 23.922 1 98.5 346 PHE B CA 1
ATOM 6517 C C . PHE B 1 346 ? 12.773 22.672 24.797 1 98.5 346 PHE B C 1
ATOM 6519 O O . PHE B 1 346 ? 13.906 22.75 24.297 1 98.5 346 PHE B O 1
ATOM 6526 N N . LYS B 1 347 ? 12.523 22.828 26.062 1 98.56 347 LYS B N 1
ATOM 6527 C CA . LYS B 1 347 ? 13.594 23.141 26.984 1 98.56 347 LYS B CA 1
ATOM 6528 C C . LYS B 1 347 ? 14.664 22.062 27 1 98.56 347 LYS B C 1
ATOM 6530 O O . LYS B 1 347 ? 15.859 22.359 27.031 1 98.56 347 LYS B O 1
ATOM 6535 N N . SER B 1 348 ? 14.195 20.875 27 1 98.5 348 SER B N 1
ATOM 6536 C CA . SER B 1 348 ? 15.117 19.75 26.969 1 98.5 348 SER B CA 1
ATOM 6537 C C . SER B 1 348 ? 15.969 19.766 25.688 1 98.5 348 SER B C 1
ATOM 6539 O O . SER B 1 348 ? 17.172 19.5 25.75 1 98.5 348 SER B O 1
ATOM 6541 N N . ALA B 1 349 ? 15.344 20.016 24.562 1 98.44 349 ALA B N 1
ATOM 6542 C CA . ALA B 1 349 ? 16.062 20.094 23.297 1 98.44 349 ALA B CA 1
ATOM 6543 C C . ALA B 1 349 ? 17.125 21.188 23.344 1 98.44 349 ALA B C 1
ATOM 6545 O O . ALA B 1 349 ? 18.266 20.984 22.906 1 98.44 349 ALA B O 1
ATOM 6546 N N . ILE B 1 350 ? 16.797 22.312 23.859 1 98.62 350 ILE B N 1
ATOM 6547 C CA . ILE B 1 350 ? 17.734 23.438 23.969 1 98.62 350 ILE B CA 1
ATOM 6548 C C . ILE B 1 350 ? 18.938 23.031 24.812 1 98.62 350 ILE B C 1
ATOM 6550 O O . ILE B 1 350 ? 20.078 23.312 24.453 1 98.62 350 ILE B O 1
ATOM 6554 N N . SER B 1 351 ? 18.656 22.406 25.922 1 98.56 351 SER B N 1
ATOM 6555 C CA . SER B 1 351 ? 19.719 21.938 26.797 1 98.56 351 SER B CA 1
ATOM 6556 C C . SER B 1 351 ? 20.641 20.969 26.062 1 98.56 351 SER B C 1
ATOM 6558 O O . SER B 1 351 ? 21.859 21.078 26.172 1 98.56 351 SER B O 1
ATOM 6560 N N . ARG B 1 352 ? 20.078 20.078 25.344 1 98.38 352 ARG B N 1
ATOM 6561 C CA . ARG B 1 352 ? 20.844 19.078 24.609 1 98.38 352 ARG B CA 1
ATOM 6562 C C . ARG B 1 352 ? 21.688 19.75 23.516 1 98.38 352 ARG B C 1
ATOM 6564 O O . ARG B 1 352 ? 22.812 19.328 23.266 1 98.38 352 ARG B O 1
ATOM 6571 N N . ILE B 1 353 ? 21.141 20.719 22.828 1 98.38 353 ILE B N 1
ATOM 6572 C CA . ILE B 1 353 ? 21.844 21.469 21.797 1 98.38 353 ILE B CA 1
ATOM 6573 C C . ILE B 1 353 ? 23.094 22.125 22.391 1 98.38 353 ILE B C 1
ATOM 6575 O O . ILE B 1 353 ? 24.188 21.984 21.859 1 98.38 353 ILE B O 1
ATOM 6579 N N . LYS B 1 354 ? 22.922 22.781 23.516 1 98.12 354 LYS B N 1
ATOM 6580 C CA . LYS B 1 354 ? 24.016 23.469 24.188 1 98.12 354 LYS B CA 1
ATOM 6581 C C . LYS B 1 354 ? 25.078 22.484 24.656 1 98.12 354 LYS B C 1
ATOM 6583 O O . LYS B 1 354 ? 26.281 22.719 24.5 1 98.12 354 LYS B O 1
ATOM 6588 N N . GLN B 1 355 ? 24.625 21.406 25.203 1 98.12 355 GLN B N 1
ATOM 6589 C CA . GLN B 1 355 ? 25.531 20.375 25.703 1 98.12 355 GLN B CA 1
ATOM 6590 C C . GLN B 1 355 ? 26.359 19.781 24.578 1 98.12 355 GLN B C 1
ATOM 6592 O O . GLN B 1 355 ? 27.531 19.422 24.781 1 98.12 355 GLN B O 1
ATOM 6597 N N . ALA B 1 356 ? 25.766 19.688 23.438 1 97.38 356 ALA B N 1
ATOM 6598 C CA . ALA B 1 356 ? 26.453 19.078 22.297 1 97.38 356 ALA B CA 1
ATOM 6599 C C . ALA B 1 356 ? 27.406 20.078 21.656 1 97.38 356 ALA B C 1
ATOM 6601 O O . ALA B 1 356 ? 28.234 19.688 20.812 1 97.38 356 ALA B O 1
ATOM 6602 N N . GLY B 1 357 ? 27.312 21.297 22 1 97.88 357 GLY B N 1
ATOM 6603 C CA . GLY B 1 357 ? 28.234 22.297 21.516 1 97.88 357 GLY B CA 1
ATOM 6604 C C . GLY B 1 357 ? 27.625 23.234 20.484 1 97.88 357 GLY B C 1
ATOM 6605 O O . GLY B 1 357 ? 28.328 24.062 19.891 1 97.88 357 GLY B O 1
ATOM 6606 N N . GLY B 1 358 ? 26.312 23.141 20.281 1 98.31 358 GLY B N 1
ATOM 6607 C CA . GLY B 1 358 ? 25.625 24.062 19.391 1 98.31 358 GLY B CA 1
ATOM 6608 C C . GLY B 1 358 ? 25.516 25.469 19.938 1 98.31 358 GLY B C 1
ATOM 6609 O O . GLY B 1 358 ? 25.516 25.672 21.141 1 98.31 358 GLY B O 1
ATOM 6610 N N . GLN B 1 359 ? 25.438 26.391 19.016 1 98.5 359 GLN B N 1
ATOM 6611 C CA . GLN B 1 359 ? 25.328 27.797 19.406 1 98.5 359 GLN B CA 1
ATOM 6612 C C . GLN B 1 359 ? 23.938 28.344 19.141 1 98.5 359 GLN B C 1
ATOM 6614 O O . GLN B 1 359 ? 23.484 28.359 17.984 1 98.5 359 GLN B O 1
ATOM 6619 N N . ILE B 1 360 ? 23.281 28.766 20.188 1 98.56 360 ILE B N 1
ATOM 6620 C CA . ILE B 1 360 ? 22.016 29.469 20.031 1 98.56 360 ILE B CA 1
ATOM 6621 C C . ILE B 1 360 ? 22.281 30.922 19.609 1 98.56 360 ILE B C 1
ATOM 6623 O O . ILE B 1 360 ? 22.766 31.719 20.406 1 98.56 360 ILE B O 1
ATOM 6627 N N . VAL B 1 361 ? 21.922 31.266 18.422 1 97.94 361 VAL B N 1
ATOM 6628 C CA . VAL B 1 361 ? 22.234 32.625 17.938 1 97.94 361 VAL B CA 1
ATOM 6629 C C . VAL B 1 361 ? 21.016 33.5 18.094 1 97.94 361 VAL B C 1
ATOM 6631 O O . VAL B 1 361 ? 21.141 34.75 18.031 1 97.94 361 VAL B O 1
ATOM 6634 N N . PHE B 1 362 ? 19.859 32.938 18.266 1 98.31 362 PHE B N 1
ATOM 6635 C CA . PHE B 1 362 ? 18.641 33.688 18.594 1 98.31 362 PHE B CA 1
ATOM 6636 C C . PHE B 1 362 ? 17.672 32.812 19.359 1 98.31 362 PHE B C 1
ATOM 6638 O O . PHE B 1 362 ? 17.516 31.609 19.062 1 98.31 362 PHE B O 1
ATOM 6645 N N . GLY B 1 363 ? 17 33.375 20.328 1 98.38 363 GLY B N 1
ATOM 6646 C CA . GLY B 1 363 ? 15.938 32.688 21.047 1 98.38 363 GLY B CA 1
ATOM 6647 C C . GLY B 1 363 ? 16.453 31.641 22.031 1 98.38 363 GLY B C 1
ATOM 6648 O O . GLY B 1 363 ? 17.438 31.891 22.734 1 98.38 363 GLY B O 1
ATOM 6649 N N . GLY B 1 364 ? 15.711 30.531 22.219 1 98.12 364 GLY B N 1
ATOM 6650 C CA . GLY B 1 364 ? 16.141 29.422 23.047 1 98.12 364 GLY B CA 1
ATOM 6651 C C . GLY B 1 364 ? 15.492 29.406 24.422 1 98.12 364 GLY B C 1
ATOM 6652 O O . GLY B 1 364 ? 15.867 28.625 25.297 1 98.12 364 GLY B O 1
ATOM 6653 N N . GLU B 1 365 ? 14.492 30.234 24.547 1 98.12 365 GLU B N 1
ATOM 6654 C CA . GLU B 1 365 ? 13.898 30.312 25.875 1 98.12 365 GLU B CA 1
ATOM 6655 C C . GLU B 1 365 ? 12.383 30.156 25.828 1 98.12 365 GLU B C 1
ATOM 6657 O O . GLU B 1 365 ? 11.75 30.531 24.844 1 98.12 365 GLU B O 1
ATOM 6662 N N . ALA B 1 366 ? 11.859 29.547 26.859 1 98.06 366 ALA B N 1
ATOM 6663 C CA . ALA B 1 366 ? 10.422 29.672 27.109 1 98.06 366 ALA B CA 1
ATOM 6664 C C . ALA B 1 366 ? 10.078 31.047 27.641 1 98.06 366 ALA B C 1
ATOM 6666 O O . ALA B 1 366 ? 10.836 31.625 28.422 1 98.06 366 ALA B O 1
ATOM 6667 N N . LEU B 1 367 ? 9 31.578 27.188 1 97.62 367 LEU B N 1
ATOM 6668 C CA . LEU B 1 367 ? 8.617 32.906 27.641 1 97.62 367 LEU B CA 1
ATOM 6669 C C . LEU B 1 367 ? 7.938 32.844 29 1 97.62 367 LEU B C 1
ATOM 6671 O O . LEU B 1 367 ? 7.164 31.938 29.281 1 97.62 367 LEU B O 1
ATOM 6675 N N . ASN B 1 368 ? 8.258 33.781 29.812 1 94.62 368 ASN B N 1
ATOM 6676 C CA . ASN B 1 368 ? 7.672 33.844 31.141 1 94.62 368 ASN B CA 1
ATOM 6677 C C . ASN B 1 368 ? 6.34 34.594 31.125 1 94.62 368 ASN B C 1
ATOM 6679 O O . ASN B 1 368 ? 6.238 35.719 31.641 1 94.62 368 ASN B O 1
ATOM 6683 N N . LYS B 1 369 ? 5.348 34.094 30.672 1 94.56 369 LYS B N 1
ATOM 6684 C CA . LYS B 1 369 ? 3.982 34.625 30.656 1 94.56 369 LYS B CA 1
ATOM 6685 C C . LYS B 1 369 ? 2.969 33.469 30.625 1 94.56 369 LYS B C 1
ATOM 6687 O O . LYS B 1 369 ? 3.342 32.312 30.484 1 94.56 369 LYS B O 1
ATOM 6692 N N . THR B 1 370 ? 1.759 33.844 30.891 1 96.25 370 THR B N 1
ATOM 6693 C CA . THR B 1 370 ? 0.702 32.844 30.844 1 96.25 370 THR B CA 1
ATOM 6694 C C . THR B 1 370 ? 0.615 32.219 29.469 1 96.25 370 THR B C 1
ATOM 6696 O O . THR B 1 370 ? 0.664 32.906 28.453 1 96.25 370 THR B O 1
ATOM 6699 N N . GLY B 1 371 ? 0.489 30.844 29.484 1 97.56 371 GLY B N 1
ATOM 6700 C CA . GLY B 1 371 ? 0.438 30.109 28.234 1 97.56 371 GLY B CA 1
ATOM 6701 C C . GLY B 1 371 ? 1.729 29.391 27.922 1 97.56 371 GLY B C 1
ATOM 6702 O O . GLY B 1 371 ? 2.705 29.484 28.672 1 97.56 371 GLY B O 1
ATOM 6703 N N . TYR B 1 372 ? 1.749 28.641 26.891 1 98.5 372 TYR B N 1
ATOM 6704 C CA . TYR B 1 372 ? 2.867 27.766 26.578 1 98.5 372 TYR B CA 1
ATOM 6705 C C . TYR B 1 372 ? 3.703 28.344 25.438 1 98.5 372 TYR B C 1
ATOM 6707 O O . TYR B 1 372 ? 3.887 27.688 24.406 1 98.5 372 TYR B O 1
ATOM 6715 N N . PHE B 1 373 ? 4.25 29.547 25.641 1 98.69 373 PHE B N 1
ATOM 6716 C CA . PHE B 1 373 ? 4.965 30.297 24.609 1 98.69 373 PHE B CA 1
ATOM 6717 C C . PHE B 1 373 ? 6.469 30.047 24.719 1 98.69 373 PHE B C 1
ATOM 6719 O O . PHE B 1 373 ? 7.02 29.984 25.812 1 98.69 373 PHE B O 1
ATOM 6726 N N . VAL B 1 374 ? 7.078 29.891 23.578 1 98.75 374 VAL B N 1
ATOM 6727 C CA . VAL B 1 374 ? 8.531 29.781 23.469 1 98.75 374 VAL B CA 1
ATOM 6728 C C . VAL B 1 374 ? 9.047 30.734 22.391 1 98.75 374 VAL B C 1
ATOM 6730 O O . VAL B 1 374 ? 8.266 31.234 21.578 1 98.75 374 VAL B O 1
ATOM 6733 N N . GLN B 1 375 ? 10.297 31.016 22.422 1 98.5 375 GLN B N 1
ATOM 6734 C CA . GLN B 1 375 ? 10.914 31.812 21.375 1 98.5 375 GLN B CA 1
ATOM 6735 C C . GLN B 1 375 ? 11.289 30.938 20.172 1 98.5 375 GLN B C 1
ATOM 6737 O O . GLN B 1 375 ? 11.758 29.812 20.344 1 98.5 375 GLN B O 1
ATOM 6742 N N . PRO B 1 376 ? 10.93 31.438 18.922 1 98.56 376 PRO B N 1
ATOM 6743 C CA . PRO B 1 376 ? 11.609 30.766 17.812 1 98.56 376 PRO B CA 1
ATOM 6744 C C . PRO B 1 376 ? 13.125 30.766 17.953 1 98.56 376 PRO B C 1
ATOM 6746 O O . PRO B 1 376 ? 13.703 31.75 18.422 1 98.56 376 PRO B O 1
ATOM 6749 N N . THR B 1 377 ? 13.773 29.688 17.578 1 98.88 377 THR B N 1
ATOM 6750 C CA . THR B 1 377 ? 15.18 29.516 17.938 1 98.88 377 THR B CA 1
ATOM 6751 C C . THR B 1 377 ? 16.016 29.203 16.703 1 98.88 377 THR B C 1
ATOM 6753 O O . THR B 1 377 ? 15.641 28.359 15.891 1 98.88 377 THR B O 1
ATOM 6756 N N . LEU B 1 378 ? 17.062 29.922 16.578 1 98.75 378 LEU B N 1
ATOM 6757 C CA . LEU B 1 378 ? 18.047 29.719 15.508 1 98.75 378 LEU B CA 1
ATOM 6758 C C . LEU B 1 378 ? 19.344 29.156 16.062 1 98.75 378 LEU B C 1
ATOM 6760 O O . LEU B 1 378 ? 19.922 29.719 17 1 98.75 378 LEU B O 1
ATOM 6764 N N . VAL B 1 379 ? 19.812 28.031 15.523 1 98.81 379 VAL B N 1
ATOM 6765 C CA . VAL B 1 379 ? 20.984 27.344 16.047 1 98.81 379 VAL B CA 1
ATOM 6766 C C . VAL B 1 379 ? 22.031 27.203 14.953 1 98.81 379 VAL B C 1
ATOM 6768 O O . VAL B 1 379 ? 21.719 26.828 13.828 1 98.81 379 VAL B O 1
ATOM 6771 N N . THR B 1 380 ? 23.25 27.562 15.195 1 98.62 380 THR B N 1
ATOM 6772 C CA . THR B 1 380 ? 24.406 27.359 14.32 1 98.62 380 THR B CA 1
ATOM 6773 C C . THR B 1 380 ? 25.469 26.516 15.023 1 98.62 380 THR B C 1
ATOM 6775 O O . THR B 1 380 ? 25.281 26.078 16.156 1 98.62 380 THR B O 1
ATOM 6778 N N . ASP B 1 381 ? 26.625 26.234 14.312 1 98 381 ASP B N 1
ATOM 6779 C CA . ASP B 1 381 ? 27.734 25.438 14.82 1 98 381 ASP B CA 1
ATOM 6780 C C . ASP B 1 381 ? 27.266 24.062 15.305 1 98 381 ASP B C 1
ATOM 6782 O O . ASP B 1 381 ? 27.531 23.672 16.438 1 98 381 ASP B O 1
ATOM 6786 N N . ILE B 1 382 ? 26.547 23.422 14.508 1 97.25 382 ILE B N 1
ATOM 6787 C CA . ILE B 1 382 ? 25.953 22.109 14.766 1 97.25 382 ILE B CA 1
ATOM 6788 C C . ILE B 1 382 ? 26.281 21.156 13.617 1 97.25 382 ILE B C 1
ATOM 6790 O O . ILE B 1 382 ? 26.719 21.594 12.555 1 97.25 382 ILE B O 1
ATOM 6794 N N . LYS B 1 383 ? 26.141 19.844 13.875 1 97.81 383 LYS B N 1
ATOM 6795 C CA . LYS B 1 383 ? 26.375 18.844 12.844 1 97.81 383 LYS B CA 1
ATOM 6796 C C . LYS B 1 383 ? 25.125 18.016 12.57 1 97.81 383 LYS B C 1
ATOM 6798 O O . LYS B 1 383 ? 24.359 17.703 13.492 1 97.81 383 LYS B O 1
ATOM 6803 N N . ASN B 1 384 ? 24.984 17.641 11.305 1 98.25 384 ASN B N 1
ATOM 6804 C CA . ASN B 1 384 ? 23.797 16.953 10.836 1 98.25 384 ASN B CA 1
ATOM 6805 C C . ASN B 1 384 ? 23.641 15.594 11.5 1 98.25 384 ASN B C 1
ATOM 6807 O O . ASN B 1 384 ? 22.516 15.094 11.648 1 98.25 384 ASN B O 1
ATOM 6811 N N . ASN B 1 385 ? 24.719 14.93 11.953 1 97.5 385 ASN B N 1
ATOM 6812 C CA . ASN B 1 385 ? 24.672 13.562 12.461 1 97.5 385 ASN B CA 1
ATOM 6813 C C . ASN B 1 385 ? 24.469 13.531 13.969 1 97.5 385 ASN B C 1
ATOM 6815 O O . ASN B 1 385 ? 24.469 12.461 14.578 1 97.5 385 ASN B O 1
ATOM 6819 N N . TRP B 1 386 ? 24.375 14.773 14.656 1 98.12 386 TRP B N 1
ATOM 6820 C CA . TRP B 1 386 ? 24.078 14.797 16.094 1 98.12 386 TRP B CA 1
ATOM 6821 C C . TRP B 1 386 ? 22.703 14.234 16.375 1 98.12 386 TRP B C 1
ATOM 6823 O O . TRP B 1 386 ? 21.75 14.484 15.625 1 98.12 386 TRP B O 1
ATOM 6833 N N . ASP B 1 387 ? 22.531 13.531 17.484 1 97.44 387 ASP B N 1
ATOM 6834 C CA . ASP B 1 387 ? 21.281 12.891 17.859 1 97.44 387 ASP B CA 1
ATOM 6835 C C . ASP B 1 387 ? 20.141 13.898 17.891 1 97.44 387 ASP B C 1
ATOM 6837 O O . ASP B 1 387 ? 19.047 13.625 17.391 1 97.44 387 ASP B O 1
ATOM 6841 N N . ILE B 1 388 ? 20.406 15.047 18.438 1 97.62 388 ILE B N 1
ATOM 6842 C CA . ILE B 1 388 ? 19.375 16.062 18.609 1 97.62 388 ILE B CA 1
ATOM 6843 C C . ILE B 1 388 ? 18.922 16.578 17.25 1 97.62 388 ILE B C 1
ATOM 6845 O O . ILE B 1 388 ? 17.766 16.953 17.078 1 97.62 388 ILE B O 1
ATOM 6849 N N . VAL B 1 389 ? 19.844 16.562 16.234 1 98.12 389 VAL B N 1
ATOM 6850 C CA . VAL B 1 389 ? 19.516 17.031 14.883 1 98.12 389 VAL B CA 1
ATOM 6851 C C . VAL B 1 389 ? 18.766 15.945 14.125 1 98.12 389 VAL B C 1
ATOM 6853 O O . VAL B 1 389 ? 17.891 16.234 13.305 1 98.12 389 VAL B O 1
ATOM 6856 N N . GLN B 1 390 ? 19.016 14.68 14.453 1 97.44 390 GLN B N 1
ATOM 6857 C CA . GLN B 1 390 ? 18.422 13.531 13.773 1 97.44 390 GLN B CA 1
ATOM 6858 C C . GLN B 1 390 ? 17 13.289 14.266 1 97.44 390 GLN B C 1
ATOM 6860 O O . GLN B 1 390 ? 16.219 12.594 13.609 1 97.44 390 GLN B O 1
ATOM 6865 N N . GLU B 1 391 ? 16.625 13.867 15.359 1 95.75 391 GLU B N 1
ATOM 6866 C CA . GLU B 1 391 ? 15.32 13.68 15.977 1 95.75 391 GLU B CA 1
ATOM 6867 C C . GLU B 1 391 ? 14.375 14.828 15.633 1 95.75 391 GLU B C 1
ATOM 6869 O O . GLU B 1 391 ? 14.797 15.984 15.562 1 95.75 391 GLU B O 1
ATOM 6874 N N . GLU B 1 392 ? 13.141 14.484 15.414 1 95.94 392 GLU B N 1
ATOM 6875 C CA . GLU B 1 392 ? 12.141 15.531 15.227 1 95.94 392 GLU B CA 1
ATOM 6876 C C . GLU B 1 392 ? 11.742 16.156 16.562 1 95.94 392 GLU B C 1
ATOM 6878 O O . GLU B 1 392 ? 11.289 15.445 17.469 1 95.94 392 GLU B O 1
ATOM 6883 N N . THR B 1 393 ? 11.992 17.391 16.719 1 95.94 393 THR B N 1
ATOM 6884 C CA . THR B 1 393 ? 11.43 18.156 17.812 1 95.94 393 THR B CA 1
ATOM 6885 C C . THR B 1 393 ? 10.273 19.031 17.328 1 95.94 393 THR B C 1
ATOM 6887 O O . THR B 1 393 ? 10.453 19.906 16.469 1 95.94 393 THR B O 1
ATOM 6890 N N . PHE B 1 394 ? 9.117 18.812 17.844 1 97.19 394 PHE B N 1
ATOM 6891 C CA . PHE B 1 394 ? 7.902 19.484 17.422 1 97.19 394 PHE B CA 1
ATOM 6892 C C . PHE B 1 394 ? 7.805 20.875 18.047 1 97.19 394 PHE B C 1
ATOM 6894 O O . PHE B 1 394 ? 6.902 21.141 18.828 1 97.19 394 PHE B O 1
ATOM 6901 N N . ALA B 1 395 ? 8.727 21.734 17.688 1 98.5 395 ALA B N 1
ATOM 6902 C CA . ALA B 1 395 ? 8.922 23.094 18.203 1 98.5 395 ALA B CA 1
ATOM 6903 C C . ALA B 1 395 ? 9.641 23.953 17.172 1 98.5 395 ALA B C 1
ATOM 6905 O O . ALA B 1 395 ? 10.133 23.453 16.156 1 98.5 395 ALA B O 1
ATOM 6906 N N . PRO B 1 396 ? 9.641 25.266 17.312 1 98.62 396 PRO B N 1
ATOM 6907 C CA . PRO B 1 396 ? 10.219 26.156 16.312 1 98.62 396 PRO B CA 1
ATOM 6908 C C . PRO B 1 396 ? 11.734 26.328 16.469 1 98.62 396 PRO B C 1
ATOM 6910 O O . PRO B 1 396 ? 12.211 27.422 16.766 1 98.62 396 PRO B O 1
ATOM 6913 N N . ILE B 1 397 ? 12.492 25.266 16.25 1 98.88 397 ILE B N 1
ATOM 6914 C CA . ILE B 1 397 ? 13.953 25.266 16.266 1 98.88 397 ILE B CA 1
ATOM 6915 C C . ILE B 1 397 ? 14.492 25 14.867 1 98.88 397 ILE B C 1
ATOM 6917 O O . ILE B 1 397 ? 14.156 24 14.242 1 98.88 397 ILE B O 1
ATOM 6921 N N . LEU B 1 398 ? 15.312 25.891 14.359 1 98.88 398 LEU B N 1
ATOM 6922 C CA . LEU B 1 398 ? 15.93 25.75 13.039 1 98.88 398 LEU B CA 1
ATOM 6923 C C . LEU B 1 398 ? 17.438 25.578 13.164 1 98.88 398 LEU B C 1
ATOM 6925 O O . LEU B 1 398 ? 18.125 26.438 13.742 1 98.88 398 LEU B O 1
ATOM 6929 N N . TYR B 1 399 ? 17.938 24.469 12.703 1 98.88 399 TYR B N 1
ATOM 6930 C CA . TYR B 1 399 ? 19.375 24.219 12.625 1 98.88 399 TYR B CA 1
ATOM 6931 C C . TYR B 1 399 ? 19.953 24.688 11.297 1 98.88 399 TYR B C 1
ATOM 6933 O O . TYR B 1 399 ? 19.5 24.25 10.234 1 98.88 399 TYR B O 1
ATOM 6941 N N . VAL B 1 400 ? 20.969 25.562 11.32 1 98.88 400 VAL B N 1
ATOM 6942 C CA . VAL B 1 400 ? 21.578 26.094 10.102 1 98.88 400 VAL B CA 1
ATOM 6943 C C . VAL B 1 400 ? 23 25.562 9.953 1 98.88 400 VAL B C 1
ATOM 6945 O O . VAL B 1 400 ? 23.812 25.703 10.867 1 98.88 400 VAL B O 1
ATOM 6948 N N . MET B 1 401 ? 23.266 24.953 8.859 1 98.81 401 MET B N 1
ATOM 6949 C CA . MET B 1 401 ? 24.5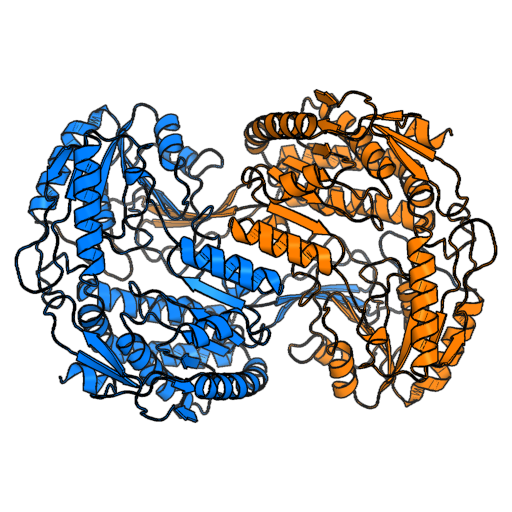62 24.359 8.578 1 98.81 401 MET B CA 1
ATOM 6950 C C . MET B 1 401 ? 25.062 24.75 7.191 1 98.81 401 MET B C 1
ATOM 6952 O O . MET B 1 401 ? 24.266 24.891 6.262 1 98.81 401 MET B O 1
ATOM 6956 N N . PRO B 1 402 ? 26.391 24.922 7.02 1 98.69 402 PRO B N 1
ATOM 6957 C CA . PRO B 1 402 ? 26.938 25.219 5.691 1 98.69 402 PRO B CA 1
ATOM 6958 C C . PRO B 1 402 ? 27.188 23.953 4.875 1 98.69 402 PRO B C 1
ATOM 6960 O O . PRO B 1 402 ? 27.281 22.859 5.438 1 98.69 402 PRO B O 1
ATOM 6963 N N . PHE B 1 403 ? 27.219 24.047 3.6 1 98.56 403 PHE B N 1
ATOM 6964 C CA . PHE B 1 403 ? 27.672 22.984 2.699 1 98.56 403 PHE B CA 1
ATOM 6965 C C . PHE B 1 403 ? 28.531 23.578 1.579 1 98.56 403 PHE B C 1
ATOM 6967 O O . PHE B 1 403 ? 28.531 24.781 1.361 1 98.56 403 PHE B O 1
ATOM 6974 N N . SER B 1 404 ? 29.281 22.672 0.846 1 98.31 404 SER B N 1
ATOM 6975 C CA . SER B 1 404 ? 30.188 23.125 -0.199 1 98.31 404 SER B CA 1
ATOM 6976 C C . SER B 1 404 ? 29.703 22.719 -1.582 1 98.31 404 SER B C 1
ATOM 6978 O O . SER B 1 404 ? 29.781 23.5 -2.535 1 98.31 404 SER B O 1
ATOM 6980 N N . THR B 1 405 ? 29.219 21.453 -1.732 1 98.12 405 THR B N 1
ATOM 6981 C CA . THR B 1 405 ? 28.734 20.953 -3.02 1 98.12 405 THR B CA 1
ATOM 6982 C C . THR B 1 405 ? 27.281 20.5 -2.912 1 98.12 405 THR B C 1
ATOM 6984 O O . THR B 1 405 ? 26.828 20.109 -1.836 1 98.12 405 THR B O 1
ATOM 6987 N N . LEU B 1 406 ? 26.578 20.562 -4.02 1 98.25 406 LEU B N 1
ATOM 6988 C CA . LEU B 1 406 ? 25.172 20.141 -4.016 1 98.25 406 LEU B CA 1
ATOM 6989 C C . LEU B 1 406 ? 25.062 18.672 -3.607 1 98.25 406 LEU B C 1
ATOM 6991 O O . LEU B 1 406 ? 24.125 18.297 -2.902 1 98.25 406 LEU B O 1
ATOM 6995 N N . GLU B 1 407 ? 26.016 17.797 -4.07 1 97.94 407 GLU B N 1
ATOM 6996 C CA . GLU B 1 407 ? 26 16.391 -3.713 1 97.94 407 GLU B CA 1
ATOM 6997 C C . GLU B 1 407 ? 26.078 16.203 -2.199 1 97.94 407 GLU B C 1
ATOM 6999 O O . GLU B 1 407 ? 25.359 15.367 -1.635 1 97.94 407 GLU B O 1
ATOM 7004 N N . GLU B 1 408 ? 26.906 17 -1.628 1 98.25 408 GLU B N 1
ATOM 7005 C CA . GLU B 1 408 ? 27.016 16.969 -0.173 1 98.25 408 GLU B CA 1
ATOM 7006 C C . GLU B 1 408 ? 25.719 17.375 0.493 1 98.25 408 GLU B C 1
ATOM 7008 O O . GLU B 1 408 ? 25.266 16.734 1.443 1 98.25 408 GLU B O 1
ATOM 7013 N N . ALA B 1 409 ? 25.125 18.469 0.056 1 98.69 409 ALA B N 1
ATOM 7014 C CA . ALA B 1 409 ? 23.875 18.969 0.632 1 98.69 409 ALA B CA 1
ATOM 7015 C C . ALA B 1 409 ? 22.766 17.953 0.519 1 98.69 409 ALA B C 1
ATOM 7017 O O . ALA B 1 409 ? 21.984 17.75 1.463 1 98.69 409 ALA B O 1
ATOM 7018 N N . ILE B 1 410 ? 22.688 17.297 -0.628 1 98.69 410 ILE B N 1
ATOM 7019 C CA . ILE B 1 410 ? 21.656 16.281 -0.853 1 98.69 410 ILE B CA 1
ATOM 7020 C C . ILE B 1 410 ? 21.875 15.102 0.086 1 98.69 410 ILE B C 1
ATOM 7022 O O . ILE B 1 410 ? 20.938 14.578 0.668 1 98.69 410 ILE B O 1
ATOM 7026 N N . ALA B 1 411 ? 23.141 14.695 0.254 1 98.31 411 ALA B N 1
ATOM 7027 C CA . ALA B 1 411 ? 23.453 13.617 1.178 1 98.31 411 ALA B CA 1
ATOM 7028 C C . ALA B 1 411 ? 23.047 13.969 2.605 1 98.31 411 ALA B C 1
ATOM 7030 O O . ALA B 1 411 ? 22.547 13.125 3.342 1 98.31 411 ALA B O 1
ATOM 7031 N N . LEU B 1 412 ? 23.312 15.203 3.014 1 98.56 412 LEU B N 1
ATOM 7032 C CA . LEU B 1 412 ? 22.938 15.68 4.34 1 98.56 412 LEU B CA 1
ATOM 7033 C C . LEU B 1 412 ? 21.406 15.695 4.488 1 98.56 412 LEU B C 1
ATOM 7035 O O . LEU B 1 412 ? 20.875 15.219 5.496 1 98.56 412 LEU B O 1
ATOM 7039 N N . GLN B 1 413 ? 20.719 16.234 3.498 1 98.44 413 GLN B N 1
ATOM 7040 C CA . GLN B 1 413 ? 19.266 16.281 3.488 1 98.44 413 GLN B CA 1
ATOM 7041 C C . GLN B 1 413 ? 18.672 14.875 3.643 1 98.44 413 GLN B C 1
ATOM 7043 O O . GLN B 1 413 ? 17.75 14.664 4.43 1 98.44 413 GLN B O 1
ATOM 7048 N N . ASN B 1 414 ? 19.234 13.891 2.92 1 98.19 414 ASN B N 1
ATOM 7049 C CA . ASN B 1 414 ? 18.719 12.523 2.918 1 98.19 414 ASN B CA 1
ATOM 7050 C C . ASN B 1 414 ? 19.156 11.766 4.168 1 98.19 414 ASN B C 1
ATOM 7052 O O . ASN B 1 414 ? 18.609 10.703 4.477 1 98.19 414 ASN B O 1
ATOM 7056 N N . GLY B 1 415 ? 20.172 12.328 4.895 1 97.62 415 GLY B N 1
ATOM 7057 C CA . GLY B 1 415 ? 20.844 11.609 5.969 1 97.62 415 GLY B CA 1
ATOM 7058 C C . GLY B 1 415 ? 20.094 11.672 7.285 1 97.62 415 GLY B C 1
ATOM 7059 O O . GLY B 1 415 ? 20.688 11.891 8.336 1 97.62 415 GLY B O 1
ATOM 7060 N N . VAL B 1 416 ? 18.75 11.555 7.262 1 97.38 416 VAL B N 1
ATOM 7061 C CA . VAL B 1 416 ? 17.891 11.445 8.438 1 97.38 416 VAL B CA 1
ATOM 7062 C C . VAL B 1 416 ? 16.906 10.289 8.25 1 97.38 416 VAL B C 1
ATOM 7064 O O . VAL B 1 416 ? 16.656 9.859 7.125 1 97.38 416 VAL B O 1
ATOM 7067 N N . PRO B 1 417 ? 16.328 9.758 9.383 1 96.56 417 PRO B N 1
ATOM 7068 C CA . PRO B 1 417 ? 15.414 8.617 9.25 1 96.56 417 PRO B CA 1
ATOM 7069 C C . PRO B 1 417 ? 14.117 8.992 8.539 1 96.56 417 PRO B C 1
ATOM 7071 O O . PRO B 1 417 ? 13.484 8.133 7.922 1 96.56 417 PRO B O 1
ATOM 7074 N N . GLN B 1 418 ? 13.68 10.219 8.602 1 97.25 418 GLN B N 1
ATOM 7075 C CA . GLN B 1 418 ? 12.414 10.656 8.031 1 97.25 418 GLN B CA 1
ATOM 7076 C C . GLN B 1 418 ? 12.578 11.039 6.562 1 97.25 418 GLN B C 1
ATOM 7078 O O . GLN B 1 418 ? 13.695 11.25 6.094 1 97.25 418 GLN B O 1
ATOM 7083 N N . GLY B 1 419 ? 11.531 11.148 5.773 1 97.94 419 GLY B N 1
ATOM 7084 C CA . GLY B 1 419 ? 11.531 11.539 4.375 1 97.94 419 GLY B CA 1
ATOM 7085 C C . GLY B 1 419 ? 10.227 12.172 3.93 1 97.94 419 GLY B C 1
ATOM 7086 O O . GLY B 1 419 ? 9.633 11.75 2.934 1 97.94 419 GLY B O 1
ATOM 7087 N N . LEU B 1 420 ? 9.805 13.281 4.594 1 97.81 420 LEU B N 1
ATOM 7088 C CA . LEU B 1 420 ? 8.508 13.883 4.301 1 97.81 420 LEU B CA 1
ATOM 7089 C C . LEU B 1 420 ? 8.641 14.977 3.246 1 97.81 420 LEU B C 1
ATOM 7091 O O . LEU B 1 420 ? 8.281 14.766 2.086 1 97.81 420 LEU B O 1
ATOM 7095 N N . SER B 1 421 ? 9.234 16.109 3.623 1 98.19 421 SER B N 1
ATOM 7096 C CA . SER B 1 421 ? 9.281 17.281 2.738 1 98.19 421 SER B CA 1
ATOM 7097 C C . SER B 1 421 ? 10.695 17.828 2.631 1 98.19 421 SER B C 1
ATOM 7099 O O . SER B 1 421 ? 11.445 17.844 3.611 1 98.19 421 SER B O 1
ATOM 7101 N N . SER B 1 422 ? 11.078 18.25 1.447 1 98.44 422 SER B N 1
ATOM 7102 C CA . SER B 1 422 ? 12.367 18.891 1.18 1 98.44 422 SER B CA 1
ATOM 7103 C C . SER B 1 422 ? 12.234 20.016 0.169 1 98.44 422 SER B C 1
ATOM 7105 O O . SER B 1 422 ? 11.242 20.078 -0.564 1 98.44 422 SER B O 1
ATOM 7107 N N . ALA B 1 423 ? 13.18 20.891 0.195 1 98.75 423 ALA B N 1
ATOM 7108 C CA . ALA B 1 423 ? 13.148 22 -0.753 1 98.75 423 ALA B CA 1
ATOM 7109 C C . ALA B 1 423 ? 14.562 22.453 -1.121 1 98.75 423 ALA B C 1
ATOM 7111 O O . ALA B 1 423 ? 15.492 22.297 -0.327 1 98.75 423 ALA B O 1
ATOM 7112 N N . ILE B 1 424 ? 14.672 22.984 -2.316 1 98.88 424 ILE B N 1
ATOM 7113 C CA . ILE B 1 424 ? 15.875 23.688 -2.742 1 98.88 424 ILE B CA 1
ATOM 7114 C C . ILE B 1 424 ? 15.516 25.047 -3.305 1 98.88 424 ILE B C 1
ATOM 7116 O O . ILE B 1 424 ? 14.508 25.203 -4.008 1 98.88 424 ILE B O 1
ATOM 7120 N N . PHE B 1 425 ? 16.172 26.047 -2.861 1 98.81 425 PHE B N 1
ATOM 7121 C CA . PHE B 1 425 ? 16.125 27.344 -3.518 1 98.81 425 PHE B CA 1
ATOM 7122 C C . PHE B 1 425 ? 17.312 27.531 -4.457 1 98.81 425 PHE B C 1
ATOM 7124 O O . PHE B 1 425 ? 18.453 27.484 -4.023 1 98.81 425 PHE B O 1
ATOM 7131 N N . THR B 1 426 ? 17.062 27.656 -5.715 1 98.69 426 THR B N 1
ATOM 7132 C CA . THR B 1 426 ? 18.094 27.75 -6.73 1 98.69 426 THR B CA 1
ATOM 7133 C C . THR B 1 426 ? 17.562 28.406 -7.996 1 98.69 426 THR B C 1
ATOM 7135 O O . THR B 1 426 ? 16.359 28.359 -8.266 1 98.69 426 THR B O 1
ATOM 7138 N N . GLN B 1 427 ? 18.453 29.109 -8.703 1 98 427 GLN B N 1
ATOM 7139 C CA . GLN B 1 427 ? 18.156 29.609 -10.039 1 98 427 GLN B CA 1
ATOM 7140 C C . GLN B 1 427 ? 18.875 28.781 -11.109 1 98 427 GLN B C 1
ATOM 7142 O O . GLN B 1 427 ? 18.781 29.094 -12.297 1 98 427 GLN B O 1
ATOM 7147 N N . ASN B 1 428 ? 19.641 27.766 -10.672 1 97.94 428 ASN B N 1
ATOM 7148 C CA . ASN B 1 428 ? 20.375 26.875 -11.578 1 97.94 428 ASN B CA 1
ATOM 7149 C C . ASN B 1 428 ? 19.516 25.688 -12.008 1 97.94 428 ASN B C 1
ATOM 7151 O O . ASN B 1 428 ? 19.141 24.859 -11.188 1 97.94 428 ASN B O 1
ATOM 7155 N N . LEU B 1 429 ? 19.297 25.672 -13.266 1 97.31 429 LEU B N 1
ATOM 7156 C CA . LEU B 1 429 ? 18.438 24.641 -13.828 1 97.31 429 LEU B CA 1
ATOM 7157 C C . LEU B 1 429 ? 18.984 23.25 -13.523 1 97.31 429 LEU B C 1
ATOM 7159 O O . LEU B 1 429 ? 18.234 22.344 -13.156 1 97.31 429 LEU B O 1
ATOM 7163 N N . LYS B 1 430 ? 20.281 23 -13.703 1 97.56 430 LYS B N 1
ATOM 7164 C CA . LYS B 1 430 ? 20.875 21.688 -13.484 1 97.56 430 LYS B CA 1
ATOM 7165 C C . LYS B 1 430 ? 20.75 21.266 -12.031 1 97.56 430 LYS B C 1
ATOM 7167 O O . LYS B 1 430 ? 20.5 20.078 -11.75 1 97.56 430 LYS B O 1
ATOM 7172 N N . ASN B 1 431 ? 20.891 22.234 -11.102 1 98.38 431 ASN B N 1
ATOM 7173 C CA . ASN B 1 431 ? 20.781 21.922 -9.688 1 98.38 431 ASN B CA 1
ATOM 7174 C C . ASN B 1 431 ? 19.344 21.562 -9.305 1 98.38 431 ASN B C 1
ATOM 7176 O O . ASN B 1 431 ? 19.109 20.641 -8.531 1 98.38 431 ASN B O 1
ATOM 7180 N N . ALA B 1 432 ? 18.344 22.344 -9.867 1 98.44 432 ALA B N 1
ATOM 7181 C CA . ALA B 1 432 ? 16.938 22.047 -9.625 1 98.44 432 ALA B CA 1
ATOM 7182 C C . ALA B 1 432 ? 16.578 20.641 -10.102 1 98.44 432 ALA B C 1
ATOM 7184 O O . ALA B 1 432 ? 15.953 19.875 -9.375 1 98.44 432 ALA B O 1
ATOM 7185 N N . GLU B 1 433 ? 17.031 20.312 -11.281 1 97.5 433 GLU B N 1
ATOM 7186 C CA . GLU B 1 433 ? 16.703 19.016 -11.867 1 97.5 433 GLU B CA 1
ATOM 7187 C C . GLU B 1 433 ? 17.406 17.875 -11.125 1 97.5 433 GLU B C 1
ATOM 7189 O O . GLU B 1 433 ? 16.828 16.812 -10.93 1 97.5 433 GLU B O 1
ATOM 7194 N N . ARG B 1 434 ? 18.688 18.094 -10.766 1 97.56 434 ARG B N 1
ATOM 7195 C CA . ARG B 1 434 ? 19.406 17.094 -9.984 1 97.56 434 ARG B CA 1
ATOM 7196 C C . ARG B 1 434 ? 18.688 16.812 -8.664 1 97.56 434 ARG B C 1
ATOM 7198 O O . ARG B 1 434 ? 18.531 15.664 -8.266 1 97.56 434 ARG B O 1
ATOM 7205 N N . PHE B 1 435 ? 18.203 17.859 -8.016 1 98.56 435 PHE B N 1
ATOM 7206 C CA . PHE B 1 435 ? 17.516 17.75 -6.73 1 98.56 435 PHE B CA 1
ATOM 7207 C C . PHE B 1 435 ? 16.25 16.938 -6.863 1 98.56 435 PHE B C 1
ATOM 7209 O O . PHE B 1 435 ? 15.891 16.172 -5.957 1 98.56 435 PHE B O 1
ATOM 7216 N N . LEU B 1 436 ? 15.547 17.047 -7.961 1 98.12 436 LEU B N 1
ATOM 7217 C CA . LEU B 1 436 ? 14.266 16.391 -8.172 1 98.12 436 LEU B CA 1
ATOM 7218 C C . LEU B 1 436 ? 14.461 15.023 -8.82 1 98.12 436 LEU B C 1
ATOM 7220 O O . LEU B 1 436 ? 13.508 14.234 -8.922 1 98.12 436 LEU B O 1
ATOM 7224 N N . SER B 1 437 ? 15.695 14.617 -9.227 1 97.38 437 SER B N 1
ATOM 7225 C CA . SER B 1 437 ? 15.969 13.375 -9.945 1 97.38 437 SER B CA 1
ATOM 7226 C C . SER B 1 437 ? 16.125 12.195 -8.992 1 97.38 437 SER B C 1
ATOM 7228 O O . SER B 1 437 ? 15.992 12.359 -7.773 1 97.38 437 SER B O 1
ATOM 7230 N N . THR B 1 438 ? 16.406 11.016 -9.531 1 95.69 438 THR B N 1
ATOM 7231 C CA . THR B 1 438 ? 16.625 9.797 -8.758 1 95.69 438 THR B CA 1
ATOM 7232 C C . THR B 1 438 ? 17.859 9.938 -7.867 1 95.69 438 THR B C 1
ATOM 7234 O O . THR B 1 438 ? 18.031 9.18 -6.914 1 95.69 438 THR B O 1
ATOM 7237 N N . ARG B 1 439 ? 18.734 10.93 -8.125 1 96.25 439 ARG B N 1
ATOM 7238 C CA . ARG B 1 439 ? 19.953 11.164 -7.348 1 96.25 439 ARG B CA 1
ATOM 7239 C C . ARG B 1 439 ? 19.734 12.273 -6.324 1 96.25 439 ARG B C 1
ATOM 7241 O O . ARG B 1 439 ? 20.672 12.695 -5.648 1 96.25 439 ARG B O 1
ATOM 7248 N N . GLY B 1 440 ? 18.516 12.773 -6.25 1 98.06 440 GLY B N 1
ATOM 7249 C CA . GLY B 1 440 ? 18.219 13.93 -5.414 1 98.06 440 GLY B CA 1
ATOM 7250 C C . GLY B 1 440 ? 17.516 13.555 -4.121 1 98.06 440 GLY B C 1
ATOM 7251 O O . GLY B 1 440 ? 17.891 12.586 -3.463 1 98.06 440 GLY B O 1
ATOM 7252 N N . SER B 1 441 ? 16.484 14.336 -3.738 1 98.38 441 SER B N 1
ATOM 7253 C CA . SER B 1 441 ? 15.773 14.172 -2.48 1 98.38 441 SER B CA 1
ATOM 7254 C C . SER B 1 441 ? 15.07 12.82 -2.41 1 98.38 441 SER B C 1
ATOM 7256 O O . SER B 1 441 ? 14.492 12.367 -3.398 1 98.38 441 SER B O 1
ATOM 7258 N N . ASP B 1 442 ? 15.109 12.188 -1.268 1 97.75 442 ASP B N 1
ATOM 7259 C CA . ASP B 1 442 ? 14.391 10.938 -1.055 1 97.75 442 ASP B CA 1
ATOM 7260 C C . ASP B 1 442 ? 13.094 11.172 -0.285 1 97.75 442 ASP B C 1
ATOM 7262 O O . ASP B 1 442 ? 12.523 10.234 0.279 1 97.75 442 ASP B O 1
ATOM 7266 N N . CYS B 1 443 ? 12.641 12.461 -0.242 1 98.19 443 CYS B N 1
ATOM 7267 C CA . CYS B 1 443 ? 11.391 12.805 0.43 1 98.19 443 CYS B CA 1
ATOM 7268 C C . CYS B 1 443 ? 10.195 12.57 -0.482 1 98.19 443 CYS B C 1
ATOM 7270 O O . CYS B 1 443 ? 10.344 12.531 -1.705 1 98.19 443 CYS B O 1
ATOM 7272 N N . GLY B 1 444 ? 9.016 12.398 0.148 1 97.44 444 GLY B N 1
ATOM 7273 C CA . GLY B 1 444 ? 7.781 12.242 -0.613 1 97.44 444 GLY B CA 1
ATOM 7274 C C . GLY B 1 444 ? 7.305 13.539 -1.24 1 97.44 444 GLY B C 1
ATOM 7275 O O . GLY B 1 444 ? 6.496 13.523 -2.174 1 97.44 444 GLY B O 1
ATOM 7276 N N . ILE B 1 445 ? 7.777 14.656 -0.753 1 97.5 445 ILE B N 1
ATOM 7277 C CA . ILE B 1 445 ? 7.504 15.992 -1.281 1 97.5 445 ILE B CA 1
ATOM 7278 C C . ILE B 1 445 ? 8.82 16.734 -1.5 1 97.5 445 ILE B C 1
ATOM 7280 O O . ILE B 1 445 ? 9.656 16.812 -0.595 1 97.5 445 ILE B O 1
ATOM 7284 N N . ALA B 1 446 ? 9.07 17.172 -2.658 1 98.12 446 ALA B N 1
ATOM 7285 C CA . ALA B 1 446 ? 10.266 17.938 -2.98 1 98.12 446 ALA B CA 1
ATOM 7286 C C . ALA B 1 446 ? 9.914 19.203 -3.752 1 98.12 446 ALA B C 1
ATOM 7288 O O . ALA B 1 446 ? 9.219 19.141 -4.766 1 98.12 446 ALA B O 1
ATOM 7289 N N . ASN B 1 447 ? 10.383 20.344 -3.268 1 97.94 447 ASN B N 1
ATOM 7290 C CA . ASN B 1 447 ? 9.992 21.641 -3.791 1 97.94 447 ASN B CA 1
ATOM 7291 C C . ASN B 1 447 ? 11.195 22.422 -4.301 1 97.94 447 ASN B C 1
ATOM 7293 O O . ASN B 1 447 ? 12.305 22.266 -3.791 1 97.94 447 ASN B O 1
ATOM 7297 N N . VAL B 1 448 ? 10.953 23.25 -5.332 1 98.25 448 VAL B N 1
ATOM 7298 C CA . VAL B 1 448 ? 11.953 24.188 -5.82 1 98.25 448 VAL B CA 1
ATOM 7299 C C . VAL B 1 448 ? 11.438 25.609 -5.664 1 98.25 448 VAL B C 1
ATOM 7301 O O . VAL B 1 448 ? 10.375 25.953 -6.18 1 98.25 448 VAL B O 1
ATOM 7304 N N . ASN B 1 449 ? 12.133 26.406 -4.906 1 97.69 449 ASN B N 1
ATOM 7305 C CA . ASN B 1 449 ? 11.891 27.828 -4.703 1 97.69 449 ASN B CA 1
ATOM 7306 C C . ASN B 1 449 ? 10.594 28.078 -3.941 1 97.69 449 ASN B C 1
ATOM 7308 O O . ASN B 1 449 ? 9.898 29.062 -4.191 1 97.69 449 ASN B O 1
ATOM 7312 N N . ILE B 1 450 ? 10.234 27.172 -3.162 1 95.62 450 ILE B N 1
ATOM 7313 C CA . ILE B 1 450 ? 9.211 27.297 -2.129 1 95.62 450 ILE B CA 1
ATOM 7314 C C . ILE B 1 450 ? 9.641 26.516 -0.886 1 95.62 450 ILE B C 1
ATOM 7316 O O . ILE B 1 450 ? 10.539 25.688 -0.948 1 95.62 450 ILE B O 1
ATOM 7320 N N . GLY B 1 451 ? 9.07 26.812 0.209 1 96 451 GLY B N 1
ATOM 7321 C CA . GLY B 1 451 ? 9.438 26.188 1.468 1 96 451 GLY B CA 1
ATOM 7322 C C . GLY B 1 451 ? 8.938 24.766 1.597 1 96 451 GLY B C 1
ATOM 7323 O O . GLY B 1 451 ? 8.461 24.188 0.623 1 96 451 GLY B O 1
ATOM 7324 N N . THR B 1 452 ? 9.109 24.156 2.781 1 97.19 452 THR B N 1
ATOM 7325 C CA . THR B 1 452 ? 8.758 22.766 3.045 1 97.19 452 THR B CA 1
ATOM 7326 C C . THR B 1 452 ? 7.281 22.641 3.412 1 97.19 452 THR B C 1
ATOM 7328 O O . THR B 1 452 ? 6.727 21.531 3.402 1 97.19 452 THR B O 1
ATOM 7331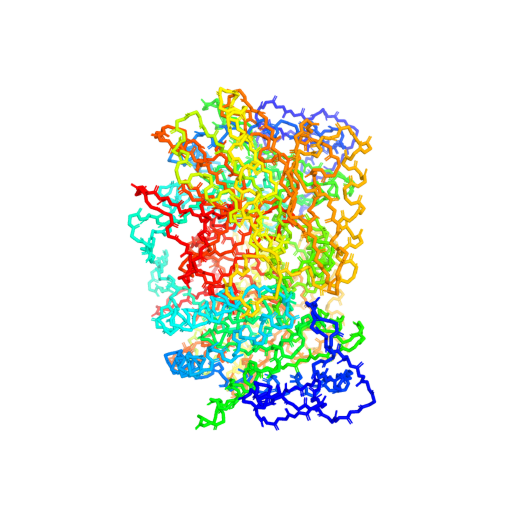 N N . SER B 1 453 ? 6.684 23.75 3.787 1 90.75 453 SER B N 1
ATOM 7332 C CA . SER B 1 453 ? 5.273 23.75 4.164 1 90.75 453 SER B CA 1
ATOM 7333 C C . SER B 1 453 ? 4.398 24.266 3.025 1 90.75 453 SER B C 1
ATOM 7335 O O . SER B 1 453 ? 4.867 24.984 2.15 1 90.75 453 SER B O 1
ATOM 7337 N N . GLY B 1 454 ? 3.145 23.906 2.988 1 78.44 454 GLY B N 1
ATOM 7338 C CA . GLY B 1 454 ? 2.205 24.438 2.008 1 78.44 454 GLY B CA 1
ATOM 7339 C C . GLY B 1 454 ? 1.79 23.406 0.971 1 78.44 454 GLY B C 1
ATOM 7340 O O . GLY B 1 454 ? 1.982 23.625 -0.229 1 78.44 454 GLY B O 1
ATOM 7341 N N . ALA B 1 455 ? 1.102 22.469 1.351 1 77.19 455 ALA B N 1
ATOM 7342 C CA . ALA B 1 455 ? 0.644 21.438 0.422 1 77.19 455 ALA B CA 1
ATOM 7343 C C . ALA B 1 455 ? -0.616 21.875 -0.314 1 77.19 455 ALA B C 1
ATOM 7345 O O . ALA B 1 455 ? -1.463 22.578 0.255 1 77.19 455 ALA B O 1
ATOM 7346 N N . GLU B 1 456 ? -0.562 21.672 -1.606 1 86.44 456 GLU B N 1
ATOM 7347 C CA . GLU B 1 456 ? -1.758 21.891 -2.412 1 86.44 456 GLU B CA 1
ATOM 7348 C C . GLU B 1 456 ? -2.604 20.625 -2.502 1 86.44 456 GLU B C 1
ATOM 7350 O O . GLU B 1 456 ? -2.07 19.531 -2.658 1 86.44 456 GLU B O 1
ATOM 7355 N N . ILE B 1 457 ? -3.84 20.781 -2.492 1 87.75 457 ILE B N 1
ATOM 7356 C CA . ILE B 1 457 ? -4.789 19.672 -2.391 1 87.75 457 ILE B CA 1
ATOM 7357 C C . ILE B 1 457 ? -4.672 18.781 -3.623 1 87.75 457 ILE B C 1
ATOM 7359 O O . ILE B 1 457 ? -4.879 17.562 -3.537 1 87.75 457 ILE B O 1
ATOM 7363 N N . GLY B 1 458 ? -4.289 19.328 -4.68 1 88.88 458 GLY B N 1
ATOM 7364 C CA . GLY B 1 458 ? -4.227 18.562 -5.91 1 88.88 458 GLY B CA 1
ATOM 7365 C C . GLY B 1 458 ? -3.123 17.516 -5.902 1 88.88 458 GLY B C 1
ATOM 7366 O O . GLY B 1 458 ? -3.176 16.547 -6.656 1 88.88 458 GLY B O 1
ATOM 7367 N N . GLY B 1 459 ? -2.086 17.766 -5.105 1 91.62 459 GLY B N 1
ATOM 7368 C CA . GLY B 1 459 ? -0.982 16.828 -4.992 1 91.62 459 GLY B CA 1
ATOM 7369 C C . GLY B 1 459 ? -1.089 15.93 -3.773 1 91.62 459 GLY B C 1
ATOM 7370 O O . GLY B 1 459 ? -1.523 16.375 -2.707 1 91.62 459 GLY B O 1
ATOM 7371 N N . ALA B 1 460 ? -0.647 14.703 -3.98 1 91 460 ALA B N 1
ATOM 7372 C CA . ALA B 1 460 ? -0.683 13.781 -2.852 1 91 460 ALA B CA 1
ATOM 7373 C C . ALA B 1 460 ? 0.318 14.188 -1.773 1 91 460 ALA B C 1
ATOM 7375 O O . ALA B 1 460 ? 1.465 14.523 -2.078 1 91 460 ALA B O 1
ATOM 7376 N N . PHE B 1 461 ? -0.19 14.172 -0.57 1 94.06 461 PHE B N 1
ATOM 7377 C CA . PHE B 1 461 ? 0.607 14.531 0.597 1 94.06 461 PHE B CA 1
ATOM 7378 C C . PHE B 1 461 ? 1.099 13.281 1.321 1 94.06 461 PHE B C 1
ATOM 7380 O O . PHE B 1 461 ? 0.312 12.383 1.622 1 94.06 461 PHE B O 1
ATOM 7387 N N . GLY B 1 462 ? 2.4 13.18 1.587 1 94.44 462 GLY B N 1
ATOM 7388 C CA . GLY B 1 462 ? 2.951 12.07 2.357 1 94.44 462 GLY B CA 1
ATOM 7389 C C . GLY B 1 462 ? 4.426 11.836 2.088 1 94.44 462 GLY B C 1
ATOM 7390 O O . GLY B 1 462 ? 5.012 12.469 1.206 1 94.44 462 GLY B O 1
ATOM 7391 N N . GLY B 1 463 ? 5.004 11.047 2.904 1 95.38 463 GLY B N 1
ATOM 7392 C CA . GLY B 1 463 ? 6.445 10.875 2.824 1 95.38 463 GLY B CA 1
ATOM 7393 C C . GLY B 1 463 ? 6.871 9.414 2.787 1 95.38 463 GLY B C 1
ATOM 7394 O O . GLY B 1 463 ? 6.043 8.531 2.559 1 95.38 463 GLY B O 1
ATOM 7395 N N . GLU B 1 464 ? 8.18 9.219 2.875 1 95.62 464 GLU B N 1
ATOM 7396 C CA . GLU B 1 464 ? 8.852 7.926 2.801 1 95.62 464 GLU B CA 1
ATOM 7397 C C . GLU B 1 464 ? 9.625 7.629 4.082 1 95.62 464 GLU B C 1
ATOM 7399 O O . GLU B 1 464 ? 9.68 8.461 4.988 1 95.62 464 GLU B O 1
ATOM 7404 N N . LYS B 1 465 ? 10.328 6.535 4.18 1 96.44 465 LYS B N 1
ATOM 7405 C CA . LYS B 1 465 ? 11.148 6.152 5.324 1 96.44 465 LYS B CA 1
ATOM 7406 C C . LYS B 1 465 ? 10.344 6.195 6.621 1 96.44 465 LYS B C 1
ATOM 7408 O O . LYS B 1 465 ? 9.273 5.598 6.707 1 96.44 465 LYS B O 1
ATOM 7413 N N . GLU B 1 466 ? 10.758 6.855 7.621 1 96.88 466 GLU B N 1
ATOM 7414 C CA . GLU B 1 466 ? 10.086 6.828 8.914 1 96.88 466 GLU B CA 1
ATOM 7415 C C . GLU B 1 466 ? 8.906 7.793 8.945 1 96.88 466 GLU B C 1
ATOM 7417 O O . GLU B 1 466 ? 8.266 7.965 9.984 1 96.88 466 GLU B O 1
ATOM 7422 N N . THR B 1 467 ? 8.633 8.375 7.816 1 97 467 THR B N 1
ATOM 7423 C CA . THR B 1 467 ? 7.43 9.188 7.688 1 97 467 THR B CA 1
ATOM 7424 C C . THR B 1 467 ? 6.215 8.305 7.402 1 97 467 THR B C 1
ATOM 7426 O O . THR B 1 467 ? 5.074 8.742 7.57 1 97 467 THR B O 1
ATOM 7429 N N . GLY B 1 468 ? 6.363 7.012 7.043 1 94.56 468 GLY B N 1
ATOM 7430 C CA . GLY B 1 468 ? 5.281 6.039 7.059 1 94.56 468 GLY B CA 1
ATOM 7431 C C . GLY B 1 468 ? 4.898 5.551 5.672 1 94.56 468 GLY B C 1
ATOM 7432 O O . GLY B 1 468 ? 4.414 4.43 5.516 1 94.56 468 GLY B O 1
ATOM 7433 N N . GLY B 1 469 ? 4.875 6.465 4.566 1 93.31 469 GLY B N 1
ATOM 7434 C CA . GLY B 1 469 ? 4.621 6.043 3.199 1 93.31 469 GLY B CA 1
ATOM 7435 C C . GLY B 1 469 ? 3.213 6.352 2.73 1 93.31 469 GLY B C 1
ATOM 7436 O O . GLY B 1 469 ? 2.889 6.164 1.555 1 93.31 469 GLY B O 1
ATOM 7437 N N . GLY B 1 470 ? 2.336 6.715 3.598 1 94.5 470 GLY B N 1
ATOM 7438 C CA . GLY B 1 470 ? 0.976 7.062 3.219 1 94.5 470 GLY B CA 1
ATOM 7439 C C . GLY B 1 470 ? 0.902 8.273 2.309 1 94.5 470 GLY B C 1
ATOM 7440 O O . GLY B 1 470 ? 1.801 9.117 2.316 1 94.5 470 GLY B O 1
ATOM 7441 N N . ARG B 1 471 ? -0.082 8.32 1.509 1 94.25 471 ARG B N 1
ATOM 7442 C CA . ARG B 1 471 ? -0.403 9.469 0.673 1 94.25 471 ARG B CA 1
ATOM 7443 C C . ARG B 1 471 ? -1.872 9.852 0.81 1 94.25 471 ARG B C 1
ATOM 7445 O O . ARG B 1 471 ? -2.756 9.008 0.682 1 94.25 471 ARG B O 1
ATOM 7452 N N . GLU B 1 472 ? -2.127 11.102 0.972 1 92.44 472 GLU B N 1
ATOM 7453 C CA . GLU B 1 472 ? -3.482 11.602 1.188 1 92.44 472 GLU B CA 1
ATOM 7454 C C . GLU B 1 472 ? -3.803 12.758 0.244 1 92.44 472 GLU B C 1
ATOM 7456 O O . GLU B 1 472 ? -2.91 13.297 -0.408 1 92.44 472 GLU B O 1
ATOM 7461 N N . SER B 1 473 ? -5.105 13.109 0.093 1 88.69 473 SER B N 1
ATOM 7462 C CA . SER B 1 473 ? -5.641 14.336 -0.484 1 88.69 473 SER B CA 1
ATOM 7463 C C . SER B 1 473 ? -5.797 14.219 -1.996 1 88.69 473 SER B C 1
ATOM 7465 O O . SER B 1 473 ? -6.902 13.984 -2.492 1 88.69 473 SER B O 1
ATOM 7467 N N . GLY B 1 474 ? -4.715 14.32 -2.768 1 90.44 474 GLY B N 1
ATOM 7468 C CA . GLY B 1 474 ? -4.875 14.523 -4.199 1 90.44 474 GLY B CA 1
ATOM 7469 C C . GLY B 1 474 ? -4.316 13.391 -5.031 1 90.44 474 GLY B C 1
ATOM 7470 O O . GLY B 1 474 ? -4.02 12.312 -4.504 1 90.44 474 GLY B O 1
ATOM 7471 N N . SER B 1 475 ? -4.332 13.672 -6.316 1 92.25 475 SER B N 1
ATOM 7472 C CA . SER B 1 475 ? -3.885 12.688 -7.301 1 92.25 475 SER B CA 1
ATOM 7473 C C . SER B 1 475 ? -4.688 11.398 -7.199 1 92.25 475 SER B C 1
ATOM 7475 O O . SER B 1 475 ? -5.918 11.422 -7.168 1 92.25 475 SER B O 1
ATOM 7477 N N . ASP B 1 476 ? -4.027 10.289 -7.238 1 92.12 476 ASP B N 1
ATOM 7478 C CA . ASP B 1 476 ? -4.754 9.023 -7.211 1 92.12 476 ASP B CA 1
ATOM 7479 C C . ASP B 1 476 ? -4.789 8.438 -5.801 1 92.12 476 ASP B C 1
ATOM 7481 O O . ASP B 1 476 ? -4.918 7.227 -5.629 1 92.12 476 ASP B O 1
ATOM 7485 N N . SER B 1 477 ? -4.703 9.383 -4.836 1 93.75 477 SER B N 1
ATOM 7486 C CA . SER B 1 477 ? -4.715 8.93 -3.449 1 93.75 477 SER B CA 1
ATOM 7487 C C . SER B 1 477 ? -6.043 8.266 -3.096 1 93.75 477 SER B C 1
ATOM 7489 O O . SER B 1 477 ? -6.125 7.504 -2.131 1 93.75 477 SER B O 1
ATOM 7491 N N . TRP B 1 478 ? -7.133 8.586 -3.91 1 96.94 478 TRP B N 1
ATOM 7492 C CA . TRP B 1 478 ? -8.438 7.98 -3.664 1 96.94 478 TRP B CA 1
ATOM 7493 C C . TRP B 1 478 ? -8.367 6.461 -3.779 1 96.94 478 TRP B C 1
ATOM 7495 O O . TRP B 1 478 ? -9.133 5.746 -3.127 1 96.94 478 TRP B O 1
ATOM 7505 N N . LYS B 1 479 ? -7.418 5.953 -4.492 1 96.81 479 LYS B N 1
ATOM 7506 C CA . LYS B 1 479 ? -7.281 4.512 -4.68 1 96.81 479 LYS B CA 1
ATOM 7507 C C . LYS B 1 479 ? -6.934 3.816 -3.363 1 96.81 479 LYS B C 1
ATOM 7509 O O . LYS B 1 479 ? -7.273 2.648 -3.162 1 96.81 479 LYS B O 1
ATOM 7514 N N . ALA B 1 480 ? -6.289 4.523 -2.457 1 96.88 480 ALA B N 1
ATOM 7515 C CA . ALA B 1 480 ? -5.906 3.936 -1.175 1 96.88 480 ALA B CA 1
ATOM 7516 C C . ALA B 1 480 ? -7.137 3.643 -0.319 1 96.88 480 ALA B C 1
ATOM 7518 O O . ALA B 1 480 ? -7.062 2.869 0.64 1 96.88 480 ALA B O 1
ATOM 7519 N N . TYR B 1 481 ? -8.289 4.211 -0.68 1 98.12 481 TYR B N 1
ATOM 7520 C CA . TYR B 1 481 ? -9.5 4.031 0.102 1 98.12 481 TYR B CA 1
ATOM 7521 C C . TYR B 1 481 ? -10.414 2.986 -0.537 1 98.12 481 TYR B C 1
ATOM 7523 O O . TYR B 1 481 ? -11.562 2.826 -0.131 1 98.12 481 TYR B O 1
ATOM 7531 N N . MET B 1 482 ? -9.914 2.348 -1.575 1 97.94 482 MET B N 1
ATOM 7532 C CA . MET B 1 482 ? -10.711 1.364 -2.299 1 97.94 482 MET B CA 1
ATOM 7533 C C . MET B 1 482 ? -9.906 0.101 -2.574 1 97.94 482 MET B C 1
ATOM 7535 O O . MET B 1 482 ? -8.672 0.126 -2.525 1 97.94 482 MET B O 1
ATOM 7539 N N . ARG B 1 483 ? -10.625 -0.975 -2.756 1 96.94 483 ARG B N 1
ATOM 7540 C CA . ARG B 1 483 ? -9.984 -2.211 -3.205 1 96.94 483 ARG B CA 1
ATOM 7541 C C . ARG B 1 483 ? -10.102 -2.367 -4.719 1 96.94 483 ARG B C 1
ATOM 7543 O O . ARG B 1 483 ? -11.125 -2.02 -5.305 1 96.94 483 ARG B O 1
ATOM 7550 N N . ARG B 1 484 ? -9.047 -2.879 -5.289 1 95.88 484 ARG B N 1
ATOM 7551 C CA . ARG B 1 484 ? -8.969 -3.113 -6.727 1 95.88 484 ARG B CA 1
ATOM 7552 C C . ARG B 1 484 ? -9.5 -4.496 -7.086 1 95.88 484 ARG B C 1
ATOM 7554 O O . ARG B 1 484 ? -9.258 -5.469 -6.367 1 95.88 484 ARG B O 1
ATOM 7561 N N . GLN B 1 485 ? -10.219 -4.566 -8.172 1 96.81 485 GLN B N 1
ATOM 7562 C CA . GLN B 1 485 ? -10.672 -5.844 -8.711 1 96.81 485 GLN B CA 1
ATOM 7563 C C . GLN B 1 485 ? -10.367 -5.953 -10.203 1 96.81 485 GLN B C 1
ATOM 7565 O O . GLN B 1 485 ? -10.719 -5.059 -10.977 1 96.81 485 GLN B O 1
ATOM 7570 N N . THR B 1 486 ? -9.648 -6.98 -10.625 1 96.88 486 THR B N 1
ATOM 7571 C CA . THR B 1 486 ? -9.438 -7.305 -12.031 1 96.88 486 THR B CA 1
ATOM 7572 C C . THR B 1 486 ? -10.523 -8.234 -12.539 1 96.88 486 THR B C 1
ATOM 7574 O O . THR B 1 486 ? -10.781 -9.289 -11.953 1 96.88 486 THR B O 1
ATOM 7577 N N . ASN B 1 487 ? -11.117 -7.844 -13.586 1 96.12 487 ASN B N 1
ATOM 7578 C CA . ASN B 1 487 ? -12.234 -8.602 -14.148 1 96.12 487 ASN B CA 1
ATOM 7579 C C . ASN B 1 487 ? -11.914 -9.109 -15.547 1 96.12 487 ASN B C 1
ATOM 7581 O O . ASN B 1 487 ? -11.289 -8.406 -16.344 1 96.12 487 ASN B O 1
ATOM 7585 N N . THR B 1 488 ? -12.25 -10.289 -15.781 1 96.31 488 THR B N 1
ATOM 7586 C CA . THR B 1 488 ? -12.219 -10.852 -17.125 1 96.31 488 THR B CA 1
ATOM 7587 C C . THR B 1 488 ? -13.57 -11.461 -17.484 1 96.31 488 THR B C 1
ATOM 7589 O O . THR B 1 488 ? -14.164 -12.18 -16.688 1 96.31 488 THR B O 1
ATOM 7592 N N . ILE B 1 489 ? -14.125 -11.125 -18.641 1 95.94 489 ILE B N 1
ATOM 7593 C CA . ILE B 1 489 ? -15.406 -11.617 -19.141 1 95.94 489 ILE B CA 1
ATOM 7594 C C . ILE B 1 489 ? -15.211 -12.359 -20.453 1 95.94 489 ILE B C 1
ATOM 7596 O O . ILE B 1 489 ? -14.711 -11.789 -21.422 1 95.94 489 ILE B O 1
ATOM 7600 N N . ASN B 1 490 ? -15.523 -13.609 -20.484 1 96.75 490 ASN B N 1
ATOM 7601 C CA . ASN B 1 490 ? -15.609 -14.383 -21.719 1 96.75 490 ASN B CA 1
ATOM 7602 C C . ASN B 1 490 ? -17 -14.312 -22.328 1 96.75 490 ASN B C 1
ATOM 7604 O O . ASN B 1 490 ? -17.969 -14.844 -21.766 1 96.75 490 ASN B O 1
ATOM 7608 N N . TRP B 1 491 ? -17.141 -13.68 -23.469 1 94.06 491 TRP B N 1
ATOM 7609 C CA . TRP B 1 491 ? -18.438 -13.555 -24.125 1 94.06 491 TRP B CA 1
ATOM 7610 C C . TRP B 1 491 ? -18.516 -14.445 -25.375 1 94.06 491 TRP B C 1
ATOM 7612 O O . TRP B 1 491 ? -19.375 -14.266 -26.219 1 94.06 491 TRP B O 1
ATOM 7622 N N . GLY B 1 492 ? -17.484 -15.383 -25.516 1 93.75 492 GLY B N 1
ATOM 7623 C CA . GLY B 1 492 ? -17.453 -16.359 -26.594 1 93.75 492 GLY B CA 1
ATOM 7624 C C . GLY B 1 492 ? -17.969 -17.719 -26.188 1 93.75 492 GLY B C 1
ATOM 7625 O O . GLY B 1 492 ? -18.438 -17.906 -25.062 1 93.75 492 GLY B O 1
ATOM 7626 N N . ASP B 1 493 ? -17.781 -18.641 -27.094 1 93.5 493 ASP B N 1
ATOM 7627 C CA . ASP B 1 493 ? -18.312 -19.984 -26.891 1 93.5 493 ASP B CA 1
ATOM 7628 C C . ASP B 1 493 ? -17.203 -20.984 -26.609 1 93.5 493 ASP B C 1
ATOM 7630 O O . ASP B 1 493 ? -17.453 -22.172 -26.438 1 93.5 493 ASP B O 1
ATOM 7634 N N . ASP B 1 494 ? -15.984 -20.422 -26.531 1 91.06 494 ASP B N 1
ATOM 7635 C CA . ASP B 1 494 ? -14.828 -21.266 -26.25 1 91.06 494 ASP B CA 1
ATOM 7636 C C . ASP B 1 494 ? -14.148 -20.859 -24.953 1 91.06 494 ASP B C 1
ATOM 7638 O O . ASP B 1 494 ? -14.367 -19.75 -24.453 1 91.06 494 ASP B O 1
ATOM 7642 N N . LEU B 1 495 ? -13.305 -21.859 -24.438 1 91.12 495 LEU B N 1
ATOM 7643 C CA . LEU B 1 495 ? -12.594 -21.594 -23.203 1 91.12 495 LEU B CA 1
ATOM 7644 C C . LEU B 1 495 ? -11.086 -21.734 -23.391 1 91.12 495 LEU B C 1
ATOM 7646 O O . LEU B 1 495 ? -10.469 -22.656 -22.844 1 91.12 495 LEU B O 1
ATOM 7650 N N . PRO B 1 496 ? -10.562 -20.844 -24.172 1 84.69 496 PRO B N 1
ATOM 7651 C CA . PRO B 1 496 ? -9.102 -20.906 -24.266 1 84.69 496 PRO B CA 1
ATOM 7652 C C . PRO B 1 496 ? -8.414 -20.641 -22.938 1 84.69 496 PRO B C 1
ATOM 7654 O O . PRO B 1 496 ? -8.758 -19.688 -22.234 1 84.69 496 PRO B O 1
ATOM 7657 N N . LEU B 1 497 ? -7.48 -21.5 -22.516 1 83 497 LEU B N 1
ATOM 7658 C CA . LEU B 1 497 ? -6.695 -21.297 -21.297 1 83 497 LEU B CA 1
ATOM 7659 C C . LEU B 1 497 ? -5.52 -20.359 -21.562 1 83 497 LEU B C 1
ATOM 7661 O O . LEU B 1 497 ? -5.059 -20.234 -22.688 1 83 497 LEU B O 1
ATOM 7665 N N . ALA B 1 498 ? -5.078 -19.703 -20.5 1 76.06 498 ALA B N 1
ATOM 7666 C CA . ALA B 1 498 ? -3.975 -18.75 -20.625 1 76.06 498 ALA B CA 1
ATOM 7667 C C . ALA B 1 498 ? -2.666 -19.469 -20.938 1 76.06 498 ALA B C 1
ATOM 7669 O O . ALA B 1 498 ? -2.498 -20.641 -20.609 1 76.06 498 ALA B O 1
ATOM 7670 N N . GLN B 1 499 ? -1.723 -18.75 -21.719 1 74.88 499 GLN B N 1
ATOM 7671 C CA . GLN B 1 499 ? -0.356 -19.172 -22 1 74.88 499 GLN B CA 1
ATOM 7672 C C . GLN B 1 499 ? -0.341 -20.391 -22.938 1 74.88 499 GLN B C 1
ATOM 7674 O O . GLN B 1 499 ? 0.622 -21.156 -22.938 1 74.88 499 GLN B O 1
ATOM 7679 N N . GLY B 1 500 ? -1.522 -20.703 -23.547 1 72.31 500 GLY B N 1
ATOM 7680 C CA . GLY B 1 500 ? -1.596 -21.766 -24.547 1 72.31 500 GLY B CA 1
ATOM 7681 C C . GLY B 1 500 ? -1.757 -23.141 -23.938 1 72.31 500 GLY B C 1
ATOM 7682 O O . GLY B 1 500 ? -1.539 -24.156 -24.609 1 72.31 500 GLY B O 1
ATOM 7683 N N . ILE B 1 501 ? -2.102 -23.172 -22.688 1 79.5 501 ILE B N 1
ATOM 7684 C CA . ILE B 1 501 ? -2.281 -24.453 -22.016 1 79.5 501 ILE B CA 1
ATOM 7685 C C . ILE B 1 501 ? -3.475 -25.188 -22.625 1 79.5 501 ILE B C 1
ATOM 7687 O O . ILE B 1 501 ? -4.504 -24.578 -22.922 1 79.5 501 ILE B O 1
ATOM 7691 N N . ARG B 1 502 ? -3.293 -26.453 -22.938 1 79.5 502 ARG B N 1
ATOM 7692 C CA . ARG B 1 502 ? -4.367 -27.328 -23.391 1 79.5 502 ARG B CA 1
ATOM 7693 C C . ARG B 1 502 ? -4.727 -28.359 -22.328 1 79.5 502 ARG B C 1
ATOM 7695 O O . ARG B 1 502 ? -3.842 -28.938 -21.703 1 79.5 502 ARG B O 1
ATOM 7702 N N . PHE B 1 503 ? -5.949 -28.406 -21.938 1 81.31 503 PHE B N 1
ATOM 7703 C CA . PHE B 1 503 ? -6.5 -29.359 -20.984 1 81.31 503 PHE B CA 1
ATOM 7704 C C . PHE B 1 503 ? -7.746 -30.031 -21.547 1 81.31 503 PHE B C 1
ATOM 7706 O O . PHE B 1 503 ? -8.852 -29.516 -21.406 1 81.31 503 PHE B O 1
ATOM 7713 N N . ASN B 1 504 ? -7.555 -31.125 -22.266 1 81.12 504 ASN B N 1
ATOM 7714 C CA . ASN B 1 504 ? -8.648 -31.766 -22.984 1 81.12 504 ASN B CA 1
ATOM 7715 C C . ASN B 1 504 ? -9.133 -33.031 -22.266 1 81.12 504 ASN B C 1
ATOM 7717 O O . ASN B 1 504 ? -8.328 -33.906 -21.953 1 81.12 504 ASN B O 1
ATOM 7721 N N . LEU B 1 505 ? -10.398 -32.969 -21.922 1 76.75 505 LEU B N 1
ATOM 7722 C CA . LEU B 1 505 ? -11.047 -34.156 -21.375 1 76.75 505 LEU B CA 1
ATOM 7723 C C . LEU B 1 505 ? -11.609 -35.031 -22.484 1 76.75 505 LEU B C 1
ATOM 7725 O O . LEU B 1 505 ? -12.008 -34.531 -23.531 1 76.75 505 LEU B O 1
ATOM 7729 N N . SER B 1 506 ? -11.477 -36.312 -22.5 1 67.44 506 SER B N 1
ATOM 7730 C CA . SER B 1 506 ? -11.984 -37.219 -23.516 1 67.44 506 SER B CA 1
ATOM 7731 C C . SER B 1 506 ? -13.508 -37.188 -23.562 1 67.44 506 SER B C 1
ATOM 7733 O O . SER B 1 506 ? -14.164 -36.969 -22.531 1 67.44 506 SER B O 1
#

Nearest PDB structures (foldseek):
  6o4g-assembly2_H  TM=9.881E-01  e=4.983E-75  Homo sapiens
  6o4e-assembly1_C  TM=9.877E-01  e=6.693E-75  Homo sapiens
  6o4d-assembly1_B  TM=9.868E-01  e=4.692E-74  Homo sapiens
  6v0z-assembly1_B  TM=9.731E-01  e=5.941E-74  Homo sapiens
  6o4b-assembly2_G  TM=9.733E-01  e=1.823E-73  Homo sapiens

Solvent-accessible surface area (backbone atoms only — not comparable to full-atom values): 49155 Å² total; per-residue (Å²): 113,69,57,44,53,76,42,72,49,50,69,67,30,56,13,25,30,30,31,75,81,42,66,43,67,78,52,84,48,74,46,72,35,45,21,18,49,66,63,44,75,73,35,30,28,12,29,38,52,65,69,50,48,54,54,40,51,56,48,37,54,56,20,17,65,56,42,49,69,52,56,32,57,61,39,10,50,54,38,40,51,42,24,52,53,44,63,76,37,27,70,55,52,6,44,46,40,12,45,37,40,10,27,23,31,59,56,18,35,21,38,45,43,48,34,32,51,42,20,56,49,28,33,59,46,21,76,59,81,77,54,57,77,48,84,46,95,48,85,57,40,48,28,36,39,40,74,35,46,73,29,36,34,35,38,34,37,35,46,73,49,46,56,30,57,52,40,44,48,46,47,42,30,36,26,51,19,24,20,34,42,33,35,62,24,82,65,28,49,66,50,44,50,31,52,49,50,57,47,21,52,52,32,54,78,66,71,49,63,38,42,51,27,39,46,38,56,81,53,67,63,50,57,50,47,60,58,66,34,78,80,39,48,32,39,33,40,35,45,52,42,74,60,47,29,53,52,35,19,54,24,20,49,72,43,35,42,73,36,27,40,30,37,25,66,10,30,36,38,36,42,86,58,33,56,60,83,50,43,52,60,30,51,51,48,16,19,33,43,53,26,6,44,46,55,34,21,27,34,35,36,38,26,26,57,94,46,33,70,62,50,53,52,51,49,49,56,54,58,71,57,61,36,76,43,55,18,81,40,84,79,22,67,23,18,18,35,65,36,66,68,52,46,52,50,46,53,49,49,48,51,51,41,49,73,74,58,31,38,75,78,35,66,70,42,71,50,93,57,78,35,28,38,56,42,62,22,38,34,33,71,59,57,71,84,38,69,77,63,55,45,71,65,77,37,22,49,31,40,45,36,70,33,89,46,70,69,56,44,40,52,58,60,52,61,40,66,37,14,24,24,25,19,33,27,56,70,44,66,68,58,54,49,44,42,74,34,87,85,26,61,66,27,10,24,41,23,33,52,46,39,38,50,65,79,53,62,68,43,42,45,37,13,24,55,49,3,44,53,17,54,38,64,9,70,73,31,61,53,78,50,34,43,63,28,26,33,41,37,44,80,53,92,70,77,83,47,54,71,73,40,83,86,84,77,128,113,69,58,42,52,75,42,72,47,51,68,67,31,56,12,25,33,30,32,75,80,42,66,43,66,78,53,85,47,74,46,74,35,44,21,18,52,68,63,45,75,73,35,31,27,10,28,37,50,63,69,49,48,51,53,41,49,57,50,37,55,55,20,17,65,56,43,50,69,52,56,32,58,61,40,9,51,54,37,40,50,42,24,52,53,43,63,76,38,28,69,55,53,6,45,47,40,11,44,37,39,8,28,23,32,61,55,18,35,24,38,43,44,47,34,33,51,43,20,55,49,28,33,59,45,19,74,59,82,77,53,57,78,47,86,47,95,49,85,57,39,48,28,35,38,42,72,34,44,73,30,35,35,35,38,35,38,34,46,74,50,48,56,30,57,50,38,42,49,46,48,43,29,36,26,51,19,25,20,34,42,33,34,62,24,81,66,30,50,66,50,44,50,31,51,50,50,57,47,21,52,52,32,55,78,66,70,49,63,39,42,50,27,38,45,38,57,80,54,66,62,49,55,51,47,59,60,65,34,78,81,38,48,32,39,35,40,34,46,53,40,73,59,47,29,52,52,36,18,54,24,19,48,71,42,36,43,74,35,27,40,28,37,25,65,10,32,36,38,37,41,88,59,33,56,60,85,51,43,52,60,28,50,50,47,17,20,33,43,54,26,6,42,45,52,34,20,25,34,35,35,38,26,26,57,92,48,33,70,62,50,53,52,51,49,50,56,53,58,70,57,60,37,73,43,55,18,81,40,82,79,23,66,23,19,18,35,64,35,67,67,52,46,51,51,48,52,51,49,46,52,50,40,49,72,73,56,31,40,76,78,36,64,70,44,71,50,94,55,78,35,28,37,57,42,62,23,39,33,34,71,60,59,72,85,39,68,76,62,54,45,71,66,77,36,23,48,32,40,43,37,69,34,90,44,70,70,55,44,42,50,58,60,53,61,40,66,37,13,23,25,26,19,34,29,55,70,45,66,68,60,54,50,44,43,72,34,88,84,27,62,66,27,10,24,42,23,33,52,46,39,38,49,66,80,53,61,68,44,41,45,37,13,23,56,50,4,44,53,16,56,38,62,9,71,73,31,61,53,78,51,35,44,64,27,28,34,40,37,45,80,52,90,70,77,83,47,54,68,73,42,82,85,83,76,128

Secondary structure (DSSP, 8-state):
-HHHHHTT--SEEESEEETTTEE----S--EEEE-TTT--EEEEEEPBPHHHHHHHHHHHHHHHHHHTTS-HHHHHHHHHHHHHHHHHHHHHHHHHHHHHH---HHHHHHHHHHHHHHHHHHHHHTT-----EEE-SSTTEEEEEEEEE-SEEEEE--SSSTTHHHHHHHHHHHHTT-EEEEE--TTSHHHHHHHHHHHHHHHHHTT----EEEE-BSSHHHHHHHHH-TT--EEEEES-HHHHHHHHHHHHHTT-EEEEE----EEEEE-TT--HHHHHHHHHHHHHGGGG-STT-EEEEEEEGGGHHHHHHHHHHHHHT--BS-TTSTT-SB---SSHHHHHHHHHHHHHHHHHT-EEEE---B-SSSSS-B--EEEES--TTSHHHHSPPSSSEEEEEEESSHHHHHHHHH-SSEESEEEEE-S-HHHHHHHHSTTS--SSEEEESS-S----TTSEE--EETT----EESGGGGGGGEEEEEEEEE-SS--PPGGG------/-HHHHHTT--SEEESEEETTTEE----S--EEEE-TTT--EEEEEEPBPHHHHHHHHHHHHHHHHHHTTS-HHHHHHHHHHHHHHHHHHHHHHHHHHHHHH---HHHHHHHHHHHHHHHHHHHHHTT-----EEE-SSTTEEEEEEEEE-SEEEEE--SSSTTHHHHHHHHHHHHTT-EEEEE--TTSHHHHHHHHHHHHHHHHHTT----EEEE-BSSHHHHHHHHH-TT--EEEEES-HHHHHHHHHHHHHTT-EEEEE----EEEEE-TT--HHHHHHHHHHHHHGGGG-STT-EEEEEEEGGGHHHHHHHHHHHHHT--BS-TTSTT-SB---SSHHHHHHHHHHHHHHHHHT-EEEE---B-SSSSS-B--EEEES--TTSHHHHSPPSSSEEEEEEESSHHHHHHHHH-SSEESEEEEE-S-HHHHHHHHSTTS--SSEEEESS-S----TTSEE--EETT----EESGGGGGGGEEEEEEEEE-SS--PPGGG------